Protein AF-A0A7J6CDF4-F1 (afdb_monomer_lite)

Foldseek 3Di:
DDDDDDDDDDDDDDDDDDDDDDDDDDDDDPDDPDDDQFAEAEAEAEQAAQCQACVNDVLQDLPQVVVLQQFFEWEQQEWFFLHFLQRLLLLFQLAHCLQQLAQDDFDALQDPFFGDLPGQTLLNLLVVLFAQFEEFEERRRDFQEVCRDVVVNRHVWYWYFDGLDADQAAQKDARDPPFIFHGIDTRQHRPPDSHRDGRLVVRLVVLLVVLVPDALPPHHYYYHSHYNPPDDPLDADVVLLVVLPQQAAPLLSSNSSSSVSNSVSVVSNCVSCVVRVNQQRYKYKYKYNWQHDVVRNHAHPPAWDGRPFPTCSTIPIGITIGHNQQQDTSYYASANHYSSQNSLQSSVSSVHDPVVRPNRPHHRCRCCRRVVDHYPDQKDWNHWAQPPQFQPQWQCVVLVVLATLRTFTWMDGHQKIKTGRDRPQGARADRSRHNDDDPVVSRVRHDCPSNDGMFMDRCVVCVRSPDTCCVVCVVVSNVVSNVVSVSNVSGDHNPDDDGDPQQRCVNVVRHSHHRDDPPPDPVVVVVVVVVVVVVVVVVVPDDDDDDYDDDDDYDDDDDDDDDDDDDDDDDDDDDDDDDYDDDDDDDDDDDDDDDDDDDDDDDDDYDDDDDDDDDDDDDDDDDDDDDDDDDDDDDDDDDDDDDDDDDDDDDDDPPPPVPPVVVVVVVVVVVVPPPDDPVVVVVVVVPDDPVVVVVVVVVVVVVVVCVVPADDFDDFLDPLLAQWDADPDPQSWIAGCSCVPPDFDQDDDPQCNAPLSVLVVVCVVCVQPFDFWDDDPQWDTDTGTSVSLVVLLCVVLVVCVVVPAAQVGQQEEAEEEDDHSVRVSPVSNSRNRVGDYDYDDPPPDLVVVLVSQVLRLHAEYEHEDVVVLVSVLVSCPPHDGSHQEYEYADDDDVVSQVSQVVVNHHYHYPVVPDDDYGDHYDDDDPLADDLLVPLLVCVVVSDQDCPDPSNVRHLCVVCVVVPVPDAEEEDELFFEDLVVQLVCCRSNSHHYKYFYDDVQLVGGFAMATPSDSGGQFRHAGDSFKIKAFPDPVLLPAHSVQQKHFIKIAGSSGDPADRVDVVVRCVQAPPVGIGRPQWMWGADSSRTIHTDGGNDQWAAARVNDTEDLVVLQVQLCPDLFFPGKDKDDDRNHQAIEIETETDQVRLQVVCVVVVDHDHPVVLLVDPVSQVVSLVVSQVSCVVVPNDPRNHHPGYHYDHDDQDVVVPQADPVRHGPNSVVCVVCVVVRVVSVVPDDD

Radius of gyration: 43.35 Å; chains: 1; bounding box: 128×130×109 Å

Organism: NCBI:txid369639

Secondary structure (DSSP, 8-state):
----------------------------------PPPPEEEEEEESS--TT-STTT-TTS--HHHHHHHHHSEEETTEE--SSHHHHHHHHHHSS-GGGTT--SS---TT-S--S-TTS--HHHHHHHTT-EEEEEE---S--SSGGGSTTTTT-SEEEE--SS---TTT-EEESSTT-EEE--EETTEE-TT-TTS-HHHHHHHHHHHHHHHS-TTTS-EEEEEE--TTSSS----HHHHSTTTT---HHHHHHHHHHHHHHHHHHHHHHHHHHTSGGGGEEEEEEESS---GGGT---TTSS--TT-SSHHHHB--EEEE-TT-SS-SEEE-S-EEGGGHHHHHHHHTT--GGG-TT-S----HHHHHT-PPPS--EEEEEEESSS---TT--TTTTTTT--TTSEEEEEETTEEEEES------B-----SS---TTTTTTB----TT--EEEEETTT-TT--S--TTT-HHHHHHHHHHHHHHHHHPPPP--PPP-GGG-GGGTTTB----S-TT--HHHHHHHHHHHHHHHHHTTS-----------------------------------------------------------------------------------------------------------------S--S-HHHHHHHHHHHHS--PPPHHHHHHHHHHS-HHHHHHHHHHHHHHHHHHHHPPPPPPPSS-TT--EEEPTTSS--EEEGGGTTPPPPS-SBTTB-SHHHHHHHHHHHHTS-EEEEE--TTS--EEEEHHHHHHHHHHHHHHHHHTT--TTS--EEEEE--SSHHHHHHHHHHHHTT-EEEE--TTSHHHHHHHHHHHHT--EEEESSHHHHHHHHHHHTTS-----EEEESS---HHHHHHHHTTT-EEEEGGGT-------------STTSTHHHHHHHHTTT---S-SHHIIIIIHHHHHHTTS---EEEE-SSPPPHHHHHHHHHHH-SEEEEEE--GGGTT-SEEPPTT----SS-BEEPTT-EEEEE-BGGGTB-GGGTEEEEEEESTTS----TT-HHHHHHHB-TTS-EEEEEEEEE-TTS-EEEEEESSS-EE-TTS-EE-HHHHHHHHTTSTTEEEEEEEE-TTSSSEEEEEEE-TTHHHHHHHTTT--S-HHHHHH-HHHHHHHHHHHHHHHHHTT--TTSSEEEEEE-SSPP-TTTTSB-TTS-B-HHHHHHHTHHHHHHHHHH---

Structure (mmCIF, N/CA/C/O backbone):
data_AF-A0A7J6CDF4-F1
#
_entry.id   AF-A0A7J6CDF4-F1
#
loop_
_atom_site.group_PDB
_atom_site.id
_atom_site.type_symbol
_atom_site.label_atom_id
_atom_site.label_alt_id
_atom_site.label_comp_id
_atom_site.label_asym_id
_atom_site.label_entity_id
_atom_site.label_seq_id
_atom_site.pdbx_PDB_ins_code
_atom_site.Cartn_x
_atom_site.Cartn_y
_atom_site.Cartn_z
_atom_site.occupancy
_atom_site.B_iso_or_equiv
_atom_site.auth_seq_id
_atom_site.auth_comp_id
_atom_site.auth_asym_id
_atom_site.auth_atom_id
_atom_site.pdbx_PDB_model_num
ATOM 1 N N . MET A 1 1 ? -33.645 -60.898 35.945 1.00 29.66 1 MET A N 1
ATOM 2 C CA . MET A 1 1 ? -32.529 -60.470 35.065 1.00 29.66 1 MET A CA 1
ATOM 3 C C . MET A 1 1 ? -32.688 -61.176 33.729 1.00 29.66 1 MET A C 1
ATOM 5 O O . MET A 1 1 ? -33.096 -62.323 33.802 1.00 29.66 1 MET A O 1
ATOM 9 N N . THR A 1 2 ? -32.318 -60.535 32.602 1.00 33.56 2 THR A N 1
ATOM 10 C CA . THR A 1 2 ? -31.979 -61.141 31.275 1.00 33.56 2 THR A CA 1
ATOM 11 C C . THR A 1 2 ? -32.997 -62.089 30.598 1.00 33.56 2 THR A C 1
ATOM 13 O O . THR A 1 2 ? -33.730 -62.798 31.262 1.00 33.56 2 THR A O 1
ATOM 16 N N . ALA A 1 3 ? -33.064 -62.238 29.272 1.00 31.38 3 ALA A N 1
ATOM 17 C CA . ALA A 1 3 ? -32.656 -61.415 28.121 1.00 31.38 3 ALA A CA 1
ATOM 18 C C . ALA A 1 3 ? -33.428 -61.938 26.875 1.00 31.38 3 ALA A C 1
ATOM 20 O O . ALA A 1 3 ? -34.063 -62.987 26.950 1.00 31.38 3 ALA A O 1
ATOM 21 N N . ALA A 1 4 ? -33.416 -61.214 25.751 1.00 37.47 4 ALA A N 1
ATOM 22 C CA . ALA A 1 4 ? -34.293 -61.503 24.607 1.00 37.47 4 ALA A CA 1
ATOM 23 C C . ALA A 1 4 ? -33.806 -62.627 23.662 1.00 37.47 4 ALA A C 1
ATOM 25 O O . ALA A 1 4 ? -32.611 -62.765 23.404 1.00 37.47 4 ALA A O 1
ATOM 26 N N . ALA A 1 5 ? -34.773 -63.357 23.094 1.00 35.28 5 ALA A N 1
ATOM 27 C CA . ALA A 1 5 ? -34.688 -64.281 21.953 1.00 35.28 5 ALA A CA 1
ATOM 28 C C . ALA A 1 5 ? -36.121 -64.482 21.376 1.00 35.28 5 ALA A C 1
ATOM 30 O O . ALA A 1 5 ? -37.019 -63.754 21.796 1.00 35.28 5 ALA A O 1
ATOM 31 N N . LEU A 1 6 ? -36.335 -65.506 20.522 1.00 34.50 6 LEU A N 1
ATOM 32 C CA . LEU A 1 6 ? -37.642 -66.082 20.090 1.00 34.50 6 LEU A CA 1
ATOM 33 C C . LEU A 1 6 ? -38.442 -65.319 18.992 1.00 34.50 6 LEU A C 1
ATOM 35 O O . LEU A 1 6 ? -38.460 -64.096 19.000 1.00 34.50 6 LEU A O 1
ATOM 39 N N . THR A 1 7 ? -39.199 -65.945 18.062 1.00 33.38 7 THR A N 1
ATOM 40 C CA . THR A 1 7 ? -39.005 -67.187 17.244 1.00 33.38 7 THR A CA 1
ATOM 41 C C . THR A 1 7 ? -40.098 -67.341 16.156 1.00 33.38 7 THR A C 1
ATOM 43 O O . THR A 1 7 ? -41.254 -67.085 16.449 1.00 33.38 7 THR A O 1
ATOM 46 N N . ALA A 1 8 ? -39.721 -67.922 15.003 1.00 28.11 8 ALA A N 1
ATOM 47 C CA . ALA A 1 8 ? -40.420 -68.965 14.205 1.00 28.11 8 ALA A CA 1
ATOM 48 C C . ALA A 1 8 ? -41.865 -68.818 13.623 1.00 28.11 8 ALA A C 1
ATOM 50 O O . ALA A 1 8 ? -42.708 -68.081 14.112 1.00 28.11 8 ALA A O 1
ATOM 51 N N . LEU A 1 9 ? -42.121 -69.707 12.638 1.00 26.80 9 LEU A N 1
ATOM 52 C CA . LEU A 1 9 ? -43.395 -70.265 12.118 1.00 26.80 9 LEU A CA 1
ATOM 53 C C . LEU A 1 9 ? -44.242 -69.534 11.040 1.00 26.80 9 LEU A C 1
ATOM 55 O O . LEU A 1 9 ? -44.601 -68.370 11.161 1.00 26.80 9 LEU A O 1
ATOM 59 N N . SER A 1 10 ? -44.709 -70.371 10.092 1.00 25.22 10 SER A N 1
ATOM 60 C CA . SER A 1 10 ? -45.982 -70.331 9.330 1.00 25.22 10 SER A CA 1
ATOM 61 C C . SER A 1 10 ? -45.970 -70.043 7.809 1.00 25.22 10 SER A C 1
ATOM 63 O O . SER A 1 10 ? -44.970 -69.643 7.218 1.00 25.22 10 SER A O 1
ATOM 65 N N . LEU A 1 11 ? -47.115 -70.382 7.198 1.00 24.97 11 LEU A N 1
ATOM 66 C CA . LEU A 1 11 ? -47.487 -70.430 5.773 1.00 24.97 11 LEU A CA 1
ATOM 67 C C . LEU A 1 11 ? -47.420 -69.035 5.096 1.00 24.97 11 LEU A C 1
ATOM 69 O O . LEU A 1 11 ? -47.447 -68.022 5.783 1.00 24.97 11 LEU A O 1
ATOM 73 N N . MET A 1 12 ? -47.241 -68.854 3.779 1.00 23.55 12 MET A N 1
ATOM 74 C CA . MET A 1 12 ? -47.905 -69.413 2.577 1.00 23.55 12 MET A CA 1
ATOM 75 C C . MET A 1 12 ? -49.379 -68.992 2.356 1.00 23.55 12 MET A C 1
ATOM 77 O O . MET A 1 12 ? -50.291 -69.513 2.985 1.00 23.55 12 MET A O 1
ATOM 81 N N . SER A 1 13 ? -49.594 -68.174 1.314 1.00 20.88 13 SER A N 1
ATOM 82 C CA . SER A 1 13 ? -50.877 -67.859 0.645 1.00 20.88 13 SER A CA 1
ATOM 83 C C . SER A 1 13 ? -51.941 -67.035 1.403 1.00 20.88 13 SER A C 1
ATOM 85 O O . SER A 1 13 ? -52.119 -67.206 2.598 1.00 20.88 13 SER A O 1
ATOM 87 N N . LEU A 1 14 ? -52.687 -66.219 0.631 1.00 21.89 14 LEU A N 1
ATOM 88 C CA . LEU A 1 14 ? -53.983 -65.570 0.945 1.00 21.89 14 LEU A CA 1
ATOM 89 C C . LEU A 1 14 ? -53.969 -64.608 2.165 1.00 21.89 14 LEU A C 1
ATOM 91 O O . LEU A 1 14 ? -53.673 -64.994 3.283 1.00 21.89 14 LEU A O 1
ATOM 95 N N . LEU A 1 15 ? -54.296 -63.317 2.055 1.00 25.95 15 LEU A N 1
ATOM 96 C CA . LEU A 1 15 ? -55.250 -62.623 1.177 1.00 25.95 15 LEU A CA 1
ATOM 97 C C . LEU A 1 15 ? -54.629 -61.301 0.657 1.00 25.95 15 LEU A C 1
ATOM 99 O O . LEU A 1 15 ? -53.989 -60.578 1.410 1.00 25.95 15 LEU A O 1
ATOM 103 N N . SER A 1 16 ? -54.597 -61.058 -0.659 1.00 22.34 16 SER A N 1
ATOM 104 C CA . SER A 1 16 ? -55.662 -60.421 -1.471 1.00 22.34 16 SER A CA 1
ATOM 105 C C . SER A 1 16 ? -55.761 -58.902 -1.217 1.00 22.34 16 SER A C 1
ATOM 107 O O . SER A 1 16 ? -56.139 -58.488 -0.131 1.00 22.34 16 SER A O 1
ATOM 109 N N . LEU A 1 17 ? -55.313 -58.050 -2.143 1.00 28.30 17 LEU A N 1
ATOM 110 C CA . LEU A 1 17 ? -56.021 -57.572 -3.353 1.00 28.30 17 LEU A CA 1
ATOM 111 C C . LEU A 1 17 ? -56.599 -56.164 -3.129 1.00 28.30 17 LEU A C 1
ATOM 113 O O . LEU A 1 17 ? -57.368 -55.946 -2.202 1.00 28.30 17 LEU A O 1
ATOM 117 N N . GLY A 1 18 ? -56.271 -55.243 -4.038 1.00 23.41 18 GLY A N 1
ATOM 118 C CA . GLY A 1 18 ? -56.817 -53.884 -4.078 1.00 23.41 18 GLY A CA 1
ATOM 119 C C . GLY A 1 18 ? -55.808 -52.789 -3.694 1.00 23.41 18 GLY A C 1
ATOM 120 O O . GLY A 1 18 ? -55.132 -52.902 -2.680 1.00 23.41 18 GLY A O 1
ATOM 121 N N . TYR A 1 19 ? -55.655 -51.711 -4.466 1.00 25.81 19 TYR A N 1
ATOM 122 C CA . TYR A 1 19 ? -56.161 -51.488 -5.828 1.00 25.81 19 TYR A CA 1
ATOM 123 C C . TYR A 1 19 ? -55.203 -50.579 -6.611 1.00 25.81 19 TYR A C 1
ATOM 125 O O . TYR A 1 19 ? -54.577 -49.685 -6.047 1.00 25.81 19 TYR A O 1
ATOM 133 N N . LEU A 1 20 ? -55.114 -50.796 -7.925 1.00 30.08 20 LEU A N 1
ATOM 134 C CA . LEU A 1 20 ? -54.539 -49.823 -8.852 1.00 30.08 20 LEU A CA 1
ATOM 135 C C . LEU A 1 20 ? -55.625 -48.809 -9.215 1.00 30.08 20 LEU A C 1
ATOM 137 O O . LEU A 1 20 ? -56.450 -49.089 -10.084 1.00 30.08 20 LEU A O 1
ATOM 141 N N . SER A 1 21 ? -55.614 -47.637 -8.581 1.00 24.88 21 SER A N 1
ATOM 142 C CA . SER A 1 21 ? -56.291 -46.456 -9.117 1.00 24.88 21 SER A CA 1
ATOM 143 C C . SER A 1 21 ? -55.729 -45.149 -8.546 1.00 24.88 21 SER A C 1
ATOM 145 O O . SER A 1 21 ? -55.441 -45.021 -7.359 1.00 24.88 21 SER A O 1
ATOM 147 N N . GLN A 1 22 ? -55.627 -44.163 -9.433 1.00 27.19 22 GLN A N 1
ATOM 148 C CA . GLN A 1 22 ? -56.174 -42.809 -9.266 1.00 27.19 22 GLN A CA 1
ATOM 149 C C . GLN A 1 22 ? -57.249 -42.667 -8.144 1.00 27.19 22 GLN A C 1
ATOM 151 O O . GLN A 1 22 ? -58.006 -43.602 -7.900 1.00 27.19 22 GLN A O 1
ATOM 156 N N . ASP A 1 23 ? -57.417 -41.541 -7.439 1.00 24.25 23 ASP A N 1
ATOM 157 C CA . ASP A 1 23 ? -57.148 -40.146 -7.822 1.00 24.25 23 ASP A CA 1
ATOM 158 C C . ASP A 1 23 ? -57.072 -39.186 -6.598 1.00 24.25 23 ASP A C 1
ATOM 160 O O . ASP A 1 23 ? -57.685 -39.436 -5.567 1.00 24.25 23 ASP A O 1
ATOM 164 N N . TRP A 1 24 ? -56.430 -38.024 -6.802 1.00 23.59 24 TRP A N 1
ATOM 165 C CA . TRP A 1 24 ? -56.805 -36.683 -6.285 1.00 23.59 24 TRP A CA 1
ATOM 166 C C . TRP A 1 24 ? -56.751 -36.287 -4.784 1.00 23.59 24 TRP A C 1
ATOM 168 O O . TRP A 1 24 ? -56.717 -37.069 -3.843 1.00 23.59 24 TRP A O 1
ATOM 178 N N . THR A 1 25 ? -56.818 -34.955 -4.622 1.00 23.92 25 THR A N 1
ATOM 179 C CA . THR A 1 25 ? -57.133 -34.136 -3.430 1.00 23.92 25 THR A CA 1
ATOM 180 C C . THR A 1 25 ? -56.145 -34.050 -2.256 1.00 23.92 25 THR A C 1
ATOM 182 O O . THR A 1 25 ? -56.094 -34.896 -1.375 1.00 23.92 25 THR A O 1
ATOM 185 N N . SER A 1 26 ? -55.549 -32.852 -2.173 1.00 23.66 26 SER A N 1
ATOM 186 C CA . SER A 1 26 ? -55.275 -32.075 -0.949 1.00 23.66 26 SER A CA 1
ATOM 187 C C . SER A 1 26 ? -54.135 -32.522 -0.012 1.00 23.66 26 SER A C 1
ATOM 189 O O . SER A 1 26 ? -54.213 -33.571 0.621 1.00 23.66 26 SER A O 1
ATOM 191 N N . PRO A 1 27 ? -53.101 -31.677 0.201 1.00 31.91 27 PRO A N 1
ATOM 192 C CA . PRO A 1 27 ? -52.135 -31.902 1.269 1.00 31.91 27 PRO A CA 1
ATOM 193 C C . PRO A 1 27 ? -52.776 -31.599 2.630 1.00 31.91 27 PRO A C 1
ATOM 195 O O . PRO A 1 27 ? -53.184 -30.465 2.889 1.00 31.91 27 PRO A O 1
ATOM 198 N N . ASN A 1 28 ? -52.820 -32.593 3.521 1.00 27.69 28 ASN A N 1
ATOM 199 C CA . ASN A 1 28 ? -53.179 -32.358 4.919 1.00 27.69 28 ASN A CA 1
ATOM 200 C C . ASN A 1 28 ? -52.218 -31.341 5.550 1.00 27.69 28 ASN A C 1
ATOM 202 O O . ASN A 1 28 ? -50.996 -31.437 5.403 1.00 27.69 28 ASN A O 1
ATOM 206 N N . GLN A 1 29 ? -52.781 -30.367 6.265 1.00 31.19 29 GLN A N 1
ATOM 207 C CA . GLN A 1 29 ? -52.013 -29.344 6.963 1.00 31.19 29 GLN A CA 1
ATOM 208 C C . GLN A 1 29 ? -51.238 -29.981 8.121 1.00 31.19 29 GLN A C 1
ATOM 210 O O . GLN A 1 29 ? -51.806 -30.311 9.158 1.00 31.19 29 GLN A O 1
ATOM 215 N N . VAL A 1 30 ? -49.921 -30.119 7.963 1.00 31.53 30 VAL A N 1
ATOM 216 C CA . VAL A 1 30 ? -49.030 -30.295 9.112 1.00 31.53 30 VAL A CA 1
ATOM 217 C C . VAL A 1 30 ? -48.871 -28.925 9.759 1.00 31.53 30 VAL A C 1
ATOM 219 O O . VAL A 1 30 ? -48.158 -28.070 9.228 1.00 31.53 30 VAL A O 1
ATOM 222 N N . GLU A 1 31 ? -49.547 -28.709 10.887 1.00 29.30 31 GLU A N 1
ATOM 223 C CA . GLU A 1 31 ? -49.359 -27.510 11.703 1.00 29.30 31 GLU A CA 1
ATOM 224 C C . GLU A 1 31 ? -47.883 -27.390 12.109 1.00 29.30 31 GLU A C 1
ATOM 226 O O . GLU A 1 31 ? -47.344 -28.194 12.872 1.00 29.30 31 GLU A O 1
ATOM 231 N N . GLN A 1 32 ? -47.199 -26.383 11.564 1.00 28.77 32 GLN A N 1
ATOM 232 C CA . GLN A 1 32 ? -45.842 -26.041 11.982 1.00 28.77 32 GLN A CA 1
ATOM 233 C C . GLN A 1 32 ? -45.914 -25.428 13.390 1.00 28.77 32 GLN A C 1
ATOM 235 O O . GLN A 1 32 ? -46.711 -24.508 13.596 1.00 28.77 32 GLN A O 1
ATOM 240 N N . PRO A 1 33 ? -45.086 -25.867 14.359 1.00 31.33 33 PRO A N 1
ATOM 241 C CA . PRO A 1 33 ? -45.060 -25.251 15.680 1.00 31.33 33 PRO A CA 1
ATOM 242 C C . PRO A 1 33 ? -44.722 -23.761 15.552 1.00 31.33 33 PRO A C 1
ATOM 244 O O . PRO A 1 33 ? -43.774 -23.388 14.857 1.00 31.33 33 PRO A O 1
ATOM 247 N N . ASN A 1 34 ? -45.521 -22.922 16.216 1.00 36.53 34 ASN A N 1
ATOM 248 C CA . ASN A 1 34 ? -45.577 -21.470 16.024 1.00 36.53 34 ASN A CA 1
ATOM 249 C C . ASN A 1 34 ? -44.335 -20.739 16.581 1.00 36.53 34 ASN A C 1
ATOM 251 O O . ASN A 1 34 ? -44.387 -20.044 17.597 1.00 36.53 34 ASN A O 1
ATOM 255 N N . HIS A 1 35 ? -43.186 -20.937 15.935 1.00 54.06 35 HIS A N 1
ATOM 256 C CA . HIS A 1 35 ? -41.936 -20.259 16.255 1.00 54.06 35 HIS A CA 1
ATOM 257 C C . HIS A 1 35 ? -41.929 -18.829 15.680 1.00 54.06 35 HIS A C 1
ATOM 259 O O . HIS A 1 35 ? -42.202 -18.646 14.491 1.00 54.06 35 HIS A O 1
ATOM 265 N N . PRO A 1 36 ? -41.579 -17.803 16.480 1.00 75.25 36 PRO A N 1
ATOM 266 C CA . PRO A 1 36 ? -41.571 -16.419 16.018 1.00 75.25 36 PRO A CA 1
ATOM 267 C C . PRO A 1 36 ? -40.516 -16.199 14.925 1.00 75.25 36 PRO A C 1
ATOM 269 O O . PRO A 1 36 ? -39.361 -16.603 15.075 1.00 75.25 36 PRO A O 1
ATOM 272 N N . ARG A 1 37 ? -40.909 -15.508 13.846 1.00 91.25 37 ARG A N 1
ATOM 273 C CA . ARG A 1 37 ? -40.042 -15.172 12.700 1.00 91.25 37 ARG A CA 1
ATOM 274 C C . ARG A 1 37 ? -38.710 -14.553 13.170 1.00 91.25 37 ARG A C 1
ATOM 276 O O . ARG A 1 37 ? -38.732 -13.648 14.006 1.00 91.25 37 ARG A O 1
ATOM 283 N N . PRO A 1 38 ? -37.552 -15.030 12.680 1.00 96.00 38 PRO A N 1
ATOM 284 C CA . PRO A 1 38 ? -36.253 -14.670 13.236 1.00 96.00 38 PRO A CA 1
ATOM 285 C C . PRO A 1 38 ? -35.807 -13.270 12.820 1.00 96.00 38 PRO A C 1
ATOM 287 O O . PRO A 1 38 ? -36.039 -12.848 11.687 1.00 96.00 38 PRO A O 1
ATOM 290 N N . HIS A 1 39 ? -35.068 -12.580 13.688 1.00 97.88 39 HIS A N 1
ATOM 291 C CA . HIS A 1 39 ? -34.327 -11.385 13.280 1.00 97.88 39 HIS A CA 1
ATOM 292 C C . HIS A 1 39 ? -33.140 -11.800 12.399 1.00 97.88 39 HIS A C 1
ATOM 294 O O . HIS A 1 39 ? -32.459 -12.789 12.678 1.00 97.88 39 HIS A O 1
ATOM 300 N N . ILE A 1 40 ? -32.869 -11.041 11.341 1.00 98.50 40 ILE A N 1
ATOM 301 C CA . ILE A 1 40 ? -31.845 -11.344 10.340 1.00 98.50 40 ILE A CA 1
ATOM 302 C C . ILE A 1 40 ? -30.784 -10.246 10.395 1.00 98.50 40 ILE A C 1
ATOM 304 O O . ILE A 1 40 ? -31.059 -9.081 10.114 1.00 98.50 40 ILE A O 1
ATOM 308 N N . ILE A 1 41 ? -29.556 -10.614 10.750 1.00 98.69 41 ILE A N 1
ATOM 309 C CA . ILE A 1 41 ? -28.422 -9.692 10.853 1.00 98.69 41 ILE A CA 1
ATOM 310 C C . ILE A 1 41 ? -27.388 -10.118 9.813 1.00 98.69 41 ILE A C 1
ATOM 312 O O . ILE A 1 41 ? -26.591 -11.026 10.055 1.00 98.69 41 ILE A O 1
ATOM 316 N N . PHE A 1 42 ? -27.419 -9.489 8.639 1.00 98.81 42 PHE A N 1
ATOM 317 C CA . PHE A 1 42 ? -26.449 -9.746 7.579 1.00 98.81 42 PHE A CA 1
ATOM 318 C C . PHE A 1 42 ? -25.299 -8.747 7.685 1.00 98.81 42 PHE A C 1
ATOM 320 O O . PHE A 1 42 ? -25.496 -7.541 7.526 1.00 98.81 42 PHE A O 1
ATOM 327 N N . ILE A 1 43 ? -24.099 -9.251 7.952 1.00 98.88 43 ILE A N 1
ATOM 328 C CA . ILE A 1 43 ? -22.874 -8.471 8.091 1.00 98.88 43 ILE A CA 1
ATOM 329 C C . ILE A 1 43 ? -22.014 -8.717 6.852 1.00 98.88 43 ILE A C 1
ATOM 331 O O . ILE A 1 43 ? -21.600 -9.847 6.593 1.00 98.88 43 ILE A O 1
ATOM 335 N N . MET A 1 44 ? -21.756 -7.657 6.090 1.00 98.62 44 MET A N 1
ATOM 336 C CA . MET A 1 44 ? -20.914 -7.685 4.898 1.00 98.62 44 MET A CA 1
ATOM 337 C C . MET A 1 44 ? -19.658 -6.842 5.122 1.00 98.62 44 MET A C 1
ATOM 339 O O . MET A 1 44 ? -19.756 -5.705 5.588 1.00 98.62 44 MET A O 1
ATOM 343 N N . THR A 1 45 ? -18.494 -7.394 4.790 1.00 98.12 45 THR A N 1
ATOM 344 C CA . THR A 1 45 ? -17.225 -6.661 4.691 1.00 98.12 45 THR A CA 1
ATOM 345 C C . THR A 1 45 ? -16.823 -6.437 3.239 1.00 98.12 45 THR A C 1
ATOM 347 O O . THR A 1 45 ? -17.311 -7.095 2.325 1.00 98.12 45 THR A O 1
ATOM 350 N N . ASP A 1 46 ? -15.946 -5.464 3.042 1.00 95.81 46 ASP A N 1
ATOM 351 C CA . ASP A 1 46 ? -15.414 -5.025 1.755 1.00 95.81 46 ASP A CA 1
ATOM 352 C C . ASP A 1 46 ? -13.972 -5.524 1.611 1.00 95.81 46 ASP A C 1
ATOM 354 O O . ASP A 1 46 ? -13.193 -5.395 2.554 1.00 95.81 46 ASP A O 1
ATOM 358 N N . ASP A 1 47 ? -13.583 -6.074 0.464 1.00 95.88 47 ASP A N 1
ATOM 359 C CA . ASP A 1 47 ? -12.192 -6.487 0.177 1.00 95.88 47 ASP A CA 1
ATOM 360 C C . ASP A 1 47 ? -11.544 -7.467 1.173 1.00 95.88 47 ASP A C 1
ATOM 362 O O . ASP A 1 47 ? -10.330 -7.670 1.111 1.00 95.88 47 ASP A O 1
ATOM 366 N N . GLN A 1 48 ? -12.312 -8.122 2.053 1.00 97.56 48 GLN A N 1
ATOM 367 C CA . GLN A 1 48 ? -11.752 -9.071 3.012 1.00 97.56 48 GLN A CA 1
ATOM 368 C C . GLN A 1 48 ? -11.414 -10.391 2.309 1.00 97.56 48 GLN A C 1
ATOM 370 O O . GLN A 1 48 ? -12.297 -11.177 1.954 1.00 97.56 48 GLN A O 1
ATOM 375 N N . GLY A 1 49 ? -10.121 -10.617 2.078 1.00 96.75 49 GLY A N 1
ATOM 376 C CA . GLY A 1 49 ? -9.613 -11.771 1.347 1.00 96.75 49 GLY A CA 1
ATOM 377 C C . GLY A 1 49 ? -9.660 -13.077 2.129 1.00 96.75 49 GLY A C 1
ATOM 378 O O . GLY A 1 49 ? -9.728 -13.087 3.354 1.00 96.75 49 GLY A O 1
ATOM 379 N N . PHE A 1 50 ? -9.601 -14.203 1.412 1.00 97.06 50 PHE A N 1
ATOM 380 C CA . PHE A 1 50 ? -9.806 -15.541 1.987 1.00 97.06 50 PHE A CA 1
ATOM 381 C C . PHE A 1 50 ? -8.876 -15.871 3.173 1.00 97.06 50 PHE A C 1
ATOM 383 O O . PHE A 1 50 ? -9.245 -16.639 4.058 1.00 97.06 50 PHE A O 1
ATOM 390 N N . ASN A 1 51 ? -7.696 -15.250 3.224 1.00 96.81 51 ASN A N 1
ATOM 391 C CA . ASN A 1 51 ? -6.648 -15.458 4.224 1.00 96.81 51 ASN A CA 1
ATOM 392 C C . ASN A 1 51 ? -6.604 -14.346 5.298 1.00 96.81 51 ASN A C 1
ATOM 394 O O . ASN A 1 51 ? -5.569 -14.118 5.934 1.00 96.81 51 ASN A O 1
ATOM 398 N N . ASP A 1 52 ? -7.712 -13.614 5.458 1.00 97.12 52 ASP A N 1
ATOM 399 C CA . ASP A 1 52 ? -7.820 -12.401 6.278 1.00 97.12 52 ASP A CA 1
ATOM 400 C C . ASP A 1 52 ? -8.801 -12.571 7.448 1.00 97.12 52 ASP A C 1
ATOM 402 O O . ASP A 1 52 ? -9.512 -11.644 7.838 1.00 97.12 52 ASP A O 1
ATOM 406 N N . ILE A 1 53 ? -8.838 -13.783 8.002 1.00 97.25 53 ILE A N 1
ATOM 407 C CA . ILE A 1 53 ? -9.610 -14.169 9.185 1.00 97.25 53 ILE A CA 1
ATOM 408 C C . ILE A 1 53 ? -8.818 -15.214 9.983 1.00 97.25 53 ILE A C 1
ATOM 410 O O . ILE A 1 53 ? -8.169 -16.082 9.394 1.00 97.25 53 ILE A O 1
ATOM 414 N N . GLY A 1 54 ? -8.849 -15.128 11.311 1.00 96.12 54 GLY A N 1
ATOM 415 C CA . GLY A 1 54 ? -7.971 -15.863 12.229 1.00 96.12 54 GLY A CA 1
ATOM 416 C C . GLY A 1 54 ? -8.039 -17.381 12.096 1.00 96.12 54 GLY A C 1
ATOM 417 O O . GLY A 1 54 ? -7.019 -18.070 12.201 1.00 96.12 54 GLY A O 1
ATOM 418 N N . TYR A 1 55 ? -9.217 -17.917 11.765 1.00 95.44 55 TYR A N 1
ATOM 419 C CA . TYR A 1 55 ? -9.384 -19.348 11.516 1.00 95.44 55 TYR A CA 1
ATOM 420 C C . TYR A 1 55 ? -8.805 -19.868 10.188 1.00 95.44 55 TYR A C 1
ATOM 422 O O . TYR A 1 55 ? -8.744 -21.087 10.020 1.00 95.44 55 TYR A O 1
ATOM 430 N N . HIS A 1 56 ? -8.362 -18.989 9.284 1.00 95.81 56 HIS A N 1
ATOM 431 C CA . HIS A 1 56 ? -7.505 -19.332 8.139 1.00 95.81 56 HIS A CA 1
ATOM 432 C C . HIS A 1 56 ? -6.059 -18.887 8.363 1.00 95.81 56 HIS A C 1
ATOM 434 O O . HIS A 1 56 ? -5.130 -19.633 8.058 1.00 95.81 56 HIS A O 1
ATOM 440 N N . ASN A 1 57 ? -5.865 -17.707 8.954 1.00 92.69 57 ASN A N 1
ATOM 441 C CA . ASN A 1 57 ? -4.560 -17.117 9.187 1.00 92.69 57 ASN A CA 1
ATOM 442 C C . ASN A 1 57 ? -4.440 -16.547 10.602 1.00 92.69 57 ASN A C 1
ATOM 444 O O . ASN A 1 57 ? -4.935 -15.458 10.884 1.00 92.69 57 ASN A O 1
ATOM 448 N N . ARG A 1 58 ? -3.697 -17.247 11.465 1.00 88.62 58 ARG A N 1
ATOM 449 C CA . ARG A 1 58 ? -3.470 -16.851 12.866 1.00 88.62 58 ARG A CA 1
ATOM 450 C C . ARG A 1 58 ? -2.780 -15.493 13.026 1.00 88.62 58 ARG A C 1
ATOM 452 O O . ARG A 1 58 ? -2.899 -14.902 14.093 1.00 88.62 58 ARG A O 1
ATOM 459 N N . ASP A 1 59 ? -2.110 -14.991 11.986 1.00 89.38 59 ASP A N 1
ATOM 460 C CA . ASP A 1 59 ? -1.498 -13.658 11.985 1.00 89.38 59 ASP A CA 1
ATOM 461 C C . ASP A 1 59 ? -2.539 -12.521 11.970 1.00 89.38 59 ASP A C 1
ATOM 463 O O . ASP A 1 59 ? -2.178 -11.361 12.162 1.00 89.38 59 ASP A O 1
ATOM 467 N N . ILE A 1 60 ? -3.820 -12.822 11.716 1.00 92.75 60 ILE A N 1
ATOM 468 C CA . ILE A 1 60 ? -4.935 -11.868 11.711 1.00 92.75 60 ILE A CA 1
ATOM 469 C C . ILE A 1 60 ? -5.858 -12.182 12.893 1.00 92.75 60 ILE A C 1
ATOM 471 O O . ILE A 1 60 ? -6.549 -13.196 12.924 1.00 92.75 60 ILE A O 1
ATOM 475 N N . HIS A 1 61 ? -5.880 -11.303 13.892 1.00 94.31 61 HIS A N 1
ATOM 476 C CA . HIS A 1 61 ? -6.631 -11.497 15.128 1.00 94.31 61 HIS A CA 1
ATOM 477 C C . HIS A 1 61 ? -8.106 -11.092 14.959 1.00 94.31 61 HIS A C 1
ATOM 479 O O . HIS A 1 61 ? -8.467 -9.916 15.096 1.00 94.31 61 HIS A O 1
ATOM 485 N N . THR A 1 62 ? -8.966 -12.086 14.724 1.00 97.94 62 THR A N 1
ATOM 486 C CA . THR A 1 62 ? -10.435 -11.944 14.690 1.00 97.94 62 THR A CA 1
ATOM 487 C C . THR A 1 62 ? -11.132 -12.865 15.704 1.00 97.94 62 THR A C 1
ATOM 489 O O . THR A 1 62 ? -11.929 -13.724 15.317 1.00 97.94 62 THR A O 1
ATOM 492 N N . PRO A 1 63 ? -10.852 -12.729 17.016 1.00 98.00 63 PRO A N 1
ATOM 493 C CA . PRO A 1 63 ? -11.339 -13.665 18.032 1.00 98.00 63 PRO A CA 1
ATOM 494 C C . PRO A 1 63 ? -12.871 -13.720 18.148 1.00 98.00 63 PRO A C 1
ATOM 496 O O . PRO A 1 63 ? -13.413 -14.744 18.570 1.00 98.00 63 PRO A O 1
ATOM 499 N N . THR A 1 64 ? -13.588 -12.656 17.777 1.00 98.50 64 THR A N 1
ATOM 500 C CA . THR A 1 64 ? -15.055 -12.641 17.761 1.00 98.50 64 THR A CA 1
ATOM 501 C C . THR A 1 64 ? -15.594 -13.363 16.529 1.00 98.50 64 THR A C 1
ATOM 503 O O . THR A 1 64 ? -16.464 -14.223 16.674 1.00 98.50 64 THR A O 1
ATOM 506 N N . LEU A 1 65 ? -15.078 -13.065 15.330 1.00 98.56 65 LEU A N 1
ATOM 507 C CA . LEU A 1 65 ? -15.496 -13.745 14.097 1.00 98.56 65 LEU A CA 1
ATOM 508 C C . LEU A 1 65 ? -15.156 -15.239 14.155 1.00 98.56 65 LEU A C 1
ATOM 510 O O . LEU A 1 65 ? -16.011 -16.070 13.856 1.00 98.56 65 LEU A O 1
ATOM 514 N N . ASP A 1 66 ? -13.955 -15.584 14.626 1.00 98.50 66 ASP A N 1
ATOM 515 C CA . ASP A 1 66 ? -13.503 -16.967 14.808 1.00 98.50 66 ASP A CA 1
ATOM 516 C C . ASP A 1 66 ? -14.423 -17.733 15.759 1.00 98.50 66 ASP A C 1
ATOM 518 O O . ASP A 1 66 ? -14.814 -18.865 15.467 1.00 98.50 66 ASP A O 1
ATOM 522 N N . LYS A 1 67 ? -14.824 -17.103 16.872 1.00 98.31 67 LYS A N 1
ATOM 523 C CA . LYS A 1 67 ? -15.761 -17.690 17.834 1.00 98.31 67 LYS A CA 1
ATOM 524 C C . LYS A 1 67 ? -17.154 -17.878 17.241 1.00 98.31 67 LYS A C 1
ATOM 526 O O . LYS A 1 67 ? -17.721 -18.959 17.382 1.00 98.31 67 LYS A O 1
ATOM 531 N N . LEU A 1 68 ? -17.702 -16.871 16.560 1.00 98.56 68 LEU A N 1
ATOM 532 C CA . LEU A 1 68 ? -19.024 -16.970 15.930 1.00 98.56 68 LEU A CA 1
ATOM 533 C C . LEU A 1 68 ? -19.041 -18.065 14.851 1.00 98.56 68 LEU A C 1
ATOM 535 O O . LEU A 1 68 ? -19.970 -18.875 14.822 1.00 98.56 68 LEU A O 1
ATOM 539 N N . ALA A 1 69 ? -17.988 -18.142 14.035 1.00 98.25 69 ALA A N 1
ATOM 540 C CA . ALA A 1 69 ? -17.793 -19.166 13.012 1.00 98.25 69 ALA A CA 1
ATOM 541 C C . ALA A 1 69 ? -17.615 -20.577 13.608 1.00 98.25 69 ALA A C 1
ATOM 543 O O . ALA A 1 69 ? -18.167 -21.541 13.080 1.00 98.25 69 ALA A O 1
ATOM 544 N N . ALA A 1 70 ? -16.881 -20.712 14.719 1.00 97.81 70 ALA A N 1
ATOM 545 C CA . ALA A 1 70 ? -16.675 -21.985 15.417 1.00 97.81 70 ALA A CA 1
ATOM 546 C C . ALA A 1 70 ? -17.909 -22.459 16.210 1.00 97.81 70 ALA A C 1
ATOM 548 O O . ALA A 1 70 ? -18.127 -23.661 16.341 1.00 97.81 70 ALA A O 1
ATOM 549 N N . GLU A 1 71 ? -18.735 -21.543 16.722 1.00 98.00 71 GLU A N 1
ATOM 550 C CA . GLU A 1 71 ? -20.020 -21.855 17.368 1.00 98.00 71 GLU A CA 1
ATOM 551 C C . GLU A 1 71 ? -21.163 -22.076 16.353 1.00 98.00 71 GLU A C 1
ATOM 553 O O . GLU A 1 71 ? -22.197 -22.644 16.709 1.00 98.00 71 GLU A O 1
ATOM 558 N N . GLY A 1 72 ? -20.983 -21.644 15.101 1.00 98.25 72 GLY A N 1
ATOM 559 C CA . GLY A 1 72 ? -21.960 -21.697 14.011 1.00 98.25 72 GLY A CA 1
ATOM 560 C C . GLY A 1 72 ? -21.639 -22.741 12.934 1.00 98.25 72 GLY A C 1
ATOM 561 O O . GLY A 1 72 ? -21.364 -23.905 13.236 1.00 98.25 72 GLY A O 1
ATOM 562 N N . VAL A 1 73 ? -21.728 -22.325 11.669 1.00 98.69 73 VAL A N 1
ATOM 563 C CA . VAL A 1 73 ? -21.432 -23.115 10.466 1.00 98.69 73 VAL A CA 1
ATOM 564 C C . VAL A 1 73 ? -20.526 -22.304 9.543 1.00 98.69 73 VAL A C 1
ATOM 566 O O . VAL A 1 73 ? -20.927 -21.238 9.073 1.00 98.69 73 VAL A O 1
ATOM 569 N N . LYS A 1 74 ? -19.328 -22.818 9.253 1.00 98.56 74 LYS A N 1
ATOM 570 C CA . LYS A 1 74 ? -18.402 -22.227 8.269 1.00 98.56 74 LYS A CA 1
ATOM 571 C C . LYS A 1 74 ? -18.770 -22.645 6.850 1.00 98.56 74 LYS A C 1
ATOM 573 O O . LYS A 1 74 ? -19.157 -23.799 6.651 1.00 98.56 74 LYS A O 1
ATOM 578 N N . LEU A 1 75 ? -18.638 -21.749 5.875 1.00 98.31 75 LEU A N 1
ATOM 579 C CA . LEU A 1 75 ? -18.995 -22.003 4.477 1.00 98.31 75 LEU A CA 1
ATOM 580 C C . LEU A 1 75 ? -17.731 -22.021 3.600 1.00 98.31 75 LEU A C 1
ATOM 582 O O . LEU A 1 75 ? -17.371 -21.028 2.981 1.00 98.31 75 LEU A O 1
ATOM 586 N N . GLU A 1 76 ? -17.058 -23.170 3.528 1.00 96.44 76 GLU A N 1
ATOM 587 C CA . GLU A 1 76 ? -15.745 -23.308 2.860 1.00 96.44 76 GLU A CA 1
ATOM 588 C C . GLU A 1 76 ? -15.837 -23.510 1.336 1.00 96.44 76 GLU A C 1
ATOM 590 O O . GLU A 1 76 ? -14.827 -23.614 0.634 1.00 96.44 76 GLU A O 1
ATOM 595 N N . ASN A 1 77 ? -17.062 -23.594 0.818 1.00 96.94 77 ASN A N 1
ATOM 596 C CA . ASN A 1 77 ? -17.391 -23.748 -0.599 1.00 96.94 77 ASN A CA 1
ATOM 597 C C . ASN A 1 77 ? -18.411 -22.669 -1.029 1.00 96.94 77 ASN A C 1
ATOM 599 O O . ASN A 1 77 ? -19.381 -22.946 -1.737 1.00 96.94 77 ASN A O 1
ATOM 603 N N . TYR A 1 78 ? -18.215 -21.452 -0.507 1.00 98.38 78 TYR A N 1
ATOM 604 C CA . TYR A 1 78 ? -19.063 -20.277 -0.709 1.00 98.38 78 TYR A CA 1
ATOM 605 C C . TYR A 1 78 ? -18.459 -19.296 -1.714 1.00 98.38 78 TYR A C 1
ATOM 607 O O . TYR A 1 78 ? -17.264 -18.993 -1.673 1.00 98.38 78 TYR A O 1
ATOM 615 N N . TYR A 1 79 ? -19.311 -18.777 -2.596 1.00 98.56 79 TYR A N 1
ATOM 616 C CA . TYR A 1 79 ? -18.913 -17.936 -3.714 1.00 98.56 79 TYR A CA 1
ATOM 617 C C . TYR A 1 79 ? -19.627 -16.588 -3.737 1.00 98.56 79 TYR A C 1
ATOM 619 O O . TYR A 1 79 ? -20.828 -16.473 -3.486 1.00 98.56 79 TYR A O 1
ATOM 627 N N . ILE A 1 80 ? -18.851 -15.577 -4.100 1.00 98.25 80 ILE A N 1
ATOM 628 C CA . ILE A 1 80 ? -19.235 -14.182 -4.284 1.00 98.25 80 ILE A CA 1
ATOM 629 C C . ILE A 1 80 ? -18.755 -13.721 -5.678 1.00 98.25 80 ILE A C 1
ATOM 631 O O . ILE A 1 80 ? -18.143 -14.491 -6.423 1.00 98.25 80 ILE A O 1
ATOM 635 N N . GLN A 1 81 ? -19.030 -12.477 -6.063 1.00 98.00 81 GLN A N 1
ATOM 636 C CA . GLN A 1 81 ? -18.542 -11.893 -7.316 1.00 98.00 81 GLN A CA 1
ATOM 637 C C . GLN A 1 81 ? -17.245 -11.103 -7.105 1.00 98.00 81 GLN A C 1
ATOM 639 O O . GLN A 1 81 ? -17.020 -10.566 -6.024 1.00 98.00 81 GLN A O 1
ATOM 644 N N . PRO A 1 82 ? -16.377 -10.969 -8.122 1.00 95.62 82 PRO A N 1
ATOM 645 C CA . PRO A 1 82 ? -15.001 -10.530 -7.900 1.00 95.62 82 PRO A CA 1
ATOM 646 C C . PRO A 1 82 ? -14.828 -9.030 -7.608 1.00 95.62 82 PRO A C 1
ATOM 648 O O . PRO A 1 82 ? -13.691 -8.597 -7.408 1.00 95.62 82 PRO A O 1
ATOM 651 N N . ILE A 1 83 ? -15.901 -8.226 -7.622 1.00 92.25 83 ILE A N 1
ATOM 652 C CA . ILE A 1 83 ? -15.890 -6.784 -7.315 1.00 92.25 83 ILE A CA 1
ATOM 653 C C . ILE A 1 83 ? -17.207 -6.380 -6.610 1.00 92.25 83 ILE A C 1
ATOM 655 O O . ILE A 1 83 ? -18.250 -6.994 -6.827 1.00 92.25 83 ILE A O 1
ATOM 659 N N . CYS A 1 84 ? -17.175 -5.313 -5.810 1.00 93.25 84 CYS A N 1
ATOM 660 C CA . CYS A 1 84 ? -18.238 -4.858 -4.909 1.00 93.25 84 CYS A CA 1
ATOM 661 C C . CYS A 1 84 ? -19.667 -4.762 -5.500 1.00 93.25 84 CYS A C 1
ATOM 663 O O . CYS A 1 84 ? -20.578 -5.423 -5.000 1.00 93.25 84 CYS A O 1
ATOM 665 N N . THR A 1 85 ? -19.909 -3.909 -6.514 1.00 97.00 85 THR A N 1
ATOM 666 C CA . THR A 1 85 ? -21.261 -3.696 -7.091 1.00 97.00 85 THR A CA 1
ATOM 667 C C . THR A 1 85 ? -21.880 -4.994 -7.618 1.00 97.00 85 THR A C 1
ATOM 669 O O . THR A 1 85 ? -23.025 -5.261 -7.249 1.00 97.00 85 THR A O 1
ATOM 672 N N . PRO A 1 86 ? -21.158 -5.830 -8.400 1.00 97.00 86 PRO A N 1
ATOM 673 C CA . PRO A 1 86 ? -21.557 -7.203 -8.692 1.00 97.00 86 PRO A CA 1
ATOM 674 C C . PRO A 1 86 ? -22.146 -7.940 -7.483 1.00 97.00 86 PRO A C 1
ATOM 676 O O . PRO A 1 86 ? -23.353 -8.180 -7.461 1.00 97.00 86 PRO A O 1
ATOM 679 N N . SER A 1 87 ? -21.359 -8.209 -6.438 1.00 97.56 87 SER A N 1
ATOM 680 C CA . SER A 1 87 ? -21.807 -8.982 -5.268 1.00 97.56 87 SER A CA 1
ATOM 681 C C . SER A 1 87 ? -23.016 -8.376 -4.569 1.00 97.56 87 SER A C 1
ATOM 683 O O . SER A 1 87 ? -23.985 -9.074 -4.273 1.00 97.56 87 SER A O 1
ATOM 685 N N . ARG A 1 88 ? -22.995 -7.059 -4.356 1.00 98.19 88 ARG A N 1
ATOM 686 C CA . ARG A 1 88 ? -24.079 -6.332 -3.685 1.00 98.19 88 ARG A CA 1
ATOM 687 C C . ARG A 1 88 ? -25.377 -6.397 -4.497 1.00 98.19 88 ARG A C 1
ATOM 689 O O . ARG A 1 88 ? -26.445 -6.558 -3.915 1.00 98.19 88 ARG A O 1
ATOM 696 N N . SER A 1 89 ? -25.297 -6.355 -5.832 1.00 97.50 89 SER A N 1
ATOM 697 C CA . SER A 1 89 ? -26.473 -6.451 -6.708 1.00 97.50 89 SER A CA 1
ATOM 698 C C . SER A 1 89 ? -27.076 -7.856 -6.689 1.00 97.50 89 SER A C 1
ATOM 700 O O . SER A 1 89 ? -28.296 -8.003 -6.602 1.00 97.50 89 SER A O 1
ATOM 702 N N . GLN A 1 90 ? -26.220 -8.882 -6.687 1.00 98.06 90 GLN A N 1
ATOM 703 C CA . GLN A 1 90 ? -26.630 -10.282 -6.662 1.00 98.06 90 GLN A CA 1
ATOM 704 C C . GLN A 1 90 ? -27.209 -10.686 -5.292 1.00 98.06 90 GLN A C 1
ATOM 706 O O . GLN A 1 90 ? -28.225 -11.376 -5.245 1.00 98.06 90 GLN A O 1
ATOM 711 N N . PHE A 1 91 ? -26.657 -10.167 -4.186 1.00 98.25 91 PHE A N 1
ATOM 712 C CA . PHE A 1 91 ? -27.237 -10.277 -2.838 1.00 98.25 91 PHE A CA 1
ATOM 713 C C . PHE A 1 91 ? -28.638 -9.646 -2.752 1.00 98.25 91 PHE A C 1
ATOM 715 O O . PHE A 1 91 ? -29.586 -10.272 -2.282 1.00 98.25 91 PHE A O 1
ATOM 722 N N . ILE A 1 92 ? -28.784 -8.405 -3.232 1.00 97.25 92 ILE A N 1
ATOM 723 C CA . ILE A 1 92 ? -30.027 -7.629 -3.111 1.00 97.25 92 ILE A CA 1
ATOM 724 C C . ILE A 1 92 ? -31.138 -8.113 -4.063 1.00 97.25 92 ILE A C 1
ATOM 726 O O . ILE A 1 92 ? -32.305 -7.831 -3.795 1.00 97.25 92 ILE A O 1
ATOM 730 N N . THR A 1 93 ? -30.828 -8.860 -5.131 1.00 96.69 93 THR A N 1
ATOM 731 C CA . THR A 1 93 ? -31.830 -9.345 -6.113 1.00 96.69 93 THR A CA 1
ATOM 732 C C . THR A 1 93 ? -31.996 -10.857 -6.215 1.00 96.69 93 THR A C 1
ATOM 734 O O . THR A 1 93 ? -32.979 -11.300 -6.805 1.00 96.69 93 THR A O 1
ATOM 737 N N . GLY A 1 94 ? -31.050 -11.651 -5.705 1.00 96.81 94 GLY A N 1
ATOM 738 C CA . GLY A 1 94 ? -31.035 -13.099 -5.921 1.00 96.81 94 GLY A CA 1
ATOM 739 C C . GLY A 1 94 ? -30.786 -13.513 -7.375 1.00 96.81 94 GLY A C 1
ATOM 740 O O . GLY A 1 94 ? -31.071 -14.655 -7.728 1.00 96.81 94 GLY A O 1
ATOM 741 N N . ARG A 1 95 ? -30.288 -12.603 -8.224 1.00 96.69 95 ARG A N 1
ATOM 742 C CA . ARG A 1 95 ? -30.069 -12.813 -9.665 1.00 96.69 95 ARG A CA 1
ATOM 743 C C . ARG A 1 95 ? -28.621 -12.554 -10.064 1.00 96.69 95 ARG A C 1
ATOM 745 O O . ARG A 1 95 ? -27.952 -11.724 -9.453 1.00 96.69 95 ARG A O 1
ATOM 752 N N . TYR A 1 96 ? -28.143 -13.227 -11.105 1.00 97.94 96 TYR A N 1
ATOM 753 C CA . TYR A 1 96 ? -26.839 -12.967 -11.712 1.00 97.94 96 TYR A CA 1
ATOM 754 C C . TYR A 1 96 ? -26.813 -11.614 -12.432 1.00 97.94 96 TYR A C 1
ATOM 756 O O . TYR A 1 96 ? -27.824 -11.137 -12.946 1.00 97.94 96 TYR A O 1
ATOM 764 N N . GLN A 1 97 ? -25.621 -11.028 -12.576 1.00 96.69 97 GLN A N 1
ATOM 765 C CA . GLN A 1 97 ? -25.422 -9.786 -13.341 1.00 96.69 97 GLN A CA 1
ATOM 766 C C . GLN A 1 97 ? -25.919 -9.870 -14.790 1.00 96.69 97 GLN A C 1
ATOM 768 O O . GLN A 1 97 ? -26.350 -8.862 -15.349 1.00 96.69 97 GLN A O 1
ATOM 773 N N . ILE A 1 98 ? -25.894 -11.067 -15.390 1.00 97.19 98 ILE A N 1
ATOM 774 C CA . ILE A 1 98 ? -26.440 -11.297 -16.731 1.00 97.19 98 ILE A CA 1
ATOM 775 C C . ILE A 1 98 ? -27.948 -11.028 -16.822 1.00 97.19 98 ILE A C 1
ATOM 777 O O . ILE A 1 98 ? -28.435 -10.783 -17.915 1.00 97.19 98 ILE A O 1
ATOM 781 N N . HIS A 1 99 ? -28.673 -11.009 -15.703 1.00 96.62 99 HIS A N 1
ATOM 782 C CA . HIS A 1 99 ? -30.099 -10.681 -15.634 1.00 96.62 99 HIS A CA 1
ATOM 783 C C . HIS A 1 99 ? -30.364 -9.270 -15.067 1.00 96.62 99 HIS A C 1
ATOM 785 O O . HIS A 1 99 ? -31.515 -8.856 -14.980 1.00 96.62 99 HIS A O 1
ATOM 791 N N . THR A 1 100 ? -29.320 -8.507 -14.704 1.00 95.19 100 THR A N 1
ATOM 792 C CA . THR A 1 100 ? -29.437 -7.117 -14.204 1.00 95.19 100 THR A CA 1
ATOM 793 C C . THR A 1 100 ? -28.769 -6.072 -15.106 1.00 95.19 100 THR A C 1
ATOM 795 O O . THR A 1 100 ? -28.924 -4.873 -14.877 1.00 95.19 100 THR A O 1
ATOM 798 N N . GLY A 1 101 ? -28.011 -6.498 -16.122 1.00 95.56 101 GLY A N 1
ATOM 799 C CA . GLY A 1 101 ? -27.236 -5.613 -16.999 1.00 95.56 101 GLY A CA 1
ATOM 800 C C . GLY A 1 101 ? -25.942 -5.084 -16.365 1.00 95.56 101 GLY A C 1
ATOM 801 O O . GLY A 1 101 ? -25.290 -4.217 -16.945 1.00 95.56 101 GLY A O 1
ATOM 802 N N . LEU A 1 102 ? -25.554 -5.579 -15.184 1.00 96.50 102 LEU A N 1
ATOM 803 C CA . LEU A 1 102 ? -24.383 -5.114 -14.427 1.00 96.50 102 LEU A CA 1
ATOM 804 C C . LEU A 1 102 ? -23.151 -6.023 -14.616 1.00 96.50 102 LEU A C 1
ATOM 806 O O . LEU A 1 102 ? -22.354 -6.192 -13.695 1.00 96.50 102 LEU A O 1
ATOM 810 N N . GLN A 1 103 ? -22.995 -6.658 -15.785 1.00 95.75 103 GLN A N 1
ATOM 811 C CA . GLN A 1 103 ? -21.896 -7.605 -16.042 1.00 95.75 103 GLN A CA 1
ATOM 812 C C . GLN A 1 103 ? -20.513 -6.947 -16.002 1.00 95.75 103 GLN A C 1
ATOM 814 O O . GLN A 1 103 ? -19.559 -7.569 -15.543 1.00 95.75 103 GLN A O 1
ATOM 819 N N . HIS A 1 104 ? -20.395 -5.713 -16.491 1.00 95.75 104 HIS A N 1
ATOM 820 C CA . HIS A 1 104 ? -19.110 -5.037 -16.644 1.00 95.75 104 HIS A CA 1
ATOM 821 C C . HIS A 1 104 ? -18.804 -4.111 -15.464 1.00 95.75 104 HIS A C 1
ATOM 823 O O . HIS A 1 104 ? -19.580 -3.202 -15.169 1.00 95.75 104 HIS A O 1
ATOM 829 N N . SER A 1 105 ? -17.615 -4.276 -14.871 1.00 93.00 105 SER A N 1
ATOM 830 C CA . SER A 1 105 ? -17.037 -3.334 -13.900 1.00 93.00 105 SER A CA 1
ATOM 831 C C . SER A 1 105 ? -17.924 -3.110 -12.647 1.00 93.00 105 SER A C 1
ATOM 833 O O . SER A 1 105 ? -18.470 -4.058 -12.080 1.00 93.00 105 SER A O 1
ATOM 835 N N . ILE A 1 106 ? -18.004 -1.868 -12.168 1.00 94.81 106 ILE A N 1
ATOM 836 C CA . ILE A 1 106 ? -18.838 -1.370 -11.064 1.00 94.81 106 ILE A CA 1
ATOM 837 C C . ILE A 1 106 ? -19.609 -0.127 -11.520 1.00 94.81 106 ILE A C 1
ATOM 839 O O . ILE A 1 106 ? -19.270 0.463 -12.544 1.00 94.81 106 ILE A O 1
ATOM 843 N N . ILE A 1 107 ? -20.603 0.311 -10.743 1.00 96.19 107 ILE A N 1
ATOM 844 C CA . ILE A 1 107 ? -21.251 1.611 -10.969 1.00 96.19 107 ILE A CA 1
ATOM 845 C C . ILE A 1 107 ? -20.364 2.705 -10.361 1.00 96.19 107 ILE A C 1
ATOM 847 O O . ILE A 1 107 ? -20.230 2.783 -9.140 1.00 96.19 107 ILE A O 1
ATOM 851 N N . ARG A 1 108 ? -19.767 3.548 -11.208 1.00 94.19 108 ARG A N 1
ATOM 852 C CA . ARG A 1 108 ? -19.004 4.735 -10.782 1.00 94.19 108 ARG A CA 1
ATOM 853 C C . ARG A 1 108 ? -19.916 5.828 -10.234 1.00 94.19 108 ARG A C 1
ATOM 855 O O . ARG A 1 108 ? -21.087 5.906 -10.604 1.00 94.19 108 ARG A O 1
ATOM 862 N N . SER A 1 109 ? -19.354 6.714 -9.414 1.00 94.38 109 SER A N 1
ATOM 863 C CA . SER A 1 109 ? -20.088 7.810 -8.769 1.00 94.38 109 SER A CA 1
ATOM 864 C C . SER A 1 109 ? -20.767 8.747 -9.774 1.00 94.38 109 SER A C 1
ATOM 866 O O . SER A 1 109 ? -21.861 9.229 -9.502 1.00 94.38 109 SER A O 1
ATOM 868 N N . GLN A 1 110 ? -20.163 8.958 -10.948 1.00 94.00 110 GLN A N 1
ATOM 869 C CA . GLN A 1 110 ? -20.710 9.823 -12.004 1.00 94.00 110 GLN A CA 1
ATOM 870 C C . GLN A 1 110 ? -21.587 9.106 -13.050 1.00 94.00 110 GLN A C 1
ATOM 872 O O . GLN A 1 110 ? -22.040 9.741 -14.002 1.00 94.00 110 GLN A O 1
ATOM 877 N N . GLN A 1 111 ? -21.822 7.793 -12.952 1.00 94.19 111 GLN A N 1
ATOM 878 C CA . GLN A 1 111 ? -22.602 7.073 -13.968 1.00 94.19 111 GLN A CA 1
ATOM 879 C C . GLN A 1 111 ? -24.119 7.137 -13.695 1.00 94.19 111 GLN A C 1
ATOM 881 O O . GLN A 1 111 ? -24.549 6.762 -12.603 1.00 94.19 111 GLN A O 1
ATOM 886 N N . PRO A 1 112 ? -24.965 7.474 -14.696 1.00 95.69 112 PRO A N 1
ATOM 887 C CA . PRO A 1 112 ? -26.427 7.390 -14.609 1.00 95.69 112 PRO A CA 1
ATOM 888 C C . PRO A 1 112 ? -26.907 5.928 -14.736 1.00 95.69 112 PRO A C 1
ATOM 890 O O . PRO A 1 112 ? -27.619 5.513 -15.662 1.00 95.69 112 PRO A O 1
ATOM 893 N N . SER A 1 113 ? -26.441 5.096 -13.806 1.00 94.81 113 SER A N 1
ATOM 894 C CA . SER A 1 113 ? -26.759 3.678 -13.689 1.00 94.81 113 SER A CA 1
ATOM 895 C C . SER A 1 113 ? -27.085 3.336 -12.242 1.00 94.81 113 SER A C 1
ATOM 897 O O . SER A 1 113 ? -26.475 3.854 -11.310 1.00 94.81 113 SER A O 1
ATOM 899 N N . CYS A 1 114 ? -28.067 2.466 -12.052 1.00 95.44 114 CYS A N 1
ATOM 900 C CA . CYS A 1 114 ? -28.377 1.850 -10.771 1.00 95.44 114 CYS A CA 1
ATOM 901 C C . CYS A 1 114 ? -29.103 0.526 -11.010 1.00 95.44 114 CYS A C 1
ATOM 903 O O . CYS A 1 114 ? -29.407 0.180 -12.159 1.00 95.44 114 CYS A O 1
ATOM 905 N N . LEU A 1 115 ? -29.356 -0.222 -9.938 1.00 94.56 115 LEU A N 1
ATOM 906 C CA . LEU A 1 115 ? -30.088 -1.485 -9.999 1.00 94.56 115 LEU A CA 1
ATOM 907 C C . LEU A 1 115 ? -31.440 -1.307 -10.742 1.00 94.56 115 LEU A C 1
ATOM 909 O O . LEU A 1 115 ? -32.199 -0.415 -10.357 1.00 94.56 115 LEU A O 1
ATOM 913 N N . PRO A 1 116 ? -31.778 -2.120 -11.765 1.00 93.50 116 PRO A N 1
ATOM 914 C CA . PRO A 1 116 ? -33.022 -1.964 -12.535 1.00 93.50 116 PRO A CA 1
ATOM 915 C C . PRO A 1 116 ? -34.283 -1.921 -11.654 1.00 93.50 116 PRO A C 1
ATOM 917 O O . PRO A 1 116 ? -34.364 -2.642 -10.659 1.00 93.50 116 PRO A O 1
ATOM 920 N N . PHE A 1 117 ? -35.228 -1.025 -11.954 1.00 90.69 117 PHE A N 1
ATOM 921 C CA . PHE A 1 117 ? -36.362 -0.691 -11.070 1.00 90.69 117 PHE A CA 1
ATOM 922 C C . PHE A 1 117 ? -37.461 -1.765 -11.025 1.00 90.69 117 PHE A C 1
ATOM 924 O O . PHE A 1 117 ? -38.163 -1.892 -10.027 1.00 90.69 117 PHE A O 1
ATOM 931 N N . ASP A 1 118 ? -37.557 -2.569 -12.080 1.00 87.44 118 ASP A N 1
ATOM 932 C CA . ASP A 1 118 ? -38.393 -3.764 -12.213 1.00 87.44 118 ASP A CA 1
ATOM 933 C C . ASP A 1 118 ? -38.004 -4.890 -11.232 1.00 87.44 118 ASP A C 1
ATOM 935 O O . ASP A 1 118 ? -38.835 -5.724 -10.864 1.00 87.44 118 ASP A O 1
ATOM 939 N N . LEU A 1 119 ? -36.758 -4.895 -10.745 1.00 89.25 119 LEU A N 1
ATOM 940 C CA . LEU A 1 119 ? -36.251 -5.927 -9.843 1.00 89.25 119 LEU A CA 1
ATOM 941 C C . LEU A 1 119 ? -36.616 -5.645 -8.375 1.00 89.25 119 LEU A C 1
ATOM 943 O O . LEU A 1 119 ? -35.997 -4.810 -7.700 1.00 89.25 119 LEU A O 1
ATOM 947 N N . ARG A 1 120 ? -37.587 -6.422 -7.872 1.00 91.06 120 ARG A N 1
ATOM 948 C CA . ARG A 1 120 ? -37.976 -6.506 -6.451 1.00 91.06 120 ARG A CA 1
ATOM 949 C C . ARG A 1 120 ? -36.800 -6.942 -5.582 1.00 91.06 120 ARG A C 1
ATOM 951 O O . ARG A 1 120 ? -36.259 -8.035 -5.764 1.00 91.06 120 ARG A O 1
ATOM 958 N N . THR A 1 121 ? -36.426 -6.113 -4.617 1.00 95.62 121 THR A N 1
ATOM 959 C CA . THR A 1 121 ? -35.245 -6.331 -3.771 1.00 95.62 121 THR A CA 1
ATOM 960 C C . THR A 1 121 ? -35.535 -7.228 -2.562 1.00 95.62 121 THR A C 1
ATOM 962 O O . THR A 1 121 ? -36.669 -7.317 -2.095 1.00 95.62 121 THR A O 1
ATOM 965 N N . LEU A 1 122 ? -34.496 -7.862 -2.009 1.00 97.00 122 LEU A N 1
ATOM 966 C CA . LEU A 1 122 ? -34.561 -8.627 -0.758 1.00 97.00 122 LEU A CA 1
ATOM 967 C C . LEU A 1 122 ? -35.236 -7.831 0.378 1.00 97.00 122 LEU A C 1
ATOM 969 O O . LEU A 1 122 ? -36.215 -8.323 0.934 1.00 97.00 122 LEU A O 1
ATOM 973 N N . PRO A 1 123 ? -34.798 -6.603 0.725 1.00 97.62 123 PRO A N 1
ATOM 974 C CA . PRO A 1 123 ? -35.473 -5.821 1.755 1.00 97.62 123 PRO A CA 1
ATOM 975 C C . PRO A 1 123 ? -36.936 -5.492 1.410 1.00 97.62 123 PRO A C 1
ATOM 977 O O . PRO A 1 123 ? -37.753 -5.547 2.320 1.00 97.62 123 PRO A O 1
ATOM 980 N N . GLN A 1 124 ? -37.320 -5.266 0.142 1.00 95.62 124 GLN A N 1
ATOM 981 C CA . GLN A 1 124 ? -38.744 -5.144 -0.229 1.00 95.62 124 GLN A CA 1
ATOM 982 C C . GLN A 1 124 ? -39.525 -6.436 0.070 1.00 95.62 124 GLN A C 1
ATOM 984 O O . GLN A 1 124 ? -40.601 -6.371 0.656 1.00 95.62 124 GLN A O 1
ATOM 989 N N . ARG A 1 125 ? -38.972 -7.620 -0.237 1.00 94.62 125 ARG A N 1
ATOM 990 C CA . ARG A 1 125 ? -39.592 -8.911 0.128 1.00 94.62 125 ARG A CA 1
ATOM 991 C C . ARG A 1 125 ? -39.697 -9.121 1.639 1.00 94.62 125 ARG A C 1
ATOM 993 O O . ARG A 1 125 ? -40.655 -9.725 2.109 1.00 94.62 125 ARG A O 1
ATOM 1000 N N . LEU A 1 126 ? -38.734 -8.616 2.408 1.00 95.88 126 LEU A N 1
ATOM 1001 C CA . LEU A 1 126 ? -38.775 -8.676 3.869 1.00 95.88 126 LEU A CA 1
ATOM 1002 C C . LEU A 1 126 ? -39.791 -7.676 4.451 1.00 95.88 126 LEU A C 1
ATOM 1004 O O . LEU A 1 126 ? -40.485 -8.029 5.399 1.00 95.88 126 LEU A O 1
ATOM 1008 N N . GLN A 1 127 ? -39.970 -6.492 3.849 1.00 94.38 127 GLN A N 1
ATOM 1009 C CA . GLN A 1 127 ? -41.089 -5.586 4.163 1.00 94.38 127 GLN A CA 1
ATOM 1010 C C . GLN A 1 127 ? -42.447 -6.235 3.846 1.00 94.38 127 GLN A C 1
ATOM 1012 O O . GLN A 1 127 ? -43.339 -6.204 4.689 1.00 94.38 127 GLN A O 1
ATOM 1017 N N . GLU A 1 128 ? -42.588 -6.884 2.681 1.00 92.62 128 GLU A N 1
ATOM 1018 C CA . GLU A 1 128 ? -43.769 -7.689 2.312 1.00 92.62 128 GLU A CA 1
ATOM 1019 C C . GLU A 1 128 ? -44.032 -8.816 3.341 1.00 92.62 128 GLU A C 1
ATOM 1021 O O . GLU A 1 128 ? -45.182 -9.137 3.630 1.00 92.62 128 GLU A O 1
ATOM 1026 N N . ALA A 1 129 ? -42.978 -9.366 3.959 1.00 92.25 129 ALA A N 1
ATOM 1027 C CA . ALA A 1 129 ? -43.044 -10.336 5.058 1.00 92.25 129 ALA A CA 1
ATOM 1028 C C . ALA A 1 129 ? -43.134 -9.710 6.473 1.00 92.25 129 ALA A C 1
ATOM 1030 O O . ALA A 1 129 ? -43.035 -10.430 7.472 1.00 92.25 129 ALA A O 1
ATOM 1031 N N . GLY A 1 130 ? -43.335 -8.391 6.586 1.00 93.50 130 GLY A N 1
ATOM 1032 C CA . GLY A 1 130 ? -43.582 -7.676 7.844 1.00 93.50 130 GLY A CA 1
ATOM 1033 C C . GLY A 1 130 ? -42.346 -7.270 8.660 1.00 93.50 130 GLY A C 1
ATOM 1034 O O . GLY A 1 130 ? -42.493 -6.944 9.836 1.00 93.50 130 GLY A O 1
ATOM 1035 N N . TYR A 1 131 ? -41.139 -7.283 8.088 1.00 96.81 131 TYR A N 1
ATOM 1036 C CA . TYR A 1 131 ? -39.903 -6.931 8.801 1.00 96.81 131 TYR A CA 1
ATOM 1037 C C . TYR A 1 131 ? -39.656 -5.417 8.878 1.00 96.81 131 TYR A C 1
ATOM 1039 O O . TYR A 1 131 ? -39.802 -4.693 7.891 1.00 96.81 131 TYR A O 1
ATOM 1047 N N . ALA A 1 132 ? -39.129 -4.964 10.018 1.00 97.38 132 ALA A N 1
ATOM 1048 C CA . ALA A 1 132 ? -38.429 -3.687 10.115 1.00 97.38 132 ALA A CA 1
ATOM 1049 C C . ALA A 1 132 ? -37.075 -3.802 9.391 1.00 97.38 132 ALA A C 1
ATOM 1051 O O . ALA A 1 132 ? -36.246 -4.643 9.738 1.00 97.38 132 ALA A O 1
ATOM 1052 N N . THR A 1 133 ? -36.851 -3.000 8.349 1.00 98.44 133 THR A N 1
ATOM 1053 C CA . THR A 1 133 ? -35.686 -3.131 7.451 1.00 98.44 133 THR A CA 1
ATOM 1054 C C . THR A 1 133 ? -34.744 -1.937 7.573 1.00 98.44 133 THR A C 1
ATOM 1056 O O . THR A 1 133 ? -35.119 -0.792 7.322 1.00 98.44 133 THR A O 1
ATOM 1059 N N . HIS A 1 134 ? -33.483 -2.200 7.909 1.00 98.62 134 HIS A N 1
ATOM 1060 C CA . HIS A 1 134 ? -32.480 -1.163 8.132 1.00 98.62 134 HIS A CA 1
ATOM 1061 C C . HIS A 1 134 ? -31.179 -1.490 7.397 1.00 98.62 134 HIS A C 1
ATOM 1063 O O . HIS A 1 134 ? -30.695 -2.622 7.445 1.00 98.62 134 HIS A O 1
ATOM 1069 N N . MET A 1 135 ? -30.579 -0.484 6.766 1.00 98.69 135 MET A N 1
ATOM 1070 C CA . MET A 1 135 ? -29.247 -0.586 6.175 1.00 98.69 135 MET A CA 1
ATOM 1071 C C . MET A 1 135 ? -28.284 0.385 6.849 1.00 98.69 135 MET A C 1
ATOM 1073 O O . MET A 1 135 ? -28.604 1.560 7.040 1.00 98.69 135 MET A O 1
ATOM 1077 N N . VAL A 1 136 ? -27.085 -0.099 7.174 1.00 98.75 136 VAL A N 1
ATOM 1078 C CA . VAL A 1 136 ? -26.005 0.723 7.722 1.00 98.75 136 VAL A CA 1
ATOM 1079 C C . VAL A 1 136 ? -24.706 0.452 6.962 1.00 98.75 136 VAL A C 1
ATOM 1081 O O . VAL A 1 136 ? -24.254 -0.688 6.908 1.00 98.75 136 VAL A O 1
ATOM 1084 N N . GLY A 1 137 ? -24.102 1.500 6.404 1.00 98.12 137 GLY A N 1
ATOM 1085 C CA . GLY A 1 137 ? -22.859 1.470 5.633 1.00 98.12 137 GLY A CA 1
ATOM 1086 C C . GLY A 1 137 ? -23.053 1.475 4.107 1.00 98.12 137 GLY A C 1
ATOM 1087 O O . GLY A 1 137 ? -24.036 2.015 3.611 1.00 98.12 137 GLY A O 1
ATOM 1088 N N . LYS A 1 138 ? -22.087 0.938 3.353 1.00 98.38 138 LYS A N 1
ATOM 1089 C CA . LYS A 1 138 ? -21.903 1.170 1.906 1.00 98.38 138 LYS A CA 1
ATOM 1090 C C . LYS A 1 138 ? -23.000 0.548 1.032 1.00 98.38 138 LYS A C 1
ATOM 1092 O O . LYS A 1 138 ? -23.210 -0.668 1.071 1.00 98.38 138 LYS A O 1
ATOM 1097 N N . TRP A 1 139 ? -23.627 1.358 0.178 1.00 97.94 139 TRP A N 1
ATOM 1098 C CA . TRP A 1 139 ? -24.629 0.945 -0.814 1.00 97.94 139 TRP A CA 1
ATOM 1099 C C . TRP A 1 139 ? -23.997 0.465 -2.125 1.00 97.94 139 TRP A C 1
ATOM 1101 O O . TRP A 1 139 ? -23.981 -0.737 -2.389 1.00 97.94 139 TRP A O 1
ATOM 1111 N N . HIS A 1 140 ? -23.430 1.380 -2.920 1.00 97.44 140 HIS A N 1
ATOM 1112 C CA . HIS A 1 140 ? -22.714 1.089 -4.169 1.00 97.44 140 HIS A CA 1
ATOM 1113 C C . HIS A 1 140 ? -23.533 0.351 -5.260 1.00 97.44 140 HIS A C 1
ATOM 1115 O O . HIS A 1 140 ? -22.964 -0.330 -6.118 1.00 97.44 140 HIS A O 1
ATOM 1121 N N . LEU A 1 141 ? -24.866 0.516 -5.261 1.00 97.56 141 LEU A N 1
ATOM 1122 C CA . LEU A 1 141 ? -25.782 0.037 -6.318 1.00 97.56 141 LEU A CA 1
ATOM 1123 C C . LEU A 1 141 ? -26.363 1.169 -7.188 1.00 97.56 141 LEU A C 1
ATOM 1125 O O . LEU A 1 141 ? -27.378 0.980 -7.861 1.00 97.56 141 LEU A O 1
ATOM 1129 N N . GLY A 1 142 ? -25.686 2.321 -7.199 1.00 96.38 142 GLY A N 1
ATOM 1130 C CA . GLY A 1 142 ? -26.070 3.535 -7.920 1.00 96.38 142 GLY A CA 1
ATOM 1131 C C . GLY A 1 142 ? -27.027 4.435 -7.135 1.00 96.38 142 GLY A C 1
ATOM 1132 O O . GLY A 1 142 ? -27.755 3.975 -6.257 1.00 96.38 142 GLY A O 1
ATOM 1133 N N . PHE A 1 143 ? -26.998 5.735 -7.438 1.00 96.88 143 PHE A N 1
ATOM 1134 C CA . PHE A 1 143 ? -27.744 6.767 -6.701 1.00 96.88 143 PHE A CA 1
ATOM 1135 C C . PHE A 1 143 ? -28.179 7.971 -7.565 1.00 96.88 143 PHE A C 1
ATOM 1137 O O . PHE A 1 143 ? -28.621 8.974 -7.021 1.00 96.88 143 PHE A O 1
ATOM 1144 N N . TYR A 1 144 ? -28.072 7.895 -8.898 1.00 96.06 144 TYR A N 1
ATOM 1145 C CA . TYR A 1 144 ? -28.274 9.049 -9.794 1.00 96.06 144 TYR A CA 1
ATOM 1146 C C . TYR A 1 144 ? -29.697 9.647 -9.777 1.00 96.06 144 TYR A C 1
ATOM 1148 O O . TYR A 1 144 ? -29.850 10.860 -9.925 1.00 96.06 144 TYR A O 1
ATOM 1156 N N . LYS A 1 145 ? -30.716 8.808 -9.538 1.00 95.25 145 LYS A N 1
ATOM 1157 C CA . LYS A 1 145 ? -32.103 9.184 -9.202 1.00 95.25 145 LYS A CA 1
ATOM 1158 C C . LYS A 1 145 ? -32.422 8.812 -7.755 1.00 95.25 145 LYS A C 1
ATOM 1160 O O . LYS A 1 145 ? -31.832 7.878 -7.206 1.00 95.25 145 LYS A O 1
ATOM 1165 N N . ARG A 1 146 ? -33.432 9.461 -7.167 1.00 94.50 146 ARG A N 1
ATOM 1166 C CA . ARG A 1 146 ? -33.924 9.152 -5.810 1.00 94.50 146 ARG A CA 1
ATOM 1167 C C . ARG A 1 146 ? -34.384 7.700 -5.668 1.00 94.50 146 ARG A C 1
ATOM 1169 O O . ARG A 1 146 ? -34.059 7.059 -4.673 1.00 94.50 146 ARG A O 1
ATOM 1176 N N . ASP A 1 147 ? -35.024 7.146 -6.696 1.00 94.75 147 ASP A N 1
ATOM 1177 C CA . ASP A 1 147 ? -35.454 5.739 -6.738 1.00 94.75 147 ASP A CA 1
ATOM 1178 C C . ASP A 1 147 ? -34.306 4.722 -6.672 1.00 94.75 147 ASP A C 1
ATOM 1180 O O . ASP A 1 147 ? -34.530 3.543 -6.404 1.00 94.75 147 ASP A O 1
ATOM 1184 N N . CYS A 1 148 ? -33.060 5.144 -6.894 1.00 96.50 148 CYS A N 1
ATOM 1185 C CA . CYS A 1 148 ? -31.889 4.291 -6.725 1.00 96.50 148 CYS A CA 1
ATOM 1186 C C . CYS A 1 148 ? -31.418 4.192 -5.258 1.00 96.50 148 CYS A C 1
ATOM 1188 O O . CYS A 1 148 ? -30.598 3.328 -4.944 1.00 96.50 148 CYS A O 1
ATOM 1190 N N . LEU A 1 149 ? -31.902 5.061 -4.360 1.00 97.62 149 LEU A N 1
ATOM 1191 C CA . LEU A 1 149 ? -31.460 5.119 -2.963 1.00 97.62 149 LEU A CA 1
ATOM 1192 C C . LEU A 1 149 ? -31.969 3.917 -2.140 1.00 97.62 149 LEU A C 1
ATOM 1194 O O . LEU A 1 149 ? -33.078 3.431 -2.381 1.00 97.62 149 LEU A O 1
ATOM 1198 N N . PRO A 1 150 ? -31.238 3.480 -1.093 1.00 97.94 150 PRO A N 1
ATOM 1199 C CA . PRO A 1 150 ? -31.661 2.390 -0.204 1.00 97.94 150 PRO A CA 1
ATOM 1200 C C . PRO A 1 150 ? -33.075 2.549 0.381 1.00 97.94 150 PRO A C 1
ATOM 1202 O O . PRO A 1 150 ? -33.795 1.560 0.525 1.00 97.94 150 PRO A O 1
ATOM 1205 N N . THR A 1 151 ? -33.487 3.788 0.673 1.00 97.62 151 THR A N 1
ATOM 1206 C CA . THR A 1 151 ? -34.820 4.161 1.182 1.00 97.62 151 THR A CA 1
ATOM 1207 C C . THR A 1 151 ? -35.949 3.818 0.211 1.00 97.62 151 THR A C 1
ATOM 1209 O O . THR A 1 151 ? -36.994 3.325 0.628 1.00 97.62 151 THR A O 1
ATOM 1212 N N . ARG A 1 152 ? -35.731 4.005 -1.097 1.00 96.25 152 ARG A N 1
ATOM 1213 C CA . ARG A 1 152 ? -36.686 3.640 -2.161 1.00 96.25 152 ARG A CA 1
ATOM 1214 C C . ARG A 1 152 ? -36.564 2.177 -2.587 1.00 96.25 152 ARG A C 1
ATOM 1216 O O . ARG A 1 152 ? -37.488 1.616 -3.171 1.00 96.25 152 ARG A O 1
ATOM 1223 N N . ARG A 1 153 ? -35.453 1.520 -2.239 1.00 96.56 153 ARG A N 1
ATOM 1224 C CA . ARG A 1 153 ? -35.166 0.109 -2.550 1.00 96.56 153 ARG A CA 1
ATOM 1225 C C . ARG A 1 153 ? -35.360 -0.853 -1.376 1.00 96.56 153 ARG A C 1
ATOM 1227 O O . ARG A 1 153 ? -34.841 -1.965 -1.423 1.00 96.56 153 ARG A O 1
ATOM 1234 N N . GLY A 1 154 ? -36.178 -0.470 -0.393 1.00 96.06 154 GLY A N 1
ATOM 1235 C CA . GLY A 1 154 ? -36.788 -1.375 0.593 1.00 96.06 154 GLY A CA 1
ATOM 1236 C C . GLY A 1 154 ? -36.306 -1.239 2.038 1.00 96.06 154 GLY A C 1
ATOM 1237 O O . GLY A 1 154 ? -36.756 -1.994 2.899 1.00 96.06 154 GLY A O 1
ATOM 1238 N N . PHE A 1 155 ? -35.385 -0.321 2.336 1.00 98.31 155 PHE A N 1
ATOM 1239 C CA . PHE A 1 155 ? -34.930 -0.079 3.707 1.00 98.31 155 PHE A CA 1
ATOM 1240 C C . PHE A 1 155 ? -35.697 1.087 4.338 1.00 98.31 155 PHE A C 1
ATOM 1242 O O . PHE A 1 155 ? -35.548 2.226 3.907 1.00 98.31 155 PHE A O 1
ATOM 1249 N N . HIS A 1 156 ? -36.460 0.827 5.403 1.00 97.75 156 HIS A N 1
ATOM 1250 C CA . HIS A 1 156 ? -37.153 1.869 6.174 1.00 97.75 156 HIS A CA 1
ATOM 1251 C C . HIS A 1 156 ? -36.190 2.934 6.726 1.00 97.75 156 HIS A C 1
ATOM 1253 O O . HIS A 1 156 ? -36.540 4.110 6.797 1.00 97.75 156 HIS A O 1
ATOM 1259 N N . THR A 1 157 ? -34.966 2.545 7.107 1.00 98.38 157 THR A N 1
ATOM 1260 C CA . THR A 1 157 ? -33.917 3.497 7.509 1.00 98.38 157 THR A CA 1
ATOM 1261 C C . THR A 1 157 ? -32.578 3.172 6.863 1.00 98.38 157 THR A C 1
ATOM 1263 O O . THR A 1 157 ? -32.160 2.011 6.853 1.00 98.38 157 THR A O 1
ATOM 1266 N N . TYR A 1 158 ? -31.856 4.208 6.446 1.00 98.69 158 TYR A N 1
ATOM 1267 C CA . TYR A 1 158 ? -30.505 4.112 5.902 1.00 98.69 158 TYR A CA 1
ATOM 1268 C C . TYR A 1 158 ? -29.539 5.043 6.645 1.00 98.69 158 TYR A C 1
ATOM 1270 O O . TYR A 1 158 ? -29.912 6.162 7.001 1.00 98.69 158 TYR A O 1
ATOM 1278 N N . PHE A 1 159 ? -28.305 4.586 6.861 1.00 98.69 159 PHE A N 1
ATOM 1279 C CA . PHE A 1 159 ? -27.194 5.421 7.318 1.00 98.69 159 PHE A CA 1
ATOM 1280 C C . PHE A 1 159 ? -25.868 4.936 6.715 1.00 98.69 159 PHE A C 1
ATOM 1282 O O . PHE A 1 159 ? -25.401 3.865 7.098 1.00 98.69 159 PHE A O 1
ATOM 1289 N N . GLY A 1 160 ? -25.233 5.678 5.807 1.00 97.88 160 GLY A N 1
ATOM 1290 C CA . GLY A 1 160 ? -24.004 5.205 5.153 1.00 97.88 160 GLY A CA 1
ATOM 1291 C C . GLY A 1 160 ? -23.601 5.954 3.884 1.00 97.88 160 GLY A C 1
ATOM 1292 O O . GLY A 1 160 ? -24.121 7.032 3.602 1.00 97.88 160 GLY A O 1
ATOM 1293 N N . SER A 1 161 ? -22.667 5.364 3.137 1.00 97.88 161 SER A N 1
ATOM 1294 C CA . SER A 1 161 ? -22.086 5.888 1.896 1.00 97.88 161 SER A CA 1
ATOM 1295 C C . SER A 1 161 ? -22.706 5.277 0.631 1.00 97.88 161 SER A C 1
ATOM 1297 O O . SER A 1 161 ? -22.881 4.063 0.515 1.00 97.88 161 SER A O 1
ATOM 1299 N N . LEU A 1 162 ? -23.050 6.121 -0.340 1.00 97.88 162 LEU A N 1
ATOM 1300 C CA . LEU A 1 162 ? -23.671 5.749 -1.610 1.00 97.88 162 LEU A CA 1
ATOM 1301 C C . LEU A 1 162 ? -22.653 5.259 -2.655 1.00 97.88 162 LEU A C 1
ATOM 1303 O O . LEU A 1 162 ? -22.992 4.389 -3.466 1.00 97.88 162 LEU A O 1
ATOM 1307 N N . THR A 1 163 ? -21.422 5.784 -2.631 1.00 96.06 163 THR A N 1
ATOM 1308 C CA . THR A 1 163 ? -20.367 5.512 -3.626 1.00 96.06 163 THR A CA 1
ATOM 1309 C C . THR A 1 163 ? -19.565 4.231 -3.332 1.00 96.06 163 THR A C 1
ATOM 1311 O O . THR A 1 163 ? -19.837 3.475 -2.397 1.00 96.06 163 THR A O 1
ATOM 1314 N N . GLY A 1 164 ? -18.568 3.941 -4.176 1.00 89.38 164 GLY A N 1
ATOM 1315 C CA . GLY A 1 164 ? -17.745 2.734 -4.075 1.00 89.38 164 GLY A CA 1
ATOM 1316 C C . GLY A 1 164 ? -16.601 2.771 -3.062 1.00 89.38 164 GLY A C 1
ATOM 1317 O O . GLY A 1 164 ? -16.129 1.703 -2.670 1.00 89.38 164 GLY A O 1
ATOM 1318 N N . SER A 1 165 ? -16.133 3.949 -2.642 1.00 91.88 165 SER A N 1
ATOM 1319 C CA . SER A 1 165 ? -14.925 4.093 -1.817 1.00 91.88 165 SER A CA 1
ATOM 1320 C C . SER A 1 165 ? -14.915 5.449 -1.117 1.00 91.88 165 SER A C 1
ATOM 1322 O O . SER A 1 165 ? -15.016 6.474 -1.784 1.00 91.88 165 SER A O 1
ATOM 1324 N N . VAL A 1 166 ? -14.755 5.469 0.209 1.00 93.94 166 VAL A N 1
ATOM 1325 C CA . VAL A 1 166 ? -14.869 6.695 1.016 1.00 93.94 166 VAL A CA 1
ATOM 1326 C C . VAL A 1 166 ? -13.803 6.729 2.112 1.00 93.94 166 VAL A C 1
ATOM 1328 O O . VAL A 1 166 ? -13.525 5.712 2.747 1.00 93.94 166 VAL A O 1
ATOM 1331 N N . ASP A 1 167 ? -13.224 7.903 2.357 1.00 96.50 167 ASP A N 1
ATOM 1332 C CA . ASP A 1 167 ? -12.344 8.162 3.500 1.00 96.50 167 ASP A CA 1
ATOM 1333 C C . ASP A 1 167 ? -13.043 7.865 4.844 1.00 96.50 167 ASP A C 1
ATOM 1335 O O . ASP A 1 167 ? -14.197 8.237 5.064 1.00 96.50 167 ASP A O 1
ATOM 1339 N N . TYR A 1 168 ? -12.345 7.189 5.759 1.00 97.31 168 TYR A N 1
ATOM 1340 C CA . TYR A 1 168 ? -12.933 6.624 6.977 1.00 97.31 168 TYR A CA 1
ATOM 1341 C C . TYR A 1 168 ? -13.216 7.641 8.091 1.00 97.31 168 TYR A C 1
ATOM 1343 O O . TYR A 1 168 ? -13.862 7.268 9.071 1.00 97.31 168 TYR A O 1
ATOM 1351 N N . TYR A 1 169 ? -12.727 8.881 7.979 1.00 96.62 169 TYR A N 1
ATOM 1352 C CA . TYR A 1 169 ? -12.846 9.908 9.024 1.00 96.62 169 TYR A CA 1
ATOM 1353 C C . TYR A 1 169 ? -13.478 11.210 8.525 1.00 96.62 169 TYR A C 1
ATOM 1355 O O . TYR A 1 169 ? -14.155 11.900 9.285 1.00 96.62 169 TYR A O 1
ATOM 1363 N N . THR A 1 170 ? -13.235 11.574 7.268 1.00 96.25 170 THR A N 1
ATOM 1364 C CA . THR A 1 170 ? -13.746 12.797 6.628 1.00 96.25 170 THR A CA 1
ATOM 1365 C C . THR A 1 170 ? -14.964 12.539 5.750 1.00 96.25 170 THR A C 1
ATOM 1367 O O . THR A 1 170 ? -15.644 13.491 5.382 1.00 96.25 170 THR A O 1
ATOM 1370 N N . TYR A 1 171 ? -15.250 11.271 5.431 1.00 96.75 171 TYR A N 1
ATOM 1371 C CA . TYR A 1 171 ? -16.341 10.842 4.550 1.00 96.75 171 TYR A CA 1
ATOM 1372 C C . TYR A 1 171 ? -16.264 11.433 3.133 1.00 96.75 171 TYR A C 1
ATOM 1374 O O . TYR A 1 171 ? -17.264 11.533 2.428 1.00 96.75 171 TYR A O 1
ATOM 1382 N N . LYS A 1 172 ? -15.064 11.828 2.690 1.00 95.06 172 LYS A N 1
ATOM 1383 C CA . LYS A 1 172 ? -14.817 12.314 1.331 1.00 95.06 172 LYS A CA 1
ATOM 1384 C C . LYS A 1 172 ? -14.649 11.136 0.366 1.00 95.06 172 LYS A C 1
ATOM 1386 O O . LYS A 1 172 ? -13.884 10.208 0.633 1.00 95.06 172 LYS A O 1
ATOM 1391 N N . SER A 1 173 ? -15.341 11.201 -0.765 1.00 94.62 173 SER A N 1
ATOM 1392 C CA . SER A 1 173 ? -15.263 10.265 -1.891 1.00 94.62 173 SER A CA 1
ATOM 1393 C C . SER A 1 173 ? -14.837 11.020 -3.152 1.00 94.62 173 SER A C 1
ATOM 1395 O O . SER A 1 173 ? -15.278 12.152 -3.370 1.00 94.62 173 SER A O 1
ATOM 1397 N N . CYS A 1 174 ? -13.971 10.419 -3.970 1.00 90.88 174 CYS A N 1
ATOM 1398 C CA . CYS A 1 174 ? -13.405 11.023 -5.179 1.00 90.88 174 CYS A CA 1
ATOM 1399 C C . CYS A 1 174 ? -13.471 10.049 -6.362 1.00 90.88 174 CYS A C 1
ATOM 1401 O O . CYS A 1 174 ? -13.094 8.887 -6.217 1.00 90.88 174 CYS A O 1
ATOM 1403 N N . ASP A 1 175 ? -13.879 10.541 -7.532 1.00 84.44 175 ASP A N 1
ATOM 1404 C CA . ASP A 1 175 ? -14.057 9.761 -8.771 1.00 84.44 175 ASP A CA 1
ATOM 1405 C C . ASP A 1 175 ? -13.143 10.305 -9.889 1.00 84.44 175 ASP A C 1
ATOM 1407 O O . ASP A 1 175 ? -13.563 10.597 -11.005 1.00 84.44 175 ASP A O 1
ATOM 1411 N N . GLY A 1 176 ? -11.866 10.508 -9.542 1.00 73.06 176 GLY A N 1
ATOM 1412 C CA . GLY A 1 176 ? -10.829 11.084 -10.405 1.00 73.06 176 GLY A CA 1
ATOM 1413 C C . GLY A 1 176 ? -10.202 12.375 -9.848 1.00 73.06 176 GLY A C 1
ATOM 1414 O O . GLY A 1 176 ? -10.603 12.855 -8.784 1.00 73.06 176 GLY A O 1
ATOM 1415 N N . PRO A 1 177 ? -9.191 12.945 -10.533 1.00 70.00 177 PRO A N 1
ATOM 1416 C CA . PRO A 1 177 ? -8.560 14.200 -10.125 1.00 70.00 177 PRO A CA 1
ATOM 1417 C C . PRO A 1 177 ? -9.565 15.360 -10.099 1.00 70.00 177 PRO A C 1
ATOM 1419 O O . PRO A 1 177 ? -10.289 15.584 -11.064 1.00 70.00 177 PRO A O 1
ATOM 1422 N N . GLY A 1 178 ? -9.617 16.103 -8.992 1.00 73.69 178 GLY A N 1
ATOM 1423 C CA . GLY A 1 178 ? -10.471 17.289 -8.837 1.00 73.69 178 GLY A CA 1
ATOM 1424 C C . GLY A 1 178 ? -11.974 17.032 -8.635 1.00 73.69 178 GLY A C 1
ATOM 1425 O O . GLY A 1 178 ? -12.677 17.956 -8.229 1.00 73.69 178 GLY A O 1
ATOM 1426 N N . ILE A 1 179 ? -12.473 15.808 -8.851 1.00 88.19 179 ILE A N 1
ATOM 1427 C CA . ILE A 1 179 ? -13.894 15.457 -8.683 1.00 88.19 179 ILE A CA 1
ATOM 1428 C C . ILE A 1 179 ? -14.075 14.694 -7.369 1.00 88.19 179 ILE A C 1
ATOM 1430 O O . ILE A 1 179 ? -13.953 13.470 -7.308 1.00 88.19 179 ILE A O 1
ATOM 1434 N N . CYS A 1 180 ? -14.355 15.440 -6.300 1.00 93.44 180 CYS A N 1
ATOM 1435 C CA . CYS A 1 180 ? -14.568 14.907 -4.959 1.00 93.44 180 CYS A CA 1
ATOM 1436 C C . CYS A 1 180 ? -15.764 15.566 -4.268 1.00 93.44 180 CYS A C 1
ATOM 1438 O O . CYS A 1 180 ? -15.982 16.767 -4.414 1.00 93.44 180 CYS A O 1
ATOM 1440 N N . GLY A 1 181 ? -16.453 14.802 -3.423 1.00 95.31 181 GLY A N 1
ATOM 1441 C CA . GLY A 1 181 ? -17.579 15.256 -2.609 1.00 95.31 181 GLY A CA 1
ATOM 1442 C C . GLY A 1 181 ? -17.687 14.487 -1.296 1.00 95.31 181 GLY A C 1
ATOM 1443 O O . GLY A 1 181 ? -17.020 13.469 -1.102 1.00 95.31 181 GLY A O 1
ATOM 1444 N N . TYR A 1 182 ? -18.519 14.979 -0.387 1.00 97.62 182 TYR A N 1
ATOM 1445 C CA . TYR A 1 182 ? -18.896 14.279 0.840 1.00 97.62 182 TYR A CA 1
ATOM 1446 C C . TYR A 1 182 ? -19.900 13.152 0.532 1.00 97.62 182 TYR A C 1
ATOM 1448 O O . TYR A 1 182 ? -20.826 13.350 -0.253 1.00 97.62 182 TYR A O 1
ATOM 1456 N N . ASP A 1 183 ? -19.708 11.977 1.131 1.00 97.50 183 ASP A N 1
ATOM 1457 C CA . ASP A 1 183 ? -20.526 10.772 0.947 1.00 97.50 183 ASP A CA 1
ATOM 1458 C C . ASP A 1 183 ? -20.772 10.071 2.296 1.00 97.50 183 ASP A C 1
ATOM 1460 O O . ASP A 1 183 ? -20.182 9.040 2.631 1.00 97.50 183 ASP A O 1
ATOM 1464 N N . LEU A 1 184 ? -21.648 10.674 3.098 1.00 98.19 184 LEU A N 1
ATOM 1465 C CA . LEU A 1 184 ? -22.296 10.034 4.238 1.00 98.19 184 LEU A CA 1
ATOM 1466 C C . LEU A 1 184 ? -23.711 10.594 4.366 1.00 98.19 184 LEU A C 1
ATOM 1468 O O . LEU A 1 184 ? -23.910 11.809 4.359 1.00 98.19 184 LEU A O 1
ATOM 1472 N N . HIS A 1 185 ? -24.689 9.704 4.495 1.00 98.25 185 HIS A N 1
ATOM 1473 C CA . HIS A 1 185 ? -26.109 10.031 4.438 1.00 98.25 185 HIS A CA 1
ATOM 1474 C C . HIS A 1 185 ? -26.870 9.441 5.624 1.00 98.25 185 HIS A C 1
ATOM 1476 O O . HIS A 1 185 ? -26.509 8.384 6.140 1.00 98.25 185 HIS A O 1
ATOM 1482 N N . GLU A 1 186 ? -27.949 10.112 6.022 1.00 97.50 186 GLU A N 1
ATOM 1483 C CA . GLU A 1 186 ? -28.937 9.637 6.988 1.00 97.50 186 GLU A CA 1
ATOM 1484 C C . GLU A 1 186 ? -30.333 9.807 6.374 1.00 97.50 186 GLU A C 1
ATOM 1486 O O . GLU A 1 186 ? -30.779 10.917 6.067 1.00 97.50 186 GLU A O 1
ATOM 1491 N N . GLY A 1 187 ? -30.999 8.681 6.103 1.00 97.25 187 GLY A N 1
ATOM 1492 C CA . GLY A 1 187 ? -32.123 8.650 5.168 1.00 97.25 187 GLY A CA 1
ATOM 1493 C C . GLY A 1 187 ? -31.685 9.132 3.780 1.00 97.25 187 GLY A C 1
ATOM 1494 O O . GLY A 1 187 ? -30.731 8.611 3.213 1.00 97.25 187 GLY A O 1
ATOM 1495 N N . GLU A 1 188 ? -32.368 10.144 3.244 1.00 96.50 188 GLU A N 1
ATOM 1496 C CA . GLU A 1 188 ? -32.042 10.765 1.946 1.00 96.50 188 GLU A CA 1
ATOM 1497 C C . GLU A 1 188 ? -31.215 12.057 2.089 1.00 96.50 188 GLU A C 1
ATOM 1499 O O . GLU A 1 188 ? -30.884 12.694 1.092 1.00 96.50 188 GLU A O 1
ATOM 1504 N N . ARG A 1 189 ? -30.879 12.468 3.321 1.00 96.19 189 ARG A N 1
ATOM 1505 C CA . ARG A 1 189 ? -30.142 13.711 3.602 1.00 96.19 189 ARG A CA 1
ATOM 1506 C C . ARG A 1 189 ? -28.658 13.434 3.811 1.00 96.19 189 ARG A C 1
ATOM 1508 O O . ARG A 1 189 ? -28.284 12.385 4.324 1.00 96.19 189 ARG A O 1
ATOM 1515 N N . VAL A 1 190 ? -27.815 14.403 3.465 1.00 97.44 190 VAL A N 1
ATOM 1516 C CA . VAL A 1 190 ? -26.376 14.362 3.766 1.00 97.44 190 VAL A CA 1
ATOM 1517 C C . VAL A 1 190 ? -26.163 14.532 5.277 1.00 97.44 190 VAL A C 1
ATOM 1519 O O . VAL A 1 190 ? -26.677 15.475 5.882 1.00 97.44 190 VAL A O 1
ATOM 1522 N N . ALA A 1 191 ? -25.420 13.612 5.889 1.00 96.50 191 ALA A N 1
ATOM 1523 C CA . ALA A 1 191 ? -25.196 13.519 7.331 1.00 96.50 191 ALA A CA 1
ATOM 1524 C C . ALA A 1 191 ? -23.932 14.284 7.756 1.00 96.50 191 ALA A C 1
ATOM 1526 O O . ALA A 1 191 ? -22.951 13.700 8.216 1.00 96.50 191 ALA A O 1
ATOM 1527 N N . TRP A 1 192 ? -23.956 15.606 7.578 1.00 95.31 192 TRP A N 1
ATOM 1528 C CA . TRP A 1 192 ? -22.853 16.502 7.935 1.00 95.31 192 TRP A CA 1
ATOM 1529 C C . TRP A 1 192 ? -22.429 16.397 9.417 1.00 95.31 192 TRP A C 1
ATOM 1531 O O . TRP A 1 192 ? -23.155 15.898 10.280 1.00 95.31 192 TRP A O 1
ATOM 1541 N N . GLY A 1 193 ? -21.230 16.898 9.730 1.00 91.00 193 GLY A N 1
ATOM 1542 C CA . GLY A 1 193 ? -20.740 17.022 11.111 1.00 91.00 193 GLY A CA 1
ATOM 1543 C C . GLY A 1 193 ? -20.225 15.730 11.763 1.00 91.00 193 GLY A C 1
ATOM 1544 O O . GLY A 1 193 ? -19.784 15.773 12.905 1.00 91.00 193 GLY A O 1
ATOM 1545 N N . GLN A 1 194 ? -20.208 14.588 11.063 1.00 92.88 194 GLN A N 1
ATOM 1546 C CA . GLN A 1 194 ? -19.658 13.327 11.600 1.00 92.88 194 GLN A CA 1
ATOM 1547 C C . GLN A 1 194 ? -18.121 13.211 11.517 1.00 92.88 194 GLN A C 1
ATOM 1549 O O . GLN A 1 194 ? -17.568 12.156 11.828 1.00 92.88 194 GLN A O 1
ATOM 1554 N N . GLY A 1 195 ? -17.429 14.272 11.086 1.00 90.62 195 GLY A N 1
ATOM 1555 C CA . GLY A 1 195 ? -15.987 14.279 10.820 1.00 90.62 195 GLY A CA 1
ATOM 1556 C C . GLY A 1 195 ? -15.114 13.893 12.023 1.00 90.62 195 GLY A C 1
ATOM 1557 O O . GLY A 1 195 ? -15.470 14.124 13.175 1.00 90.62 195 GLY A O 1
ATOM 1558 N N . GLY A 1 196 ? -13.965 13.273 11.751 1.00 91.81 196 GLY A N 1
ATOM 1559 C CA . GLY A 1 196 ? -13.010 12.801 12.764 1.00 91.81 196 GLY A CA 1
ATOM 1560 C C . GLY A 1 196 ? -13.412 11.495 13.465 1.00 91.81 196 GLY A C 1
ATOM 1561 O O . GLY A 1 196 ? -12.606 10.908 14.183 1.00 91.81 196 GLY A O 1
ATOM 1562 N N . ARG A 1 197 ? -14.629 10.992 13.229 1.00 95.62 197 ARG A N 1
ATOM 1563 C CA . ARG A 1 197 ? -15.135 9.723 13.774 1.00 95.62 197 ARG A CA 1
ATOM 1564 C C . ARG A 1 197 ? -14.864 8.596 12.777 1.00 95.62 197 ARG A C 1
ATOM 1566 O O . ARG A 1 197 ? -15.144 8.776 11.598 1.00 95.62 197 ARG A O 1
ATOM 1573 N N . TYR A 1 198 ? -14.371 7.442 13.228 1.00 97.81 198 TYR A N 1
ATOM 1574 C CA . TYR A 1 198 ? -14.065 6.306 12.345 1.00 97.81 198 TYR A CA 1
ATOM 1575 C C . TYR A 1 198 ? -15.345 5.590 11.871 1.00 97.81 198 TYR A C 1
ATOM 1577 O O . TYR A 1 198 ? -16.155 5.152 12.695 1.00 97.81 198 TYR A O 1
ATOM 1585 N N . SER A 1 199 ? -15.529 5.443 10.555 1.00 97.31 199 SER A N 1
ATOM 1586 C CA . SER A 1 199 ? -16.787 4.970 9.948 1.00 97.31 199 SER A CA 1
ATOM 1587 C C . SER A 1 199 ? -17.249 3.597 10.460 1.00 97.31 199 SER A C 1
ATOM 1589 O O . SER A 1 199 ? -18.420 3.428 10.800 1.00 97.31 199 SER A O 1
ATOM 1591 N N . THR A 1 200 ? -16.336 2.637 10.643 1.00 97.88 200 THR A N 1
ATOM 1592 C CA . THR A 1 200 ? -16.627 1.303 11.210 1.00 97.88 200 THR A CA 1
ATOM 1593 C C . THR A 1 200 ? -17.234 1.380 12.618 1.00 97.88 200 THR A C 1
ATOM 1595 O O . THR A 1 200 ? -18.192 0.665 12.926 1.00 97.88 200 THR A O 1
ATOM 1598 N N . HIS A 1 201 ? -16.732 2.282 13.472 1.00 97.88 201 HIS A N 1
ATOM 1599 C CA . HIS A 1 201 ? -17.293 2.518 14.810 1.00 97.88 201 HIS A CA 1
ATOM 1600 C C . HIS A 1 201 ? -18.658 3.199 14.738 1.00 97.88 201 HIS A C 1
ATOM 1602 O O . HIS A 1 201 ? -19.564 2.849 15.496 1.00 97.88 201 HIS A O 1
ATOM 1608 N N . LEU A 1 202 ? -18.816 4.156 13.820 1.00 97.31 202 LEU A N 1
ATOM 1609 C CA . LEU A 1 202 ? -20.059 4.896 13.621 1.00 97.31 202 LEU A CA 1
ATOM 1610 C C . LEU A 1 202 ? -21.196 3.977 13.145 1.00 97.31 202 LEU A C 1
ATOM 1612 O O . LEU A 1 202 ? -22.293 4.012 13.706 1.00 97.31 202 LEU A O 1
ATOM 1616 N N . TYR A 1 203 ? -20.914 3.085 12.191 1.00 98.44 203 TYR A N 1
ATOM 1617 C CA . TYR A 1 203 ? -21.855 2.070 11.711 1.00 98.44 203 TYR A CA 1
ATOM 1618 C C . TYR A 1 203 ? -22.248 1.087 12.828 1.00 98.44 203 TYR A C 1
ATOM 1620 O O . TYR A 1 203 ? -23.439 0.856 13.061 1.00 98.44 203 TYR A O 1
ATOM 1628 N N . ALA A 1 204 ? -21.280 0.594 13.610 1.00 98.06 204 ALA A N 1
ATOM 1629 C CA . ALA A 1 204 ? -21.561 -0.240 14.781 1.00 98.06 204 ALA A CA 1
ATOM 1630 C C . ALA A 1 204 ? -22.419 0.493 15.833 1.00 98.06 204 ALA A C 1
ATOM 1632 O O . ALA A 1 204 ? -23.339 -0.095 16.408 1.00 98.06 204 ALA A O 1
ATOM 1633 N N . GLN A 1 205 ? -22.171 1.788 16.064 1.00 97.94 205 GLN A N 1
ATOM 1634 C CA . GLN A 1 205 ? -22.983 2.608 16.966 1.00 97.94 205 GLN A CA 1
ATOM 1635 C C . GLN A 1 205 ? -24.413 2.799 16.434 1.00 97.94 205 GLN A C 1
ATOM 1637 O O . GLN A 1 205 ? -25.357 2.730 17.223 1.00 97.94 205 GLN A O 1
ATOM 1642 N N . ARG A 1 206 ? -24.608 3.001 15.122 1.00 98.19 206 ARG A N 1
ATOM 1643 C CA . ARG A 1 206 ? -25.950 3.169 14.535 1.00 98.19 206 ARG A CA 1
ATOM 1644 C C . ARG A 1 206 ? -26.779 1.888 14.642 1.00 98.19 206 ARG A C 1
ATOM 1646 O O . ARG A 1 206 ? -27.935 1.974 15.051 1.00 98.19 206 ARG A O 1
ATOM 1653 N N . VAL A 1 207 ? -26.179 0.718 14.404 1.00 98.50 207 VAL A N 1
ATOM 1654 C CA . VAL A 1 207 ? -26.815 -0.591 14.663 1.00 98.50 207 VAL A CA 1
ATOM 1655 C C . VAL A 1 207 ? -27.173 -0.755 16.141 1.00 98.50 207 VAL A C 1
ATOM 1657 O O . VAL A 1 207 ? -28.298 -1.131 16.460 1.00 98.50 207 VAL A O 1
ATOM 1660 N N . ARG A 1 208 ? -26.270 -0.392 17.063 1.00 98.31 208 ARG A N 1
ATOM 1661 C CA . ARG A 1 208 ? -26.558 -0.415 18.509 1.00 98.31 208 ARG A CA 1
ATOM 1662 C C . ARG A 1 208 ? -27.697 0.526 18.918 1.00 98.31 208 ARG A C 1
ATOM 1664 O O . ARG A 1 208 ? -28.416 0.184 19.847 1.00 98.31 208 ARG A O 1
ATOM 1671 N N . LYS A 1 209 ? -27.875 1.671 18.245 1.00 97.69 209 LYS A N 1
ATOM 1672 C CA . LYS A 1 209 ? -29.030 2.566 18.455 1.00 97.69 209 LYS A CA 1
ATOM 1673 C C . LYS A 1 209 ? -30.336 1.943 17.951 1.00 97.69 209 LYS A C 1
ATOM 1675 O O . LYS A 1 209 ? -31.329 2.022 18.659 1.00 97.69 209 LYS A O 1
ATOM 1680 N N . ILE A 1 210 ? -30.330 1.303 16.777 1.00 97.62 210 ILE A N 1
ATOM 1681 C CA . ILE A 1 210 ? -31.515 0.621 16.219 1.00 97.62 210 ILE A CA 1
ATOM 1682 C C . ILE A 1 210 ? -31.981 -0.492 17.172 1.00 97.62 210 ILE A C 1
ATOM 1684 O O . ILE A 1 210 ? -33.123 -0.476 17.617 1.00 97.62 210 ILE A O 1
ATOM 1688 N N . LEU A 1 211 ? -31.070 -1.380 17.587 1.00 97.56 211 LEU A N 1
ATOM 1689 C CA . LEU A 1 211 ? -31.364 -2.476 18.525 1.00 97.56 211 LEU A CA 1
ATOM 1690 C C . LEU A 1 211 ? -31.772 -2.015 19.938 1.00 97.56 211 LEU A C 1
ATOM 1692 O O . LEU A 1 211 ? -32.268 -2.827 20.710 1.00 97.56 211 LEU A O 1
ATOM 1696 N N . ALA A 1 212 ? -31.533 -0.751 20.298 1.00 96.56 212 ALA A N 1
ATOM 1697 C CA . ALA A 1 212 ? -31.927 -0.178 21.585 1.00 96.56 212 ALA A CA 1
ATOM 1698 C C . ALA A 1 212 ? -33.267 0.581 21.537 1.00 96.56 212 ALA A C 1
ATOM 1700 O O . ALA A 1 212 ? -33.809 0.892 22.594 1.00 96.56 212 ALA A O 1
ATOM 1701 N N . ALA A 1 213 ? -33.757 0.920 20.339 1.00 94.50 213 ALA A N 1
ATOM 1702 C CA . ALA A 1 213 ? -34.993 1.676 20.121 1.00 94.50 213 ALA A CA 1
ATOM 1703 C C . ALA A 1 213 ? -36.135 0.812 19.558 1.00 94.50 213 ALA A C 1
ATOM 1705 O O . ALA A 1 213 ? -37.300 1.155 19.728 1.00 94.50 213 ALA A O 1
ATOM 1706 N N . HIS A 1 214 ? -35.803 -0.296 18.891 1.00 93.69 214 HIS A N 1
ATOM 1707 C CA . HIS A 1 214 ? -36.753 -1.316 18.453 1.00 93.69 214 HIS A CA 1
ATOM 1708 C C . HIS A 1 214 ? -37.011 -2.322 19.587 1.00 93.69 214 HIS A C 1
ATOM 1710 O O . HIS A 1 214 ? -36.104 -2.616 20.374 1.00 93.69 214 HIS A O 1
ATOM 1716 N N . ASP A 1 215 ? -38.218 -2.879 19.656 1.00 89.50 215 ASP A N 1
ATOM 1717 C CA . ASP A 1 215 ? -38.572 -3.949 20.595 1.00 89.50 215 ASP A CA 1
ATOM 1718 C C . ASP A 1 215 ? -38.483 -5.326 19.898 1.00 89.50 215 ASP A C 1
ATOM 1720 O O . ASP A 1 215 ? -39.122 -5.530 18.863 1.00 89.50 215 ASP A O 1
ATOM 1724 N N . PRO A 1 216 ? -37.716 -6.295 20.436 1.00 87.00 216 PRO A N 1
ATOM 1725 C CA . PRO A 1 216 ? -37.561 -7.616 19.824 1.00 87.00 216 PRO A CA 1
ATOM 1726 C C . PRO A 1 216 ? -38.851 -8.454 19.794 1.00 87.00 216 PRO A C 1
ATOM 1728 O O . PRO A 1 216 ? -38.888 -9.446 19.068 1.00 87.00 216 PRO A O 1
ATOM 1731 N N . SER A 1 217 ? -39.877 -8.118 20.587 1.00 84.75 217 SER A N 1
ATOM 1732 C CA . SER A 1 217 ? -41.109 -8.913 20.692 1.00 84.75 217 SER A CA 1
ATOM 1733 C C . SER A 1 217 ? -42.217 -8.495 19.716 1.00 84.75 217 SER A C 1
ATOM 1735 O O . SER A 1 217 ? -42.949 -9.362 19.241 1.00 84.75 217 SER A O 1
ATOM 1737 N N . SER A 1 218 ? -42.315 -7.210 19.362 1.00 86.75 218 SER A N 1
ATOM 1738 C CA . SER A 1 218 ? -43.363 -6.675 18.477 1.00 86.75 218 SER A CA 1
ATOM 1739 C C . SER A 1 218 ? -43.175 -6.992 16.993 1.00 86.75 218 SER A C 1
ATOM 1741 O O . SER A 1 218 ? -44.155 -7.302 16.315 1.00 86.75 218 SER A O 1
ATOM 1743 N N . GLN A 1 219 ? -41.951 -6.904 16.459 1.00 91.81 219 GLN A N 1
ATOM 1744 C CA . GLN A 1 219 ? -41.714 -7.037 15.016 1.00 91.81 219 GLN A CA 1
ATOM 1745 C C . GLN A 1 219 ? -40.344 -7.664 14.697 1.00 91.81 219 GLN A C 1
ATOM 1747 O O . GLN A 1 219 ? -39.329 -7.239 15.264 1.00 91.81 219 GLN A O 1
ATOM 1752 N N . PRO A 1 220 ? -40.261 -8.629 13.755 1.00 95.38 220 PRO A N 1
ATOM 1753 C CA . PRO A 1 220 ? -38.981 -9.142 13.279 1.00 95.38 220 PRO A CA 1
ATOM 1754 C C . PRO A 1 220 ? -38.203 -8.052 12.525 1.00 95.38 220 PRO A C 1
ATOM 1756 O O . PRO A 1 220 ? -38.770 -7.126 11.946 1.00 95.38 220 PRO A O 1
ATOM 1759 N N . LEU A 1 221 ? -36.875 -8.151 12.544 1.00 96.12 221 LEU A N 1
ATOM 1760 C CA . LEU A 1 221 ? -35.983 -7.064 12.139 1.00 96.12 221 LEU A CA 1
ATOM 1761 C C . LEU A 1 221 ? -34.872 -7.585 11.225 1.00 96.12 221 LEU A C 1
ATOM 1763 O O . LEU A 1 221 ? -34.267 -8.618 11.503 1.00 96.12 221 LEU A O 1
ATOM 1767 N N . PHE A 1 222 ? -34.615 -6.863 10.135 1.00 98.50 222 PHE A N 1
ATOM 1768 C CA . PHE A 1 222 ? -33.533 -7.098 9.185 1.00 98.50 222 PHE A CA 1
ATOM 1769 C C . PHE A 1 222 ? -32.540 -5.937 9.244 1.00 98.50 222 PHE A C 1
ATOM 1771 O O . PHE A 1 222 ? -32.886 -4.802 8.913 1.00 98.50 222 PHE A O 1
ATOM 1778 N N . ILE A 1 223 ? -31.298 -6.226 9.632 1.00 98.75 223 ILE A N 1
ATOM 1779 C CA . ILE A 1 223 ? -30.178 -5.286 9.531 1.00 98.75 223 ILE A CA 1
ATOM 1780 C C . ILE A 1 223 ? -29.205 -5.797 8.475 1.00 98.75 223 ILE A C 1
ATOM 1782 O O . ILE A 1 223 ? -28.602 -6.859 8.641 1.00 98.75 223 ILE A O 1
ATOM 1786 N N . PHE A 1 224 ? -29.008 -4.997 7.428 1.00 98.75 224 PHE A N 1
ATOM 1787 C CA . PHE A 1 224 ? -27.878 -5.123 6.516 1.00 98.75 224 PHE A CA 1
ATOM 1788 C C . PHE A 1 224 ? -26.762 -4.173 6.973 1.00 98.75 224 PHE A C 1
ATOM 1790 O O . PHE A 1 224 ? -26.804 -2.966 6.723 1.00 98.75 224 PHE A O 1
ATOM 1797 N N . LEU A 1 225 ? -25.783 -4.721 7.694 1.00 98.75 225 LEU A N 1
ATOM 1798 C CA . LEU A 1 225 ? -24.589 -4.016 8.155 1.00 98.75 225 LEU A CA 1
ATOM 1799 C C . LEU A 1 225 ? -23.476 -4.205 7.120 1.00 98.75 225 LEU A C 1
ATOM 1801 O O . LEU A 1 225 ? -22.747 -5.194 7.131 1.00 98.75 225 LEU A O 1
ATOM 1805 N N . SER A 1 226 ? -23.391 -3.250 6.205 1.00 98.06 226 SER A N 1
ATOM 1806 C CA . SER A 1 226 ? -22.527 -3.243 5.031 1.00 98.06 226 SER A CA 1
ATOM 1807 C C . SER A 1 226 ? -21.294 -2.378 5.293 1.00 98.06 226 SER A C 1
ATOM 1809 O O . SER A 1 226 ? -21.261 -1.194 4.956 1.00 98.06 226 SER A O 1
ATOM 1811 N N . PHE A 1 227 ? -20.272 -2.920 5.951 1.00 98.12 227 PHE A N 1
ATOM 1812 C CA . PHE A 1 227 ? -19.057 -2.152 6.206 1.00 98.12 227 PHE A CA 1
ATOM 1813 C C . PHE A 1 227 ? -18.370 -1.751 4.890 1.00 98.12 227 PHE A C 1
ATOM 1815 O O . PHE A 1 227 ? -18.311 -2.529 3.943 1.00 98.12 227 PHE A O 1
ATOM 1822 N N . GLN A 1 228 ? -17.796 -0.542 4.860 1.00 94.56 228 GLN A N 1
ATOM 1823 C CA . GLN A 1 228 ? -16.754 -0.196 3.880 1.00 94.56 228 GLN A CA 1
ATOM 1824 C C . GLN A 1 228 ? -15.393 -0.796 4.273 1.00 94.56 228 GLN A C 1
ATOM 1826 O O . GLN A 1 228 ? -14.491 -0.884 3.449 1.00 94.56 228 GLN A O 1
ATOM 1831 N N . ALA A 1 229 ? -15.242 -1.192 5.543 1.00 96.38 229 ALA A N 1
ATOM 1832 C CA . ALA A 1 229 ? -14.083 -1.930 6.015 1.00 96.38 229 ALA A CA 1
ATOM 1833 C C . ALA A 1 229 ? -14.065 -3.320 5.359 1.00 96.38 229 ALA A C 1
ATOM 1835 O O . ALA A 1 229 ? -15.070 -4.028 5.402 1.00 96.38 229 ALA A O 1
ATOM 1836 N N . VAL A 1 230 ? -12.970 -3.745 4.736 1.00 96.19 230 VAL A N 1
ATOM 1837 C CA . VAL A 1 230 ? -11.579 -3.254 4.816 1.00 96.19 230 VAL A CA 1
ATOM 1838 C C . VAL A 1 230 ? -11.034 -2.696 3.485 1.00 96.19 230 VAL A C 1
ATOM 1840 O O . VAL A 1 230 ? -9.835 -2.771 3.217 1.00 96.19 230 VAL A O 1
ATOM 1843 N N . HIS A 1 231 ? -11.900 -2.079 2.671 1.00 96.19 231 HIS A N 1
ATOM 1844 C CA . HIS A 1 231 ? -11.534 -1.392 1.423 1.00 96.19 231 HIS A CA 1
ATOM 1845 C C . HIS A 1 231 ? -10.540 -0.241 1.653 1.00 96.19 231 HIS A C 1
ATOM 1847 O O . HIS A 1 231 ? -10.472 0.347 2.735 1.00 96.19 231 HIS A O 1
ATOM 1853 N N . THR A 1 232 ? -9.808 0.156 0.611 1.00 91.81 232 THR A N 1
ATOM 1854 C CA . THR A 1 232 ? -9.001 1.386 0.627 1.00 91.81 232 THR A CA 1
ATOM 1855 C C . THR A 1 232 ? -9.863 2.650 0.816 1.00 91.81 232 THR A C 1
ATOM 1857 O O . THR A 1 232 ? -11.037 2.641 0.443 1.00 91.81 232 THR A O 1
ATOM 1860 N N . PRO A 1 233 ? -9.312 3.758 1.359 1.00 94.75 233 PRO A N 1
ATOM 1861 C CA . PRO A 1 233 ? -7.925 3.961 1.803 1.00 94.75 233 PRO A CA 1
ATOM 1862 C C . PRO A 1 233 ? -7.574 3.199 3.091 1.00 94.75 233 PRO A C 1
ATOM 1864 O O . PRO A 1 233 ? -8.419 2.977 3.949 1.00 94.75 233 PRO A O 1
ATOM 1867 N N . LEU A 1 234 ? -6.303 2.810 3.250 1.00 94.06 234 LEU A N 1
ATOM 1868 C CA . LEU A 1 234 ? -5.851 2.030 4.411 1.00 94.06 234 LEU A CA 1
ATOM 1869 C C . LEU A 1 234 ? -5.711 2.909 5.662 1.00 94.06 234 LEU A C 1
ATOM 1871 O O . LEU A 1 234 ? -4.634 3.436 5.972 1.00 94.06 234 LEU A O 1
ATOM 1875 N N . GLN A 1 235 ? -6.831 3.064 6.361 1.00 93.69 235 GLN A N 1
ATOM 1876 C CA . GLN A 1 235 ? -7.014 3.908 7.533 1.00 93.69 235 GLN A CA 1
ATOM 1877 C C . GLN A 1 235 ? -7.574 3.079 8.692 1.00 93.69 235 GLN A C 1
ATOM 1879 O O . GLN A 1 235 ? -8.630 2.460 8.579 1.00 93.69 235 GLN A O 1
ATOM 1884 N N . SER A 1 236 ? -6.868 3.092 9.820 1.00 89.19 236 SER A N 1
ATOM 1885 C CA . SER A 1 236 ? -7.256 2.431 11.067 1.00 89.19 236 SER A CA 1
ATOM 1886 C C . SER A 1 236 ? -6.834 3.309 12.243 1.00 89.19 236 SER A C 1
ATOM 1888 O O . SER A 1 236 ? -5.728 3.863 12.193 1.00 89.19 236 SER A O 1
ATOM 1890 N N . PRO A 1 237 ? -7.629 3.370 13.325 1.00 92.62 237 PRO A N 1
ATOM 1891 C CA . PRO A 1 237 ? -7.165 3.866 14.614 1.00 92.62 237 PRO A CA 1
ATOM 1892 C C . PRO A 1 237 ? -5.895 3.122 15.068 1.00 92.62 237 PRO A C 1
ATOM 1894 O O . PRO A 1 237 ? -5.709 1.939 14.748 1.00 92.62 237 PRO A O 1
ATOM 1897 N N . LYS A 1 238 ? -4.985 3.829 15.753 1.00 88.88 238 LYS A N 1
ATOM 1898 C CA . LYS A 1 238 ? -3.615 3.361 16.060 1.00 88.88 238 LYS A CA 1
ATOM 1899 C C . LYS A 1 238 ? -3.619 2.120 16.960 1.00 88.88 238 LYS A C 1
ATOM 1901 O O . LYS A 1 238 ? -2.777 1.237 16.802 1.00 88.88 238 LYS A O 1
ATOM 1906 N N . GLU A 1 239 ? -4.589 2.046 17.860 1.00 90.94 239 GLU A N 1
ATOM 1907 C CA . GLU A 1 239 ? -4.815 0.984 18.832 1.00 90.94 239 GLU A CA 1
ATOM 1908 C C . GLU A 1 239 ? -5.014 -0.396 18.185 1.00 90.94 239 GLU A C 1
ATOM 1910 O O . GLU A 1 239 ? -4.456 -1.371 18.682 1.00 90.94 239 GLU A O 1
ATOM 1915 N N . TYR A 1 240 ? -5.686 -0.494 17.029 1.00 93.31 240 TYR A N 1
ATOM 1916 C CA . TYR A 1 240 ? -5.816 -1.768 16.301 1.00 93.31 240 TYR A CA 1
ATOM 1917 C C . TYR A 1 240 ? -4.580 -2.105 15.454 1.00 93.31 240 TYR A C 1
ATOM 1919 O O . TYR A 1 240 ? -4.371 -3.264 15.110 1.00 93.31 240 TYR A O 1
ATOM 1927 N N . VAL A 1 241 ? -3.731 -1.123 15.129 1.00 91.19 241 VAL A N 1
ATOM 1928 C CA . VAL A 1 241 ? -2.486 -1.328 14.359 1.00 91.19 241 VAL A CA 1
ATOM 1929 C C . VAL A 1 241 ? -1.334 -1.796 15.265 1.00 91.19 241 VAL A C 1
ATOM 1931 O O . VAL A 1 241 ? -0.458 -2.540 14.822 1.00 91.19 241 VAL A O 1
ATOM 1934 N N . TYR A 1 242 ? -1.334 -1.398 16.542 1.00 88.94 242 TYR A N 1
ATOM 1935 C CA . TYR A 1 242 ? -0.275 -1.707 17.512 1.00 88.94 242 TYR A CA 1
ATOM 1936 C C . TYR A 1 242 ? -0.054 -3.212 17.818 1.00 88.94 242 TYR A C 1
ATOM 1938 O O . TYR A 1 242 ? 1.112 -3.617 17.936 1.00 88.94 242 TYR A O 1
ATOM 1946 N N . PRO A 1 243 ? -1.087 -4.081 17.902 1.00 91.19 243 PRO A N 1
ATOM 1947 C CA . PRO A 1 243 ? -0.908 -5.534 17.976 1.00 91.19 243 PRO A CA 1
ATOM 1948 C C . PRO A 1 243 ? -0.071 -6.086 16.818 1.00 91.19 243 PRO A C 1
ATOM 1950 O O . PRO A 1 243 ? 0.809 -6.915 17.030 1.00 91.19 243 PRO A O 1
ATOM 1953 N N . TYR A 1 244 ? -0.270 -5.552 15.612 1.00 89.75 244 TYR A N 1
ATOM 1954 C CA . TYR A 1 244 ? 0.382 -5.999 14.381 1.00 89.75 244 TYR A CA 1
ATOM 1955 C C . TYR A 1 244 ? 1.747 -5.352 14.118 1.00 89.75 244 TYR A C 1
ATOM 1957 O O . TYR A 1 244 ? 2.279 -5.471 13.016 1.00 89.75 244 TYR A O 1
ATOM 1965 N N . ARG A 1 245 ? 2.359 -4.676 15.103 1.00 85.94 245 ARG A N 1
ATOM 1966 C CA . ARG A 1 245 ? 3.651 -3.975 14.939 1.00 85.94 245 ARG A CA 1
ATOM 1967 C C . ARG A 1 245 ? 4.797 -4.838 14.384 1.00 85.94 245 ARG A C 1
ATOM 1969 O O . ARG A 1 245 ? 5.698 -4.282 13.767 1.00 85.94 245 ARG A O 1
ATOM 1976 N N . GLN A 1 246 ? 4.727 -6.163 14.546 1.00 81.75 246 GLN A N 1
ATOM 1977 C CA . GLN A 1 246 ? 5.698 -7.120 13.994 1.00 81.75 246 GLN A CA 1
ATOM 1978 C C . GLN A 1 246 ? 5.515 -7.411 12.489 1.00 81.75 246 GLN A C 1
ATOM 1980 O O . GLN A 1 246 ? 6.445 -7.894 11.847 1.00 81.75 246 GLN A O 1
ATOM 1985 N N . MET A 1 247 ? 4.357 -7.099 11.889 1.00 82.69 247 MET A N 1
ATOM 1986 C CA . MET A 1 247 ? 4.183 -7.163 10.433 1.00 82.69 247 MET A CA 1
ATOM 1987 C C . MET A 1 247 ? 5.040 -6.081 9.775 1.00 82.69 247 MET A C 1
ATOM 1989 O O . MET A 1 247 ? 4.804 -4.886 9.971 1.00 82.69 247 MET A O 1
ATOM 1993 N N . GLY A 1 248 ? 6.027 -6.486 8.977 1.00 75.75 248 GLY A N 1
ATOM 1994 C CA . GLY A 1 248 ? 6.958 -5.564 8.329 1.00 75.75 248 GLY A CA 1
ATOM 1995 C C . GLY A 1 248 ? 6.314 -4.760 7.197 1.00 75.75 248 GLY A C 1
ATOM 1996 O O . GLY A 1 248 ? 6.613 -3.578 7.039 1.00 75.75 248 GLY A O 1
ATOM 1997 N N . ASN A 1 249 ? 5.405 -5.371 6.431 1.00 83.50 249 ASN A N 1
ATOM 1998 C CA . ASN A 1 249 ? 4.677 -4.696 5.356 1.00 83.50 249 ASN A CA 1
ATOM 1999 C C . ASN A 1 249 ? 3.649 -3.712 5.943 1.00 83.50 249 ASN A C 1
ATOM 2001 O O . ASN A 1 249 ? 2.719 -4.100 6.654 1.00 83.50 249 ASN A O 1
ATOM 2005 N N . VAL A 1 250 ? 3.808 -2.426 5.624 1.00 85.94 250 VAL A N 1
ATOM 2006 C CA . VAL A 1 250 ? 2.995 -1.339 6.194 1.00 85.94 250 VAL A CA 1
ATOM 2007 C C . VAL A 1 250 ? 1.528 -1.414 5.756 1.00 85.94 250 VAL A C 1
ATOM 2009 O O . VAL A 1 250 ? 0.646 -1.091 6.553 1.00 85.94 250 VAL A O 1
ATOM 2012 N N . PHE A 1 251 ? 1.244 -1.859 4.528 1.00 89.12 251 PHE A N 1
ATOM 2013 C CA . PHE A 1 251 ? -0.126 -2.008 4.033 1.00 89.12 251 PHE A CA 1
ATOM 2014 C C . PHE A 1 251 ? -0.826 -3.194 4.700 1.00 89.12 251 PHE A C 1
ATOM 2016 O O . PHE A 1 251 ? -1.897 -2.998 5.272 1.00 89.12 251 PHE A O 1
ATOM 2023 N N . ARG A 1 252 ? -0.189 -4.376 4.747 1.00 92.62 252 ARG A N 1
ATOM 2024 C CA . ARG A 1 252 ? -0.698 -5.555 5.478 1.00 92.62 252 ARG A CA 1
ATOM 2025 C C . ARG A 1 252 ? -0.966 -5.228 6.947 1.00 92.62 252 ARG A C 1
ATOM 2027 O O . ARG A 1 252 ? -2.031 -5.563 7.454 1.00 92.62 252 ARG A O 1
ATOM 2034 N N . ARG A 1 253 ? -0.045 -4.511 7.602 1.00 93.19 253 ARG A N 1
ATOM 2035 C CA . ARG A 1 253 ? -0.168 -4.094 9.007 1.00 93.19 253 ARG A CA 1
ATOM 2036 C C . ARG A 1 253 ? -1.346 -3.148 9.260 1.00 93.19 253 ARG A C 1
ATOM 2038 O O . ARG A 1 253 ? -2.075 -3.330 10.231 1.00 93.19 253 ARG A O 1
ATOM 2045 N N . LYS A 1 254 ? -1.539 -2.134 8.406 1.00 94.19 254 LYS A N 1
ATOM 2046 C CA . LYS A 1 254 ? -2.690 -1.217 8.508 1.00 94.19 254 LYS A CA 1
ATOM 2047 C C . LYS A 1 254 ? -4.006 -1.959 8.272 1.00 94.19 254 LYS A C 1
ATOM 2049 O O . LYS A 1 254 ? -4.922 -1.830 9.075 1.00 94.19 254 LYS A O 1
ATOM 2054 N N . TYR A 1 255 ? -4.055 -2.763 7.213 1.00 96.81 255 TYR A N 1
ATOM 2055 C CA . TYR A 1 255 ? -5.200 -3.583 6.828 1.00 96.81 255 TYR A CA 1
ATOM 2056 C C . TYR A 1 255 ? -5.616 -4.565 7.940 1.00 96.81 255 TYR A C 1
ATOM 2058 O O . TYR A 1 255 ? -6.789 -4.630 8.293 1.00 96.81 255 TYR A O 1
ATOM 2066 N N . ALA A 1 256 ? -4.661 -5.249 8.581 1.00 96.56 256 ALA A N 1
ATOM 2067 C CA . ALA A 1 256 ? -4.927 -6.120 9.729 1.00 96.56 256 ALA A CA 1
ATOM 2068 C C . ALA A 1 256 ? -5.589 -5.368 10.905 1.00 96.56 256 ALA A C 1
ATOM 2070 O O . ALA A 1 256 ? -6.528 -5.877 11.518 1.00 96.56 256 ALA A O 1
ATOM 2071 N N . GLY A 1 257 ? -5.174 -4.121 11.168 1.00 97.12 257 GLY A N 1
ATOM 2072 C CA . GLY A 1 257 ? -5.843 -3.247 12.139 1.00 97.12 257 GLY A CA 1
ATOM 2073 C C . GLY A 1 257 ? -7.298 -2.936 11.769 1.00 97.12 257 GLY A C 1
ATOM 2074 O O . GLY A 1 257 ? -8.180 -3.005 12.623 1.00 97.12 257 GLY A O 1
ATOM 2075 N N . MET A 1 258 ? -7.576 -2.695 10.484 1.00 98.19 258 MET A N 1
ATOM 2076 C CA . MET A 1 258 ? -8.941 -2.488 9.977 1.00 98.19 258 MET A CA 1
ATOM 2077 C C . MET A 1 258 ? -9.805 -3.746 10.164 1.00 98.19 258 MET A C 1
ATOM 2079 O O . MET A 1 258 ? -10.961 -3.637 10.572 1.00 98.19 258 MET A O 1
ATOM 2083 N N . VAL A 1 259 ? -9.238 -4.942 9.951 1.00 98.19 259 VAL A N 1
ATOM 2084 C CA . VAL A 1 259 ? -9.919 -6.226 10.202 1.00 98.19 259 VAL A CA 1
ATOM 2085 C C . VAL A 1 259 ? -10.244 -6.406 11.694 1.00 98.19 259 VAL A C 1
ATOM 2087 O O . VAL A 1 259 ? -11.370 -6.772 12.032 1.00 98.19 259 VAL A O 1
ATOM 2090 N N . SER A 1 260 ? -9.328 -6.086 12.616 1.00 98.06 260 SER A N 1
ATOM 2091 C CA . SER A 1 260 ? -9.633 -6.142 14.059 1.00 98.06 260 SER A CA 1
ATOM 2092 C C . SER A 1 260 ? -10.637 -5.077 14.515 1.00 98.06 260 SER A C 1
ATOM 2094 O O . SER A 1 260 ? -11.414 -5.335 15.436 1.00 98.06 260 SER A O 1
ATOM 2096 N N . ALA A 1 261 ? -10.692 -3.914 13.859 1.00 98.12 261 ALA A N 1
ATOM 2097 C CA . ALA A 1 261 ? -11.750 -2.934 14.103 1.00 98.12 261 ALA A CA 1
ATOM 2098 C C . ALA A 1 261 ? -13.135 -3.456 13.662 1.00 98.12 261 ALA A C 1
ATOM 2100 O O . ALA A 1 261 ? -14.137 -3.146 14.310 1.00 98.12 261 ALA A O 1
ATOM 2101 N N . VAL A 1 262 ? -13.204 -4.295 12.616 1.00 98.50 262 VAL A N 1
ATOM 2102 C CA . VAL A 1 262 ? -14.428 -5.035 12.254 1.00 98.50 262 VAL A CA 1
ATOM 2103 C C . VAL A 1 262 ? -14.756 -6.114 13.286 1.00 98.50 262 VAL A C 1
ATOM 2105 O O . VAL A 1 262 ? -15.911 -6.201 13.700 1.00 98.50 262 VAL A O 1
ATOM 2108 N N . ASP A 1 263 ? -13.781 -6.904 13.746 1.00 98.62 263 ASP A N 1
ATOM 2109 C CA . ASP A 1 263 ? -14.012 -7.920 14.787 1.00 98.62 263 ASP A CA 1
ATOM 2110 C C . ASP A 1 263 ? -14.649 -7.302 16.041 1.00 98.62 263 ASP A C 1
ATOM 2112 O O . ASP A 1 263 ? -15.676 -7.775 16.532 1.00 98.62 263 ASP A O 1
ATOM 2116 N N . GLU A 1 264 ? -14.108 -6.171 16.498 1.00 98.31 264 GLU A N 1
ATOM 2117 C CA . GLU A 1 264 ? -14.663 -5.413 17.614 1.00 98.31 264 GLU A CA 1
ATOM 2118 C C . GLU A 1 264 ? -16.030 -4.783 17.302 1.00 98.31 264 GLU A C 1
ATOM 2120 O O . GLU A 1 264 ? -16.913 -4.764 18.164 1.00 98.31 264 GLU A O 1
ATOM 2125 N N . ALA A 1 265 ? -16.258 -4.297 16.081 1.00 98.44 265 ALA A N 1
ATOM 2126 C CA . ALA A 1 265 ? -17.574 -3.818 15.665 1.00 98.44 265 ALA A CA 1
ATOM 2127 C C . ALA A 1 265 ? -18.630 -4.939 15.734 1.00 98.44 265 ALA A C 1
ATOM 2129 O O . ALA A 1 265 ? -19.712 -4.733 16.292 1.00 98.44 265 ALA A O 1
ATOM 2130 N N . VAL A 1 266 ? -18.297 -6.150 15.277 1.00 98.62 266 VAL A N 1
ATOM 2131 C CA . VAL A 1 266 ? -19.164 -7.335 15.383 1.00 98.62 266 VAL A CA 1
ATOM 2132 C C . VAL A 1 266 ? -19.314 -7.794 16.839 1.00 98.62 266 VAL A C 1
ATOM 2134 O O . VAL A 1 266 ? -20.419 -8.158 17.249 1.00 98.62 266 VAL A O 1
ATOM 2137 N N . ARG A 1 267 ? -18.272 -7.683 17.675 1.00 98.44 267 ARG A N 1
ATOM 2138 C CA . ARG A 1 267 ? -18.345 -7.910 19.136 1.00 98.44 267 ARG A CA 1
ATOM 2139 C C . ARG A 1 267 ? -19.346 -6.967 19.799 1.00 98.44 267 ARG A C 1
ATOM 2141 O O . ARG A 1 267 ? -20.176 -7.390 20.600 1.00 98.44 267 ARG A O 1
ATOM 2148 N N . ASN A 1 268 ? -19.313 -5.695 19.414 1.00 98.31 268 ASN A N 1
ATOM 2149 C CA . ASN A 1 268 ? -20.200 -4.649 19.916 1.00 98.31 268 ASN A CA 1
ATOM 2150 C C . ASN A 1 268 ? -21.660 -4.829 19.458 1.00 98.31 268 ASN A C 1
ATOM 2152 O O . ASN A 1 268 ? -22.577 -4.570 20.241 1.00 98.31 268 ASN A O 1
ATOM 2156 N N . VAL A 1 269 ? -21.890 -5.301 18.227 1.00 98.44 269 VAL A N 1
ATOM 2157 C CA . VAL A 1 269 ? -23.233 -5.631 17.713 1.00 98.44 269 VAL A CA 1
ATOM 2158 C C . VAL A 1 269 ? -23.783 -6.901 18.368 1.00 98.44 269 VAL A C 1
ATOM 2160 O O . VAL A 1 269 ? -24.905 -6.891 18.868 1.00 98.44 269 VAL A O 1
ATOM 2163 N N . THR A 1 270 ? -22.998 -7.977 18.453 1.00 98.12 270 THR A N 1
ATOM 2164 C CA . THR A 1 270 ? -23.433 -9.240 19.085 1.00 98.12 270 THR A CA 1
ATOM 2165 C C . THR A 1 270 ? -23.652 -9.114 20.591 1.00 98.12 270 THR A C 1
ATOM 2167 O O . THR A 1 270 ? -24.593 -9.707 21.120 1.00 98.12 270 THR A O 1
ATOM 2170 N N . TYR A 1 271 ? -22.872 -8.276 21.280 1.00 98.19 271 TYR A N 1
ATOM 2171 C CA . TYR A 1 271 ? -23.160 -7.873 22.658 1.00 98.19 271 TYR A CA 1
ATOM 2172 C C . TYR A 1 271 ? -24.509 -7.145 22.772 1.00 98.19 271 TYR A C 1
ATOM 2174 O O . TYR A 1 271 ? -25.294 -7.465 23.662 1.00 98.19 271 TYR A O 1
ATOM 2182 N N . ALA A 1 272 ? -24.824 -6.212 21.866 1.00 98.12 272 ALA A N 1
ATOM 2183 C CA . ALA A 1 272 ? -26.103 -5.500 21.888 1.00 98.12 272 ALA A CA 1
ATOM 2184 C C . ALA A 1 272 ? -27.299 -6.416 21.582 1.00 98.12 272 ALA A C 1
ATOM 2186 O O . ALA A 1 272 ? -28.294 -6.354 22.299 1.00 98.12 272 ALA A O 1
ATOM 2187 N N . LEU A 1 273 ? -27.180 -7.333 20.612 1.00 98.00 273 LEU A N 1
ATOM 2188 C CA . LEU A 1 273 ? -28.196 -8.366 20.356 1.00 98.00 273 LEU A CA 1
ATOM 2189 C C . LEU A 1 273 ? -28.478 -9.211 21.611 1.00 98.00 273 LEU A C 1
ATOM 2191 O O . LEU A 1 273 ? -29.618 -9.602 21.846 1.00 98.00 273 LEU A O 1
ATOM 2195 N N . ARG A 1 274 ? -27.454 -9.500 22.427 1.00 97.56 274 ARG A N 1
ATOM 2196 C CA . ARG A 1 274 ? -27.616 -10.212 23.707 1.00 97.56 274 ARG A CA 1
ATOM 2197 C C . ARG A 1 274 ? -28.245 -9.323 24.782 1.00 97.56 274 ARG A C 1
ATOM 2199 O O . ARG A 1 274 ? -29.174 -9.768 25.447 1.00 97.56 274 ARG A O 1
ATOM 2206 N N . LYS A 1 275 ? -27.771 -8.080 24.933 1.00 97.31 275 LYS A N 1
ATOM 2207 C CA . LYS A 1 275 ? -28.270 -7.115 25.930 1.00 97.31 275 LYS A CA 1
ATOM 2208 C C . LYS A 1 275 ? -29.754 -6.787 25.735 1.00 97.31 275 LYS A C 1
ATOM 2210 O O . LYS A 1 275 ? -30.475 -6.686 26.719 1.00 97.31 275 LYS A O 1
ATOM 2215 N N . TYR A 1 276 ? -30.192 -6.631 24.488 1.00 96.56 276 TYR A N 1
ATOM 2216 C CA . TYR A 1 276 ? -31.563 -6.257 24.131 1.00 96.56 276 TYR A CA 1
ATOM 2217 C C . TYR A 1 276 ? -32.417 -7.465 23.682 1.00 96.56 276 TYR A C 1
ATOM 2219 O O . TYR A 1 276 ? -33.368 -7.310 22.930 1.00 96.56 276 TYR A O 1
ATOM 2227 N N . GLY A 1 277 ? -32.079 -8.692 24.102 1.00 95.12 277 GLY A N 1
ATOM 2228 C CA . GLY A 1 277 ? -32.921 -9.891 23.931 1.00 95.12 277 GLY A CA 1
ATOM 2229 C C . GLY A 1 277 ? -32.859 -10.607 22.569 1.00 95.12 277 GLY A C 1
ATOM 2230 O O . GLY A 1 277 ? -32.878 -11.841 22.546 1.00 95.12 277 GLY A O 1
ATOM 2231 N N . TYR A 1 278 ? -32.711 -9.872 21.459 1.00 96.25 278 TYR A N 1
ATOM 2232 C CA . TYR A 1 278 ? -32.702 -10.370 20.066 1.00 96.25 278 TYR A CA 1
ATOM 2233 C C . TYR A 1 278 ? -31.933 -11.676 19.821 1.00 96.25 278 TYR A C 1
ATOM 2235 O O . TYR A 1 278 ? -32.353 -12.513 19.019 1.00 96.25 278 TYR A O 1
ATOM 2243 N N . TYR A 1 279 ? -30.770 -11.845 20.459 1.00 96.31 279 TYR A N 1
ATOM 2244 C CA . TYR A 1 279 ? -29.783 -12.872 20.111 1.00 96.31 279 TYR A CA 1
ATOM 2245 C C . TYR A 1 279 ? -30.339 -14.303 20.128 1.00 96.31 279 TYR A C 1
ATOM 2247 O O . TYR A 1 279 ? -29.917 -15.114 19.306 1.00 96.31 279 TYR A O 1
ATOM 2255 N N . LYS A 1 280 ? -31.304 -14.615 21.010 1.00 95.38 280 LYS A N 1
ATOM 2256 C CA . LYS A 1 280 ? -31.931 -15.950 21.070 1.00 95.38 280 LYS A CA 1
ATOM 2257 C C . LYS A 1 280 ? -32.682 -16.317 19.782 1.00 95.38 280 LYS A C 1
ATOM 2259 O O . LYS A 1 280 ? -32.674 -17.488 19.421 1.00 95.38 280 LYS A O 1
ATOM 2264 N N . ASN A 1 281 ? -33.271 -15.336 19.094 1.00 96.12 281 ASN A N 1
ATOM 2265 C CA . ASN A 1 281 ? -34.038 -15.517 17.856 1.00 96.12 281 ASN A CA 1
ATOM 2266 C C . ASN A 1 281 ? -33.381 -14.815 16.647 1.00 96.12 281 ASN A C 1
ATOM 2268 O O . ASN A 1 281 ? -34.065 -14.339 15.746 1.00 96.12 281 ASN A O 1
ATOM 2272 N N . SER A 1 282 ? -32.049 -14.687 16.646 1.00 97.44 282 SER A N 1
ATOM 2273 C CA . SER A 1 282 ? -31.295 -14.031 15.566 1.00 97.44 282 SER A CA 1
ATOM 2274 C C . SER A 1 282 ? -30.580 -15.039 14.670 1.00 97.44 282 SER A C 1
ATOM 2276 O O . SER A 1 282 ? -29.863 -15.913 15.168 1.00 97.44 282 SER A O 1
ATOM 2278 N N . VAL A 1 283 ? -30.679 -14.871 13.351 1.00 98.56 283 VAL A N 1
ATOM 2279 C CA . VAL A 1 283 ? -29.750 -15.459 12.377 1.00 98.56 283 VAL A CA 1
ATOM 2280 C C . VAL A 1 283 ? -28.718 -14.403 11.998 1.00 98.56 283 VAL A C 1
ATOM 2282 O O . VAL A 1 283 ? -29.064 -13.360 11.446 1.00 98.56 283 VAL A O 1
ATOM 2285 N N . ILE A 1 284 ? -27.450 -14.662 12.317 1.00 98.75 284 ILE A N 1
ATOM 2286 C CA . ILE A 1 284 ? -26.328 -13.767 12.026 1.00 98.75 284 ILE A CA 1
ATOM 2287 C C . ILE A 1 284 ? -25.517 -14.385 10.890 1.00 98.75 284 ILE A C 1
ATOM 2289 O O . ILE A 1 284 ? -24.991 -15.490 11.031 1.00 98.75 284 ILE A O 1
ATOM 2293 N N . ILE A 1 285 ? -25.419 -13.681 9.767 1.00 98.88 285 ILE A N 1
ATOM 2294 C CA . ILE A 1 285 ? -24.645 -14.091 8.595 1.00 98.88 285 ILE A CA 1
ATOM 2295 C C . ILE A 1 285 ? -23.451 -13.151 8.474 1.00 98.88 285 ILE A C 1
ATOM 2297 O O . ILE A 1 285 ? -23.607 -11.939 8.616 1.00 98.88 285 ILE A O 1
ATOM 2301 N N . PHE A 1 286 ? -22.271 -13.700 8.205 1.00 98.81 286 PHE A N 1
ATOM 2302 C CA . PHE A 1 286 ? -21.077 -12.936 7.863 1.00 98.81 286 PHE A CA 1
ATOM 2303 C C . PHE A 1 286 ? -20.612 -13.312 6.454 1.00 98.81 286 PHE A C 1
ATOM 2305 O O . PHE A 1 286 ? -20.574 -14.498 6.123 1.00 98.81 286 PHE A O 1
ATOM 2312 N N . SER A 1 287 ? -20.247 -12.316 5.646 1.00 98.62 287 SER A N 1
ATOM 2313 C CA . SER A 1 287 ? -19.747 -12.476 4.276 1.00 98.62 287 SER A CA 1
ATOM 2314 C C . SER A 1 287 ? -18.739 -11.375 3.943 1.00 98.62 287 SER A C 1
ATOM 2316 O O . SER A 1 287 ? -18.975 -10.219 4.278 1.00 98.62 287 SER A O 1
ATOM 2318 N N . THR A 1 288 ? -17.682 -11.686 3.194 1.00 98.44 288 THR A N 1
ATOM 2319 C CA . THR A 1 288 ? -17.013 -10.657 2.368 1.00 98.44 288 THR A CA 1
ATOM 2320 C C . THR A 1 288 ? -17.862 -10.350 1.125 1.00 98.44 288 THR A C 1
ATOM 2322 O O . THR A 1 288 ? -18.705 -11.174 0.754 1.00 98.44 288 THR A O 1
ATOM 2325 N N . ASP A 1 289 ? -17.675 -9.203 0.471 1.00 97.00 289 ASP A N 1
ATOM 2326 C CA . ASP A 1 289 ? -18.275 -8.922 -0.838 1.00 97.00 289 ASP A CA 1
ATOM 2327 C C . ASP A 1 289 ? -17.399 -9.398 -2.005 1.00 97.00 289 ASP A C 1
ATOM 2329 O O . ASP A 1 289 ? -17.939 -9.907 -2.981 1.00 97.00 289 ASP A O 1
ATOM 2333 N N . ASN A 1 290 ? -16.071 -9.324 -1.907 1.00 97.44 290 ASN A N 1
ATOM 2334 C CA . ASN A 1 290 ? -15.154 -9.895 -2.892 1.00 97.44 290 ASN A CA 1
ATOM 2335 C C . ASN A 1 290 ? -13.842 -10.397 -2.273 1.00 97.44 290 ASN A C 1
ATOM 2337 O O . ASN A 1 290 ? -13.442 -9.957 -1.195 1.00 97.44 290 ASN A O 1
ATOM 2341 N N . GLY A 1 291 ? -13.123 -11.270 -2.990 1.00 96.31 291 GLY A N 1
ATOM 2342 C CA . GLY A 1 291 ? -11.749 -11.637 -2.628 1.00 96.31 291 GLY A CA 1
ATOM 2343 C C . GLY A 1 291 ? -10.847 -10.403 -2.484 1.00 96.31 291 GLY A C 1
ATOM 2344 O O . GLY A 1 291 ? -11.086 -9.368 -3.104 1.00 96.31 291 GLY A O 1
ATOM 2345 N N . GLY A 1 292 ? -9.815 -10.486 -1.649 1.00 95.00 292 GLY A N 1
ATOM 2346 C CA . GLY A 1 292 ? -9.037 -9.325 -1.220 1.00 95.00 292 GLY A CA 1
ATOM 2347 C C . GLY A 1 292 ? -8.050 -8.812 -2.264 1.00 95.00 292 GLY A C 1
ATOM 2348 O O . GLY A 1 292 ? -7.780 -9.470 -3.276 1.00 95.00 292 GLY A O 1
ATOM 2349 N N . GLN A 1 293 ? -7.481 -7.629 -2.007 1.00 93.50 293 GLN A N 1
ATOM 2350 C CA . GLN A 1 293 ? -6.513 -6.961 -2.885 1.00 93.50 293 GLN A CA 1
ATOM 2351 C C . GLN A 1 293 ? -5.101 -6.914 -2.264 1.00 93.50 293 GLN A C 1
ATOM 2353 O O . GLN A 1 293 ? -4.818 -6.031 -1.450 1.00 93.50 293 GLN A O 1
ATOM 2358 N N . PRO A 1 294 ? -4.163 -7.787 -2.686 1.00 89.19 294 PRO A N 1
ATOM 2359 C CA . PRO A 1 294 ? -2.817 -7.825 -2.112 1.00 89.19 294 PRO A CA 1
ATOM 2360 C C . PRO A 1 294 ? -1.934 -6.604 -2.374 1.00 89.19 294 PRO A C 1
ATOM 2362 O O . PRO A 1 294 ? -0.968 -6.407 -1.647 1.00 89.19 294 PRO A O 1
ATOM 2365 N N . LEU A 1 295 ? -2.249 -5.741 -3.347 1.00 84.06 295 LEU A N 1
ATOM 2366 C CA . LEU A 1 295 ? -1.551 -4.448 -3.468 1.00 84.06 295 LEU A CA 1
ATOM 2367 C C . LEU A 1 295 ? -1.871 -3.485 -2.311 1.00 84.06 295 LEU A C 1
ATOM 2369 O O . LEU A 1 295 ? -1.102 -2.565 -2.052 1.00 84.06 295 LEU A O 1
ATOM 2373 N N . PHE A 1 296 ? -2.975 -3.720 -1.597 1.00 88.81 296 PHE A N 1
ATOM 2374 C CA . PHE A 1 296 ? -3.426 -2.921 -0.458 1.00 88.81 296 PHE A CA 1
ATOM 2375 C C . PHE A 1 296 ? -3.571 -3.771 0.813 1.00 88.81 296 PHE A C 1
ATOM 2377 O O . PHE A 1 296 ? -4.409 -3.505 1.666 1.00 88.81 296 PHE A O 1
ATOM 2384 N N . GLY A 1 297 ? -2.724 -4.792 0.962 1.00 89.75 297 GLY A N 1
ATOM 2385 C CA . GLY A 1 297 ? -2.589 -5.541 2.210 1.00 89.75 297 GLY A CA 1
ATOM 2386 C C . GLY A 1 297 ? -3.576 -6.690 2.426 1.00 89.75 297 GLY A C 1
ATOM 2387 O O . GLY A 1 297 ? -3.389 -7.411 3.402 1.00 89.75 297 GLY A O 1
ATOM 2388 N N . GLY A 1 298 ? -4.553 -6.929 1.544 1.00 94.12 298 GLY A N 1
ATOM 2389 C CA . GLY A 1 298 ? -5.390 -8.139 1.590 1.00 94.12 298 GLY A CA 1
ATOM 2390 C C . GLY A 1 298 ? -4.634 -9.416 1.199 1.00 94.12 298 GLY A C 1
ATOM 2391 O O . GLY A 1 298 ? -3.544 -9.357 0.628 1.00 94.12 298 GLY A O 1
ATOM 2392 N N . SER A 1 299 ? -5.180 -10.594 1.494 1.00 94.88 299 SER A N 1
ATOM 2393 C CA . SER A 1 299 ? -4.574 -11.874 1.105 1.00 94.88 299 SER A CA 1
ATOM 2394 C C . SER A 1 299 ? -5.629 -12.949 0.855 1.00 94.88 299 SER A C 1
ATOM 2396 O O . SER A 1 299 ? -6.575 -13.109 1.617 1.00 94.88 299 SER A O 1
ATOM 2398 N N . ASN A 1 300 ? -5.439 -13.725 -0.212 1.00 95.81 300 ASN A N 1
ATOM 2399 C CA . ASN A 1 300 ? -6.307 -14.854 -0.570 1.00 95.81 300 ASN A CA 1
ATOM 2400 C C . ASN A 1 300 ? -5.574 -16.199 -0.506 1.00 95.81 300 ASN A C 1
ATOM 2402 O O . ASN A 1 300 ? -6.145 -17.224 -0.856 1.00 95.81 300 ASN A O 1
ATOM 2406 N N . TRP A 1 301 ? -4.307 -16.199 -0.085 1.00 92.94 301 TRP A N 1
ATOM 2407 C CA . TRP A 1 301 ? -3.455 -17.385 -0.051 1.00 92.94 301 TRP A CA 1
ATOM 2408 C C . TRP A 1 301 ? -4.091 -18.530 0.763 1.00 92.94 301 TRP A C 1
ATOM 2410 O O . TRP A 1 301 ? -4.591 -18.267 1.851 1.00 92.94 301 TRP A O 1
ATOM 2420 N N . PRO A 1 302 ? -4.050 -19.796 0.312 1.00 93.62 302 PRO A N 1
ATOM 2421 C CA . PRO A 1 302 ? -3.367 -20.321 -0.876 1.00 93.62 302 PRO A CA 1
ATOM 2422 C C . PRO A 1 302 ? -4.194 -20.297 -2.178 1.00 93.62 302 PRO A C 1
ATOM 2424 O O . PRO A 1 302 ? -3.791 -20.931 -3.153 1.00 93.62 302 PRO A O 1
ATOM 2427 N N . LEU A 1 303 ? -5.328 -19.587 -2.235 1.00 95.56 303 LEU A N 1
ATOM 2428 C CA . LEU A 1 303 ? -6.111 -19.448 -3.469 1.00 95.56 303 LEU A CA 1
ATOM 2429 C C . LEU A 1 303 ? -5.374 -18.599 -4.521 1.00 95.56 303 LEU A C 1
ATOM 2431 O O . LEU A 1 303 ? -4.560 -17.727 -4.203 1.00 95.56 303 LEU A O 1
ATOM 2435 N N . ARG A 1 304 ? -5.701 -18.836 -5.794 1.00 93.81 304 ARG A N 1
ATOM 2436 C CA . ARG A 1 304 ? -5.137 -18.130 -6.952 1.00 93.81 304 ARG A CA 1
ATOM 2437 C C . ARG A 1 304 ? -5.803 -16.770 -7.169 1.00 93.81 304 ARG A C 1
ATOM 2439 O O . ARG A 1 304 ? -7.023 -16.675 -7.124 1.00 93.81 304 ARG A O 1
ATOM 2446 N N . GLY A 1 305 ? -5.041 -15.727 -7.489 1.00 92.62 305 GLY A N 1
ATOM 2447 C CA . GLY A 1 305 ? -5.601 -14.429 -7.878 1.00 92.62 305 GLY A CA 1
ATOM 2448 C C . GLY A 1 305 ? -6.155 -13.574 -6.725 1.00 92.62 305 GLY A C 1
ATOM 2449 O O . GLY A 1 305 ? -5.704 -13.646 -5.578 1.00 92.62 305 GLY A O 1
ATOM 2450 N N . ARG A 1 306 ? -7.058 -12.646 -7.071 1.00 93.69 306 ARG A N 1
ATOM 2451 C CA . ARG A 1 306 ? -7.446 -11.495 -6.225 1.00 93.69 306 ARG A CA 1
ATOM 2452 C C . ARG A 1 306 ? -8.740 -10.800 -6.671 1.00 93.69 306 ARG A C 1
ATOM 2454 O O . ARG A 1 306 ? -9.299 -11.159 -7.709 1.00 93.69 306 ARG A O 1
ATOM 2461 N N . LYS A 1 307 ? -9.153 -9.744 -5.950 1.00 95.12 307 LYS A N 1
ATOM 2462 C CA . LYS A 1 307 ? -10.171 -8.767 -6.392 1.00 95.12 307 LYS A CA 1
ATOM 2463 C C . LYS A 1 307 ? -10.034 -8.428 -7.881 1.00 95.12 307 LYS A C 1
ATOM 2465 O O . LYS A 1 307 ? -8.936 -8.115 -8.351 1.00 95.12 307 LYS A O 1
ATOM 2470 N N . GLY A 1 308 ? -11.153 -8.449 -8.602 1.00 93.50 308 GLY A N 1
ATOM 2471 C CA . GLY A 1 308 ? -11.225 -8.176 -10.039 1.00 93.50 308 GLY A CA 1
ATOM 2472 C C . GLY A 1 308 ? -10.744 -9.320 -10.936 1.00 93.50 308 GLY A C 1
ATOM 2473 O O . GLY A 1 308 ? -10.406 -9.071 -12.091 1.00 93.50 308 GLY A O 1
ATOM 2474 N N . THR A 1 309 ? -10.675 -10.554 -10.426 1.00 94.44 309 THR A N 1
ATOM 2475 C CA . THR A 1 309 ? -10.265 -11.743 -11.195 1.00 94.44 309 THR A CA 1
ATOM 2476 C C . THR A 1 309 ? -11.212 -12.917 -10.940 1.00 94.44 309 THR A C 1
ATOM 2478 O O . THR A 1 309 ? -11.799 -13.003 -9.867 1.00 94.44 309 THR A O 1
ATOM 2481 N N . TYR A 1 310 ? -11.397 -13.804 -11.921 1.00 96.12 310 TYR A N 1
ATOM 2482 C CA . TYR A 1 310 ? -12.384 -14.899 -11.848 1.00 96.12 310 TYR A CA 1
ATOM 2483 C C . TYR A 1 310 ? -11.787 -16.191 -11.237 1.00 96.12 310 TYR A C 1
ATOM 2485 O O . TYR A 1 310 ? -12.483 -17.195 -11.068 1.00 96.12 310 TYR A O 1
ATOM 2493 N N . TRP A 1 311 ? -10.498 -16.159 -10.886 1.00 96.81 311 TRP A N 1
ATOM 2494 C CA . TRP A 1 311 ? -9.787 -17.170 -10.094 1.00 96.81 311 TRP A CA 1
ATOM 2495 C C . TRP A 1 311 ? -10.378 -17.294 -8.677 1.00 96.81 311 TRP A C 1
ATOM 2497 O O . TRP A 1 311 ? -11.033 -16.367 -8.195 1.00 96.81 311 TRP A O 1
ATOM 2507 N N . GLU A 1 312 ? -10.152 -18.414 -7.986 1.00 97.81 312 GLU A N 1
ATOM 2508 C CA . GLU A 1 312 ? -10.740 -18.703 -6.663 1.00 97.81 312 GLU A CA 1
ATOM 2509 C C . GLU A 1 312 ? -10.487 -17.585 -5.639 1.00 97.81 312 GLU A C 1
ATOM 2511 O O . GLU A 1 312 ? -11.399 -17.197 -4.922 1.00 97.81 312 GLU A O 1
ATOM 2516 N N . GLY A 1 313 ? -9.298 -16.981 -5.616 1.00 96.75 313 GLY A N 1
ATOM 2517 C CA . GLY A 1 313 ? -8.958 -15.856 -4.737 1.00 96.75 313 GLY A CA 1
ATOM 2518 C C . GLY A 1 313 ? -9.625 -14.522 -5.096 1.00 96.75 313 GLY A C 1
ATOM 2519 O O . GLY A 1 313 ? -9.406 -13.528 -4.408 1.00 96.75 313 GLY A O 1
ATOM 2520 N N . GLY A 1 314 ? -10.421 -14.470 -6.165 1.00 96.44 314 GLY A N 1
ATOM 2521 C CA . GLY A 1 314 ? -11.353 -13.379 -6.449 1.00 96.44 314 GLY A CA 1
ATOM 2522 C C . GLY A 1 314 ? -12.814 -13.730 -6.152 1.00 96.44 314 GLY A C 1
ATOM 2523 O O . GLY A 1 314 ? -13.538 -12.859 -5.669 1.00 96.44 314 GLY A O 1
ATOM 2524 N N . VAL A 1 315 ? -13.238 -14.979 -6.409 1.00 97.88 315 VAL A N 1
ATOM 2525 C CA . VAL A 1 315 ? -14.659 -15.400 -6.366 1.00 97.88 315 VAL A CA 1
ATOM 2526 C C . VAL A 1 315 ? -15.065 -16.304 -5.190 1.00 97.88 315 VAL A C 1
ATOM 2528 O O . VAL A 1 315 ? -16.257 -16.472 -4.946 1.00 97.88 315 VAL A O 1
ATOM 2531 N N . ARG A 1 316 ? -14.129 -16.887 -4.436 1.00 98.25 316 ARG A N 1
ATOM 2532 C CA . ARG A 1 316 ? -14.411 -17.724 -3.256 1.00 98.25 316 ARG A CA 1
ATOM 2533 C C . ARG A 1 316 ? -14.313 -16.865 -1.994 1.00 98.25 316 ARG A C 1
ATOM 2535 O O . ARG A 1 316 ? -13.250 -16.332 -1.676 1.00 98.25 316 ARG A O 1
ATOM 2542 N N . GLY A 1 317 ? -15.433 -16.686 -1.300 1.00 96.75 317 GLY A N 1
ATOM 2543 C CA . GLY A 1 317 ? -15.551 -15.730 -0.197 1.00 96.75 317 GLY A CA 1
ATOM 2544 C C . GLY A 1 317 ? -15.341 -16.352 1.181 1.00 96.75 317 GLY A C 1
ATOM 2545 O O . GLY A 1 317 ? -15.648 -17.522 1.397 1.00 96.75 317 GLY A O 1
ATOM 2546 N N . ILE A 1 318 ? -14.915 -15.539 2.152 1.00 97.12 318 ILE A N 1
ATOM 2547 C CA . ILE A 1 318 ? -15.165 -15.850 3.567 1.00 97.12 318 ILE A CA 1
ATOM 2548 C C . ILE A 1 318 ? -16.673 -15.766 3.805 1.00 97.12 318 ILE A C 1
ATOM 2550 O O . ILE A 1 318 ? -17.291 -14.745 3.488 1.00 97.12 318 ILE A O 1
ATOM 2554 N N . GLY A 1 319 ? -17.245 -16.804 4.417 1.00 97.94 319 GLY A N 1
ATOM 2555 C CA . GLY A 1 319 ? -18.629 -16.794 4.876 1.00 97.94 319 GLY A CA 1
ATOM 2556 C C . GLY A 1 319 ? -18.879 -17.738 6.052 1.00 97.94 319 GLY A C 1
ATOM 2557 O O . GLY A 1 319 ? -18.332 -18.841 6.114 1.00 97.94 319 GLY A O 1
ATOM 2558 N N . PHE A 1 320 ? -19.727 -17.322 6.992 1.00 98.75 320 PHE A N 1
ATOM 2559 C CA . PHE A 1 320 ? -20.250 -18.199 8.044 1.00 98.75 320 PHE A CA 1
ATOM 2560 C C . PHE A 1 320 ? -21.647 -17.768 8.500 1.00 98.75 320 PHE A C 1
ATOM 2562 O O . PHE A 1 320 ? -22.023 -16.600 8.393 1.00 98.75 320 PHE A O 1
ATOM 2569 N N . VAL A 1 321 ? -22.408 -18.715 9.052 1.00 98.81 321 VAL A N 1
ATOM 2570 C CA . VAL A 1 321 ? -23.707 -18.457 9.691 1.00 98.81 321 VAL A CA 1
ATOM 2571 C C . VAL A 1 321 ? -23.638 -18.847 11.158 1.00 98.81 321 VAL A C 1
ATOM 2573 O O . VAL A 1 321 ? -23.225 -19.952 11.503 1.00 98.81 321 VAL A O 1
ATOM 2576 N N . HIS A 1 322 ? -24.076 -17.947 12.028 1.00 98.62 322 HIS A N 1
ATOM 2577 C CA . HIS A 1 322 ? -24.154 -18.140 13.466 1.00 98.62 322 HIS A CA 1
ATOM 2578 C C . HIS A 1 322 ? -25.578 -17.847 13.952 1.00 98.62 322 HIS A C 1
ATOM 2580 O O . HIS A 1 322 ? -26.093 -16.743 13.793 1.00 98.62 322 HIS A O 1
ATOM 2586 N N . SER A 1 323 ? -26.228 -18.832 14.569 1.00 98.06 323 SER A N 1
ATOM 2587 C CA . SER A 1 323 ? -27.563 -18.668 15.147 1.00 98.06 323 SER A CA 1
ATOM 2588 C C . SER A 1 323 ? -27.864 -19.751 16.185 1.00 98.06 323 SER A C 1
ATOM 2590 O O . SER A 1 323 ? -27.501 -20.912 15.966 1.00 98.06 323 SER A O 1
ATOM 2592 N N . PRO A 1 324 ? -28.609 -19.439 17.260 1.00 96.06 324 PRO A N 1
ATOM 2593 C CA . PRO A 1 324 ? -29.259 -20.450 18.092 1.00 96.06 324 PRO A CA 1
ATOM 2594 C C . PRO A 1 324 ? -30.285 -21.319 17.337 1.00 96.06 324 PRO A C 1
ATOM 2596 O O . PRO A 1 324 ? -30.607 -22.408 17.803 1.00 96.06 324 PRO A O 1
ATOM 2599 N N . LEU A 1 325 ? -30.757 -20.889 16.163 1.00 96.44 325 LEU A N 1
ATOM 2600 C CA . LEU A 1 325 ? -31.762 -21.594 15.354 1.00 96.44 325 LEU A CA 1
ATOM 2601 C C . LEU A 1 325 ? -31.160 -22.649 14.402 1.00 96.44 325 LEU A C 1
ATOM 2603 O O . LEU A 1 325 ? -31.886 -23.391 13.741 1.00 96.44 325 LEU A O 1
ATOM 2607 N N . LEU A 1 326 ? -29.827 -22.741 14.329 1.00 97.31 326 LEU A N 1
ATOM 2608 C CA . LEU A 1 326 ? -29.130 -23.800 13.596 1.00 97.31 326 LEU A CA 1
ATOM 2609 C C . LEU A 1 326 ? -29.322 -25.152 14.303 1.00 97.31 326 LEU A C 1
ATOM 2611 O O . LEU A 1 326 ? -28.915 -25.293 15.464 1.00 97.31 326 LEU A O 1
ATOM 2615 N N . ARG A 1 327 ? -29.868 -26.149 13.589 1.00 96.31 327 ARG A N 1
ATOM 2616 C CA . ARG A 1 327 ? -30.074 -27.520 14.101 1.00 96.31 327 ARG A CA 1
ATOM 2617 C C . ARG A 1 327 ? -28.750 -28.263 14.322 1.00 96.31 327 ARG A C 1
ATOM 2619 O O . ARG A 1 327 ? -28.583 -28.924 15.342 1.00 96.31 327 ARG A O 1
ATOM 2626 N N . ARG A 1 328 ? -27.789 -28.135 13.398 1.00 95.75 328 ARG A N 1
ATOM 2627 C CA . ARG A 1 328 ? -26.430 -28.700 13.497 1.00 95.75 328 ARG A CA 1
ATOM 2628 C C . ARG A 1 328 ? -25.372 -27.595 13.452 1.00 95.75 328 ARG A C 1
ATOM 2630 O O . ARG A 1 328 ? -25.023 -27.085 12.388 1.00 95.75 328 ARG A O 1
ATOM 2637 N N . ARG A 1 329 ? -24.862 -27.249 14.636 1.00 95.06 329 ARG A N 1
ATOM 2638 C CA . ARG A 1 329 ? -23.829 -26.226 14.888 1.00 95.06 329 ARG A CA 1
ATOM 2639 C C . ARG A 1 329 ? -22.425 -26.830 15.003 1.00 95.06 329 ARG A C 1
ATOM 2641 O O . ARG A 1 329 ? -22.276 -28.048 15.003 1.00 95.06 329 ARG A O 1
ATOM 2648 N N . LYS A 1 330 ? -21.414 -25.966 15.150 1.00 96.56 330 LYS A N 1
ATOM 2649 C CA . LYS A 1 330 ? -19.990 -26.302 15.325 1.00 96.56 330 LYS A CA 1
ATOM 2650 C C . LYS A 1 330 ? -19.421 -27.164 14.192 1.00 96.56 330 LYS A C 1
ATOM 2652 O O . LYS A 1 330 ? -18.688 -28.119 14.439 1.00 96.56 330 LYS A O 1
ATOM 2657 N N . ARG A 1 331 ? -19.773 -26.843 12.941 1.00 96.44 331 ARG A N 1
ATOM 2658 C CA . ARG A 1 331 ? -19.378 -27.635 11.763 1.00 96.44 331 ARG A CA 1
ATOM 2659 C C . ARG A 1 331 ? -18.830 -26.794 10.614 1.00 96.44 331 ARG A C 1
ATOM 2661 O O . ARG A 1 331 ? -19.124 -25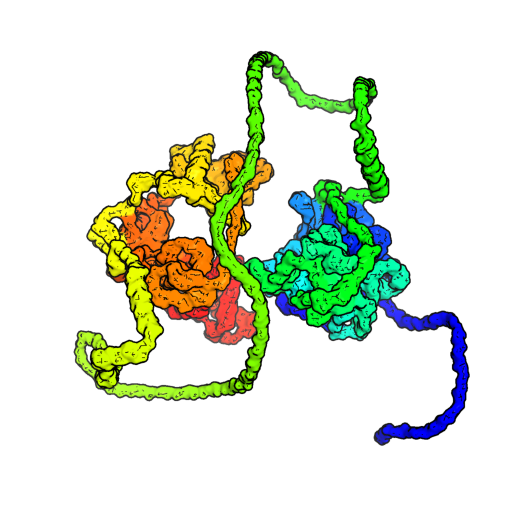.609 10.475 1.00 96.44 331 ARG A O 1
ATOM 2668 N N . VAL A 1 332 ? -18.089 -27.467 9.745 1.00 97.81 332 VAL A N 1
ATOM 2669 C CA . VAL A 1 332 ? -17.694 -26.973 8.425 1.00 97.81 332 VAL A CA 1
ATOM 2670 C C . VAL A 1 332 ? -18.718 -27.452 7.393 1.00 97.81 332 VAL A C 1
ATOM 2672 O O . VAL A 1 332 ? -19.160 -28.601 7.443 1.00 97.81 332 VAL A O 1
ATOM 2675 N N . SER A 1 333 ? -19.106 -26.585 6.460 1.00 97.31 333 SER A N 1
ATOM 2676 C CA . SER A 1 333 ? -19.939 -26.931 5.310 1.00 97.31 333 SER A CA 1
ATOM 2677 C C . SER A 1 333 ? -19.131 -26.815 4.019 1.00 97.31 333 SER A C 1
ATOM 2679 O O . SER A 1 333 ? -18.598 -25.750 3.709 1.00 97.31 333 SER A O 1
ATOM 2681 N N . LYS A 1 334 ? -19.067 -27.916 3.261 1.00 95.50 334 LYS A N 1
ATOM 2682 C CA . LYS A 1 334 ? -18.533 -27.963 1.888 1.00 95.50 334 LYS A CA 1
ATOM 2683 C C . LYS A 1 334 ? -19.636 -27.963 0.817 1.00 95.50 334 LYS A C 1
ATOM 2685 O O . LYS A 1 334 ? -19.331 -28.064 -0.366 1.00 95.50 334 LYS A O 1
ATOM 2690 N N . ALA A 1 335 ? -20.906 -27.847 1.209 1.00 96.06 335 ALA A N 1
ATOM 2691 C CA . ALA A 1 335 ? -22.009 -27.674 0.266 1.00 96.06 335 ALA A CA 1
ATOM 2692 C C . ALA A 1 335 ? -21.794 -26.408 -0.581 1.00 96.06 335 ALA A C 1
ATOM 2694 O O . ALA A 1 335 ? -21.321 -25.403 -0.053 1.00 96.06 335 ALA A O 1
ATOM 2695 N N . LEU A 1 336 ? -22.112 -26.463 -1.875 1.00 97.44 336 LEU A N 1
ATOM 2696 C CA . LEU A 1 336 ? -21.914 -25.345 -2.798 1.00 97.44 336 LEU A CA 1
ATOM 2697 C C . LEU A 1 336 ? -22.927 -24.228 -2.502 1.00 97.44 336 LEU A C 1
ATOM 2699 O O . LEU A 1 336 ? -24.126 -24.459 -2.643 1.00 97.44 336 LEU A O 1
ATOM 2703 N N . VAL A 1 337 ? -22.447 -23.047 -2.096 1.00 98.12 337 VAL A N 1
ATOM 2704 C CA . VAL A 1 337 ? -23.266 -21.863 -1.760 1.00 98.12 337 VAL A CA 1
ATOM 2705 C C . VAL A 1 337 ? -22.806 -20.661 -2.589 1.00 98.12 337 VAL A C 1
ATOM 2707 O O . VAL A 1 337 ? -21.615 -20.510 -2.858 1.00 98.12 337 VAL A O 1
ATOM 2710 N N . HIS A 1 338 ? -23.720 -19.771 -2.958 1.00 98.56 338 HIS A N 1
ATOM 2711 C CA . HIS A 1 338 ? -23.437 -18.549 -3.706 1.00 98.56 338 HIS A CA 1
ATOM 2712 C C . HIS A 1 338 ? -24.199 -17.339 -3.143 1.00 98.56 338 HIS A C 1
ATOM 2714 O O . HIS A 1 338 ? -25.252 -17.486 -2.531 1.00 98.56 338 HIS A O 1
ATOM 2720 N N . ILE A 1 339 ? -23.706 -16.120 -3.371 1.00 98.44 339 ILE A N 1
ATOM 2721 C CA . ILE A 1 339 ? -24.298 -14.896 -2.810 1.00 98.44 339 ILE A CA 1
ATOM 2722 C C . ILE A 1 339 ? -25.751 -14.623 -3.251 1.00 98.44 339 ILE A C 1
ATOM 2724 O O . ILE A 1 339 ? -26.498 -13.996 -2.500 1.00 98.44 339 ILE A O 1
ATOM 2728 N N . THR A 1 340 ? -26.186 -15.131 -4.414 1.00 98.12 340 THR A N 1
ATOM 2729 C CA . THR A 1 340 ? -27.603 -15.059 -4.834 1.00 98.12 340 THR A CA 1
ATOM 2730 C C . THR A 1 340 ? -28.533 -15.890 -3.950 1.00 98.12 340 THR A C 1
ATOM 2732 O O . THR A 1 340 ? -29.710 -15.554 -3.844 1.00 98.12 340 THR A O 1
ATOM 2735 N N . ASP A 1 341 ? -28.033 -16.937 -3.285 1.00 98.38 341 ASP A N 1
ATOM 2736 C CA . ASP A 1 341 ? -28.838 -17.841 -2.451 1.00 98.38 341 ASP A CA 1
ATOM 2737 C C . ASP A 1 341 ? -29.409 -17.145 -1.212 1.00 98.38 341 ASP A C 1
ATOM 2739 O O . ASP A 1 341 ? -30.464 -17.529 -0.704 1.00 98.38 341 ASP A O 1
ATOM 2743 N N . TRP A 1 342 ? -28.760 -16.080 -0.733 1.00 98.38 342 TRP A N 1
ATOM 2744 C CA . TRP A 1 342 ? -29.243 -15.340 0.430 1.00 98.38 342 TRP A CA 1
ATOM 2745 C C . TRP A 1 342 ? -30.611 -14.697 0.206 1.00 98.38 342 TRP A C 1
ATOM 2747 O O . TRP A 1 342 ? -31.368 -14.592 1.163 1.00 98.38 342 TRP A O 1
ATOM 2757 N N . TYR A 1 343 ? -30.973 -14.316 -1.023 1.00 97.56 343 TYR A N 1
ATOM 2758 C CA . TYR A 1 343 ? -32.292 -13.741 -1.294 1.00 97.56 343 TYR A CA 1
ATOM 2759 C C . TYR A 1 343 ? -33.425 -14.737 -0.963 1.00 97.56 343 TYR A C 1
ATOM 2761 O O . TYR A 1 343 ? -34.188 -14.466 -0.034 1.00 97.56 343 TYR A O 1
ATOM 2769 N N . PRO A 1 344 ? -33.539 -15.910 -1.623 1.00 97.06 344 PRO A N 1
ATOM 2770 C CA . PRO A 1 344 ? -34.570 -16.891 -1.287 1.00 97.06 344 PRO A CA 1
ATOM 2771 C C . PRO A 1 344 ? -34.386 -17.493 0.110 1.00 97.06 344 PRO A C 1
ATOM 2773 O O . PRO A 1 344 ? -35.382 -17.678 0.799 1.00 97.06 344 PRO A O 1
ATOM 2776 N N . THR A 1 345 ? -33.151 -17.720 0.580 1.00 97.44 345 THR A N 1
ATOM 2777 C CA . THR A 1 345 ? -32.901 -18.258 1.936 1.00 97.44 345 THR A CA 1
ATOM 2778 C C . THR A 1 345 ? -33.461 -17.345 3.032 1.00 97.44 345 THR A C 1
ATOM 2780 O O . THR A 1 345 ? -34.111 -17.805 3.970 1.00 97.44 345 THR A O 1
ATOM 2783 N N . LEU A 1 346 ? -33.223 -16.033 2.933 1.00 97.81 346 LEU A N 1
ATOM 2784 C CA . LEU A 1 346 ? -33.670 -15.072 3.945 1.00 97.81 346 LEU A CA 1
ATOM 2785 C C . LEU A 1 346 ? -35.168 -14.761 3.828 1.00 97.81 346 LEU A C 1
ATOM 2787 O O . LEU A 1 346 ? -35.816 -14.534 4.847 1.00 97.81 346 LEU A O 1
ATOM 2791 N N . VAL A 1 347 ? -35.739 -14.816 2.620 1.00 95.69 347 VAL A N 1
ATOM 2792 C CA . VAL A 1 347 ? -37.193 -14.698 2.419 1.00 95.69 347 VAL A CA 1
ATOM 2793 C C . VAL A 1 347 ? -37.935 -15.947 2.911 1.00 95.69 347 VAL A C 1
ATOM 2795 O O . VAL A 1 347 ? -38.968 -15.806 3.561 1.00 95.69 347 VAL A O 1
ATOM 2798 N N . GLY A 1 348 ? -37.396 -17.151 2.693 1.00 94.50 348 GLY A N 1
ATOM 2799 C CA . GLY A 1 348 ? -37.936 -18.399 3.245 1.00 94.50 348 GLY A CA 1
ATOM 2800 C C . GLY A 1 348 ? -37.925 -18.402 4.777 1.00 94.50 348 GLY A C 1
ATOM 2801 O O . GLY A 1 348 ? -38.947 -18.679 5.403 1.00 94.50 348 GLY A O 1
ATOM 2802 N N . LEU A 1 349 ? -36.817 -17.966 5.391 1.00 94.88 349 LEU A N 1
ATOM 2803 C CA . LEU A 1 349 ? -36.724 -17.729 6.841 1.00 94.88 349 LEU A CA 1
ATOM 2804 C C . LEU A 1 349 ? -37.747 -16.708 7.366 1.00 94.88 349 LEU A C 1
ATOM 2806 O O . LEU A 1 349 ? -38.217 -16.838 8.495 1.00 94.88 349 LEU A O 1
ATOM 2810 N N . ALA A 1 350 ? -38.108 -15.713 6.555 1.00 94.38 350 ALA A N 1
ATOM 2811 C CA . ALA A 1 350 ? -39.139 -14.726 6.868 1.00 94.38 350 ALA A CA 1
ATOM 2812 C C . ALA A 1 350 ? -40.582 -15.234 6.657 1.00 94.38 350 ALA A C 1
ATOM 2814 O O . ALA A 1 350 ? -41.528 -14.477 6.879 1.00 94.38 350 ALA A O 1
ATOM 2815 N N . GLY A 1 351 ? -40.773 -16.491 6.235 1.00 90.06 351 GLY A N 1
ATOM 2816 C CA . GLY A 1 351 ? -42.082 -17.069 5.904 1.00 90.06 351 GLY A CA 1
ATOM 2817 C C . GLY A 1 351 ? -42.633 -16.645 4.535 1.00 90.06 351 GLY A C 1
ATOM 2818 O O . GLY A 1 351 ? -43.807 -16.871 4.248 1.00 90.06 351 GLY A O 1
ATOM 2819 N N . GLY A 1 352 ? -41.814 -16.015 3.688 1.00 86.06 352 GLY A N 1
ATOM 2820 C CA . GLY A 1 352 ? -42.191 -15.604 2.338 1.00 86.06 352 GLY A CA 1
ATOM 2821 C C . GLY A 1 352 ? -42.155 -16.765 1.341 1.00 86.06 352 GLY A C 1
ATOM 2822 O O . GLY A 1 352 ? -41.250 -17.598 1.354 1.00 86.06 352 GLY A O 1
ATOM 2823 N N . ASN A 1 353 ? -43.134 -16.815 0.434 1.00 79.44 353 ASN A N 1
ATOM 2824 C CA . ASN A 1 353 ? -43.246 -17.895 -0.548 1.00 79.44 353 ASN A CA 1
ATOM 2825 C C . ASN A 1 353 ? -42.249 -17.716 -1.712 1.00 79.44 353 ASN A C 1
ATOM 2827 O O . ASN A 1 353 ? -42.534 -17.021 -2.691 1.00 79.44 353 ASN A O 1
ATOM 2831 N N . VAL A 1 354 ? -41.094 -18.378 -1.601 1.00 75.31 354 VAL A N 1
ATOM 2832 C CA . VAL A 1 354 ? -40.023 -18.408 -2.615 1.00 75.31 354 VAL A CA 1
ATOM 2833 C C . VAL A 1 354 ? -40.507 -18.958 -3.966 1.00 75.31 354 VAL A C 1
ATOM 2835 O O . VAL A 1 354 ? -40.055 -18.494 -5.008 1.00 75.31 354 VAL A O 1
ATOM 2838 N N . SER A 1 355 ? -41.487 -19.867 -3.985 1.00 69.31 355 SER A N 1
ATOM 2839 C CA . SER A 1 355 ? -42.038 -20.457 -5.217 1.00 69.31 355 SER A CA 1
ATOM 2840 C C . SER A 1 355 ? -42.871 -19.483 -6.066 1.00 69.31 355 SER A C 1
ATOM 2842 O O . SER A 1 355 ? -43.344 -19.863 -7.131 1.00 69.31 355 SER A O 1
ATOM 2844 N N . ARG A 1 356 ? -43.069 -18.233 -5.617 1.00 65.81 356 ARG A N 1
ATOM 2845 C CA . ARG A 1 356 ? -43.722 -17.140 -6.370 1.00 65.81 356 ARG A CA 1
ATOM 2846 C C . ARG A 1 356 ? -42.710 -16.093 -6.872 1.00 65.81 356 ARG A C 1
ATOM 2848 O O . ARG A 1 356 ? -42.995 -14.891 -6.855 1.00 65.81 356 ARG A O 1
ATOM 2855 N N . MET A 1 357 ? -41.487 -16.514 -7.205 1.00 75.88 357 MET A N 1
ATOM 2856 C CA . MET A 1 357 ? -40.359 -15.616 -7.502 1.00 75.88 357 MET A CA 1
ATOM 2857 C C . MET A 1 357 ? -39.626 -16.014 -8.790 1.00 75.88 357 MET A C 1
ATOM 2859 O O . MET A 1 357 ? -38.504 -16.517 -8.767 1.00 75.88 357 MET A O 1
ATOM 2863 N N . ASP A 1 358 ? -40.275 -15.767 -9.927 1.00 73.31 358 ASP A N 1
ATOM 2864 C CA . ASP A 1 358 ? -39.811 -16.212 -11.245 1.00 73.31 358 ASP A CA 1
ATOM 2865 C C . ASP A 1 358 ? -38.437 -15.646 -11.642 1.00 73.31 358 ASP A C 1
ATOM 2867 O O . ASP A 1 358 ? -38.180 -14.435 -11.587 1.00 73.31 358 ASP A O 1
ATOM 2871 N N . GLY A 1 359 ? -37.549 -16.534 -12.097 1.00 84.06 359 GLY A N 1
ATOM 2872 C CA . GLY A 1 359 ? -36.230 -16.185 -12.631 1.00 84.06 359 GLY A CA 1
ATOM 2873 C C . GLY A 1 359 ? -35.193 -15.734 -11.595 1.00 84.06 359 GLY A C 1
ATOM 2874 O O . GLY A 1 359 ? -34.282 -14.988 -11.953 1.00 84.06 359 GLY A O 1
ATOM 2875 N N . LEU A 1 360 ? -35.327 -16.128 -10.323 1.00 93.25 360 LEU A N 1
ATOM 2876 C CA . LEU A 1 360 ? -34.197 -16.079 -9.389 1.00 93.25 360 LEU A CA 1
ATOM 2877 C C . LEU A 1 360 ? -33.090 -17.050 -9.832 1.00 93.25 360 LEU A C 1
ATOM 2879 O O . LEU A 1 360 ? -33.367 -18.151 -10.300 1.00 93.25 360 LEU A O 1
ATOM 2883 N N . ASP A 1 361 ? -31.837 -16.653 -9.614 1.00 96.06 361 ASP A N 1
ATOM 2884 C CA . ASP A 1 361 ? -30.643 -17.485 -9.815 1.00 96.06 361 ASP A CA 1
ATOM 2885 C C . ASP A 1 361 ? -30.100 -18.052 -8.487 1.00 96.06 361 ASP A C 1
ATOM 2887 O O . ASP A 1 361 ? -29.011 -18.631 -8.444 1.00 96.06 361 ASP A O 1
ATOM 2891 N N . GLY A 1 362 ? -30.802 -17.810 -7.377 1.00 95.31 362 GLY A N 1
ATOM 2892 C CA . GLY A 1 362 ? -30.513 -18.311 -6.033 1.00 95.31 362 GLY A CA 1
ATOM 2893 C C . GLY A 1 362 ? -31.444 -19.450 -5.614 1.00 95.31 362 GLY A C 1
ATOM 2894 O O . GLY A 1 362 ? -32.576 -19.533 -6.085 1.00 95.31 362 GLY A O 1
ATOM 2895 N N . TYR A 1 363 ? -30.992 -20.271 -4.667 1.00 95.44 363 TYR A N 1
ATOM 2896 C CA . TYR A 1 363 ? -31.756 -21.357 -4.042 1.00 95.44 363 TYR A CA 1
ATOM 2897 C C . TYR A 1 363 ? -31.910 -21.112 -2.532 1.00 95.44 363 TYR A C 1
ATOM 2899 O O . TYR A 1 363 ? -31.064 -20.453 -1.929 1.00 95.44 363 TYR A O 1
ATOM 2907 N N . ASP A 1 364 ? -32.961 -21.645 -1.898 1.00 95.94 364 ASP A N 1
ATOM 2908 C CA . ASP A 1 364 ? -33.028 -21.671 -0.429 1.00 95.94 364 ASP A CA 1
ATOM 2909 C C . ASP A 1 364 ? -32.020 -22.691 0.120 1.00 95.94 364 ASP A C 1
ATOM 2911 O O . ASP A 1 364 ? -32.090 -23.890 -0.156 1.00 95.94 364 ASP A O 1
ATOM 2915 N N . MET A 1 365 ? -31.074 -22.187 0.905 1.00 96.88 365 MET A N 1
ATOM 2916 C CA . MET A 1 365 ? -29.964 -22.929 1.488 1.00 96.88 365 MET A CA 1
ATOM 2917 C C . MET A 1 365 ? -30.137 -23.163 2.992 1.00 96.88 365 MET A C 1
ATOM 2919 O O . MET A 1 365 ? -29.229 -23.707 3.628 1.00 96.88 365 MET A O 1
ATOM 2923 N N . TRP A 1 366 ? -31.267 -22.778 3.603 1.00 97.25 366 TRP A N 1
ATOM 2924 C CA . TRP A 1 366 ? -31.426 -22.870 5.057 1.00 97.25 366 TRP A CA 1
ATOM 2925 C C . TRP A 1 366 ? -31.337 -24.309 5.568 1.00 97.25 366 TRP A C 1
ATOM 2927 O O . TRP A 1 366 ? -30.677 -24.558 6.571 1.00 97.25 366 TRP A O 1
ATOM 2937 N N . GLU A 1 367 ? -31.907 -25.290 4.869 1.00 96.94 367 GLU A N 1
ATOM 2938 C CA . GLU A 1 367 ? -31.780 -26.703 5.251 1.00 96.94 367 GLU A CA 1
ATOM 2939 C C . GLU A 1 367 ? -30.350 -27.246 5.045 1.00 96.94 367 GLU A C 1
ATOM 2941 O O . GLU A 1 367 ? -29.825 -27.981 5.890 1.00 96.94 367 GLU A O 1
ATOM 2946 N N . THR A 1 368 ? -29.672 -26.833 3.974 1.00 97.31 368 THR A N 1
ATOM 2947 C CA . THR A 1 368 ? -28.262 -27.154 3.694 1.00 97.31 368 THR A CA 1
ATOM 2948 C C . THR A 1 368 ? -27.318 -26.562 4.753 1.00 97.31 368 THR A C 1
ATOM 2950 O O . THR A 1 368 ? -26.328 -27.191 5.139 1.00 97.31 368 THR A O 1
ATOM 2953 N N . ILE A 1 369 ? -27.633 -25.379 5.292 1.00 97.69 369 ILE A N 1
ATOM 2954 C CA . ILE A 1 369 ? -26.843 -24.676 6.318 1.00 97.69 369 ILE A CA 1
ATOM 2955 C C . ILE A 1 369 ? -27.225 -25.124 7.742 1.00 97.69 369 ILE A C 1
ATOM 2957 O O . ILE A 1 369 ? -26.340 -25.410 8.548 1.00 97.69 369 ILE A O 1
ATOM 2961 N N . SER A 1 370 ? -28.510 -25.263 8.062 1.00 97.50 370 SER A N 1
ATOM 2962 C CA . SER A 1 370 ? -29.008 -25.588 9.407 1.00 97.50 370 SER A CA 1
ATOM 2963 C C . SER A 1 370 ? -29.010 -27.088 9.704 1.00 97.50 370 SER A C 1
ATOM 2965 O O . SER A 1 370 ? -28.485 -27.504 10.738 1.00 97.50 370 SER A O 1
ATOM 2967 N N . SER A 1 371 ? -29.538 -27.919 8.800 1.00 96.25 371 SER A N 1
ATOM 2968 C CA . SER A 1 371 ? -29.612 -29.382 8.972 1.00 96.25 371 SER A CA 1
ATOM 2969 C C . SER A 1 371 ? -28.367 -30.109 8.452 1.00 96.25 371 SER A C 1
ATOM 2971 O O . SER A 1 371 ? -28.070 -31.223 8.891 1.00 96.25 371 SER A O 1
ATOM 2973 N N . GLY A 1 372 ? -27.638 -29.497 7.514 1.00 93.75 372 GLY A N 1
ATOM 2974 C CA . GLY A 1 372 ? -26.545 -30.160 6.800 1.00 93.75 372 GLY A CA 1
ATOM 2975 C C . GLY A 1 372 ? -27.036 -31.180 5.773 1.00 93.75 372 GLY A C 1
ATOM 2976 O O . GLY A 1 372 ? -26.404 -32.220 5.622 1.00 93.75 372 GLY A O 1
ATOM 2977 N N . LYS A 1 373 ? -28.172 -30.903 5.114 1.00 95.94 373 LYS A N 1
ATOM 2978 C CA . LYS A 1 373 ? -28.572 -31.608 3.884 1.00 95.94 373 LYS A CA 1
ATOM 2979 C C . LYS A 1 373 ? -27.627 -31.240 2.730 1.00 95.94 373 LYS A C 1
ATOM 2981 O O . LYS A 1 373 ? -26.809 -30.329 2.861 1.00 95.94 373 LYS A O 1
ATOM 2986 N N . GLU A 1 374 ? -27.752 -31.940 1.608 1.00 94.00 374 GLU A N 1
ATOM 2987 C CA . GLU A 1 374 ? -27.039 -31.619 0.368 1.00 94.00 374 GLU A CA 1
ATOM 2988 C C . GLU A 1 374 ? -27.430 -30.234 -0.182 1.00 94.00 374 GLU A C 1
ATOM 2990 O O . GLU A 1 374 ? -28.360 -29.588 0.314 1.00 94.00 374 GLU A O 1
ATOM 2995 N N . SER A 1 375 ? -26.683 -29.742 -1.174 1.00 96.25 375 SER A N 1
ATOM 2996 C CA . SER A 1 375 ? -26.996 -28.464 -1.815 1.00 96.25 375 SER A CA 1
ATOM 2997 C C . SER A 1 375 ? -28.015 -28.652 -2.943 1.00 96.25 375 SER A C 1
ATOM 2999 O O . SER A 1 375 ? -27.752 -29.466 -3.827 1.00 96.25 375 SER A O 1
ATOM 3001 N N . PRO A 1 376 ? -29.114 -27.874 -3.000 1.00 95.69 376 PRO A N 1
ATOM 3002 C CA . PRO A 1 376 ? -29.921 -27.760 -4.217 1.00 95.69 376 PRO A CA 1
ATOM 3003 C C . PRO A 1 376 ? -29.150 -27.079 -5.364 1.00 95.69 376 PRO A C 1
ATOM 3005 O O . PRO A 1 376 ? -29.499 -27.243 -6.532 1.00 95.69 376 PRO A O 1
ATOM 3008 N N . ARG A 1 377 ? -28.083 -26.328 -5.055 1.00 96.44 377 ARG A N 1
ATOM 3009 C CA . ARG A 1 377 ? -27.218 -25.680 -6.042 1.00 96.44 377 ARG A CA 1
ATOM 3010 C C . ARG A 1 377 ? -26.160 -26.654 -6.567 1.00 96.44 377 ARG A C 1
ATOM 3012 O O . ARG A 1 377 ? -25.199 -26.977 -5.870 1.00 96.44 377 ARG A O 1
ATOM 3019 N N . LEU A 1 378 ? -26.292 -27.020 -7.843 1.00 95.81 378 LEU A N 1
ATOM 3020 C CA . LEU A 1 378 ? -25.323 -27.850 -8.574 1.00 95.81 378 LEU A CA 1
ATOM 3021 C C . LEU A 1 378 ? -24.377 -27.047 -9.487 1.00 95.81 378 LEU A C 1
ATOM 3023 O O . LEU A 1 378 ? -23.308 -27.537 -9.840 1.00 95.81 378 LEU A O 1
ATOM 3027 N N . GLU A 1 379 ? -24.727 -25.816 -9.863 1.00 97.12 379 GLU A N 1
ATOM 3028 C CA . GLU A 1 379 ? -23.905 -24.955 -10.727 1.00 97.12 379 GLU A CA 1
ATOM 3029 C C . GLU A 1 379 ? -23.885 -23.491 -10.258 1.00 97.12 379 GLU A C 1
ATOM 3031 O O . GLU A 1 379 ? -24.751 -23.040 -9.502 1.00 97.12 379 GLU A O 1
ATOM 3036 N N . ILE A 1 380 ? -22.861 -22.753 -10.687 1.00 98.06 380 ILE A N 1
ATOM 3037 C CA . ILE A 1 380 ? -22.688 -21.311 -10.494 1.00 98.06 380 ILE A CA 1
ATOM 3038 C C . ILE A 1 380 ? -22.176 -20.716 -11.802 1.00 98.06 380 ILE A C 1
ATOM 3040 O O . ILE A 1 380 ? -21.053 -21.010 -12.214 1.00 98.06 380 ILE A O 1
ATOM 3044 N N . LEU A 1 381 ? -22.930 -19.805 -12.415 1.00 98.25 381 LEU A N 1
ATOM 3045 C CA . LEU A 1 381 ? -22.305 -18.812 -13.282 1.00 98.25 381 LEU A CA 1
ATOM 3046 C C . LEU A 1 381 ? -21.581 -17.796 -12.393 1.00 98.25 381 LEU A C 1
ATOM 3048 O O . LEU A 1 381 ? -22.198 -17.225 -11.498 1.00 98.25 381 LEU A O 1
ATOM 3052 N N . HIS A 1 382 ? -20.292 -17.547 -12.632 1.00 97.69 382 HIS A N 1
ATOM 3053 C CA . HIS A 1 382 ? -19.646 -16.394 -12.010 1.00 97.69 382 HIS A CA 1
ATOM 3054 C C . HIS A 1 382 ? -20.117 -15.142 -12.756 1.00 97.69 382 HIS A C 1
ATOM 3056 O O . HIS A 1 382 ? -21.011 -14.446 -12.286 1.00 97.69 382 HIS A O 1
ATOM 3062 N N . ASN A 1 383 ? -19.613 -14.909 -13.969 1.00 98.06 383 ASN A N 1
ATOM 3063 C CA . ASN A 1 383 ? -20.057 -13.802 -14.813 1.00 98.06 383 ASN A CA 1
ATOM 3064 C C . ASN A 1 383 ? -19.727 -14.058 -16.296 1.00 98.06 383 ASN A C 1
ATOM 3066 O O . ASN A 1 383 ? -18.951 -14.964 -16.618 1.00 98.06 383 ASN A O 1
ATOM 3070 N N . ILE A 1 384 ? -20.296 -13.234 -17.182 1.00 97.69 384 ILE A N 1
ATOM 3071 C CA . ILE A 1 384 ? -19.970 -13.145 -18.612 1.00 97.69 384 ILE A CA 1
ATOM 3072 C C . ILE A 1 384 ? -19.810 -11.659 -18.955 1.00 97.69 384 ILE A C 1
ATOM 3074 O O . ILE A 1 384 ? -20.805 -10.946 -19.059 1.00 97.69 384 ILE A O 1
ATOM 3078 N N . ASP A 1 385 ? -18.575 -11.190 -19.141 1.00 96.12 385 ASP A N 1
ATOM 3079 C CA . ASP A 1 385 ? -18.270 -9.803 -19.509 1.00 96.12 385 ASP A CA 1
ATOM 3080 C C . ASP A 1 385 ? -17.766 -9.715 -20.969 1.00 96.12 385 ASP A C 1
ATOM 3082 O O . ASP A 1 385 ? -16.602 -10.027 -21.253 1.00 96.12 385 ASP A O 1
ATOM 3086 N N . PRO A 1 386 ? -18.624 -9.289 -21.919 1.00 91.31 386 PRO A N 1
ATOM 3087 C CA . PRO A 1 386 ? -18.250 -9.079 -23.317 1.00 91.31 386 PRO A CA 1
ATOM 3088 C C . PRO A 1 386 ? -17.595 -7.713 -23.590 1.00 91.31 386 PRO A C 1
ATOM 3090 O O . PRO A 1 386 ? -17.177 -7.477 -24.722 1.00 91.31 386 PRO A O 1
ATOM 3093 N N . LEU A 1 387 ? -17.526 -6.810 -22.601 1.00 88.62 387 LEU A N 1
ATOM 3094 C CA . LEU A 1 387 ? -16.876 -5.497 -22.720 1.00 88.62 387 LEU A CA 1
ATOM 3095 C C . LEU A 1 387 ? -15.447 -5.490 -22.151 1.00 88.62 387 LEU A C 1
ATOM 3097 O O . LEU A 1 387 ? -14.685 -4.559 -22.416 1.00 88.62 387 LEU A O 1
ATOM 3101 N N . TYR A 1 388 ? -15.054 -6.522 -21.397 1.00 83.62 388 TYR A N 1
ATOM 3102 C CA . TYR A 1 388 ? -13.669 -6.698 -20.964 1.00 83.62 388 TYR A CA 1
ATOM 3103 C C . TYR A 1 388 ? -12.713 -6.905 -22.152 1.00 83.62 388 TYR A C 1
ATOM 3105 O O . TYR A 1 388 ? -13.094 -7.404 -23.211 1.00 83.62 388 TYR A O 1
ATOM 3113 N N . ASN A 1 389 ? -11.432 -6.573 -21.959 1.00 77.38 389 ASN A N 1
ATOM 3114 C CA . ASN A 1 389 ? -10.386 -6.737 -22.973 1.00 77.38 389 ASN A CA 1
ATOM 3115 C C . ASN A 1 389 ? -10.305 -8.186 -23.490 1.00 77.38 389 ASN A C 1
ATOM 3117 O O . ASN A 1 389 ? -9.793 -9.073 -22.799 1.00 77.38 389 ASN A O 1
ATOM 3121 N N . ALA A 1 390 ? -10.771 -8.394 -24.724 1.00 77.31 390 ALA A N 1
ATOM 3122 C CA . ALA A 1 390 ? -10.839 -9.696 -25.375 1.00 77.31 390 ALA A CA 1
ATOM 3123 C C . ALA A 1 390 ? -9.459 -10.373 -25.473 1.00 77.31 390 ALA A C 1
ATOM 3125 O O . ALA A 1 390 ? -8.458 -9.755 -25.853 1.00 77.31 390 ALA A O 1
ATOM 3126 N N . ALA A 1 391 ? -9.396 -11.668 -25.158 1.00 76.62 391 ALA A N 1
ATOM 3127 C CA . ALA A 1 391 ? -8.139 -12.408 -25.217 1.00 76.62 391 ALA A CA 1
ATOM 3128 C C . ALA A 1 391 ? -7.679 -12.608 -26.670 1.00 76.62 391 ALA A C 1
ATOM 3130 O O . ALA A 1 391 ? -8.366 -13.250 -27.462 1.00 76.62 391 ALA A O 1
ATOM 3131 N N . ARG A 1 392 ? -6.469 -12.129 -27.001 1.00 78.62 392 ARG A N 1
ATOM 3132 C CA . ARG A 1 392 ? -5.875 -12.160 -28.360 1.00 78.62 392 ARG A CA 1
ATOM 3133 C C . ARG A 1 392 ? -5.771 -13.554 -29.000 1.00 78.62 392 ARG A C 1
ATOM 3135 O O . ARG A 1 392 ? -5.595 -13.654 -30.207 1.00 78.62 392 ARG A O 1
ATOM 3142 N N . HIS A 1 393 ? -5.851 -14.611 -28.194 1.00 79.94 393 HIS A N 1
ATOM 3143 C CA . HIS A 1 393 ? -5.785 -16.015 -28.617 1.00 79.94 393 HIS A CA 1
ATOM 3144 C C . HIS A 1 393 ? -7.091 -16.782 -28.331 1.00 79.94 393 HIS A C 1
ATOM 3146 O O . HIS A 1 393 ? -7.123 -18.015 -28.337 1.00 79.94 393 HIS A O 1
ATOM 3152 N N . GLY A 1 394 ? -8.177 -16.069 -28.034 1.00 84.81 394 GLY A N 1
ATOM 3153 C CA . GLY A 1 394 ? -9.517 -16.633 -27.956 1.00 84.81 394 GLY A CA 1
ATOM 3154 C C . GLY A 1 394 ? -10.212 -16.625 -29.313 1.00 84.81 394 GLY A C 1
ATOM 3155 O O . GLY A 1 394 ? -9.971 -15.741 -30.133 1.00 84.81 394 GLY A O 1
ATOM 3156 N N . SER A 1 395 ? -11.057 -17.621 -29.574 1.00 90.38 395 SER A N 1
ATOM 3157 C CA . SER A 1 395 ? -11.895 -17.646 -30.777 1.00 90.38 395 SER A CA 1
ATOM 3158 C C . SER A 1 395 ? -13.064 -18.620 -30.635 1.00 90.38 395 SER A C 1
ATOM 3160 O O . SER A 1 395 ? -13.049 -19.513 -29.787 1.00 90.38 395 SER A O 1
ATOM 3162 N N . LEU A 1 396 ? -14.051 -18.499 -31.527 1.00 92.31 396 LEU A N 1
ATOM 3163 C CA . LEU A 1 396 ? -15.136 -19.475 -31.659 1.00 92.31 396 LEU A CA 1
ATOM 3164 C C . LEU A 1 396 ? -14.623 -20.867 -32.086 1.00 92.31 396 LEU A C 1
ATOM 3166 O O . LEU A 1 396 ? -15.155 -21.879 -31.640 1.00 92.31 396 LEU A O 1
ATOM 3170 N N . LYS A 1 397 ? -13.546 -20.933 -32.886 1.00 89.31 397 LYS A N 1
ATOM 3171 C CA . LYS A 1 397 ? -12.894 -22.200 -33.271 1.00 89.31 397 LYS A CA 1
ATOM 3172 C C . LYS A 1 397 ? -12.269 -22.901 -32.059 1.00 89.31 397 LYS A C 1
ATOM 3174 O O . LYS A 1 397 ? -12.417 -24.110 -31.914 1.00 89.31 397 LYS A O 1
ATOM 3179 N N . ASN A 1 398 ? -11.623 -22.140 -31.174 1.00 86.56 398 ASN A N 1
ATOM 3180 C CA . ASN A 1 398 ? -10.986 -22.668 -29.962 1.00 86.56 398 ASN A CA 1
ATOM 3181 C C . ASN A 1 398 ? -12.021 -23.133 -28.921 1.00 86.56 398 ASN A C 1
ATOM 3183 O O . ASN A 1 398 ? -11.739 -24.038 -28.143 1.00 86.56 398 ASN A O 1
ATOM 3187 N N . GLY A 1 399 ? -13.235 -22.571 -28.943 1.00 90.50 399 GLY A N 1
ATOM 3188 C CA . GLY A 1 399 ? -14.391 -23.061 -28.185 1.00 90.50 399 GLY A CA 1
ATOM 3189 C C . GLY A 1 399 ? -15.260 -24.072 -28.941 1.00 90.50 399 GLY A C 1
ATOM 3190 O O . GLY A 1 399 ? -16.464 -24.129 -28.699 1.00 90.50 399 GLY A O 1
ATOM 3191 N N . TYR A 1 400 ? -14.679 -24.843 -29.870 1.00 93.69 400 TYR A N 1
ATOM 3192 C CA . TYR A 1 400 ? -15.332 -25.928 -30.624 1.00 93.69 400 TYR A CA 1
ATOM 3193 C C . TYR A 1 400 ? -16.602 -25.529 -31.406 1.00 93.69 400 TYR A C 1
ATOM 3195 O O . TYR A 1 400 ? -17.459 -26.371 -31.657 1.00 93.69 400 TYR A O 1
ATOM 3203 N N . GLY A 1 401 ? -16.755 -24.253 -31.776 1.00 92.69 401 GLY A N 1
ATOM 3204 C CA . GLY A 1 401 ? -17.973 -23.726 -32.405 1.00 92.69 401 GLY A CA 1
ATOM 3205 C C . GLY A 1 401 ? -19.120 -23.418 -31.431 1.00 92.69 401 GLY A C 1
ATOM 3206 O O . GLY A 1 401 ? -20.135 -22.874 -31.851 1.00 92.69 401 GLY A O 1
ATOM 3207 N N . ILE A 1 402 ? -18.961 -23.730 -30.140 1.00 96.00 402 ILE A N 1
ATOM 3208 C CA . ILE A 1 402 ? -19.990 -23.581 -29.097 1.00 96.00 402 ILE A CA 1
ATOM 3209 C C . ILE A 1 402 ? -19.936 -22.184 -28.463 1.00 96.00 402 ILE A C 1
ATOM 3211 O O . ILE A 1 402 ? -20.968 -21.577 -28.183 1.00 96.00 402 ILE A O 1
ATOM 3215 N N . TRP A 1 403 ? -18.725 -21.677 -28.218 1.00 96.62 403 TRP A N 1
ATOM 3216 C CA . TRP A 1 403 ? -18.482 -20.458 -27.444 1.00 96.62 403 TRP A CA 1
ATOM 3217 C C . TRP A 1 403 ? -17.265 -19.695 -27.973 1.00 96.62 403 TRP A C 1
ATOM 3219 O O . TRP A 1 403 ? -16.291 -20.301 -28.416 1.00 96.62 403 TRP A O 1
ATOM 3229 N N . ASN A 1 404 ? -17.278 -18.362 -27.899 1.00 95.31 404 ASN A N 1
ATOM 3230 C CA . ASN A 1 404 ? -16.107 -17.563 -28.248 1.00 95.31 404 ASN A CA 1
ATOM 3231 C C . ASN A 1 404 ? -15.176 -17.417 -27.036 1.00 95.31 404 ASN A C 1
ATOM 3233 O O . ASN A 1 404 ? -15.410 -16.573 -26.172 1.00 95.31 404 ASN A O 1
ATOM 3237 N N . THR A 1 405 ? -14.075 -18.175 -27.001 1.00 94.62 405 THR A N 1
ATOM 3238 C CA . THR A 1 405 ? -13.135 -18.144 -25.863 1.00 94.62 405 THR A CA 1
ATOM 3239 C C . THR A 1 405 ? -12.368 -16.824 -25.712 1.00 94.62 405 THR A C 1
ATOM 3241 O O . THR A 1 405 ? -11.552 -16.702 -24.808 1.00 94.62 405 THR A O 1
ATOM 3244 N N . ALA A 1 406 ? -12.605 -15.814 -26.559 1.00 93.62 406 ALA A N 1
ATOM 3245 C CA . ALA A 1 406 ? -12.080 -14.463 -26.350 1.00 93.62 406 ALA A CA 1
ATOM 3246 C C . ALA A 1 406 ? -12.810 -13.686 -25.235 1.00 93.62 406 ALA A C 1
ATOM 3248 O O . ALA A 1 406 ? -12.208 -12.787 -24.647 1.00 93.62 406 ALA A O 1
ATOM 3249 N N . VAL A 1 407 ? -14.073 -14.032 -24.947 1.00 94.94 407 VAL A N 1
ATOM 3250 C CA . VAL A 1 407 ? -14.935 -13.371 -23.948 1.00 94.94 407 VAL A CA 1
ATOM 3251 C C . VAL A 1 407 ? -14.510 -13.760 -22.531 1.00 94.94 407 VAL A C 1
ATOM 3253 O O . VAL A 1 407 ? -14.297 -14.945 -22.259 1.00 94.94 407 VAL A O 1
ATOM 3256 N N . GLN A 1 408 ? -14.409 -12.781 -21.622 1.00 95.31 408 GLN A N 1
ATOM 3257 C CA . GLN A 1 408 ? -14.161 -13.045 -20.203 1.00 95.31 408 GLN A CA 1
ATOM 3258 C C . GLN A 1 408 ? -15.409 -13.693 -19.591 1.00 95.31 408 GLN A C 1
ATOM 3260 O O . GLN A 1 408 ? -16.451 -13.054 -19.466 1.00 95.31 408 GLN A O 1
ATOM 3265 N N . ALA A 1 409 ? -15.310 -14.963 -19.208 1.00 97.25 409 ALA A N 1
ATOM 3266 C CA . ALA A 1 409 ? -16.395 -15.673 -18.541 1.00 97.25 409 ALA A CA 1
ATOM 3267 C C . ALA A 1 409 ? -15.853 -16.756 -17.604 1.00 97.25 409 ALA A C 1
ATOM 3269 O O . ALA A 1 409 ? -14.744 -17.255 -17.804 1.00 97.25 409 ALA A O 1
ATOM 3270 N N . ALA A 1 410 ? -16.639 -17.144 -16.599 1.00 98.06 410 ALA A N 1
ATOM 3271 C CA . ALA A 1 410 ? -16.384 -18.366 -15.839 1.00 98.06 410 ALA A CA 1
ATOM 3272 C C . ALA A 1 410 ? -17.679 -19.001 -15.324 1.00 98.06 410 ALA A C 1
ATOM 3274 O O . ALA A 1 410 ? -18.622 -18.305 -14.940 1.00 98.06 410 ALA A O 1
ATOM 3275 N N . VAL A 1 411 ? -17.694 -20.333 -15.285 1.00 98.38 411 VAL A N 1
ATOM 3276 C CA . VAL A 1 411 ? -18.798 -21.153 -14.770 1.00 98.38 411 VAL A CA 1
ATOM 3277 C C . VAL A 1 411 ? -18.235 -22.322 -13.968 1.00 98.38 411 VAL A C 1
ATOM 3279 O O . VAL A 1 411 ? -17.210 -22.899 -14.338 1.00 98.38 411 VAL A O 1
ATOM 3282 N N . ARG A 1 412 ? -18.919 -22.691 -12.888 1.00 97.88 412 ARG A N 1
ATOM 3283 C CA . ARG A 1 412 ? -18.690 -23.913 -12.122 1.00 97.88 412 ARG A CA 1
ATOM 3284 C C . ARG A 1 412 ? -19.908 -24.829 -12.238 1.00 97.88 412 ARG A C 1
ATOM 3286 O O . ARG A 1 412 ? -21.033 -24.364 -12.095 1.00 97.88 412 ARG A O 1
ATOM 3293 N N . VAL A 1 413 ? -19.686 -26.121 -12.458 1.00 97.75 413 VAL A N 1
ATOM 3294 C CA . VAL A 1 413 ? -20.714 -27.170 -12.526 1.00 97.75 413 VAL A CA 1
ATOM 3295 C C . VAL A 1 413 ? -20.206 -28.374 -11.733 1.00 97.75 413 VAL A C 1
ATOM 3297 O O . VAL A 1 413 ? -19.201 -28.984 -12.100 1.00 97.75 413 VAL A O 1
ATOM 3300 N N . GLY A 1 414 ? -20.862 -28.682 -10.613 1.00 94.50 414 GLY A N 1
ATOM 3301 C CA . GLY A 1 414 ? -20.387 -29.654 -9.630 1.00 94.50 414 GLY A CA 1
ATOM 3302 C C . GLY A 1 414 ? -18.985 -29.299 -9.131 1.00 94.50 414 GLY A C 1
ATOM 3303 O O . GLY A 1 414 ? -18.756 -28.222 -8.572 1.00 94.50 414 GLY A O 1
ATOM 3304 N N . ASP A 1 415 ? -18.034 -30.191 -9.376 1.00 96.06 415 ASP A N 1
ATOM 3305 C CA . ASP A 1 415 ? -16.627 -30.029 -8.997 1.00 96.06 415 ASP A CA 1
ATOM 3306 C C . ASP A 1 415 ? -15.789 -29.302 -10.057 1.00 96.06 415 ASP A C 1
ATOM 3308 O O . ASP A 1 415 ? -14.673 -28.871 -9.776 1.00 96.06 415 ASP A O 1
ATOM 3312 N N . TRP A 1 416 ? -16.314 -29.113 -11.270 1.00 98.00 416 TRP A N 1
ATOM 3313 C CA . TRP A 1 416 ? -15.567 -28.566 -12.403 1.00 98.00 416 TRP A CA 1
ATOM 3314 C C . TRP A 1 416 ? -15.786 -27.065 -12.563 1.00 98.00 416 TRP A C 1
ATOM 3316 O O . TRP A 1 416 ? -16.922 -26.596 -12.565 1.00 98.00 416 TRP A O 1
ATOM 3326 N N . LYS A 1 417 ? -14.707 -26.306 -12.761 1.00 98.44 417 LYS A N 1
ATOM 3327 C CA . LYS A 1 417 ? -14.723 -24.863 -13.030 1.00 98.44 417 LYS A CA 1
ATOM 3328 C C . LYS A 1 417 ? -14.012 -24.563 -14.346 1.00 98.44 417 LYS A C 1
ATOM 3330 O O . LYS A 1 417 ? -12.846 -24.913 -14.516 1.00 98.44 417 LYS A O 1
ATOM 3335 N N . LEU A 1 418 ? -14.709 -23.896 -15.260 1.00 98.44 418 LEU A N 1
ATOM 3336 C CA . LEU A 1 418 ? -14.193 -23.451 -16.552 1.00 98.44 418 LEU A CA 1
ATOM 3337 C C . LEU A 1 418 ? -14.043 -21.926 -16.556 1.00 98.44 418 LEU A C 1
ATOM 3339 O O . LEU A 1 418 ? -14.946 -21.218 -16.108 1.00 98.44 418 LEU A O 1
ATOM 3343 N N . LEU A 1 419 ? -12.941 -21.424 -17.116 1.00 97.12 419 LEU A N 1
ATOM 3344 C CA . LEU A 1 419 ? -12.703 -19.997 -17.338 1.00 97.12 419 LEU A CA 1
ATOM 3345 C C . LEU A 1 419 ? -12.340 -19.740 -18.809 1.00 97.12 419 LEU A C 1
ATOM 3347 O O . LEU A 1 419 ? -11.592 -20.516 -19.408 1.00 97.12 419 LEU A O 1
ATOM 3351 N N . THR A 1 420 ? -12.835 -18.642 -19.388 1.00 96.12 420 THR A N 1
ATOM 3352 C CA . THR A 1 420 ? -12.517 -18.205 -20.761 1.00 96.12 420 THR A CA 1
ATOM 3353 C C . THR A 1 420 ? -12.083 -16.742 -20.826 1.00 96.12 420 THR A C 1
ATOM 3355 O O . THR A 1 420 ? -12.314 -15.960 -19.902 1.00 96.12 420 THR A O 1
ATOM 3358 N N . GLY A 1 421 ? -11.462 -16.359 -21.942 1.00 93.25 421 GLY A N 1
ATOM 3359 C CA . GLY A 1 421 ? -11.038 -14.988 -22.207 1.00 93.25 421 GLY A CA 1
ATOM 3360 C C . GLY A 1 421 ? -9.798 -14.621 -21.408 1.00 93.25 421 GLY A C 1
ATOM 3361 O O . GLY A 1 421 ? -8.781 -15.311 -21.468 1.00 93.25 421 GLY A O 1
ATOM 3362 N N . ASN A 1 422 ? -9.871 -13.509 -20.683 1.00 91.38 422 ASN A N 1
ATOM 3363 C CA . ASN A 1 422 ? -8.833 -13.058 -19.764 1.00 91.38 422 ASN A CA 1
ATOM 3364 C C . ASN A 1 422 ? -9.402 -13.047 -18.334 1.00 91.38 422 ASN A C 1
ATOM 3366 O O . ASN A 1 422 ? -10.025 -12.054 -17.962 1.00 91.38 422 ASN A O 1
ATOM 3370 N N . PRO A 1 423 ? -9.197 -14.098 -17.517 1.00 90.25 423 PRO A N 1
ATOM 3371 C CA . PRO A 1 423 ? -9.737 -14.174 -16.154 1.00 90.25 423 PRO A CA 1
ATOM 3372 C C . PRO A 1 423 ? -9.144 -13.156 -15.162 1.00 90.25 423 PRO A C 1
ATOM 3374 O O . PRO A 1 423 ? -9.532 -13.146 -13.995 1.00 90.25 423 PRO A O 1
ATOM 3377 N N . GLY A 1 424 ? -8.197 -12.314 -15.593 1.00 87.56 424 GLY A N 1
ATOM 3378 C CA . GLY A 1 424 ? -7.446 -11.392 -14.745 1.00 87.56 424 GLY A CA 1
ATOM 3379 C C . GLY A 1 424 ? -6.150 -12.004 -14.200 1.00 87.56 424 GLY A C 1
ATOM 3380 O O . GLY A 1 424 ? -5.748 -13.106 -14.574 1.00 87.56 424 GLY A O 1
ATOM 3381 N N . TYR A 1 425 ? -5.467 -11.273 -13.315 1.00 84.25 425 TYR A N 1
ATOM 3382 C CA . TYR A 1 425 ? -4.168 -11.662 -12.745 1.00 84.25 425 TYR A CA 1
ATOM 3383 C C . TYR A 1 425 ? -4.238 -12.989 -11.968 1.00 84.25 425 TYR A C 1
ATOM 3385 O O . TYR A 1 425 ? -4.720 -13.021 -10.838 1.00 84.25 425 TYR A O 1
ATOM 3393 N N . GLY A 1 426 ? -3.730 -14.063 -12.577 1.00 81.50 426 GLY A N 1
ATOM 3394 C CA . GLY A 1 426 ? -3.738 -15.433 -12.047 1.00 81.50 426 GLY A CA 1
ATOM 3395 C C . GLY A 1 426 ? -2.455 -15.848 -11.337 1.00 81.50 426 GLY A C 1
ATOM 3396 O O . GLY A 1 426 ? -2.012 -16.982 -11.521 1.00 81.50 426 GLY A O 1
ATOM 3397 N N . ASP A 1 427 ? -1.856 -14.934 -10.578 1.00 83.75 427 ASP A N 1
ATOM 3398 C CA . ASP A 1 427 ? -0.699 -15.194 -9.718 1.00 83.75 427 ASP A CA 1
ATOM 3399 C C . ASP A 1 427 ? -1.175 -15.666 -8.329 1.00 83.75 427 ASP A C 1
ATOM 3401 O O . ASP A 1 427 ? -2.184 -15.173 -7.816 1.00 83.75 427 ASP A O 1
ATOM 3405 N N . TRP A 1 428 ? -0.451 -16.589 -7.689 1.00 89.31 428 TRP A N 1
ATOM 3406 C CA . TRP A 1 428 ? -0.630 -16.877 -6.260 1.00 89.31 428 TRP A CA 1
ATOM 3407 C C . TRP A 1 428 ? 0.268 -15.939 -5.455 1.00 89.31 428 TRP A C 1
ATOM 3409 O O . TRP A 1 428 ? 1.486 -15.925 -5.639 1.00 89.31 428 TRP A O 1
ATOM 3419 N N . ILE A 1 429 ? -0.340 -15.133 -4.583 1.00 85.69 429 ILE A N 1
ATOM 3420 C CA . ILE A 1 429 ? 0.354 -14.076 -3.839 1.00 85.69 429 ILE A CA 1
ATOM 3421 C C . ILE A 1 429 ? 0.412 -14.480 -2.357 1.00 85.69 429 ILE A C 1
ATOM 3423 O O . ILE A 1 429 ? -0.635 -14.476 -1.699 1.00 85.69 429 ILE A O 1
ATOM 3427 N N . PRO A 1 430 ? 1.593 -14.848 -1.820 1.00 84.19 430 PRO A N 1
ATOM 3428 C CA . PRO A 1 430 ? 1.727 -15.318 -0.442 1.00 84.19 430 PRO A CA 1
ATOM 3429 C C . PRO A 1 430 ? 1.466 -14.209 0.595 1.00 84.19 430 PRO A C 1
ATOM 3431 O O . PRO A 1 430 ? 1.445 -13.021 0.249 1.00 84.19 430 PRO A O 1
ATOM 3434 N N . PRO A 1 431 ? 1.265 -14.562 1.881 1.00 79.69 431 PRO A N 1
ATOM 3435 C CA . PRO A 1 431 ? 0.967 -13.595 2.934 1.00 79.69 431 PRO A CA 1
ATOM 3436 C C . PRO A 1 431 ? 2.107 -12.581 3.084 1.00 79.69 431 PRO A C 1
ATOM 3438 O O . PRO A 1 431 ? 3.256 -12.940 3.343 1.00 79.69 431 PRO A O 1
ATOM 3441 N N . GLN A 1 432 ? 1.799 -11.295 2.908 1.00 72.50 432 GLN A N 1
ATOM 3442 C CA . GLN A 1 432 ? 2.809 -10.238 2.820 1.00 72.50 432 GLN A CA 1
ATOM 3443 C C . GLN A 1 432 ? 3.311 -9.797 4.204 1.00 72.50 432 GLN A C 1
ATOM 3445 O O . GLN A 1 432 ? 3.042 -8.686 4.649 1.00 72.50 432 GLN A O 1
ATOM 3450 N N . MET A 1 433 ? 4.013 -10.681 4.912 1.00 60.88 433 MET A N 1
ATOM 3451 C CA . MET A 1 433 ? 4.374 -10.468 6.321 1.00 60.88 433 MET A CA 1
ATOM 3452 C C . MET A 1 433 ? 5.663 -9.657 6.526 1.00 60.88 433 MET A C 1
ATOM 3454 O O . MET A 1 433 ? 5.778 -8.927 7.511 1.00 60.88 433 MET A O 1
ATOM 3458 N N . LEU A 1 434 ? 6.622 -9.728 5.595 1.00 53.72 434 LEU A N 1
ATOM 3459 C CA . LEU A 1 434 ? 7.900 -9.004 5.673 1.00 53.72 434 LEU A CA 1
ATOM 3460 C C . LEU A 1 434 ? 7.849 -7.676 4.901 1.00 53.72 434 LEU A C 1
ATOM 3462 O O . LEU A 1 434 ? 7.150 -7.562 3.897 1.00 53.72 434 LEU A O 1
ATOM 3466 N N . GLY A 1 435 ? 8.603 -6.672 5.362 1.00 46.12 435 GLY A N 1
ATOM 3467 C CA . GLY A 1 435 ? 8.560 -5.314 4.797 1.00 46.12 435 GLY A CA 1
ATOM 3468 C C . GLY A 1 435 ? 9.247 -5.155 3.440 1.00 46.12 435 GLY A C 1
ATOM 3469 O O . GLY A 1 435 ? 8.734 -4.441 2.585 1.00 46.12 435 GLY A O 1
ATOM 3470 N N . ASN A 1 436 ? 10.367 -5.854 3.225 1.00 45.16 436 ASN A N 1
ATOM 3471 C CA . ASN A 1 436 ? 11.266 -5.628 2.088 1.00 45.16 436 ASN A CA 1
ATOM 3472 C C . ASN A 1 436 ? 11.338 -6.840 1.138 1.00 45.16 436 ASN A C 1
ATOM 3474 O O . ASN A 1 436 ? 12.428 -7.315 0.819 1.00 45.16 436 ASN A O 1
ATOM 3478 N N . PHE A 1 437 ? 10.198 -7.352 0.666 1.00 40.72 437 PHE A N 1
ATOM 3479 C CA . PHE A 1 437 ? 10.216 -8.221 -0.517 1.00 40.72 437 PHE A CA 1
ATOM 3480 C C . PHE A 1 437 ? 10.319 -7.364 -1.794 1.00 40.72 437 PHE A C 1
ATOM 3482 O O . PHE A 1 437 ? 9.534 -6.427 -1.958 1.00 40.72 437 PHE A O 1
ATOM 3489 N N . PRO A 1 438 ? 11.238 -7.674 -2.729 1.00 44.69 438 PRO A N 1
ATOM 3490 C CA . PRO A 1 438 ? 11.240 -7.060 -4.056 1.00 44.69 438 PRO A CA 1
ATOM 3491 C C . PRO A 1 438 ? 9.922 -7.337 -4.795 1.00 44.69 438 PRO A C 1
ATOM 3493 O O . PRO A 1 438 ? 9.336 -8.402 -4.612 1.00 44.69 438 PRO A O 1
ATOM 3496 N N . GLU A 1 439 ? 9.494 -6.459 -5.713 1.00 43.31 439 GLU A N 1
ATOM 3497 C CA . GLU A 1 439 ? 8.236 -6.653 -6.468 1.00 43.31 439 GLU A CA 1
ATOM 3498 C C . GLU A 1 439 ? 8.140 -8.011 -7.189 1.00 43.31 439 GLU A C 1
ATOM 3500 O O . GLU A 1 439 ? 7.055 -8.561 -7.386 1.00 43.31 439 GLU A O 1
ATOM 3505 N N . SER A 1 440 ? 9.281 -8.582 -7.576 1.00 41.03 440 SER A N 1
ATOM 3506 C CA . SER A 1 440 ? 9.368 -9.905 -8.197 1.00 41.03 440 SER A CA 1
ATOM 3507 C C . SER A 1 440 ? 9.051 -11.068 -7.248 1.00 41.03 440 SER A C 1
ATOM 3509 O O . SER A 1 440 ? 8.679 -12.131 -7.735 1.00 41.03 440 SER A O 1
ATOM 3511 N N . TRP A 1 441 ? 9.154 -10.886 -5.927 1.00 38.75 441 TRP A N 1
ATOM 3512 C CA . TRP A 1 441 ? 8.907 -11.923 -4.915 1.00 38.75 441 TRP A CA 1
ATOM 3513 C C . TRP A 1 441 ? 7.454 -11.960 -4.421 1.00 38.75 441 TRP A C 1
ATOM 3515 O O . TRP A 1 441 ? 6.973 -13.029 -4.060 1.00 38.75 441 TRP A O 1
ATOM 3525 N N . TRP A 1 442 ? 6.696 -10.858 -4.510 1.00 46.97 442 TRP A N 1
ATOM 3526 C CA . TRP A 1 442 ? 5.229 -10.912 -4.338 1.00 46.97 442 TRP A CA 1
ATOM 3527 C C . TRP A 1 442 ? 4.550 -11.845 -5.359 1.00 46.97 442 TRP A C 1
ATOM 3529 O O . TRP A 1 442 ? 3.413 -12.257 -5.165 1.00 46.97 442 TRP A O 1
ATOM 3539 N N . ASN A 1 443 ? 5.263 -12.170 -6.441 1.00 51.66 443 ASN A N 1
ATOM 3540 C CA . ASN A 1 443 ? 4.828 -12.986 -7.567 1.00 51.66 443 ASN A CA 1
ATOM 3541 C C . ASN A 1 443 ? 5.688 -14.267 -7.692 1.00 51.66 443 ASN A C 1
ATOM 3543 O O . ASN A 1 443 ? 6.037 -14.674 -8.801 1.00 51.66 443 ASN A O 1
ATOM 3547 N N . LEU A 1 444 ? 6.077 -14.871 -6.558 1.00 46.59 444 LEU A N 1
ATOM 3548 C CA . LEU A 1 444 ? 6.934 -16.070 -6.486 1.00 46.59 444 LEU A CA 1
ATOM 3549 C C . LEU A 1 444 ? 6.434 -17.242 -7.354 1.00 46.59 444 LEU A C 1
ATOM 3551 O O . LEU A 1 444 ? 7.245 -17.967 -7.923 1.00 46.59 444 LEU A O 1
ATOM 3555 N N . GLU A 1 445 ? 5.116 -17.391 -7.506 1.00 56.56 445 GLU A N 1
ATOM 3556 C CA . GLU A 1 445 ? 4.465 -18.489 -8.238 1.00 56.56 445 GLU A CA 1
ATOM 3557 C C . GLU A 1 445 ? 3.772 -18.002 -9.531 1.00 56.56 445 GLU A C 1
ATOM 3559 O O . GLU A 1 445 ? 2.648 -18.381 -9.860 1.00 56.56 445 GLU A O 1
ATOM 3564 N N . ARG A 1 446 ? 4.433 -17.110 -10.277 1.00 55.28 446 ARG A N 1
ATOM 3565 C CA . ARG A 1 446 ? 3.877 -16.449 -11.471 1.00 55.28 446 ARG A CA 1
ATOM 3566 C C . ARG A 1 446 ? 3.810 -17.335 -12.721 1.00 55.28 446 ARG A C 1
ATOM 3568 O O . ARG A 1 446 ? 4.737 -17.355 -13.534 1.00 55.28 446 ARG A O 1
ATOM 3575 N N . HIS A 1 447 ? 2.660 -17.969 -12.949 1.00 54.69 447 HIS A N 1
ATOM 3576 C CA . HIS A 1 447 ? 2.323 -18.621 -14.223 1.00 54.69 447 HIS A CA 1
ATOM 3577 C C . HIS A 1 447 ? 1.610 -17.668 -15.200 1.00 54.69 447 HIS A C 1
ATOM 3579 O O . HIS A 1 447 ? 0.383 -17.640 -15.295 1.00 54.69 447 HIS A O 1
ATOM 3585 N N . MET A 1 448 ? 2.388 -16.922 -15.994 1.00 49.19 448 MET A N 1
ATOM 3586 C CA . MET A 1 448 ? 1.870 -16.174 -17.150 1.00 49.19 448 MET A CA 1
ATOM 3587 C C . MET A 1 448 ? 1.913 -17.001 -18.444 1.00 49.19 448 MET A C 1
ATOM 3589 O O . MET A 1 448 ? 2.825 -16.866 -19.262 1.00 49.19 448 MET A O 1
ATOM 3593 N N . GLU A 1 449 ? 0.874 -17.800 -18.682 1.00 58.09 449 GLU A N 1
ATOM 3594 C CA . GLU A 1 449 ? 0.627 -18.444 -19.982 1.00 58.09 449 GLU A CA 1
ATOM 3595 C C . GLU A 1 449 ? 0.040 -17.434 -20.987 1.00 58.09 449 GLU A C 1
ATOM 3597 O O . GLU A 1 449 ? -1.135 -17.479 -21.344 1.00 58.09 449 GLU A O 1
ATOM 3602 N N . ALA A 1 450 ? 0.870 -16.496 -21.457 1.00 54.00 450 ALA A N 1
ATOM 3603 C CA . ALA A 1 450 ? 0.469 -15.327 -22.259 1.00 54.00 450 ALA A CA 1
ATOM 3604 C C . ALA A 1 450 ? -0.172 -15.623 -23.642 1.00 54.00 450 ALA A C 1
ATOM 3606 O O . ALA A 1 450 ? -0.431 -14.695 -24.405 1.00 54.00 450 ALA A O 1
ATOM 3607 N N . LYS A 1 451 ? -0.418 -16.897 -23.976 1.00 64.38 451 LYS A N 1
ATOM 3608 C CA . LYS A 1 451 ? -1.049 -17.363 -25.223 1.00 64.38 451 LYS A CA 1
ATOM 3609 C C . LYS A 1 451 ? -2.412 -18.045 -25.024 1.00 64.38 451 LYS A C 1
ATOM 3611 O O . LYS A 1 451 ? -2.976 -18.546 -25.992 1.00 64.38 451 LYS A O 1
ATOM 3616 N N . LYS A 1 452 ? -2.931 -18.102 -23.795 1.00 84.62 452 LYS A N 1
ATOM 3617 C CA . LYS A 1 452 ? -4.089 -18.931 -23.429 1.00 84.62 452 LYS A CA 1
ATOM 3618 C C . LYS A 1 452 ? -5.374 -18.115 -23.255 1.00 84.62 452 LYS A C 1
ATOM 3620 O O . LYS A 1 452 ? -5.326 -16.911 -23.019 1.00 84.62 452 LYS A O 1
ATOM 3625 N N . SER A 1 453 ? -6.514 -18.776 -23.441 1.00 91.31 453 SER A N 1
ATOM 3626 C CA . SER A 1 453 ? -7.859 -18.173 -23.437 1.00 91.31 453 SER A CA 1
ATOM 3627 C C . SER A 1 453 ? -8.943 -19.105 -22.872 1.00 91.31 453 SER A C 1
ATOM 3629 O O . SER A 1 453 ? -10.135 -18.823 -22.987 1.00 91.31 453 SER A O 1
ATOM 3631 N N . LEU A 1 454 ? -8.529 -20.238 -22.300 1.00 94.44 454 LEU A N 1
ATOM 3632 C CA . LEU A 1 454 ? -9.370 -21.340 -21.848 1.00 94.44 454 LEU A CA 1
ATOM 3633 C C . LEU A 1 454 ? -8.623 -22.116 -20.754 1.00 94.44 454 LEU A C 1
ATOM 3635 O O . LEU A 1 454 ? -7.456 -22.457 -20.949 1.00 94.44 454 LEU A O 1
ATOM 3639 N N . TRP A 1 455 ? -9.298 -22.397 -19.640 1.00 95.75 455 TRP A N 1
ATOM 3640 C CA . TRP A 1 455 ? -8.794 -23.216 -18.531 1.00 95.75 455 TRP A CA 1
ATOM 3641 C C . TRP A 1 455 ? -9.937 -24.038 -17.927 1.00 95.75 455 TRP A C 1
ATOM 3643 O O . TRP A 1 455 ? -11.072 -23.558 -17.877 1.00 95.75 455 TRP A O 1
ATOM 3653 N N . LEU A 1 456 ? -9.631 -25.238 -17.436 1.00 97.75 456 LEU A N 1
ATOM 3654 C CA . LEU A 1 456 ? -10.549 -26.130 -16.729 1.00 97.75 456 LEU A CA 1
ATOM 3655 C C . LEU A 1 456 ? -9.859 -26.701 -15.486 1.00 97.75 456 LEU A C 1
ATOM 3657 O O . LEU A 1 456 ? -8.824 -27.351 -15.603 1.00 97.75 456 LEU A O 1
ATOM 3661 N N . PHE A 1 457 ? -10.478 -26.550 -14.320 1.00 97.88 457 PHE A N 1
ATOM 3662 C CA . PHE A 1 457 ? -10.010 -27.131 -13.059 1.00 97.88 457 PHE A CA 1
ATOM 3663 C C . PHE A 1 457 ? -11.094 -28.014 -12.444 1.00 97.88 457 PHE A C 1
ATOM 3665 O O . PHE A 1 457 ? -12.285 -27.745 -12.604 1.00 97.88 457 PHE A O 1
ATOM 3672 N N . ASN A 1 458 ? -10.684 -29.038 -11.703 1.00 97.31 458 ASN A N 1
ATOM 3673 C CA . ASN A 1 458 ? -11.535 -29.683 -10.707 1.00 97.31 458 ASN A CA 1
ATOM 3674 C C . ASN A 1 458 ? -11.252 -28.978 -9.372 1.00 97.31 458 ASN A C 1
ATOM 3676 O O . ASN A 1 458 ? -10.207 -29.204 -8.776 1.00 97.31 458 ASN A O 1
ATOM 3680 N N . VAL A 1 459 ? -12.151 -28.100 -8.927 1.00 95.38 459 VAL A N 1
ATOM 3681 C CA . VAL A 1 459 ? -11.970 -27.259 -7.728 1.00 95.38 459 VAL A CA 1
ATOM 3682 C C . VAL A 1 459 ? -12.389 -27.939 -6.419 1.00 95.38 459 VAL A C 1
ATOM 3684 O O . VAL A 1 459 ? -12.308 -27.317 -5.355 1.00 95.38 459 VAL A O 1
ATOM 3687 N N . ALA A 1 460 ? -12.828 -29.201 -6.472 1.00 91.94 460 ALA A N 1
ATOM 3688 C CA . ALA A 1 460 ? -12.972 -30.040 -5.283 1.00 91.94 460 ALA A CA 1
ATOM 3689 C C . ALA A 1 460 ? -11.626 -30.661 -4.878 1.00 91.94 460 ALA A C 1
ATOM 3691 O O . ALA A 1 460 ? -11.256 -30.583 -3.705 1.00 91.94 460 ALA A O 1
ATOM 3692 N N . ASP A 1 461 ? -10.883 -31.197 -5.854 1.00 93.38 461 ASP A N 1
ATOM 3693 C CA . ASP A 1 461 ? -9.564 -31.816 -5.648 1.00 93.38 461 ASP A CA 1
ATOM 3694 C C . ASP A 1 461 ? -8.402 -30.806 -5.742 1.00 93.38 461 ASP A C 1
ATOM 3696 O O . ASP A 1 461 ? -7.430 -30.897 -4.992 1.00 93.38 461 ASP A O 1
ATOM 3700 N N . ASP A 1 462 ? -8.515 -29.804 -6.620 1.00 95.31 462 ASP A N 1
ATOM 3701 C CA . ASP A 1 462 ? -7.584 -28.678 -6.780 1.00 95.31 462 ASP A CA 1
ATOM 3702 C C . ASP A 1 462 ? -8.297 -27.331 -6.517 1.00 95.31 462 ASP A C 1
ATOM 3704 O O . ASP A 1 462 ? -8.518 -26.529 -7.432 1.00 95.31 462 ASP A O 1
ATOM 3708 N N . PRO A 1 463 ? -8.648 -27.029 -5.249 1.00 93.81 463 PRO A N 1
ATOM 3709 C CA . PRO A 1 463 ? -9.258 -25.754 -4.854 1.00 93.81 463 PRO A CA 1
ATOM 3710 C C . PRO A 1 463 ? -8.321 -24.543 -5.025 1.00 93.81 463 PRO A C 1
ATOM 3712 O O . PRO A 1 463 ? -8.686 -23.429 -4.651 1.00 93.81 463 PRO A O 1
ATOM 3715 N N . TYR A 1 464 ? -7.107 -24.747 -5.545 1.00 94.38 464 TYR A N 1
ATOM 3716 C CA . TYR A 1 464 ? -6.084 -23.723 -5.729 1.00 94.38 464 TYR A CA 1
ATOM 3717 C C . TYR A 1 464 ? -5.803 -23.425 -7.210 1.00 94.38 464 TYR A C 1
ATOM 3719 O O . TYR A 1 464 ? -4.960 -22.573 -7.479 1.00 94.38 464 TYR A O 1
ATOM 3727 N N . GLU A 1 465 ? -6.498 -24.073 -8.156 1.00 94.81 465 GLU A N 1
ATOM 3728 C CA . GLU A 1 465 ? -6.380 -23.873 -9.614 1.00 94.81 465 GLU A CA 1
ATOM 3729 C C . GLU A 1 465 ? -4.939 -24.044 -10.150 1.00 94.81 465 GLU A C 1
ATOM 3731 O O . GLU A 1 465 ? -4.472 -23.285 -11.013 1.00 94.81 465 GLU A O 1
ATOM 3736 N N . ARG A 1 466 ? -4.205 -25.017 -9.595 1.00 90.62 466 ARG A N 1
ATOM 3737 C CA . ARG A 1 466 ? -2.806 -25.360 -9.910 1.00 90.62 466 ARG A CA 1
ATOM 3738 C C . ARG A 1 466 ? -2.661 -26.130 -11.221 1.00 90.62 466 ARG A C 1
ATOM 3740 O O . ARG A 1 466 ? -1.715 -25.874 -11.967 1.00 90.62 466 ARG A O 1
ATOM 3747 N N . TYR A 1 467 ? -3.571 -27.059 -11.499 1.00 92.44 467 TYR A N 1
ATOM 3748 C CA . TYR A 1 467 ? -3.461 -28.046 -12.570 1.00 92.44 467 TYR A CA 1
ATOM 3749 C C . TYR A 1 467 ? -4.601 -27.885 -13.575 1.00 92.44 467 TYR A C 1
ATOM 3751 O O . TYR A 1 467 ? -5.705 -28.383 -13.374 1.00 92.44 467 TYR A O 1
ATOM 3759 N N . ASP A 1 468 ? -4.324 -27.200 -14.684 1.00 93.94 468 ASP A N 1
ATOM 3760 C CA . ASP A 1 468 ? -5.282 -27.101 -15.786 1.00 93.94 468 ASP A CA 1
ATOM 3761 C C . ASP A 1 468 ? -5.450 -28.455 -16.496 1.00 93.94 468 ASP A C 1
ATOM 3763 O O . ASP A 1 468 ? -4.483 -29.144 -16.835 1.00 93.94 468 ASP A O 1
ATOM 3767 N N . LEU A 1 469 ? -6.708 -28.821 -16.728 1.00 96.19 469 LEU A N 1
ATOM 3768 C CA . LEU A 1 469 ? -7.145 -30.079 -17.320 1.00 96.19 469 LEU A CA 1
ATOM 3769 C C . LEU A 1 469 ? -7.838 -29.880 -18.677 1.00 96.19 469 LEU A C 1
ATOM 3771 O O . LEU A 1 469 ? -8.302 -30.864 -19.251 1.00 96.19 469 LEU A O 1
ATOM 3775 N N . ALA A 1 470 ? -7.896 -28.657 -19.224 1.00 94.06 470 ALA A N 1
ATOM 3776 C CA . ALA A 1 470 ? -8.652 -28.351 -20.445 1.00 94.06 470 ALA A CA 1
ATOM 3777 C C . ALA A 1 470 ? -8.237 -29.199 -21.664 1.00 94.06 470 ALA A C 1
ATOM 3779 O O . ALA A 1 470 ? -9.092 -29.652 -22.424 1.00 94.06 470 ALA A O 1
ATOM 3780 N N . GLU A 1 471 ? -6.938 -29.469 -21.822 1.00 92.94 471 GLU A N 1
ATOM 3781 C CA . GLU A 1 471 ? -6.407 -30.340 -22.885 1.00 92.94 471 GLU A CA 1
ATOM 3782 C C . GLU A 1 471 ? -6.666 -31.834 -22.618 1.00 92.94 471 GLU A C 1
ATOM 3784 O O . GLU A 1 471 ? -6.787 -32.622 -23.553 1.00 92.94 471 GLU A O 1
ATOM 3789 N N . ARG A 1 472 ? -6.780 -32.233 -21.342 1.00 95.31 472 ARG A N 1
ATOM 3790 C CA . ARG A 1 472 ? -6.977 -33.630 -20.913 1.00 95.31 472 ARG A CA 1
ATOM 3791 C C . ARG A 1 472 ? -8.447 -34.047 -20.857 1.00 95.31 472 ARG A C 1
ATOM 3793 O O . ARG A 1 472 ? -8.735 -35.235 -20.947 1.00 95.31 472 ARG A O 1
ATOM 3800 N N . ARG A 1 473 ? -9.364 -33.090 -20.677 1.00 96.62 473 ARG A N 1
ATOM 3801 C CA . ARG A 1 473 ? -10.818 -33.299 -20.564 1.00 96.62 473 ARG A CA 1
ATOM 3802 C C . ARG A 1 473 ? -11.610 -32.415 -21.545 1.00 96.62 473 ARG A C 1
ATOM 3804 O O . ARG A 1 473 ? -12.435 -31.599 -21.123 1.00 96.62 473 ARG A O 1
ATOM 3811 N N . PRO A 1 474 ? -11.390 -32.561 -22.870 1.00 95.75 474 PRO A N 1
ATOM 3812 C CA . PRO A 1 474 ? -12.122 -31.803 -23.888 1.00 95.75 474 PRO A CA 1
ATOM 3813 C C . PRO A 1 474 ? -13.628 -32.129 -23.914 1.00 95.75 474 PRO A C 1
ATOM 3815 O O . PRO A 1 474 ? -14.416 -31.357 -24.458 1.00 95.75 474 PRO A O 1
ATOM 3818 N N . ASP A 1 475 ? -14.033 -33.254 -23.322 1.00 96.75 475 ASP A N 1
ATOM 3819 C CA . ASP A 1 475 ? -15.418 -33.634 -23.043 1.00 96.75 475 ASP A CA 1
ATOM 3820 C C . ASP A 1 475 ? -16.076 -32.675 -22.034 1.00 96.75 475 ASP A C 1
ATOM 3822 O O . ASP A 1 475 ? -17.087 -32.044 -22.352 1.00 96.75 475 ASP A O 1
ATOM 3826 N N . VAL A 1 476 ? -15.451 -32.479 -20.868 1.00 97.62 476 VAL A N 1
ATOM 3827 C CA . VAL A 1 476 ? -15.927 -31.560 -19.819 1.00 97.62 476 VAL A CA 1
ATOM 3828 C C . VAL A 1 476 ? -15.868 -30.112 -20.305 1.00 97.62 476 VAL A C 1
ATOM 3830 O O . VAL A 1 476 ? -16.809 -29.347 -20.094 1.00 97.62 476 VAL A O 1
ATOM 3833 N N . VAL A 1 477 ? -14.808 -29.736 -21.032 1.00 97.88 477 VAL A N 1
ATOM 3834 C CA . VAL A 1 477 ? -14.706 -28.411 -21.667 1.00 97.88 477 VAL A CA 1
ATOM 3835 C C . VAL A 1 477 ? -15.926 -28.127 -22.547 1.00 97.88 477 VAL A C 1
ATOM 3837 O O . VAL A 1 477 ? -16.554 -27.084 -22.387 1.00 97.88 477 VAL A O 1
ATOM 3840 N N . LYS A 1 478 ? -16.309 -29.044 -23.447 1.00 97.50 478 LYS A N 1
ATOM 3841 C CA . LYS A 1 478 ? -17.475 -28.849 -24.328 1.00 97.50 478 LYS A CA 1
ATOM 3842 C C . LYS A 1 478 ? -18.781 -28.714 -23.541 1.00 97.50 478 LYS A C 1
ATOM 3844 O O . LYS A 1 478 ? -19.596 -27.861 -23.886 1.00 97.50 478 LYS A O 1
ATOM 3849 N N . GLN A 1 479 ? -18.960 -29.493 -22.472 1.00 97.81 479 GLN A N 1
ATOM 3850 C CA . GLN A 1 479 ? -20.131 -29.397 -21.592 1.00 97.81 479 GLN A CA 1
ATOM 3851 C C . GLN A 1 479 ? -20.221 -28.024 -20.903 1.00 97.81 479 GLN A C 1
ATOM 3853 O O . GLN A 1 479 ? -21.265 -27.373 -20.965 1.00 97.81 479 GLN A O 1
ATOM 3858 N N . LEU A 1 480 ? -19.132 -27.532 -20.302 1.00 98.19 480 LEU A N 1
ATOM 3859 C CA . LEU A 1 480 ? -19.147 -26.249 -19.587 1.00 98.19 480 LEU A CA 1
ATOM 3860 C C . LEU A 1 480 ? -19.176 -25.040 -20.545 1.00 98.19 480 LEU A C 1
ATOM 3862 O O . LEU A 1 480 ? -19.835 -24.045 -20.240 1.00 98.19 480 LEU A O 1
ATOM 3866 N N . LEU A 1 481 ? -18.582 -25.136 -21.744 1.00 98.25 481 LEU A N 1
ATOM 3867 C CA . LEU A 1 481 ? -18.782 -24.142 -22.813 1.00 98.25 481 LEU A CA 1
ATOM 3868 C C . LEU A 1 481 ? -20.252 -24.098 -23.270 1.00 98.25 481 LEU A C 1
ATOM 3870 O O . LEU A 1 481 ? -20.769 -23.017 -23.548 1.00 98.25 481 LEU A O 1
ATOM 3874 N N . ALA A 1 482 ? -20.951 -25.239 -23.302 1.00 97.88 482 ALA A N 1
ATOM 3875 C CA . ALA A 1 482 ? -22.383 -25.280 -23.600 1.00 97.88 482 ALA A CA 1
ATOM 3876 C C . ALA A 1 482 ? -23.241 -24.673 -22.471 1.00 97.88 482 ALA A C 1
ATOM 3878 O O . ALA A 1 482 ? -24.245 -24.025 -22.767 1.00 97.88 482 ALA A O 1
ATOM 3879 N N . ARG A 1 483 ? -22.834 -24.790 -21.194 1.00 98.06 483 ARG A N 1
ATOM 3880 C CA . ARG A 1 483 ? -23.469 -24.047 -20.083 1.00 98.06 483 ARG A CA 1
ATOM 3881 C C . ARG A 1 483 ? -23.244 -22.534 -20.198 1.00 98.06 483 ARG A C 1
ATOM 3883 O O . ARG A 1 483 ? -24.207 -21.784 -20.062 1.00 98.06 483 ARG A O 1
ATOM 3890 N N . LEU A 1 484 ? -22.038 -22.069 -20.549 1.00 97.88 484 LEU A N 1
ATOM 3891 C CA . LEU A 1 484 ? -21.800 -20.644 -20.855 1.00 97.88 484 LEU A CA 1
ATOM 3892 C C . LEU A 1 484 ? -22.675 -20.154 -22.021 1.00 97.88 484 LEU A C 1
ATOM 3894 O O . LEU A 1 484 ? -23.328 -19.117 -21.913 1.00 97.88 484 LEU A O 1
ATOM 3898 N N . ALA A 1 485 ? -22.755 -20.929 -23.105 1.00 97.31 485 ALA A N 1
ATOM 3899 C CA . ALA A 1 485 ? -23.603 -20.614 -24.252 1.00 97.31 485 ALA A CA 1
ATOM 3900 C C . ALA A 1 485 ? -25.110 -20.644 -23.925 1.00 97.31 485 ALA A C 1
ATOM 3902 O O . ALA A 1 485 ? -25.877 -19.940 -24.579 1.00 97.31 485 ALA A O 1
ATOM 3903 N N . PHE A 1 486 ? -25.543 -21.423 -22.927 1.00 97.62 486 PHE A N 1
ATOM 3904 C CA . PHE A 1 486 ? -26.907 -21.401 -22.390 1.00 97.62 486 PHE A CA 1
ATOM 3905 C C . PHE A 1 486 ? -27.178 -20.107 -21.611 1.00 97.62 486 PHE A C 1
ATOM 3907 O O . PHE A 1 486 ? -28.091 -19.370 -21.976 1.00 97.62 486 PHE A O 1
ATOM 3914 N N . TYR A 1 487 ? -26.350 -19.774 -20.614 1.00 97.56 487 TYR A N 1
ATOM 3915 C CA . TYR A 1 487 ? -26.500 -18.544 -19.823 1.00 97.56 487 TYR A CA 1
ATOM 3916 C C . TYR A 1 487 ? -26.422 -17.270 -20.682 1.00 97.56 487 TYR A C 1
ATOM 3918 O O . TYR A 1 487 ? -27.147 -16.306 -20.460 1.00 97.56 487 TYR A O 1
ATOM 3926 N N . ASN A 1 488 ? -25.599 -17.262 -21.733 1.00 97.00 488 ASN A N 1
ATOM 3927 C CA . ASN A 1 488 ? -25.523 -16.125 -22.652 1.00 97.00 488 ASN A CA 1
ATOM 3928 C C . ASN A 1 488 ? -26.782 -15.946 -23.530 1.00 97.00 488 ASN A C 1
ATOM 3930 O O . ASN A 1 488 ? -26.920 -14.910 -24.174 1.00 97.00 488 ASN A O 1
ATOM 3934 N N . ARG A 1 489 ? -27.701 -16.924 -23.586 1.00 96.06 489 ARG A N 1
ATOM 3935 C CA . ARG A 1 489 ? -29.010 -16.768 -24.257 1.00 96.06 489 ARG A CA 1
ATOM 3936 C C . ARG A 1 489 ? -30.052 -16.095 -23.364 1.00 96.06 489 ARG A C 1
ATOM 3938 O O . ARG A 1 489 ? -30.990 -15.517 -23.899 1.00 96.06 489 ARG A O 1
ATOM 3945 N N . THR A 1 490 ? -29.895 -16.162 -22.040 1.00 95.19 490 THR A N 1
ATOM 3946 C CA . THR A 1 490 ? -30.766 -15.466 -21.074 1.00 95.19 490 THR A CA 1
ATOM 3947 C C . THR A 1 490 ? -30.223 -14.087 -20.682 1.00 95.19 490 THR A C 1
ATOM 3949 O O . THR A 1 490 ? -30.937 -13.290 -20.079 1.00 95.19 490 THR A O 1
ATOM 3952 N N . ALA A 1 491 ? -28.975 -13.780 -21.048 1.00 95.75 491 ALA A N 1
ATOM 3953 C CA . ALA A 1 491 ? -28.303 -12.535 -20.703 1.00 95.75 491 ALA A CA 1
ATOM 3954 C C . ALA A 1 491 ? -28.929 -11.286 -21.359 1.00 95.75 491 ALA A C 1
ATOM 3956 O O . ALA A 1 491 ? -29.031 -11.188 -22.584 1.00 95.75 491 ALA A O 1
ATOM 3957 N N . VAL A 1 492 ? -29.260 -10.280 -20.544 1.00 95.81 492 VAL A N 1
ATOM 3958 C CA . VAL A 1 492 ? -29.662 -8.942 -21.001 1.00 95.81 492 VAL A CA 1
ATOM 3959 C C . VAL A 1 492 ? -28.434 -8.112 -21.421 1.00 95.81 492 VAL A C 1
ATOM 3961 O O . VAL A 1 492 ? -27.327 -8.359 -20.929 1.00 95.81 492 VAL A O 1
ATOM 3964 N N . PRO A 1 493 ? -28.578 -7.105 -22.306 1.00 95.69 493 PRO A N 1
ATOM 3965 C CA . PRO A 1 493 ? -27.461 -6.254 -22.716 1.00 95.69 493 PRO A CA 1
ATOM 3966 C C . PRO A 1 493 ? -26.788 -5.522 -21.545 1.00 95.69 493 PRO A C 1
ATOM 3968 O O . PRO A 1 493 ? -27.454 -5.056 -20.622 1.00 95.69 493 PRO A O 1
ATOM 3971 N N . VAL A 1 494 ? -25.463 -5.365 -21.617 1.00 95.50 494 VAL A N 1
ATOM 3972 C CA . VAL A 1 494 ? -24.668 -4.694 -20.575 1.00 95.50 494 VAL A CA 1
ATOM 3973 C C . VAL A 1 494 ? -25.014 -3.200 -20.487 1.00 95.50 494 VAL A C 1
ATOM 3975 O O . VAL A 1 494 ? -24.871 -2.460 -21.464 1.00 95.50 494 VAL A O 1
ATOM 3978 N N . ARG A 1 495 ? -25.417 -2.731 -19.300 1.00 93.94 495 ARG A N 1
ATOM 3979 C CA . ARG A 1 495 ? -25.759 -1.332 -18.995 1.00 93.94 495 ARG A CA 1
ATOM 3980 C C . ARG A 1 495 ? -24.574 -0.606 -18.345 1.00 93.94 495 ARG A C 1
ATOM 3982 O O . ARG A 1 495 ? -24.560 -0.354 -17.141 1.00 93.94 495 ARG A O 1
ATOM 3989 N N . TYR A 1 496 ? -23.607 -0.204 -19.168 1.00 94.69 496 TYR A N 1
ATOM 3990 C CA . TYR A 1 496 ? -22.470 0.624 -18.745 1.00 94.69 496 TYR A CA 1
ATOM 3991 C C . TYR A 1 496 ? -22.486 1.988 -19.470 1.00 94.69 496 TYR A C 1
ATOM 3993 O O . TYR A 1 496 ? -21.883 2.125 -20.536 1.00 94.69 496 TYR A O 1
ATOM 4001 N N . PRO A 1 497 ? -23.247 2.985 -18.971 1.00 95.25 497 PRO A N 1
ATOM 4002 C CA . PRO A 1 497 ? -23.327 4.307 -19.591 1.00 95.25 497 PRO A CA 1
ATOM 4003 C C . PRO A 1 497 ? -22.034 5.113 -19.393 1.00 95.25 497 PRO A C 1
ATOM 4005 O O . PRO A 1 497 ? -21.234 4.825 -18.504 1.00 95.25 497 PRO A O 1
ATOM 4008 N N . ALA A 1 498 ? -21.855 6.156 -20.204 1.00 92.38 498 ALA A N 1
ATOM 4009 C CA . ALA A 1 498 ? -20.840 7.178 -19.952 1.00 92.38 498 ALA A CA 1
ATOM 4010 C C . ALA A 1 498 ? -21.178 7.997 -18.691 1.00 92.38 498 ALA A C 1
ATOM 4012 O O . ALA A 1 498 ? -22.329 8.033 -18.258 1.00 92.38 498 ALA A O 1
ATOM 4013 N N . GLU A 1 499 ? -20.168 8.650 -18.125 1.00 92.38 499 GLU A N 1
ATOM 4014 C CA . GLU A 1 499 ? -20.287 9.535 -16.961 1.00 92.38 499 GLU A CA 1
ATOM 4015 C C . GLU A 1 499 ? -21.091 10.807 -17.314 1.00 92.38 499 GLU A C 1
ATOM 4017 O O . GLU A 1 499 ? -20.990 11.326 -18.429 1.00 92.38 499 GLU A O 1
ATOM 4022 N N . ASP A 1 500 ? -21.918 11.290 -16.382 1.00 93.06 500 ASP A N 1
ATOM 4023 C CA . ASP A 1 500 ? -22.778 12.472 -16.533 1.00 93.06 500 ASP A CA 1
ATOM 4024 C C . ASP A 1 500 ? -22.189 13.662 -15.745 1.00 93.06 500 ASP A C 1
ATOM 4026 O O . ASP A 1 500 ? -22.187 13.629 -14.514 1.00 93.06 500 ASP A O 1
ATOM 4030 N N . PRO A 1 501 ? -21.739 14.753 -16.401 1.00 91.19 501 PRO A N 1
ATOM 4031 C CA . PRO A 1 501 ? -21.205 15.941 -15.724 1.00 91.19 501 PRO A CA 1
ATOM 4032 C C . PRO A 1 501 ? -22.191 16.688 -14.806 1.00 91.19 501 PRO A C 1
ATOM 4034 O O . PRO A 1 501 ? -21.807 17.670 -14.164 1.00 91.19 501 PRO A O 1
ATOM 4037 N N . ARG A 1 502 ? -23.470 16.291 -14.745 1.00 93.44 502 ARG A N 1
ATOM 4038 C CA . ARG A 1 502 ? -24.413 16.754 -13.710 1.00 93.44 502 ARG A CA 1
ATOM 4039 C C . ARG A 1 502 ? -24.125 16.141 -12.332 1.00 93.44 502 ARG A C 1
ATOM 4041 O O . ARG A 1 502 ? -24.481 16.757 -11.335 1.00 93.44 502 ARG A O 1
ATOM 4048 N N . ALA A 1 503 ? -23.426 15.005 -12.269 1.00 93.38 503 ALA A N 1
ATOM 4049 C CA . ALA A 1 503 ? -23.062 14.308 -11.033 1.00 93.38 503 ALA A CA 1
ATOM 4050 C C . ALA A 1 503 ? -21.965 14.997 -10.198 1.00 93.38 503 ALA A C 1
ATOM 4052 O O . ALA A 1 503 ? -21.736 14.607 -9.057 1.00 93.38 503 ALA A O 1
ATOM 4053 N N . ASP A 1 504 ? -21.261 15.988 -10.758 1.00 93.38 504 ASP A N 1
ATOM 4054 C CA . ASP A 1 504 ? -20.157 16.694 -10.096 1.00 93.38 504 ASP A CA 1
ATOM 4055 C C . ASP A 1 504 ? -20.603 17.263 -8.730 1.00 93.38 504 ASP A C 1
ATOM 4057 O O . ASP A 1 504 ? -21.484 18.131 -8.696 1.00 93.38 504 ASP A O 1
ATOM 4061 N N . PRO A 1 505 ? -20.003 16.847 -7.596 1.00 94.44 505 PRO A N 1
ATOM 4062 C CA . PRO A 1 505 ? -20.390 17.333 -6.272 1.00 94.44 505 PRO A CA 1
ATOM 4063 C C . PRO A 1 505 ? -20.337 18.856 -6.123 1.00 94.44 505 PRO A C 1
ATOM 4065 O O . PRO A 1 505 ? -21.108 19.420 -5.348 1.00 94.44 505 PRO A O 1
ATOM 4068 N N . ARG A 1 506 ? -19.498 19.556 -6.900 1.00 91.88 506 ARG A N 1
ATOM 4069 C CA . ARG A 1 506 ? -19.420 21.030 -6.904 1.00 91.88 506 ARG A CA 1
ATOM 4070 C C . ARG A 1 506 ? -20.718 21.691 -7.383 1.00 91.88 506 ARG A C 1
ATOM 4072 O O . ARG A 1 506 ? -20.994 22.824 -7.007 1.00 91.88 506 ARG A O 1
ATOM 4079 N N . ARG A 1 507 ? -21.526 20.977 -8.174 1.00 91.38 507 ARG A N 1
ATOM 4080 C CA . ARG A 1 507 ? -22.871 21.389 -8.622 1.00 91.38 507 ARG A CA 1
ATOM 4081 C C . ARG A 1 507 ? -23.975 20.965 -7.649 1.00 91.38 507 ARG A C 1
ATOM 4083 O O . ARG A 1 507 ? -25.085 21.475 -7.731 1.00 91.38 507 ARG A O 1
ATOM 4090 N N . ASN A 1 508 ? -23.658 20.064 -6.720 1.00 91.25 508 ASN A N 1
ATOM 4091 C CA . ASN A 1 508 ? -24.596 19.371 -5.841 1.00 91.25 508 ASN A CA 1
ATOM 4092 C C . ASN A 1 508 ? -24.275 19.621 -4.349 1.00 91.25 508 ASN A C 1
ATOM 4094 O O . ASN A 1 508 ? -24.253 18.708 -3.524 1.00 91.25 508 ASN A O 1
ATOM 4098 N N . GLY A 1 509 ? -23.967 20.875 -3.993 1.00 90.06 509 GLY A N 1
ATOM 4099 C CA . GLY A 1 509 ? -23.743 21.292 -2.599 1.00 90.06 509 GLY A CA 1
ATOM 4100 C C . GLY A 1 509 ? -22.499 20.697 -1.921 1.00 90.06 509 GLY A C 1
ATOM 4101 O O . GLY A 1 509 ? -22.443 20.635 -0.696 1.00 90.06 509 GLY A O 1
ATOM 4102 N N . GLY A 1 510 ? -21.516 20.228 -2.695 1.00 94.25 510 GLY A N 1
ATOM 4103 C CA . GLY A 1 510 ? -20.295 19.590 -2.194 1.00 94.25 510 GLY A CA 1
ATOM 4104 C C . GLY A 1 510 ? -20.449 18.110 -1.820 1.00 94.25 510 GLY A C 1
ATOM 4105 O O . GLY A 1 510 ? -19.514 17.535 -1.259 1.00 94.25 510 GLY A O 1
ATOM 4106 N N . ALA A 1 511 ? -21.590 17.481 -2.119 1.00 96.06 511 ALA A N 1
ATOM 4107 C CA . ALA A 1 511 ? -21.897 16.097 -1.758 1.00 96.06 511 ALA A CA 1
ATOM 4108 C C . ALA A 1 511 ? -22.237 15.221 -2.976 1.00 96.06 511 ALA A C 1
ATOM 4110 O O . ALA A 1 511 ? -22.636 15.717 -4.029 1.00 96.06 511 ALA A O 1
ATOM 4111 N N . TRP A 1 512 ? -22.100 13.904 -2.818 1.00 96.88 512 TRP A N 1
ATOM 4112 C CA . TRP A 1 512 ? -22.589 12.918 -3.783 1.00 96.88 512 TRP A CA 1
ATOM 4113 C C . TRP A 1 512 ? -24.068 12.617 -3.503 1.00 96.88 512 TRP A C 1
ATOM 4115 O O . TRP A 1 512 ? -24.405 11.906 -2.564 1.00 96.88 512 TRP A O 1
ATOM 4125 N N . VAL A 1 513 ? -24.969 13.185 -4.302 1.00 96.00 513 VAL A N 1
ATOM 4126 C CA . VAL A 1 513 ? -26.433 13.046 -4.168 1.00 96.00 513 VAL A CA 1
ATOM 4127 C C . VAL A 1 513 ? -27.069 12.753 -5.536 1.00 96.00 513 VAL A C 1
ATOM 4129 O O . VAL A 1 513 ? -26.395 12.928 -6.553 1.00 96.00 513 VAL A O 1
ATOM 4132 N N . PRO A 1 514 ? -28.339 12.298 -5.602 1.00 96.50 514 PRO A N 1
ATOM 4133 C CA . PRO A 1 514 ? -29.066 12.211 -6.867 1.00 96.50 514 PRO A CA 1
ATOM 4134 C C . PRO A 1 514 ? -29.084 13.553 -7.609 1.00 96.50 514 PRO A C 1
ATOM 4136 O O . PRO A 1 514 ? -29.334 14.590 -6.996 1.00 96.50 514 PRO A O 1
ATOM 4139 N N . TRP A 1 515 ? -28.848 13.515 -8.921 1.00 94.12 515 TRP A N 1
ATOM 4140 C CA . TRP A 1 515 ? -28.725 14.699 -9.784 1.00 94.12 515 TRP A CA 1
ATOM 4141 C C . TRP A 1 515 ? -29.708 14.704 -10.965 1.00 94.12 515 TRP A C 1
ATOM 4143 O O . TRP A 1 515 ? -29.831 15.710 -11.663 1.00 94.12 515 TRP A O 1
ATOM 4153 N N . GLU A 1 516 ? -30.392 13.586 -11.223 1.00 89.00 516 GLU A N 1
ATOM 4154 C CA . GLU A 1 516 ? -31.458 13.504 -12.219 1.00 89.00 516 GLU A CA 1
ATOM 4155 C C . GLU A 1 516 ? -32.817 13.582 -11.516 1.00 89.00 516 GLU A C 1
ATOM 4157 O O . GLU A 1 516 ? -33.098 12.800 -10.604 1.00 89.00 516 GLU A O 1
ATOM 4162 N N . GLY A 1 517 ? -33.649 14.533 -11.946 1.00 73.06 517 GLY A N 1
ATOM 4163 C CA . GLY A 1 517 ? -34.966 14.778 -11.364 1.00 73.06 517 GLY A CA 1
ATOM 4164 C C . GLY A 1 517 ? -35.951 13.628 -11.577 1.00 73.06 517 GLY A C 1
ATOM 4165 O O . GLY A 1 517 ? -35.768 12.762 -12.445 1.00 73.06 517 GLY A O 1
ATOM 4166 N N . ASP A 1 518 ? -37.018 13.651 -10.783 1.00 59.06 518 ASP A N 1
ATOM 4167 C CA . ASP A 1 518 ? -38.031 12.596 -10.760 1.00 59.06 518 ASP A CA 1
ATOM 4168 C C . ASP A 1 518 ? -38.896 12.603 -12.055 1.00 59.06 518 ASP A C 1
ATOM 4170 O O . ASP A 1 518 ? -39.332 11.543 -12.500 1.00 59.06 518 ASP A O 1
ATOM 4174 N N . ASP A 1 519 ? -39.026 13.750 -12.747 1.00 48.78 519 ASP A N 1
ATOM 4175 C CA . ASP A 1 519 ? -39.872 13.933 -13.950 1.00 48.78 519 ASP A CA 1
ATOM 4176 C C . ASP A 1 519 ? -39.189 13.705 -15.327 1.00 48.78 519 ASP A C 1
ATOM 4178 O O . ASP A 1 519 ? -39.871 13.662 -16.357 1.00 48.78 519 ASP A O 1
ATOM 4182 N N . GLU A 1 520 ? -37.855 13.565 -15.418 1.00 45.28 520 GLU A N 1
ATOM 4183 C CA . GLU A 1 520 ? -37.179 13.408 -16.726 1.00 45.28 520 GLU A CA 1
ATOM 4184 C C . GLU A 1 520 ? -37.395 11.999 -17.328 1.00 45.28 520 GLU A C 1
ATOM 4186 O O . GLU A 1 520 ? -36.665 11.046 -17.042 1.00 45.28 520 GLU A O 1
ATOM 4191 N N . ASN A 1 521 ? -38.407 11.860 -18.196 1.00 40.88 521 ASN A N 1
ATOM 4192 C CA . ASN A 1 521 ? -38.780 10.585 -18.816 1.00 40.88 521 ASN A CA 1
ATOM 4193 C C . ASN A 1 521 ? -37.835 10.167 -19.971 1.00 40.88 521 ASN A C 1
ATOM 4195 O O . ASN A 1 521 ? -37.887 10.681 -21.095 1.00 40.88 521 ASN A O 1
ATOM 4199 N N . TRP A 1 522 ? -36.995 9.169 -19.687 1.00 43.50 522 TRP A N 1
ATOM 4200 C CA . TRP A 1 522 ? -35.913 8.650 -20.536 1.00 43.50 522 TRP A CA 1
ATOM 4201 C C . TRP A 1 522 ? -36.338 8.154 -21.935 1.00 43.50 522 TRP A C 1
ATOM 4203 O O . TRP A 1 522 ? -35.577 8.318 -22.898 1.00 43.50 522 TRP A O 1
ATOM 4213 N N . GLU A 1 523 ? -37.552 7.604 -22.080 1.00 42.75 523 GLU A N 1
ATOM 4214 C CA . GLU A 1 523 ? -38.098 7.115 -23.364 1.00 42.75 523 GLU A CA 1
ATOM 4215 C C . GLU A 1 523 ? -38.062 8.205 -24.449 1.00 42.75 523 GLU A C 1
ATOM 4217 O O . GLU A 1 523 ? -37.557 7.999 -25.561 1.00 42.75 523 GLU A O 1
ATOM 4222 N N . ALA A 1 524 ? -38.517 9.413 -24.099 1.00 39.28 524 ALA A N 1
ATOM 4223 C CA . ALA A 1 524 ? -38.596 10.539 -25.023 1.00 39.28 524 ALA A CA 1
ATOM 4224 C C . ALA A 1 524 ? -37.215 10.920 -25.586 1.00 39.28 524 ALA A C 1
ATOM 4226 O O . ALA A 1 524 ? -37.082 11.215 -26.779 1.00 39.28 524 ALA A O 1
ATOM 4227 N N . PHE A 1 525 ? -36.167 10.866 -24.757 1.00 40.53 525 PHE A N 1
ATOM 4228 C CA . PHE A 1 525 ? -34.803 11.219 -25.155 1.00 40.53 525 PHE A CA 1
ATOM 4229 C C . PHE A 1 525 ? -34.167 10.152 -26.061 1.00 40.53 525 PHE A C 1
ATOM 4231 O O . PHE A 1 525 ? -33.525 10.480 -27.071 1.00 40.53 525 PHE A O 1
ATOM 4238 N N . TYR A 1 526 ? -34.397 8.868 -25.761 1.00 46.03 526 TYR A N 1
ATOM 4239 C CA . TYR A 1 526 ? -33.902 7.757 -26.579 1.00 46.03 526 TYR A CA 1
ATOM 4240 C C . TYR A 1 526 ? -34.570 7.719 -27.962 1.00 46.03 526 TYR A C 1
ATOM 4242 O O . TYR A 1 526 ? -33.882 7.585 -28.984 1.00 46.03 526 TYR A O 1
ATOM 4250 N N . LEU A 1 527 ? -35.888 7.943 -28.025 1.00 44.06 527 LEU A N 1
ATOM 4251 C CA . LEU A 1 527 ? -36.631 8.088 -29.282 1.00 44.06 527 LEU A CA 1
ATOM 4252 C C . LEU A 1 527 ? -36.136 9.290 -30.110 1.00 44.06 527 LEU A C 1
ATOM 4254 O O . LEU A 1 527 ? -35.968 9.163 -31.331 1.00 44.06 527 LEU A O 1
ATOM 4258 N N . ARG A 1 528 ? -35.801 10.422 -29.466 1.00 40.78 528 ARG A N 1
ATOM 4259 C CA . ARG A 1 528 ? -35.200 11.602 -30.125 1.00 40.78 528 ARG A CA 1
ATOM 4260 C C . ARG A 1 528 ? -33.868 11.252 -30.800 1.00 40.78 528 ARG A C 1
ATOM 4262 O O . ARG A 1 528 ? -33.719 11.476 -32.004 1.00 40.78 528 ARG A O 1
ATOM 4269 N N . LYS A 1 529 ? -32.930 10.604 -30.088 1.00 39.22 529 LYS A N 1
ATOM 4270 C CA . LYS A 1 529 ? -31.655 10.140 -30.683 1.00 39.22 529 LYS A CA 1
ATOM 4271 C C . LYS A 1 529 ? -31.863 9.110 -31.804 1.00 39.22 529 LYS A C 1
ATOM 4273 O O . LYS A 1 529 ? -31.127 9.137 -32.795 1.00 39.22 529 LYS A O 1
ATOM 4278 N N . ARG A 1 530 ? -32.880 8.241 -31.714 1.00 40.41 530 ARG A N 1
ATOM 4279 C CA . ARG A 1 530 ? -33.199 7.251 -32.765 1.00 40.41 530 ARG A CA 1
ATOM 4280 C C . ARG A 1 530 ? -33.746 7.910 -34.045 1.00 40.41 530 ARG A C 1
ATOM 4282 O O . ARG A 1 530 ? -33.373 7.474 -35.137 1.00 40.41 530 ARG A O 1
ATOM 4289 N N . LYS A 1 531 ? -34.528 8.999 -33.940 1.00 38.47 531 LYS A N 1
ATOM 4290 C CA . LYS A 1 531 ? -34.923 9.846 -35.091 1.00 38.47 531 LYS A CA 1
ATOM 4291 C C . LYS A 1 531 ? -33.711 10.531 -35.742 1.00 38.47 531 LYS A C 1
ATOM 4293 O O . LYS A 1 531 ? -33.528 10.386 -36.951 1.00 38.47 531 LYS A O 1
ATOM 4298 N N . VAL A 1 532 ? -32.823 11.154 -34.959 1.00 45.97 532 VAL A N 1
ATOM 4299 C CA . VAL A 1 532 ? -31.594 11.802 -35.478 1.00 45.97 532 VAL A CA 1
ATOM 4300 C C . VAL A 1 532 ? -30.689 10.806 -36.224 1.00 45.97 532 VAL A C 1
ATOM 4302 O O . VAL A 1 532 ? -30.178 11.113 -37.304 1.00 45.97 532 VAL A O 1
ATOM 4305 N N . LYS A 1 533 ? -30.543 9.568 -35.721 1.00 39.75 533 LYS A N 1
ATOM 4306 C CA . LYS A 1 533 ? -29.769 8.513 -36.409 1.00 39.75 533 LYS A CA 1
ATOM 4307 C C . LYS A 1 533 ? -30.435 8.006 -37.703 1.00 39.75 533 LYS A C 1
ATOM 4309 O O . LYS A 1 533 ? -29.722 7.537 -38.589 1.00 39.75 533 LYS A O 1
ATOM 4314 N N . LYS A 1 534 ? -31.764 8.134 -37.857 1.00 40.00 534 LYS A N 1
ATOM 4315 C CA . LYS A 1 534 ? -32.463 7.924 -39.144 1.00 40.00 534 LYS A CA 1
ATOM 4316 C C . LYS A 1 534 ? -32.261 9.103 -40.109 1.00 40.00 534 LYS A C 1
ATOM 4318 O O . LYS A 1 534 ? -31.988 8.854 -41.279 1.00 40.00 534 LYS A O 1
ATOM 4323 N N . GLN A 1 535 ? -32.306 10.356 -39.644 1.00 36.88 535 GLN A N 1
ATOM 4324 C CA . GLN A 1 535 ? -32.029 11.532 -40.491 1.00 36.88 535 GLN A CA 1
ATOM 4325 C C . GLN A 1 535 ? -30.603 11.515 -41.062 1.00 36.88 535 GLN A C 1
ATOM 4327 O O . GLN A 1 535 ? -30.444 11.632 -42.278 1.00 36.88 535 GLN A O 1
ATOM 4332 N N . LYS A 1 536 ? -29.575 11.231 -40.243 1.00 38.19 536 LYS A N 1
ATOM 4333 C CA . LYS A 1 536 ? -28.193 11.069 -40.744 1.00 38.19 536 LYS A CA 1
ATOM 4334 C C . LYS A 1 536 ? -28.007 9.901 -41.731 1.00 38.19 536 LYS A C 1
ATOM 4336 O O . LYS A 1 536 ? -27.010 9.882 -42.437 1.00 38.19 536 LYS A O 1
ATOM 4341 N N . ARG A 1 537 ? -28.957 8.959 -41.838 1.00 37.69 537 ARG A N 1
ATOM 4342 C CA . ARG A 1 537 ? -28.969 7.918 -42.889 1.00 37.69 537 ARG A CA 1
ATOM 4343 C C . ARG A 1 537 ? -29.721 8.308 -44.169 1.00 37.69 537 ARG A C 1
ATOM 4345 O O . ARG A 1 537 ? -29.508 7.646 -45.178 1.00 37.69 537 ARG A O 1
ATOM 4352 N N . LYS A 1 538 ? -30.546 9.366 -44.169 1.00 32.25 538 LYS A N 1
ATOM 4353 C CA . LYS A 1 538 ? -31.060 9.982 -45.411 1.00 32.25 538 LYS A CA 1
ATOM 4354 C C . LYS A 1 538 ? -30.056 10.975 -46.014 1.00 32.25 538 LYS A C 1
ATOM 4356 O O . LYS A 1 538 ? -29.879 10.980 -47.225 1.00 32.25 538 LYS A O 1
ATOM 4361 N N . PHE A 1 539 ? -29.343 11.735 -45.179 1.00 31.00 539 PHE A N 1
ATOM 4362 C CA . PHE A 1 539 ? -28.373 12.750 -45.627 1.00 31.00 539 PHE A CA 1
ATOM 4363 C C . PHE A 1 539 ? -27.144 12.209 -46.386 1.00 31.00 539 PHE A C 1
ATOM 4365 O O . PHE A 1 539 ? -26.456 12.977 -47.040 1.00 31.00 539 PHE A O 1
ATOM 4372 N N . CYS A 1 540 ? -26.880 10.898 -46.360 1.00 33.31 540 CYS A N 1
ATOM 4373 C CA . CYS A 1 540 ? -25.845 10.260 -47.190 1.00 33.31 540 CYS A CA 1
ATOM 4374 C C . CYS A 1 540 ? -26.380 9.710 -48.531 1.00 33.31 540 CYS A C 1
ATOM 4376 O O . CYS A 1 540 ? -25.728 8.858 -49.132 1.00 33.31 540 CYS A O 1
ATOM 4378 N N . LYS A 1 541 ? -27.581 10.114 -48.978 1.00 34.09 541 LYS A N 1
ATOM 4379 C CA . LYS A 1 541 ? -28.168 9.658 -50.255 1.00 34.09 541 LYS A CA 1
ATOM 4380 C C . LYS A 1 541 ? -28.833 10.743 -51.114 1.00 34.09 541 LYS A C 1
ATOM 4382 O O . LYS A 1 541 ? -29.408 10.409 -52.143 1.00 34.09 541 LYS A O 1
ATOM 4387 N N . MET A 1 542 ? -28.735 12.010 -50.716 1.00 29.69 542 MET A N 1
ATOM 4388 C CA . MET A 1 542 ? -29.133 13.179 -51.506 1.00 29.69 542 MET A CA 1
ATOM 4389 C C . MET A 1 542 ? -28.106 14.288 -51.263 1.00 29.69 542 MET A C 1
ATOM 4391 O O . MET A 1 542 ? -28.063 14.832 -50.165 1.00 29.69 542 MET A O 1
ATOM 4395 N N . ASN A 1 543 ? -27.239 14.505 -52.256 1.00 27.91 543 ASN A N 1
ATOM 4396 C CA . ASN A 1 543 ? -26.548 15.758 -52.601 1.00 27.91 543 ASN A CA 1
ATOM 4397 C C . ASN A 1 543 ? -25.692 15.507 -53.858 1.00 27.91 543 ASN A C 1
ATOM 4399 O O . ASN A 1 543 ? -24.464 15.534 -53.851 1.00 27.91 543 ASN A O 1
ATOM 4403 N N . SER A 1 544 ? -26.397 15.201 -54.942 1.00 30.50 544 SER A N 1
ATOM 4404 C CA . SER A 1 544 ? -25.964 15.415 -56.322 1.00 30.50 544 SER A CA 1
ATOM 4405 C C . SER A 1 544 ? -26.923 16.457 -56.888 1.00 30.50 544 SER A C 1
ATOM 4407 O O . SER A 1 544 ? -28.120 16.302 -56.652 1.00 30.50 544 SER A O 1
ATOM 4409 N N . GLN A 1 545 ? -26.415 17.447 -57.629 1.00 29.55 545 GLN A N 1
ATOM 4410 C CA . GLN A 1 545 ? -27.075 18.737 -57.922 1.00 29.55 545 GLN A CA 1
ATOM 4411 C C . GLN A 1 545 ? -27.096 19.655 -56.669 1.00 29.55 545 GLN A C 1
ATOM 4413 O O . GLN A 1 545 ? -27.387 19.159 -55.584 1.00 29.55 545 GLN A O 1
ATOM 4418 N N . ILE A 1 546 ? -26.679 20.933 -56.637 1.00 30.25 546 ILE A N 1
ATOM 4419 C CA . ILE A 1 546 ? -26.428 22.047 -57.593 1.00 30.25 546 ILE A CA 1
ATOM 4420 C C . ILE A 1 546 ? -27.442 23.202 -57.391 1.00 30.25 546 ILE A C 1
ATOM 4422 O O . ILE A 1 546 ? -28.645 22.976 -57.379 1.00 30.25 546 ILE A O 1
ATOM 4426 N N . ASP A 1 547 ? -26.871 24.407 -57.251 1.00 28.83 547 ASP A N 1
ATOM 4427 C CA . ASP A 1 547 ? -27.386 25.779 -57.443 1.00 28.83 547 ASP A CA 1
ATOM 4428 C C . ASP A 1 547 ? -28.274 26.575 -56.439 1.00 28.83 547 ASP A C 1
ATOM 4430 O O . ASP A 1 547 ? -29.409 26.249 -56.106 1.00 28.83 547 ASP A O 1
ATOM 4434 N N . THR A 1 548 ? -27.710 27.755 -56.111 1.00 28.23 548 THR A N 1
ATOM 4435 C CA . THR A 1 548 ? -28.280 29.128 -56.025 1.00 28.23 548 THR A CA 1
ATOM 4436 C C . THR A 1 548 ? -29.191 29.631 -54.879 1.00 28.23 548 THR A C 1
ATOM 4438 O O . THR A 1 548 ? -30.365 29.302 -54.788 1.00 28.23 548 THR A O 1
ATOM 4441 N N . ASN A 1 549 ? -28.632 30.638 -54.181 1.00 27.95 549 ASN A N 1
ATOM 4442 C CA . ASN A 1 549 ? -29.147 32.007 -53.935 1.00 27.95 549 ASN A CA 1
ATOM 4443 C C . ASN A 1 549 ? -30.128 32.394 -52.789 1.00 27.95 549 ASN A C 1
ATOM 4445 O O . ASN A 1 549 ? -31.195 31.828 -52.594 1.00 27.95 549 ASN A O 1
ATOM 4449 N N . SER A 1 550 ? -29.728 33.514 -52.153 1.00 26.83 550 SER A N 1
ATOM 4450 C CA . SER A 1 550 ? -30.493 34.689 -51.658 1.00 26.83 550 SER A CA 1
ATOM 4451 C C . SER A 1 550 ? -31.498 34.625 -50.480 1.00 26.83 550 SER A C 1
ATOM 4453 O O . SER A 1 550 ? -32.606 34.125 -50.608 1.00 26.83 550 SER A O 1
ATOM 4455 N N . GLU A 1 551 ? -31.116 35.352 -49.412 1.00 27.33 551 GLU A N 1
ATOM 4456 C CA . GLU A 1 551 ? -31.871 36.447 -48.738 1.00 27.33 551 GLU A CA 1
ATOM 4457 C C . GLU A 1 551 ? -33.012 36.190 -47.703 1.00 27.33 551 GLU A C 1
ATOM 4459 O O . GLU A 1 551 ? -34.116 35.792 -48.042 1.00 27.33 551 GLU A O 1
ATOM 4464 N N . THR A 1 552 ? -32.699 36.496 -46.419 1.00 24.20 552 THR A N 1
ATOM 4465 C CA . THR A 1 552 ? -33.273 37.531 -45.481 1.00 24.20 552 THR A CA 1
ATOM 4466 C C . THR A 1 552 ? -34.787 37.895 -45.418 1.00 24.20 552 THR A C 1
ATOM 4468 O O . THR A 1 552 ? -35.500 37.621 -46.373 1.00 24.20 552 THR A O 1
ATOM 4471 N N . PRO A 1 553 ? -35.307 38.638 -44.382 1.00 45.88 553 PRO A N 1
ATOM 4472 C CA . PRO A 1 553 ? -34.760 39.061 -43.056 1.00 45.88 553 PRO A CA 1
ATOM 4473 C C . PRO A 1 553 ? -35.751 39.041 -41.826 1.00 45.88 553 PRO A C 1
ATOM 4475 O O . PRO A 1 553 ? -36.951 38.865 -41.983 1.00 45.88 553 PRO A O 1
ATOM 4478 N N . THR A 1 554 ? -35.256 39.412 -40.617 1.00 28.67 554 THR A N 1
ATOM 4479 C CA . THR A 1 554 ? -35.969 40.087 -39.463 1.00 28.67 554 THR A CA 1
ATOM 4480 C C . THR A 1 554 ? -37.168 39.413 -38.730 1.00 28.67 554 THR A C 1
ATOM 4482 O O . THR A 1 554 ? -37.815 38.528 -39.264 1.00 28.67 554 THR A O 1
ATOM 4485 N N . GLY A 1 555 ? -37.540 39.774 -37.480 1.00 29.00 555 GLY A N 1
ATOM 4486 C CA . GLY A 1 555 ? -36.917 40.704 -36.511 1.00 29.00 555 GLY A CA 1
ATOM 4487 C C . GLY A 1 555 ? -37.626 40.852 -35.128 1.00 29.00 555 GLY A C 1
ATOM 4488 O O . GLY A 1 555 ? -38.843 40.902 -35.034 1.00 29.00 555 GLY A O 1
ATOM 4489 N N . SER A 1 556 ? -36.795 40.939 -34.081 1.00 31.17 556 SER A N 1
ATOM 4490 C CA . SER A 1 556 ? -36.923 41.364 -32.654 1.00 31.17 556 SER A CA 1
ATOM 4491 C C . SER A 1 556 ? -37.949 42.420 -32.160 1.00 31.17 556 SER A C 1
ATOM 4493 O O . SER A 1 556 ? -38.234 43.360 -32.898 1.00 31.17 556 SER A O 1
ATOM 4495 N N . GLN A 1 557 ? -38.252 42.426 -30.835 1.00 28.67 557 GLN A N 1
ATOM 4496 C CA . GLN A 1 557 ? -38.375 43.657 -29.993 1.00 28.67 557 GLN A CA 1
ATOM 4497 C C . GLN A 1 557 ? -38.225 43.438 -28.448 1.00 28.67 557 GLN A C 1
ATOM 4499 O O . GLN A 1 557 ? -37.980 42.314 -28.014 1.00 28.67 557 GLN A O 1
ATOM 4504 N N . THR A 1 558 ? -38.243 44.531 -27.654 1.00 34.09 558 THR A N 1
ATOM 4505 C CA . THR A 1 558 ? -37.679 44.739 -26.272 1.00 34.09 558 THR A CA 1
ATOM 4506 C C . THR A 1 558 ? -38.719 45.451 -25.329 1.00 34.09 558 THR A C 1
ATOM 4508 O O . THR A 1 558 ? -39.892 45.248 -25.646 1.00 34.09 558 THR A O 1
ATOM 4511 N N . PRO A 1 559 ? -38.477 46.263 -24.236 1.00 55.28 559 PRO A N 1
ATOM 4512 C CA . PRO A 1 559 ? -37.269 46.682 -23.452 1.00 55.28 559 PRO A CA 1
ATOM 4513 C C . PRO A 1 559 ? -37.385 46.879 -21.882 1.00 55.28 559 PRO A C 1
ATOM 4515 O O . PRO A 1 559 ? -38.479 47.030 -21.360 1.00 55.28 559 PRO A O 1
ATOM 4518 N N . SER A 1 560 ? -36.230 47.031 -21.182 1.00 30.53 560 SER A N 1
ATOM 4519 C CA . SER A 1 560 ? -35.879 47.982 -20.056 1.00 30.53 560 SER A CA 1
ATOM 4520 C C . SER A 1 560 ? -36.740 48.130 -18.752 1.00 30.53 560 SER A C 1
ATOM 4522 O O . SER A 1 560 ? -37.811 47.536 -18.688 1.00 30.53 560 SER A O 1
ATOM 4524 N N . PRO A 1 561 ? -36.351 48.915 -17.689 1.00 59.62 561 PRO A N 1
ATOM 4525 C CA . PRO A 1 561 ? -35.134 49.738 -17.428 1.00 59.62 561 PRO A CA 1
ATOM 4526 C C . PRO A 1 561 ? -34.424 49.557 -16.038 1.00 59.62 561 PRO A C 1
ATOM 4528 O O . PRO A 1 561 ? -34.937 48.895 -15.142 1.00 59.62 561 PRO A O 1
ATOM 4531 N N . GLY A 1 562 ? -33.269 50.223 -15.822 1.00 30.09 562 GLY A N 1
ATOM 4532 C CA . GLY A 1 562 ? -32.554 50.355 -14.524 1.00 30.09 562 GLY A CA 1
ATOM 4533 C C . GLY A 1 562 ? -31.180 51.062 -14.652 1.00 30.09 562 GLY A C 1
ATOM 4534 O O . GLY A 1 562 ? -30.601 51.033 -15.732 1.00 30.09 562 GLY A O 1
ATOM 4535 N N . ILE A 1 563 ? -30.674 51.742 -13.609 1.00 32.53 563 ILE A N 1
ATOM 4536 C CA . ILE A 1 563 ? -29.580 52.763 -13.666 1.00 32.53 563 ILE A CA 1
ATOM 4537 C C . ILE A 1 563 ? -28.847 52.825 -12.288 1.00 32.53 563 ILE A C 1
ATOM 4539 O O . ILE A 1 563 ? -29.507 52.423 -11.324 1.00 32.53 563 ILE A O 1
ATOM 4543 N N . PRO A 1 564 ? -27.553 53.246 -12.115 1.00 52.78 564 PRO A N 1
ATOM 4544 C CA . PRO A 1 564 ? -26.946 54.484 -12.651 1.00 52.78 564 PRO A CA 1
ATOM 4545 C C . PRO A 1 564 ? -25.427 54.415 -13.066 1.00 52.78 564 PRO A C 1
ATOM 4547 O O . PRO A 1 564 ? -24.968 53.437 -13.643 1.00 52.78 564 PRO A O 1
ATOM 4550 N N . THR A 1 565 ? -24.699 55.520 -12.824 1.00 32.91 565 THR A N 1
ATOM 4551 C CA . THR A 1 565 ? -23.326 56.007 -13.156 1.00 32.91 565 THR A CA 1
ATOM 4552 C C . THR A 1 565 ? -22.155 55.457 -12.306 1.00 32.91 565 THR A C 1
ATOM 4554 O O . THR A 1 565 ? -22.413 54.921 -11.234 1.00 32.91 565 THR A O 1
ATOM 4557 N N . GLY A 1 566 ? -20.854 55.642 -12.620 1.00 27.48 566 GLY A N 1
ATOM 4558 C CA . GLY A 1 566 ? -20.113 56.399 -13.672 1.00 27.48 566 GLY A CA 1
ATOM 4559 C C . GLY A 1 566 ? -18.596 56.029 -13.648 1.00 27.48 566 GLY A C 1
ATOM 4560 O O . GLY A 1 566 ? -18.249 55.100 -12.928 1.00 27.48 566 GLY A O 1
ATOM 4561 N N . SER A 1 567 ? -17.635 56.647 -14.362 1.00 26.53 567 SER A N 1
ATOM 4562 C CA . SER A 1 567 ? -17.617 57.892 -15.166 1.00 26.53 567 SER A CA 1
ATOM 4563 C C . SER A 1 567 ? -16.470 57.957 -16.220 1.00 26.53 567 SER A C 1
ATOM 4565 O O . SER A 1 567 ? -15.326 57.665 -15.892 1.00 26.53 567 SER A O 1
ATOM 4567 N N . GLU A 1 568 ? -16.785 58.493 -17.410 1.00 27.95 568 GLU A N 1
ATOM 4568 C CA . GLU A 1 568 ? -15.926 59.290 -18.333 1.00 27.95 568 GLU A CA 1
ATOM 4569 C C . GLU A 1 568 ? -14.738 58.670 -19.135 1.00 27.95 568 GLU A C 1
ATOM 4571 O O . GLU A 1 568 ? -14.441 57.481 -19.077 1.00 27.95 568 GLU A O 1
ATOM 4576 N N . THR A 1 569 ? -14.208 59.486 -20.064 1.00 24.66 569 THR A N 1
ATOM 4577 C CA . THR A 1 569 ? -13.575 59.167 -21.384 1.00 24.66 569 THR A CA 1
ATOM 4578 C C . THR A 1 569 ? -12.333 60.098 -21.620 1.00 24.66 569 THR A C 1
ATOM 4580 O O . THR A 1 569 ? -11.886 60.626 -20.604 1.00 24.66 569 THR A O 1
ATOM 4583 N N . PRO A 1 570 ? -11.749 60.423 -22.823 1.00 41.47 570 PRO A N 1
ATOM 4584 C CA . PRO A 1 570 ? -11.996 60.004 -24.228 1.00 41.47 570 PRO A CA 1
ATOM 4585 C C . PRO A 1 570 ? -10.781 59.852 -25.211 1.00 41.47 570 PRO A C 1
ATOM 4587 O O . PRO A 1 570 ? -9.705 60.403 -25.008 1.00 41.47 570 PRO A O 1
ATOM 4590 N N . THR A 1 571 ? -11.052 59.307 -26.418 1.00 26.88 571 THR A N 1
ATOM 4591 C CA . THR A 1 571 ? -10.315 59.515 -27.713 1.00 26.88 571 THR A CA 1
ATOM 4592 C C . THR A 1 571 ? -8.843 59.022 -27.824 1.00 26.88 571 THR A C 1
ATOM 4594 O O . THR A 1 571 ? -8.256 58.625 -26.830 1.00 26.88 571 THR A O 1
ATOM 4597 N N . ARG A 1 572 ? -8.184 58.932 -29.003 1.00 25.00 572 ARG A N 1
ATOM 4598 C CA . ARG A 1 572 ? -8.503 59.360 -30.397 1.00 25.00 572 ARG A CA 1
ATOM 4599 C C . ARG A 1 572 ? -8.035 58.325 -31.461 1.00 25.00 572 ARG A C 1
ATOM 4601 O O . ARG A 1 572 ? -7.584 57.241 -31.122 1.00 25.00 572 ARG A O 1
ATOM 4608 N N . SER A 1 573 ? -8.214 58.657 -32.741 1.00 23.86 573 SER A N 1
ATOM 4609 C CA . SER A 1 573 ? -8.124 57.828 -33.960 1.00 23.86 573 SER A CA 1
ATOM 4610 C C . SER A 1 573 ? -6.857 58.042 -34.820 1.00 23.86 573 SER A C 1
ATOM 4612 O O . SER A 1 573 ? -6.131 58.998 -34.568 1.00 23.86 573 SER A O 1
ATOM 4614 N N . GLN A 1 574 ? -6.752 57.288 -35.938 1.00 25.41 574 GLN A N 1
ATOM 4615 C CA . GLN A 1 574 ? -5.916 57.550 -37.145 1.00 25.41 574 GLN A CA 1
ATOM 4616 C C . GLN A 1 574 ? -4.385 57.283 -36.977 1.00 25.41 574 GLN A C 1
ATOM 4618 O O . GLN A 1 574 ? -3.918 57.226 -35.847 1.00 25.41 574 GLN A O 1
ATOM 4623 N N . ILE A 1 575 ? -3.548 57.045 -38.012 1.00 26.56 575 ILE A N 1
ATOM 4624 C CA . ILE A 1 575 ? -3.715 57.020 -39.492 1.00 26.56 575 ILE A CA 1
ATOM 4625 C C . ILE A 1 575 ? -2.637 56.122 -40.178 1.00 26.56 575 ILE A C 1
ATOM 4627 O O . ILE A 1 575 ? -1.558 55.993 -39.613 1.00 26.56 575 ILE A O 1
ATOM 4631 N N . ASP A 1 576 ? -2.924 55.586 -41.381 1.00 23.75 576 ASP A N 1
ATOM 4632 C CA . ASP A 1 576 ? -2.013 55.116 -42.472 1.00 23.75 576 ASP A CA 1
ATOM 4633 C C . ASP A 1 576 ? -0.835 54.124 -42.176 1.00 23.75 576 ASP A C 1
ATOM 4635 O O . ASP A 1 576 ? -0.562 53.781 -41.035 1.00 23.75 576 ASP A O 1
ATOM 4639 N N . THR A 1 577 ? -0.107 53.516 -43.142 1.00 27.95 577 THR A N 1
ATOM 4640 C CA . THR A 1 577 ? -0.125 53.564 -44.633 1.00 27.95 577 THR A CA 1
ATOM 4641 C C . THR A 1 577 ? 0.318 52.223 -45.265 1.00 27.95 577 THR A C 1
ATOM 4643 O O . THR A 1 577 ? 1.080 51.490 -44.648 1.00 27.95 577 THR A O 1
ATOM 4646 N N . GLY A 1 578 ? -0.030 52.004 -46.546 1.00 24.31 578 GLY A N 1
ATOM 4647 C CA . GLY A 1 578 ? 0.837 51.399 -47.591 1.00 24.31 578 GLY A CA 1
ATOM 4648 C C . GLY A 1 578 ? 1.093 49.876 -47.553 1.00 24.31 578 GLY A C 1
ATOM 4649 O O . GLY A 1 578 ? 1.724 49.367 -46.641 1.00 24.31 578 GLY A O 1
ATOM 4650 N N . CYS A 1 579 ? 0.571 49.050 -48.467 1.00 22.25 579 CYS A N 1
ATOM 4651 C CA . CYS A 1 579 ? 0.805 48.940 -49.926 1.00 22.25 579 CYS A CA 1
ATOM 4652 C C . CYS A 1 579 ? 2.018 48.085 -50.363 1.00 22.25 579 CYS A C 1
ATOM 4654 O O . CYS A 1 579 ? 3.140 48.568 -50.339 1.00 22.25 579 CYS A O 1
ATOM 4656 N N . GLN A 1 580 ? 1.693 46.931 -50.983 1.00 25.80 580 GLN A N 1
ATOM 4657 C CA . GLN A 1 580 ? 2.229 46.457 -52.285 1.00 25.80 580 GLN A CA 1
ATOM 4658 C C . GLN A 1 580 ? 3.704 45.951 -52.342 1.00 25.80 580 GLN A C 1
ATOM 4660 O O . GLN A 1 580 ? 4.543 46.384 -51.570 1.00 25.80 580 GLN A O 1
ATOM 4665 N N . THR A 1 581 ? 4.132 45.008 -53.208 1.00 25.38 581 THR A N 1
ATOM 4666 C CA . THR A 1 581 ? 3.471 44.137 -54.223 1.00 25.38 581 THR A CA 1
ATOM 4667 C C . THR A 1 581 ? 4.433 43.033 -54.728 1.00 25.38 581 THR A C 1
ATOM 4669 O O . THR A 1 581 ? 5.637 43.197 -54.586 1.00 25.38 581 THR A O 1
ATOM 4672 N N . HIS A 1 582 ? 3.901 42.045 -55.481 1.00 26.84 582 HIS A N 1
ATOM 4673 C CA . HIS A 1 582 ? 4.578 41.309 -56.584 1.00 26.84 582 HIS A CA 1
ATOM 4674 C C . HIS A 1 582 ? 5.757 40.350 -56.249 1.00 26.84 582 HIS A C 1
ATOM 4676 O O . HIS A 1 582 ? 6.456 40.526 -55.264 1.00 26.84 582 HIS A O 1
ATOM 4682 N N . THR A 1 583 ? 6.097 39.333 -57.063 1.00 25.05 583 THR A N 1
ATOM 4683 C CA . THR A 1 583 ? 5.288 38.225 -57.652 1.00 25.05 583 THR A CA 1
ATOM 4684 C C . THR A 1 583 ? 6.217 37.074 -58.090 1.00 25.05 583 THR A C 1
ATOM 4686 O O . THR A 1 583 ? 7.371 37.316 -58.408 1.00 25.05 583 THR A O 1
ATOM 4689 N N . SER A 1 584 ? 5.662 35.857 -58.198 1.00 25.72 584 SER A N 1
ATOM 4690 C CA . SER A 1 584 ? 6.007 34.781 -59.160 1.00 25.72 584 SER A CA 1
ATOM 4691 C C . SER A 1 584 ? 7.470 34.393 -59.464 1.00 25.72 584 SER A C 1
ATOM 4693 O O . SER A 1 584 ? 8.203 35.145 -60.097 1.00 25.72 584 SER A O 1
ATOM 4695 N N . SER A 1 585 ? 7.744 33.088 -59.359 1.00 25.92 585 SER A N 1
ATOM 4696 C CA . SER A 1 585 ? 8.205 32.310 -60.528 1.00 25.92 585 SER A CA 1
ATOM 4697 C C . SER A 1 585 ? 7.960 30.807 -60.335 1.00 25.92 585 SER A C 1
ATOM 4699 O O . SER A 1 585 ? 8.288 30.260 -59.285 1.00 25.92 585 SER A O 1
ATOM 4701 N N . GLN A 1 586 ? 7.417 30.140 -61.357 1.00 26.59 586 GLN A N 1
ATOM 4702 C CA . GLN A 1 586 ? 7.497 28.684 -61.534 1.00 26.59 586 GLN A CA 1
ATOM 4703 C C . GLN A 1 586 ? 8.580 28.387 -62.576 1.00 26.59 586 GLN A C 1
ATOM 4705 O O . GLN A 1 586 ? 8.673 29.124 -63.555 1.00 26.59 586 GLN A O 1
ATOM 4710 N N . ILE A 1 587 ? 9.298 27.271 -62.438 1.00 26.67 587 ILE A N 1
ATOM 4711 C CA . ILE A 1 587 ? 9.824 26.514 -63.584 1.00 26.67 587 ILE A CA 1
ATOM 4712 C C . ILE A 1 587 ? 9.506 25.036 -63.338 1.00 26.67 587 ILE A C 1
ATOM 4714 O O . ILE A 1 587 ? 9.592 24.553 -62.210 1.00 26.67 587 ILE A O 1
ATOM 4718 N N . ASP A 1 588 ? 9.089 24.360 -64.402 1.00 26.61 588 ASP A N 1
ATOM 4719 C CA . ASP A 1 588 ? 8.650 22.965 -64.435 1.00 26.61 588 ASP A CA 1
ATOM 4720 C C . ASP A 1 588 ? 9.720 22.088 -65.113 1.00 26.61 588 ASP A C 1
ATOM 4722 O O . ASP A 1 588 ? 10.508 22.593 -65.915 1.00 26.61 588 ASP A O 1
ATOM 4726 N N . THR A 1 589 ? 9.766 20.790 -64.803 1.00 26.14 589 THR A N 1
ATOM 4727 C CA . THR A 1 589 ? 10.340 19.701 -65.633 1.00 26.14 589 THR A CA 1
ATOM 4728 C C . THR A 1 589 ? 10.234 18.361 -64.897 1.00 26.14 589 THR A C 1
ATOM 4730 O O . THR A 1 589 ? 10.356 18.293 -63.676 1.00 26.14 589 THR A O 1
ATOM 4733 N N . GLY A 1 590 ? 10.041 17.258 -65.632 1.00 24.83 590 GLY A N 1
ATOM 4734 C CA . GLY A 1 590 ? 9.878 15.936 -65.021 1.00 24.83 590 GLY A CA 1
ATOM 4735 C C . GLY A 1 590 ? 10.081 14.752 -65.969 1.00 24.83 590 GLY A C 1
ATOM 4736 O O . GLY A 1 590 ? 10.569 14.902 -67.089 1.00 24.83 590 GLY A O 1
ATOM 4737 N N . SER A 1 591 ? 9.651 13.568 -65.511 1.00 25.25 591 SER A N 1
ATOM 4738 C CA . SER A 1 591 ? 9.962 12.236 -66.074 1.00 25.25 591 SER A CA 1
ATOM 4739 C C . SER A 1 591 ? 11.442 11.816 -65.868 1.00 25.25 591 SER A C 1
ATOM 4741 O O . SER A 1 591 ? 12.271 12.641 -65.508 1.00 25.25 591 SER A O 1
ATOM 4743 N N . GLN A 1 592 ? 11.840 10.540 -65.968 1.00 25.83 592 GLN A N 1
ATOM 4744 C CA . GLN A 1 592 ? 11.175 9.398 -66.607 1.00 25.83 592 GLN A CA 1
ATOM 4745 C C . GLN A 1 592 ? 11.493 8.052 -65.912 1.00 25.83 592 GLN A C 1
ATOM 4747 O O . GLN A 1 592 ? 12.389 7.957 -65.077 1.00 25.83 592 GLN A O 1
ATOM 4752 N N . THR A 1 593 ? 10.739 7.001 -66.245 1.00 27.61 593 THR A N 1
ATOM 4753 C CA . THR A 1 593 ? 10.840 5.643 -65.673 1.00 27.61 593 THR A CA 1
ATOM 4754 C C . THR A 1 593 ? 11.784 4.721 -66.450 1.00 27.61 593 THR A C 1
ATOM 4756 O O . THR A 1 593 ? 11.614 4.598 -67.661 1.00 27.61 593 THR A O 1
ATOM 4759 N N . VAL A 1 594 ? 12.638 3.945 -65.766 1.00 25.81 594 VAL A N 1
ATOM 4760 C CA . VAL A 1 594 ? 13.248 2.714 -66.319 1.00 25.81 594 VAL A CA 1
ATOM 4761 C C . VAL A 1 594 ? 13.394 1.631 -65.238 1.00 25.81 594 VAL A C 1
ATOM 4763 O O . VAL A 1 594 ? 13.904 1.890 -64.151 1.00 25.81 594 VAL A O 1
ATOM 4766 N N . THR A 1 595 ? 13.018 0.396 -65.576 1.00 29.75 595 THR A N 1
ATOM 4767 C CA . THR A 1 595 ? 13.594 -0.845 -65.024 1.00 29.75 595 THR A CA 1
ATOM 4768 C C . THR A 1 595 ? 14.126 -1.681 -66.192 1.00 29.75 595 THR A C 1
ATOM 4770 O O . THR A 1 595 ? 13.630 -1.544 -67.313 1.00 29.75 595 THR A O 1
ATOM 4773 N N . PRO A 1 596 ? 15.150 -2.523 -65.972 1.00 34.16 596 PRO A N 1
ATOM 4774 C CA . PRO A 1 596 ? 14.957 -3.929 -66.343 1.00 34.16 596 PRO A CA 1
ATOM 4775 C C . PRO A 1 596 ? 15.647 -4.944 -65.406 1.00 34.16 596 PRO A C 1
ATOM 4777 O O . PRO A 1 596 ? 16.372 -4.605 -64.473 1.00 34.16 596 PRO A O 1
ATOM 4780 N N . SER A 1 597 ? 15.376 -6.221 -65.673 1.00 25.47 597 SER A N 1
ATOM 4781 C CA . SER A 1 597 ? 15.897 -7.420 -65.007 1.00 25.47 597 SER A CA 1
ATOM 4782 C C . SER A 1 597 ? 17.253 -7.898 -65.562 1.00 25.47 597 SER A C 1
ATOM 4784 O O . SER A 1 597 ? 17.600 -7.597 -66.701 1.00 25.47 597 SER A O 1
ATOM 4786 N N . GLY A 1 598 ? 17.990 -8.721 -64.796 1.00 24.39 598 GLY A N 1
ATOM 4787 C CA . GLY A 1 598 ? 19.183 -9.418 -65.304 1.00 24.39 598 GLY A CA 1
ATOM 4788 C C . GLY A 1 598 ? 19.921 -10.319 -64.298 1.00 24.39 598 GLY A C 1
ATOM 4789 O O . GLY A 1 598 ? 20.683 -9.843 -63.465 1.00 24.39 598 GLY A O 1
ATOM 4790 N N . THR A 1 599 ? 19.736 -11.633 -64.423 1.00 27.44 599 THR A N 1
ATOM 4791 C CA . THR A 1 599 ? 20.598 -12.737 -63.924 1.00 27.44 599 THR A CA 1
ATOM 4792 C C . THR A 1 599 ? 20.821 -13.703 -65.122 1.00 27.44 599 THR A C 1
ATOM 4794 O O . THR A 1 599 ? 20.192 -13.440 -66.154 1.00 27.44 599 THR A O 1
ATOM 4797 N N . PRO A 1 600 ? 21.638 -14.795 -65.100 1.00 43.88 600 PRO A N 1
ATOM 4798 C CA . PRO A 1 600 ? 22.223 -15.537 -63.968 1.00 43.88 600 PRO A CA 1
ATOM 4799 C C . PRO A 1 600 ? 23.677 -16.053 -64.229 1.00 43.88 600 PRO A C 1
ATOM 4801 O O . PRO A 1 600 ? 24.463 -15.366 -64.865 1.00 43.88 600 PRO A O 1
ATOM 4804 N N . ILE A 1 601 ? 23.980 -17.293 -63.788 1.00 25.89 601 ILE A N 1
ATOM 4805 C CA . ILE A 1 601 ? 25.223 -18.097 -63.935 1.00 25.89 601 ILE A CA 1
ATOM 4806 C C . ILE A 1 601 ? 26.318 -17.771 -62.886 1.00 25.89 601 ILE A C 1
ATOM 4808 O O . ILE A 1 601 ? 26.697 -16.622 -62.718 1.00 25.89 601 ILE A O 1
ATOM 4812 N N . GLY A 1 602 ? 26.882 -18.745 -62.152 1.00 24.20 602 GLY A N 1
ATOM 4813 C CA . GLY A 1 602 ? 26.500 -20.163 -62.036 1.00 24.20 602 GLY A CA 1
ATOM 4814 C C . GLY A 1 602 ? 27.560 -21.062 -61.368 1.00 24.20 602 GLY A C 1
ATOM 4815 O O . GLY A 1 602 ? 28.710 -20.665 -61.224 1.00 24.20 602 GLY A O 1
ATOM 4816 N N . SER A 1 603 ? 27.164 -22.308 -61.062 1.00 25.73 603 SER A N 1
ATOM 4817 C CA . SER A 1 603 ? 27.981 -23.435 -60.542 1.00 25.73 603 SER A CA 1
ATOM 4818 C C . SER A 1 603 ? 28.455 -23.354 -59.065 1.00 25.73 603 SER A C 1
ATOM 4820 O O . SER A 1 603 ? 28.780 -22.280 -58.580 1.00 25.73 603 SER A O 1
ATOM 4822 N N . GLN A 1 604 ? 28.491 -24.448 -58.280 1.00 26.28 604 GLN A N 1
ATOM 4823 C CA . GLN A 1 604 ? 27.906 -25.792 -58.481 1.00 26.28 604 GLN A CA 1
ATOM 4824 C C . GLN A 1 604 ? 27.728 -26.570 -57.150 1.00 26.28 604 GLN A C 1
ATOM 4826 O O . GLN A 1 604 ? 28.463 -26.328 -56.204 1.00 26.28 604 GLN A O 1
ATOM 4831 N N . ILE A 1 605 ? 26.825 -27.570 -57.171 1.00 25.91 605 ILE A N 1
ATOM 4832 C CA . ILE A 1 605 ? 26.797 -28.818 -56.357 1.00 25.91 605 ILE A CA 1
ATOM 4833 C C . ILE A 1 605 ? 26.587 -28.647 -54.824 1.00 25.91 605 ILE A C 1
ATOM 4835 O O . ILE A 1 605 ? 27.402 -28.056 -54.133 1.00 25.91 605 ILE A O 1
ATOM 4839 N N . SER A 1 606 ? 25.427 -29.012 -54.244 1.00 24.25 606 SER A N 1
ATOM 4840 C CA . SER A 1 606 ? 24.872 -30.370 -53.946 1.00 24.25 606 SER A CA 1
ATOM 4841 C C . SER A 1 606 ? 25.363 -30.961 -52.599 1.00 24.25 606 SER A C 1
ATOM 4843 O O . SER A 1 606 ? 26.511 -30.753 -52.241 1.00 24.25 606 SER A O 1
ATOM 4845 N N . GLN A 1 607 ? 24.587 -31.723 -51.803 1.00 26.69 607 GLN A N 1
ATOM 4846 C CA . GLN A 1 607 ? 23.174 -32.155 -51.901 1.00 26.69 607 GLN A CA 1
ATOM 4847 C C . GLN A 1 607 ? 22.685 -32.773 -50.562 1.00 26.69 607 GLN A C 1
ATOM 4849 O O . GLN A 1 607 ? 23.464 -33.491 -49.947 1.00 26.69 607 GLN A O 1
ATOM 4854 N N . THR A 1 608 ? 21.382 -32.658 -50.217 1.00 25.80 608 THR A N 1
ATOM 4855 C CA . THR A 1 608 ? 20.589 -33.610 -49.358 1.00 25.80 608 THR A CA 1
ATOM 4856 C C . THR A 1 608 ? 21.061 -33.900 -47.900 1.00 25.80 608 THR A C 1
ATOM 4858 O O . THR A 1 608 ? 22.184 -33.598 -47.536 1.00 25.80 608 THR A O 1
ATOM 4861 N N . ALA A 1 609 ? 20.288 -34.479 -46.960 1.00 24.20 609 ALA A N 1
ATOM 4862 C CA . ALA A 1 609 ? 18.832 -34.622 -46.742 1.00 24.20 609 ALA A CA 1
ATOM 4863 C C . ALA A 1 609 ? 18.534 -35.057 -45.271 1.00 24.20 609 ALA A C 1
ATOM 4865 O O . ALA A 1 609 ? 19.450 -35.278 -44.489 1.00 24.20 609 ALA A O 1
ATOM 4866 N N . PHE A 1 610 ? 17.236 -35.148 -44.933 1.00 22.58 610 PHE A N 1
ATOM 4867 C CA . PHE A 1 610 ? 16.545 -35.995 -43.927 1.00 22.58 610 PHE A CA 1
ATOM 4868 C C . PHE A 1 610 ? 17.363 -37.087 -43.180 1.00 22.58 610 PHE A C 1
ATOM 4870 O O . PHE A 1 610 ? 18.205 -37.741 -43.778 1.00 22.58 610 PHE A O 1
ATOM 4877 N N . GLY A 1 611 ? 17.068 -37.459 -41.922 1.00 22.78 611 GLY A N 1
ATOM 4878 C CA . GLY A 1 611 ? 16.005 -37.021 -40.995 1.00 22.78 611 GLY A CA 1
ATOM 4879 C C . GLY A 1 611 ? 15.403 -38.182 -40.164 1.00 22.78 611 GLY A C 1
ATOM 4880 O O . GLY A 1 611 ? 15.250 -39.277 -40.690 1.00 22.78 611 GLY A O 1
ATOM 4881 N N . LEU A 1 612 ? 14.983 -37.912 -38.910 1.00 23.77 612 LEU A N 1
ATOM 4882 C CA . LEU A 1 612 ? 14.400 -38.870 -37.924 1.00 23.77 612 LEU A CA 1
ATOM 4883 C C . LEU A 1 612 ? 15.378 -40.003 -37.464 1.00 23.77 612 LEU A C 1
ATOM 4885 O O . LEU A 1 612 ? 16.467 -40.107 -38.011 1.00 23.77 612 LEU A O 1
ATOM 4889 N N . THR A 1 613 ? 15.161 -40.828 -36.417 1.00 24.23 613 THR A N 1
ATOM 4890 C CA . THR A 1 613 ? 14.009 -41.099 -35.508 1.00 24.23 613 THR A CA 1
ATOM 4891 C C . THR A 1 613 ? 14.488 -41.674 -34.144 1.00 24.23 613 THR A C 1
ATOM 4893 O O . THR A 1 613 ? 15.534 -42.300 -34.155 1.00 24.23 613 THR A O 1
ATOM 4896 N N . LEU A 1 614 ? 13.685 -41.566 -33.054 1.00 23.98 614 LEU A N 1
ATOM 4897 C CA . LEU A 1 614 ? 13.587 -42.432 -31.823 1.00 23.98 614 LEU A CA 1
ATOM 4898 C C . LEU A 1 614 ? 14.878 -42.861 -31.036 1.00 23.98 614 LEU A C 1
ATOM 4900 O O . LEU A 1 614 ? 15.973 -42.876 -31.565 1.00 23.98 614 LEU A O 1
ATOM 4904 N N . GLY A 1 615 ? 14.862 -43.262 -29.751 1.00 24.31 615 GLY A N 1
ATOM 4905 C CA . GLY A 1 615 ? 13.837 -43.277 -28.686 1.00 24.31 615 GLY A CA 1
ATOM 4906 C C . GLY A 1 615 ? 14.117 -44.347 -27.592 1.00 24.31 615 GLY A C 1
ATOM 4907 O O . GLY A 1 615 ? 14.708 -45.367 -27.916 1.00 24.31 615 GLY A O 1
ATOM 4908 N N . LEU A 1 616 ? 13.611 -44.152 -26.350 1.00 25.31 616 LEU A N 1
ATOM 4909 C CA . LEU A 1 616 ? 13.543 -45.134 -25.217 1.00 25.31 616 LEU A CA 1
ATOM 4910 C C . LEU A 1 616 ? 14.897 -45.559 -24.557 1.00 25.31 616 LEU A C 1
ATOM 4912 O O . LEU A 1 616 ? 15.942 -45.382 -25.167 1.00 25.31 616 LEU A O 1
ATOM 4916 N N . ALA A 1 617 ? 14.994 -46.135 -23.336 1.00 25.22 617 ALA A N 1
ATOM 4917 C CA . ALA A 1 617 ? 14.198 -46.067 -22.080 1.00 25.22 617 ALA A CA 1
ATOM 4918 C C . ALA A 1 617 ? 14.932 -46.779 -20.889 1.00 25.22 617 ALA A C 1
ATOM 4920 O O . ALA A 1 617 ? 15.936 -47.444 -21.113 1.00 25.22 617 ALA A O 1
ATOM 4921 N N . LEU A 1 618 ? 14.355 -46.715 -19.665 1.00 25.81 618 LEU A N 1
ATOM 4922 C CA . LEU A 1 618 ? 14.704 -47.452 -18.411 1.00 25.81 618 LEU A CA 1
ATOM 4923 C C . LEU A 1 618 ? 16.047 -47.084 -17.714 1.00 25.81 618 LEU A C 1
ATOM 4925 O O . LEU A 1 618 ? 16.943 -46.542 -18.343 1.00 25.81 618 LEU A O 1
ATOM 4929 N N . GLY A 1 619 ? 16.251 -47.324 -16.404 1.00 23.34 619 GLY A N 1
ATOM 4930 C CA . GLY A 1 619 ? 15.332 -47.764 -15.330 1.00 23.34 619 GLY A CA 1
ATOM 4931 C C . GLY A 1 619 ? 16.055 -48.185 -14.021 1.00 23.34 619 GLY A C 1
ATOM 4932 O O . GLY A 1 619 ? 17.270 -48.336 -14.028 1.00 23.34 619 GLY A O 1
ATOM 4933 N N . LEU A 1 620 ? 15.287 -48.443 -12.942 1.00 24.98 620 LEU A N 1
ATOM 4934 C CA . LEU A 1 620 ? 15.697 -49.004 -11.620 1.00 24.98 620 LEU A CA 1
ATOM 4935 C C . LEU A 1 620 ? 16.487 -48.082 -10.639 1.00 24.98 620 LEU A C 1
ATOM 4937 O O . LEU A 1 620 ? 17.068 -47.081 -11.037 1.00 24.98 620 LEU A O 1
ATOM 4941 N N . THR A 1 621 ? 16.610 -48.442 -9.345 1.00 26.34 621 THR A N 1
ATOM 4942 C CA . THR A 1 621 ? 15.680 -48.154 -8.205 1.00 26.34 621 THR A CA 1
ATOM 4943 C C . THR A 1 621 ? 16.268 -48.637 -6.849 1.00 26.34 621 THR A C 1
ATOM 4945 O O . THR A 1 621 ? 17.086 -49.549 -6.868 1.00 26.34 621 THR A O 1
ATOM 4948 N N . LEU A 1 622 ? 15.744 -48.154 -5.694 1.00 25.61 622 LEU A N 1
ATOM 4949 C CA . LEU A 1 622 ? 15.995 -48.617 -4.288 1.00 25.61 622 LEU A CA 1
ATOM 4950 C C . LEU A 1 622 ? 17.356 -48.167 -3.664 1.00 25.61 622 LEU A C 1
ATOM 4952 O O . LEU A 1 622 ? 18.292 -47.910 -4.406 1.00 25.61 622 LEU A O 1
ATOM 4956 N N . LYS A 1 623 ? 17.561 -48.010 -2.332 1.00 24.53 623 LYS A N 1
ATOM 4957 C CA . LYS A 1 623 ? 16.740 -48.270 -1.109 1.00 24.53 623 LYS A CA 1
ATOM 4958 C C . LYS A 1 623 ? 17.187 -47.392 0.109 1.00 24.53 623 LYS A C 1
ATOM 4960 O O . LYS A 1 623 ? 18.332 -46.963 0.157 1.00 24.53 623 LYS A O 1
ATOM 4965 N N . HIS A 1 624 ? 16.307 -47.179 1.103 1.00 26.58 624 HIS A N 1
ATOM 4966 C CA . HIS A 1 624 ? 16.598 -46.735 2.507 1.00 26.58 624 HIS A CA 1
ATOM 4967 C C . HIS A 1 624 ? 16.841 -47.981 3.423 1.00 26.58 624 HIS A C 1
ATOM 4969 O O . HIS A 1 624 ? 16.756 -49.072 2.845 1.00 26.58 624 HIS A O 1
ATOM 4975 N N . PRO A 1 625 ? 17.064 -47.944 4.778 1.00 46.16 625 PRO A N 1
ATOM 4976 C CA . PRO A 1 625 ? 17.018 -46.886 5.840 1.00 46.16 625 PRO A CA 1
ATOM 4977 C C . PRO A 1 625 ? 18.421 -46.590 6.471 1.00 46.16 625 PRO A C 1
ATOM 4979 O O . PRO A 1 625 ? 19.394 -47.160 6.002 1.00 46.16 625 PRO A O 1
ATOM 4982 N N . ALA A 1 626 ? 18.727 -45.669 7.411 1.00 27.16 626 ALA A N 1
ATOM 4983 C CA . ALA A 1 626 ? 18.097 -44.975 8.565 1.00 27.16 626 ALA A CA 1
ATOM 4984 C C . ALA A 1 626 ? 18.354 -45.608 9.966 1.00 27.16 626 ALA A C 1
ATOM 4986 O O . ALA A 1 626 ? 17.828 -46.678 10.250 1.00 27.16 626 ALA A O 1
ATOM 4987 N N . LEU A 1 627 ? 19.110 -44.916 10.849 1.00 24.84 627 LEU A N 1
ATOM 4988 C CA . LEU A 1 627 ? 19.120 -45.110 12.321 1.00 24.84 627 LEU A CA 1
ATOM 4989 C C . LEU A 1 627 ? 19.708 -43.891 13.097 1.00 24.84 627 LEU A C 1
ATOM 4991 O O . LEU A 1 627 ? 19.881 -42.830 12.500 1.00 24.84 627 LEU A O 1
ATOM 4995 N N . ILE A 1 628 ? 19.871 -43.976 14.433 1.00 25.30 628 ILE A N 1
ATOM 4996 C CA . ILE A 1 628 ? 19.415 -42.922 15.379 1.00 25.30 628 ILE A CA 1
ATOM 4997 C C . ILE A 1 628 ? 20.199 -42.834 16.736 1.00 25.30 628 ILE A C 1
ATOM 4999 O O . ILE A 1 628 ? 20.416 -43.853 17.378 1.00 25.30 628 ILE A O 1
ATOM 5003 N N . LEU A 1 629 ? 20.469 -41.589 17.197 1.00 27.61 629 LEU A N 1
ATOM 5004 C CA . LEU A 1 629 ? 20.680 -41.064 18.590 1.00 27.61 629 LEU A CA 1
ATOM 5005 C C . LEU A 1 629 ? 21.858 -41.473 19.545 1.00 27.61 629 LEU A C 1
ATOM 5007 O O . LEU A 1 629 ? 22.345 -42.592 19.550 1.00 27.61 629 LEU A O 1
ATOM 5011 N N . ALA A 1 630 ? 22.164 -40.516 20.461 1.00 28.22 630 ALA A N 1
ATOM 5012 C CA . ALA A 1 630 ? 22.593 -40.644 21.890 1.00 28.22 630 ALA A CA 1
ATOM 5013 C C . ALA A 1 630 ? 24.085 -40.546 22.385 1.00 28.22 630 ALA A C 1
ATOM 5015 O O . ALA A 1 630 ? 24.689 -41.519 22.808 1.00 28.22 630 ALA A O 1
ATOM 5016 N N . THR A 1 631 ? 24.610 -39.309 22.492 1.00 33.31 631 THR A N 1
ATOM 5017 C CA . THR A 1 631 ? 25.255 -38.628 23.675 1.00 33.31 631 THR A CA 1
ATOM 5018 C C . THR A 1 631 ? 26.109 -39.325 24.793 1.00 33.31 631 THR A C 1
ATOM 5020 O O . THR A 1 631 ? 25.584 -40.188 25.487 1.00 33.31 631 THR A O 1
ATOM 5023 N N . LYS A 1 632 ? 27.249 -38.671 25.187 1.00 33.75 632 LYS A N 1
ATOM 5024 C CA . LYS A 1 632 ? 27.602 -38.019 26.521 1.00 33.75 632 LYS A CA 1
ATOM 5025 C C . LYS A 1 632 ? 28.884 -38.428 27.357 1.00 33.75 632 LYS A C 1
ATOM 5027 O O . LYS A 1 632 ? 29.169 -39.599 27.525 1.00 33.75 632 LYS A O 1
ATOM 5032 N N . HIS A 1 633 ? 29.512 -37.410 28.013 1.00 34.22 633 HIS A N 1
ATOM 5033 C CA . HIS A 1 633 ? 30.270 -37.355 29.325 1.00 34.22 633 HIS A CA 1
ATOM 5034 C C . HIS A 1 633 ? 31.831 -37.510 29.556 1.00 34.22 633 HIS A C 1
ATOM 5036 O O . HIS A 1 633 ? 32.313 -38.558 29.952 1.00 34.22 633 HIS A O 1
ATOM 5042 N N . SER A 1 634 ? 32.575 -36.374 29.511 1.00 34.31 634 SER A N 1
ATOM 5043 C CA . SER A 1 634 ? 33.408 -35.658 30.558 1.00 34.31 634 SER A CA 1
ATOM 5044 C C . SER A 1 634 ? 34.498 -36.244 31.537 1.00 34.31 634 SER A C 1
ATOM 5046 O O . SER A 1 634 ? 34.141 -36.970 32.457 1.00 34.31 634 SER A O 1
ATOM 5048 N N . GLY A 1 635 ? 35.708 -35.608 31.571 1.00 28.52 635 GLY A N 1
ATOM 5049 C CA . GLY A 1 635 ? 36.540 -35.233 32.781 1.00 28.52 635 GLY A CA 1
ATOM 5050 C C . GLY A 1 635 ? 37.966 -35.858 32.969 1.00 28.52 635 GLY A C 1
ATOM 5051 O O . GLY A 1 635 ? 38.185 -36.925 32.421 1.00 28.52 635 GLY A O 1
ATOM 5052 N N . LYS A 1 636 ? 38.976 -35.338 33.736 1.00 33.97 636 LYS A N 1
ATOM 5053 C CA . LYS A 1 636 ? 39.370 -33.973 34.253 1.00 33.97 636 LYS A CA 1
ATOM 5054 C C . LYS A 1 636 ? 40.780 -33.957 34.980 1.00 33.97 636 LYS A C 1
ATOM 5056 O O . LYS A 1 636 ? 41.052 -34.897 35.716 1.00 33.97 636 LYS A O 1
ATOM 5061 N N . SER A 1 637 ? 41.557 -32.837 34.958 1.00 30.86 637 SER A N 1
ATOM 5062 C CA . SER A 1 637 ? 42.717 -32.455 35.873 1.00 30.86 637 SER A CA 1
ATOM 5063 C C . SER A 1 637 ? 44.109 -33.153 35.642 1.00 30.86 637 SER A C 1
ATOM 5065 O O . SER A 1 637 ? 44.114 -34.066 34.830 1.00 30.86 637 SER A O 1
ATOM 5067 N N . SER A 1 638 ? 45.314 -32.872 36.231 1.00 29.64 638 SER A N 1
ATOM 5068 C CA . SER A 1 638 ? 46.042 -31.781 36.998 1.00 29.64 638 SER A CA 1
ATOM 5069 C C . SER A 1 638 ? 47.466 -32.303 37.451 1.00 29.64 638 SER A C 1
ATOM 5071 O O . SER A 1 638 ? 47.583 -33.519 37.511 1.00 29.64 638 SER A O 1
ATOM 5073 N N . LYS A 1 639 ? 48.554 -31.609 37.909 1.00 29.84 639 LYS A N 1
ATOM 5074 C CA . LYS A 1 639 ? 49.263 -30.282 37.744 1.00 29.84 639 LYS A CA 1
ATOM 5075 C C . LYS A 1 639 ? 50.556 -30.249 38.668 1.00 29.84 639 LYS A C 1
ATOM 5077 O O . LYS A 1 639 ? 50.576 -31.041 39.599 1.00 29.84 639 LYS A O 1
ATOM 5082 N N . ARG A 1 640 ? 51.516 -29.283 38.512 1.00 28.80 640 ARG A N 1
ATOM 5083 C CA . ARG A 1 640 ? 52.725 -28.907 39.369 1.00 28.80 640 ARG A CA 1
ATOM 5084 C C . ARG A 1 640 ? 54.000 -29.798 39.244 1.00 28.80 640 ARG A C 1
ATOM 5086 O O . ARG A 1 640 ? 53.833 -30.952 38.889 1.00 28.80 640 ARG A O 1
ATOM 5093 N N . SER A 1 641 ? 55.265 -29.414 39.550 1.00 27.05 641 SER A N 1
ATOM 5094 C CA . SER A 1 641 ? 56.106 -28.168 39.746 1.00 27.05 641 SER A CA 1
ATOM 5095 C C . SER A 1 641 ? 57.549 -28.631 40.159 1.00 27.05 641 SER A C 1
ATOM 5097 O O . SER A 1 641 ? 57.635 -29.797 40.524 1.00 27.05 641 SER A O 1
ATOM 5099 N N . GLN A 1 642 ? 58.711 -27.939 40.251 1.00 31.81 642 GLN A N 1
ATOM 5100 C CA . GLN A 1 642 ? 59.371 -26.602 40.034 1.00 31.81 642 GLN A CA 1
ATOM 5101 C C . GLN A 1 642 ? 60.912 -26.826 40.325 1.00 31.81 642 GLN A C 1
ATOM 5103 O O . GLN A 1 642 ? 61.218 -27.931 40.766 1.00 31.81 642 GLN A O 1
ATOM 5108 N N . SER A 1 643 ? 61.943 -25.952 40.262 1.00 31.53 643 SER A N 1
ATOM 5109 C CA . SER A 1 643 ? 62.418 -24.702 39.574 1.00 31.53 643 SER A CA 1
ATOM 5110 C C . SER A 1 643 ? 63.949 -24.538 39.938 1.00 31.53 643 SER A C 1
ATOM 5112 O O . SER A 1 643 ? 64.456 -25.436 40.608 1.00 31.53 643 SER A O 1
ATOM 5114 N N . ASP A 1 644 ? 64.827 -23.578 39.564 1.00 33.38 644 ASP A N 1
ATOM 5115 C CA . ASP A 1 644 ? 64.798 -22.256 38.880 1.00 33.38 644 ASP A CA 1
ATOM 5116 C C . ASP A 1 644 ? 65.811 -22.199 37.673 1.00 33.38 644 ASP A C 1
ATOM 5118 O O . ASP A 1 644 ? 65.566 -22.971 36.750 1.00 33.38 644 ASP A O 1
ATOM 5122 N N . THR A 1 645 ? 66.904 -21.412 37.468 1.00 31.27 645 THR A N 1
ATOM 5123 C CA . THR A 1 645 ? 67.647 -20.325 38.184 1.00 31.27 645 THR A CA 1
ATOM 5124 C C . THR A 1 645 ? 68.585 -19.513 37.216 1.00 31.27 645 THR A C 1
ATOM 5126 O O . THR A 1 645 ? 68.945 -20.007 36.157 1.00 31.27 645 THR A O 1
ATOM 5129 N N . HIS A 1 646 ? 69.030 -18.296 37.601 1.00 27.27 646 HIS A N 1
ATOM 5130 C CA . HIS A 1 646 ? 70.136 -17.429 37.071 1.00 27.27 646 HIS A CA 1
ATOM 5131 C C . HIS A 1 646 ? 70.265 -16.993 35.565 1.00 27.27 646 HIS A C 1
ATOM 5133 O O . HIS A 1 646 ? 71.026 -17.559 34.792 1.00 27.27 646 HIS A O 1
ATOM 5139 N N . VAL A 1 647 ? 69.758 -15.771 35.288 1.00 25.89 647 VAL A N 1
ATOM 5140 C CA . VAL A 1 647 ? 70.429 -14.615 34.602 1.00 25.89 647 VAL A CA 1
ATOM 5141 C C . VAL A 1 647 ? 70.549 -14.496 33.050 1.00 25.89 647 VAL A C 1
ATOM 5143 O O . VAL A 1 647 ? 71.218 -15.263 32.375 1.00 25.89 647 VAL A O 1
ATOM 5146 N N . ARG A 1 648 ? 70.058 -13.329 32.567 1.00 25.50 648 ARG A N 1
ATOM 5147 C CA . ARG A 1 648 ? 70.282 -12.578 31.292 1.00 25.50 648 ARG A CA 1
ATOM 5148 C C . ARG A 1 648 ? 69.670 -13.062 29.956 1.00 25.50 648 ARG A C 1
ATOM 5150 O O . ARG A 1 648 ? 70.304 -13.720 29.148 1.00 25.50 648 ARG A O 1
ATOM 5157 N N . LEU A 1 649 ? 68.520 -12.447 29.646 1.00 27.17 649 LEU A N 1
ATOM 5158 C CA . LEU A 1 649 ? 68.268 -11.647 28.427 1.00 27.17 649 LEU A CA 1
ATOM 5159 C C . LEU A 1 649 ? 68.764 -12.192 27.069 1.00 27.17 649 LEU A C 1
ATOM 5161 O O . LEU A 1 649 ? 69.679 -11.646 26.456 1.00 27.17 649 LEU A O 1
ATOM 5165 N N . SER A 1 650 ? 68.032 -13.143 26.501 1.00 26.53 650 SER A N 1
ATOM 5166 C CA . SER A 1 650 ? 67.204 -12.892 25.302 1.00 26.53 650 SER A CA 1
ATOM 5167 C C . SER A 1 650 ? 66.378 -14.142 24.990 1.00 26.53 650 SER A C 1
ATOM 5169 O O . SER A 1 650 ? 66.856 -15.262 25.148 1.00 26.53 650 SER A O 1
ATOM 5171 N N . GLU A 1 651 ? 65.108 -13.972 24.623 1.00 28.41 651 GLU A N 1
ATOM 5172 C CA . GLU A 1 651 ? 64.196 -15.110 24.470 1.00 28.41 651 GLU A CA 1
ATOM 5173 C C . GLU A 1 651 ? 64.461 -15.859 23.159 1.00 28.41 651 GLU A C 1
ATOM 5175 O O . GLU A 1 651 ? 64.073 -15.421 22.075 1.00 28.41 651 GLU A O 1
ATOM 5180 N N . GLY A 1 652 ? 65.100 -17.029 23.269 1.00 26.23 652 GLY A N 1
ATOM 5181 C CA . GLY A 1 652 ? 65.067 -18.032 22.209 1.00 26.23 652 GLY A CA 1
ATOM 5182 C C . GLY A 1 652 ? 63.616 -18.444 21.924 1.00 26.23 652 GLY A C 1
ATOM 5183 O O . GLY A 1 652 ? 62.804 -18.588 22.832 1.00 26.23 652 GLY A O 1
ATOM 5184 N N . PHE A 1 653 ? 63.209 -18.607 20.667 1.00 27.42 653 PHE A N 1
ATOM 5185 C CA . PHE A 1 653 ? 63.574 -19.783 19.869 1.00 27.42 653 PHE A CA 1
ATOM 5186 C C . PHE A 1 653 ? 63.334 -21.109 20.614 1.00 27.42 653 PHE A C 1
ATOM 5188 O O . PHE A 1 653 ? 64.266 -21.848 20.912 1.00 27.42 653 PHE A O 1
ATOM 5195 N N . CYS A 1 654 ? 62.065 -21.440 20.876 1.00 24.58 654 CYS A N 1
ATOM 5196 C CA . CYS A 1 654 ? 61.680 -22.807 21.235 1.00 24.58 654 CYS A CA 1
ATOM 5197 C C . CYS A 1 654 ? 60.273 -23.187 20.733 1.00 24.58 654 CYS A C 1
ATOM 5199 O O . CYS A 1 654 ? 59.338 -23.376 21.505 1.00 24.58 654 CYS A O 1
ATOM 5201 N N . LEU A 1 655 ? 60.132 -23.288 19.407 1.00 28.09 655 LEU A N 1
ATOM 5202 C CA . LEU A 1 655 ? 59.147 -24.172 18.754 1.00 28.09 655 LEU A CA 1
ATOM 5203 C C . LEU A 1 655 ? 59.662 -24.758 17.415 1.00 28.09 655 LEU A C 1
ATOM 5205 O O . LEU A 1 655 ? 58.893 -25.333 16.650 1.00 28.09 655 LEU A O 1
ATOM 5209 N N . LEU A 1 656 ? 60.970 -24.638 17.154 1.00 31.00 656 LEU A N 1
ATOM 5210 C CA . LEU A 1 656 ? 61.684 -25.434 16.149 1.00 31.00 656 LEU A CA 1
ATOM 5211 C C . LEU A 1 656 ? 61.995 -26.828 16.722 1.00 31.00 656 LEU A C 1
ATOM 5213 O O . LEU A 1 656 ? 62.045 -27.015 17.936 1.00 31.00 656 LEU A O 1
ATOM 5217 N N . GLN A 1 657 ? 62.304 -27.778 15.838 1.00 29.50 657 GLN A N 1
ATOM 5218 C CA . GLN A 1 657 ? 62.859 -29.099 16.182 1.00 29.50 657 GLN A CA 1
ATOM 5219 C C . GLN A 1 657 ? 61.942 -30.105 16.918 1.00 29.50 657 GLN A C 1
ATOM 5221 O O . GLN A 1 657 ? 62.426 -31.027 17.568 1.00 29.50 657 GLN A O 1
ATOM 5226 N N . ILE A 1 658 ? 60.646 -30.113 16.584 1.00 32.00 658 ILE A N 1
ATOM 5227 C CA . ILE A 1 658 ? 60.014 -31.394 16.177 1.00 32.00 658 ILE A CA 1
ATOM 5228 C C . ILE A 1 658 ? 60.054 -31.478 14.638 1.00 32.00 658 ILE A C 1
ATOM 5230 O O . ILE A 1 658 ? 59.045 -31.644 13.963 1.00 32.00 658 ILE A O 1
ATOM 5234 N N . GLU A 1 659 ? 61.249 -31.285 14.069 1.00 36.91 659 GLU A N 1
ATOM 5235 C CA . GLU A 1 659 ? 61.452 -31.109 12.618 1.00 36.91 659 GLU A CA 1
ATOM 5236 C C . GLU A 1 659 ? 62.604 -31.952 12.054 1.00 36.91 659 GLU A C 1
ATOM 5238 O O . GLU A 1 659 ? 62.498 -32.455 10.936 1.00 36.91 659 GLU A O 1
ATOM 5243 N N . PHE A 1 660 ? 63.669 -32.220 12.823 1.00 29.03 660 PHE A N 1
ATOM 5244 C CA . PHE A 1 660 ? 64.770 -33.067 12.337 1.00 29.03 660 PHE A CA 1
ATOM 5245 C C . PHE A 1 660 ? 64.389 -34.550 12.174 1.00 29.03 660 PHE A C 1
ATOM 5247 O O . PHE A 1 660 ? 64.972 -35.245 11.344 1.00 29.03 660 PHE A O 1
ATOM 5254 N N . ALA A 1 661 ? 63.362 -35.022 12.889 1.00 30.38 661 ALA A N 1
ATOM 5255 C CA . ALA A 1 661 ? 62.861 -36.394 12.770 1.00 30.38 661 ALA A CA 1
ATOM 5256 C C . ALA A 1 661 ? 62.134 -36.677 11.437 1.00 30.38 661 ALA A C 1
ATOM 5258 O O . ALA A 1 661 ? 62.100 -37.822 10.997 1.00 30.38 661 ALA A O 1
ATOM 5259 N N . VAL A 1 662 ? 61.573 -35.653 10.777 1.00 33.66 662 VAL A N 1
ATOM 5260 C CA . VAL A 1 662 ? 60.803 -35.823 9.526 1.00 33.66 662 VAL A CA 1
ATOM 5261 C C . VAL A 1 662 ? 61.693 -35.654 8.289 1.00 33.66 662 VAL A C 1
ATOM 5263 O O . VAL A 1 662 ? 61.536 -36.386 7.311 1.00 33.66 662 VAL A O 1
ATOM 5266 N N . VAL A 1 663 ? 62.689 -34.761 8.342 1.00 35.69 663 VAL A N 1
ATOM 5267 C CA . VAL A 1 663 ? 63.653 -34.550 7.240 1.00 35.69 663 VAL A CA 1
ATOM 5268 C C . VAL A 1 663 ? 64.443 -35.828 6.918 1.00 35.69 663 VAL A C 1
ATOM 5270 O O . VAL A 1 663 ? 64.671 -36.136 5.748 1.00 35.69 663 VAL A O 1
ATOM 5273 N N . MET A 1 664 ? 64.789 -36.626 7.934 1.00 33.34 664 MET A N 1
ATOM 5274 C CA . MET A 1 664 ? 65.495 -37.904 7.762 1.00 33.34 664 MET A CA 1
ATOM 5275 C C . MET A 1 664 ? 64.676 -38.997 7.052 1.00 33.34 664 MET A C 1
ATOM 5277 O O . MET A 1 664 ? 65.272 -39.913 6.491 1.00 33.34 664 MET A O 1
ATOM 5281 N N . GLN A 1 665 ? 63.341 -38.909 7.011 1.00 37.78 665 GLN A N 1
ATOM 5282 C CA . GLN A 1 665 ? 62.505 -39.954 6.400 1.00 37.78 665 GLN A CA 1
ATOM 5283 C C . GLN A 1 665 ? 62.235 -39.725 4.900 1.00 37.78 665 GLN A C 1
ATOM 5285 O O . GLN A 1 665 ? 61.971 -40.675 4.164 1.00 37.78 665 GLN A O 1
ATOM 5290 N N . ALA A 1 666 ? 62.380 -38.488 4.411 1.00 36.06 666 ALA A N 1
ATOM 5291 C CA . ALA A 1 666 ? 62.264 -38.175 2.984 1.00 36.06 666 ALA A CA 1
ATOM 5292 C C . ALA A 1 666 ? 63.457 -38.693 2.153 1.00 36.06 666 ALA A C 1
ATOM 5294 O O . ALA A 1 666 ? 63.302 -39.002 0.971 1.00 36.06 666 ALA A O 1
ATOM 5295 N N . HIS A 1 667 ? 64.647 -38.802 2.756 1.00 39.41 667 HIS A N 1
ATOM 5296 C CA . HIS A 1 667 ? 65.876 -39.120 2.023 1.00 39.41 667 HIS A CA 1
ATOM 5297 C C . HIS A 1 667 ? 65.997 -40.607 1.634 1.00 39.41 667 HIS A C 1
ATOM 5299 O O . HIS A 1 667 ? 66.566 -40.911 0.591 1.00 39.41 667 HIS A O 1
ATOM 5305 N N . GLU A 1 668 ? 65.403 -41.531 2.398 1.00 40.38 668 GLU A N 1
ATOM 5306 C CA . GLU A 1 668 ? 65.264 -42.939 1.979 1.00 40.38 668 GLU A CA 1
ATOM 5307 C C . GLU A 1 668 ? 64.150 -43.127 0.940 1.00 40.38 668 GLU A C 1
ATOM 5309 O O . GLU A 1 668 ? 64.309 -43.883 -0.019 1.00 40.38 668 GLU A O 1
ATOM 5314 N N . LEU A 1 669 ? 63.046 -42.383 1.059 1.00 35.81 669 LEU A N 1
ATOM 5315 C CA . LEU A 1 669 ? 61.937 -42.458 0.102 1.00 35.81 669 LEU A CA 1
ATOM 5316 C C . LEU A 1 669 ? 62.353 -41.936 -1.292 1.00 35.81 669 LEU A C 1
ATOM 5318 O O . LEU A 1 669 ? 61.902 -42.452 -2.313 1.00 35.81 669 LEU A O 1
ATOM 5322 N N . LEU A 1 670 ? 63.300 -40.990 -1.346 1.00 38.03 670 LEU A N 1
ATOM 5323 C CA . LEU A 1 670 ? 63.950 -40.549 -2.585 1.00 38.03 670 LEU A CA 1
ATOM 5324 C C . LEU A 1 670 ? 64.933 -41.574 -3.184 1.00 38.03 670 LEU A C 1
ATOM 5326 O O . LEU A 1 670 ? 65.097 -41.580 -4.402 1.00 38.03 670 LEU A O 1
ATOM 5330 N N . LYS A 1 671 ? 65.544 -42.470 -2.393 1.00 38.47 671 LYS A N 1
ATOM 5331 C CA . LYS A 1 671 ? 66.434 -43.528 -2.922 1.00 38.47 671 LYS A CA 1
ATOM 5332 C C . LYS A 1 671 ? 65.684 -44.643 -3.652 1.00 38.47 671 LYS A C 1
ATOM 5334 O O . LYS A 1 671 ? 66.267 -45.293 -4.515 1.00 38.47 671 LYS A O 1
ATOM 5339 N N . GLN A 1 672 ? 64.410 -44.876 -3.327 1.00 41.91 672 GLN A N 1
ATOM 5340 C CA . GLN A 1 672 ? 63.608 -45.917 -3.984 1.00 41.91 672 GLN A CA 1
ATOM 5341 C C . GLN A 1 672 ? 63.058 -45.494 -5.357 1.00 41.91 672 GLN A C 1
ATOM 5343 O O . GLN A 1 672 ? 62.721 -46.357 -6.167 1.00 41.91 672 GLN A O 1
ATOM 5348 N N . MET A 1 673 ? 63.028 -44.194 -5.677 1.00 35.69 673 MET A N 1
ATOM 5349 C CA . MET A 1 673 ? 62.722 -43.723 -7.033 1.00 35.69 673 MET A CA 1
ATOM 5350 C C . MET A 1 673 ? 63.964 -43.776 -7.929 1.00 35.69 673 MET A C 1
ATOM 5352 O O . MET A 1 673 ? 64.570 -42.756 -8.258 1.00 35.69 673 MET A O 1
ATOM 5356 N N . ARG A 1 674 ? 64.320 -44.991 -8.362 1.00 40.12 674 ARG A N 1
ATOM 5357 C CA . ARG A 1 674 ? 65.290 -45.210 -9.442 1.00 40.12 674 ARG A CA 1
ATOM 5358 C C . ARG A 1 674 ? 64.747 -44.564 -10.723 1.00 40.12 674 ARG A C 1
ATOM 5360 O O . ARG A 1 674 ? 63.805 -45.076 -11.323 1.00 40.12 674 ARG A O 1
ATOM 5367 N N . ILE A 1 675 ? 65.311 -43.421 -11.113 1.00 40.97 675 ILE A N 1
ATOM 5368 C CA . ILE A 1 675 ? 64.983 -42.764 -12.386 1.00 40.97 675 ILE A CA 1
ATOM 5369 C C . ILE A 1 675 ? 65.412 -43.713 -13.522 1.00 40.97 675 ILE A C 1
ATOM 5371 O O . ILE A 1 675 ? 66.548 -44.192 -13.467 1.00 40.97 675 ILE A O 1
ATOM 5375 N N . PRO A 1 676 ? 64.548 -44.001 -14.517 1.00 44.19 676 PRO A N 1
ATOM 5376 C CA . PRO A 1 676 ? 64.899 -44.908 -15.605 1.00 44.19 676 PRO A CA 1
ATOM 5377 C C . PRO A 1 676 ? 66.074 -44.388 -16.435 1.00 44.19 676 PRO A C 1
ATOM 5379 O O . PRO A 1 676 ? 66.219 -43.176 -16.630 1.00 44.19 676 PRO A O 1
ATOM 5382 N N . GLU A 1 677 ? 66.887 -45.294 -16.971 1.00 49.78 677 GLU A N 1
ATOM 5383 C CA . GLU A 1 677 ? 67.946 -44.909 -17.901 1.00 49.78 677 GLU A CA 1
ATOM 5384 C C . GLU A 1 677 ? 67.377 -44.360 -19.220 1.00 49.78 677 GLU A C 1
ATOM 5386 O O . GLU A 1 677 ? 66.243 -44.623 -19.624 1.00 49.78 677 GLU A O 1
ATOM 5391 N N . LEU A 1 678 ? 68.197 -43.595 -19.944 1.00 50.19 678 LEU A N 1
ATOM 5392 C CA . LEU A 1 678 ? 67.814 -42.969 -21.217 1.00 50.19 678 LEU A CA 1
ATOM 5393 C C . LEU A 1 678 ? 67.466 -44.012 -22.308 1.00 50.19 678 LEU A C 1
ATOM 5395 O O . LEU A 1 678 ? 66.725 -43.717 -23.246 1.00 50.19 678 LEU A O 1
ATOM 5399 N N . SER A 1 679 ? 67.953 -45.244 -22.144 1.00 52.75 679 SER A N 1
ATOM 5400 C CA . SER A 1 679 ? 67.548 -46.466 -22.850 1.00 52.75 679 SER A CA 1
ATOM 5401 C C . SER A 1 679 ? 66.092 -46.854 -22.544 1.00 52.75 679 SER A C 1
ATOM 5403 O O . SER A 1 679 ? 65.265 -46.895 -23.456 1.00 52.75 679 SER A O 1
ATOM 5405 N N . GLU A 1 680 ? 65.759 -47.050 -21.267 1.00 53.41 680 GLU A N 1
ATOM 5406 C CA . GLU A 1 680 ? 64.419 -47.401 -20.775 1.00 53.41 680 GLU A CA 1
ATOM 5407 C C . GLU A 1 680 ? 63.379 -46.330 -21.141 1.00 53.41 680 GLU A C 1
ATOM 5409 O O . GLU A 1 680 ? 62.278 -46.657 -21.584 1.00 53.41 680 GLU A O 1
ATOM 5414 N N . VAL A 1 681 ? 63.742 -45.043 -21.060 1.00 52.62 681 VAL A N 1
ATOM 5415 C CA . VAL A 1 681 ? 62.894 -43.931 -21.529 1.00 52.62 681 VAL A CA 1
ATOM 5416 C C . VAL A 1 681 ? 62.649 -44.015 -23.041 1.00 52.62 681 VAL A C 1
ATOM 5418 O O . VAL A 1 681 ? 61.522 -43.800 -23.495 1.00 52.62 681 VAL A O 1
ATOM 5421 N N . ARG A 1 682 ? 63.667 -44.351 -23.847 1.00 56.72 682 ARG A N 1
ATOM 5422 C CA . ARG A 1 682 ? 63.512 -44.470 -25.307 1.00 56.72 682 ARG A CA 1
ATOM 5423 C C . ARG A 1 682 ? 62.599 -45.632 -25.692 1.00 56.72 682 ARG A C 1
ATOM 5425 O O . ARG A 1 682 ? 61.790 -45.482 -26.608 1.00 56.72 682 ARG A O 1
ATOM 5432 N N . ASP A 1 683 ? 62.710 -46.766 -25.009 1.00 57.03 683 ASP A N 1
ATOM 5433 C CA . ASP A 1 683 ? 61.876 -47.929 -25.304 1.00 57.03 683 ASP A CA 1
ATOM 5434 C C . ASP A 1 683 ? 60.459 -47.795 -24.698 1.00 57.03 683 ASP A C 1
ATOM 5436 O O . ASP A 1 683 ? 59.495 -48.224 -25.333 1.00 57.03 683 ASP A O 1
ATOM 5440 N N . TYR A 1 684 ? 60.278 -47.038 -23.603 1.00 57.31 684 TYR A N 1
ATOM 5441 C CA . TYR A 1 684 ? 58.959 -46.548 -23.164 1.00 57.31 684 TYR A CA 1
ATOM 5442 C C . TYR A 1 684 ? 58.279 -45.715 -24.263 1.00 57.31 684 TYR A C 1
ATOM 5444 O O . TYR A 1 684 ? 57.149 -46.013 -24.651 1.00 57.31 684 TYR A O 1
ATOM 5452 N N . PHE A 1 685 ? 58.979 -44.736 -24.852 1.00 55.50 685 PHE A N 1
ATOM 5453 C CA . PHE A 1 685 ? 58.444 -43.942 -25.970 1.00 55.50 685 PHE A CA 1
ATOM 5454 C C . PHE A 1 685 ? 58.186 -44.750 -27.254 1.00 55.50 685 PHE A C 1
ATOM 5456 O O . PHE A 1 685 ? 57.352 -44.335 -28.057 1.00 55.50 685 PHE A O 1
ATOM 5463 N N . ARG A 1 686 ? 58.839 -45.905 -27.445 1.00 58.44 686 ARG A N 1
ATOM 5464 C CA . ARG A 1 686 ? 58.546 -46.846 -28.547 1.00 58.44 686 ARG A CA 1
ATOM 5465 C C . ARG A 1 686 ? 57.337 -47.742 -28.277 1.00 58.44 686 ARG A C 1
ATOM 5467 O O . ARG A 1 686 ? 56.684 -48.155 -29.230 1.00 58.44 686 ARG A O 1
ATOM 5474 N N . GLY A 1 687 ? 57.025 -48.023 -27.012 1.00 57.28 687 GLY A N 1
ATOM 5475 C CA . GLY A 1 687 ? 55.809 -48.737 -26.608 1.00 57.28 687 GLY A CA 1
ATOM 5476 C C . GLY A 1 687 ? 54.535 -47.880 -26.648 1.00 57.28 687 GLY A C 1
ATOM 5477 O O . GLY A 1 687 ? 53.429 -48.415 -26.580 1.00 57.28 687 GLY A O 1
ATOM 5478 N N . LEU A 1 688 ? 54.660 -46.553 -26.763 1.00 60.72 688 LEU A N 1
ATOM 5479 C CA . LEU A 1 688 ? 53.517 -45.644 -26.842 1.00 60.72 688 LEU A CA 1
ATOM 5480 C C . LEU A 1 688 ? 52.898 -45.611 -28.245 1.00 60.72 688 LEU A C 1
ATOM 5482 O O . LEU A 1 688 ? 53.573 -45.385 -29.246 1.00 60.72 688 LEU A O 1
ATOM 5486 N N . SER A 1 689 ? 51.569 -45.743 -28.303 1.00 67.75 689 SER A N 1
ATOM 5487 C CA . SER A 1 689 ? 50.815 -45.578 -29.550 1.00 67.75 689 SER A CA 1
ATOM 5488 C C . SER A 1 689 ? 51.011 -44.181 -30.158 1.00 67.75 689 SER A C 1
ATOM 5490 O O . SER A 1 689 ? 51.179 -43.191 -29.437 1.00 67.75 689 SER A O 1
ATOM 5492 N N . THR A 1 690 ? 50.887 -44.072 -31.483 1.00 66.12 690 THR A N 1
ATOM 5493 C CA . THR A 1 690 ? 50.983 -42.799 -32.223 1.00 66.12 690 THR A CA 1
ATOM 5494 C C . THR A 1 690 ? 50.035 -41.726 -31.672 1.00 66.12 690 THR A C 1
ATOM 5496 O O . THR A 1 690 ? 50.390 -40.550 -31.609 1.00 66.12 690 THR A O 1
ATOM 5499 N N . ASN A 1 691 ? 48.856 -42.137 -31.189 1.00 57.81 691 ASN A N 1
ATOM 5500 C CA . ASN A 1 691 ? 47.869 -41.257 -30.559 1.00 57.81 691 ASN A CA 1
ATOM 5501 C C . ASN A 1 691 ? 48.370 -40.662 -29.232 1.00 57.81 691 ASN A C 1
ATOM 5503 O O . ASN A 1 691 ? 48.082 -39.505 -28.929 1.00 57.81 691 ASN A O 1
ATOM 5507 N N . THR A 1 692 ? 49.146 -41.419 -28.451 1.00 61.88 692 THR A N 1
ATOM 5508 C CA . THR A 1 692 ? 49.716 -40.943 -27.181 1.00 61.88 692 THR A CA 1
ATOM 5509 C C . THR A 1 692 ? 50.833 -39.929 -27.426 1.00 61.88 692 THR A C 1
ATOM 5511 O O . THR A 1 692 ? 50.865 -38.885 -26.776 1.00 61.88 692 THR A O 1
ATOM 5514 N N . LEU A 1 693 ? 51.698 -40.183 -28.416 1.00 61.19 693 LEU A N 1
ATOM 5515 C CA . LEU A 1 693 ? 52.737 -39.242 -28.854 1.00 61.19 693 LEU A CA 1
ATOM 5516 C C . LEU A 1 693 ? 52.139 -37.930 -29.390 1.00 61.19 693 LEU A C 1
ATOM 5518 O O . LEU A 1 693 ? 52.580 -36.850 -28.992 1.00 61.19 693 LEU A O 1
ATOM 5522 N N . LEU A 1 694 ? 51.081 -38.004 -30.208 1.00 62.91 694 LEU A N 1
ATOM 5523 C CA . LEU A 1 694 ? 50.311 -36.830 -30.643 1.00 62.91 694 LEU A CA 1
ATOM 5524 C C . LEU A 1 694 ? 49.693 -36.072 -29.457 1.00 62.91 694 LEU A C 1
ATOM 5526 O O . LEU A 1 694 ? 49.773 -34.845 -29.407 1.00 62.91 694 LEU A O 1
ATOM 5530 N N . GLY A 1 695 ? 49.134 -36.787 -28.474 1.00 67.31 695 GLY A N 1
ATOM 5531 C CA . GLY A 1 695 ? 48.597 -36.198 -27.245 1.00 67.31 695 GLY A CA 1
ATOM 5532 C C . GLY A 1 695 ? 49.651 -35.446 -26.424 1.00 67.31 695 GLY A C 1
ATOM 5533 O O . GLY A 1 695 ? 49.395 -34.330 -25.973 1.00 67.31 695 GLY A O 1
ATOM 5534 N N . MET A 1 696 ? 50.856 -36.007 -26.279 1.00 71.81 696 MET A N 1
ATOM 5535 C CA . MET A 1 696 ? 51.972 -35.357 -25.577 1.00 71.81 696 MET A CA 1
ATOM 5536 C C . MET A 1 696 ? 52.523 -34.149 -26.347 1.00 71.81 696 MET A C 1
ATOM 5538 O O . MET A 1 696 ? 52.794 -33.113 -25.738 1.00 71.81 696 MET A O 1
ATOM 5542 N N . GLY A 1 697 ? 52.634 -34.236 -27.677 1.00 69.31 697 GLY A N 1
ATOM 5543 C CA . GLY A 1 697 ? 53.014 -33.100 -28.524 1.00 69.31 697 GLY A CA 1
ATOM 5544 C C . GLY A 1 697 ? 52.015 -31.943 -28.422 1.00 69.31 697 GLY A C 1
ATOM 5545 O O . GLY A 1 697 ? 52.409 -30.798 -28.192 1.00 69.31 697 GLY A O 1
ATOM 5546 N N . ALA A 1 698 ? 50.715 -32.249 -28.492 1.00 69.19 698 ALA A N 1
ATOM 5547 C CA . ALA A 1 698 ? 49.645 -31.273 -28.303 1.00 69.19 698 ALA A CA 1
ATOM 5548 C C . ALA A 1 698 ? 49.662 -30.657 -26.893 1.00 69.19 698 ALA A C 1
ATOM 5550 O O . ALA A 1 698 ? 49.521 -29.442 -26.761 1.00 69.19 698 ALA A O 1
ATOM 5551 N N . PHE A 1 699 ? 49.885 -31.459 -25.846 1.00 69.06 699 PHE A N 1
ATOM 5552 C CA . PHE A 1 699 ? 49.990 -30.964 -24.471 1.00 69.06 699 PHE A CA 1
ATOM 5553 C C . PHE A 1 699 ? 51.164 -29.988 -24.308 1.00 69.06 699 PHE A C 1
ATOM 5555 O O . PHE A 1 699 ? 50.961 -28.872 -23.837 1.00 69.06 699 PHE A O 1
ATOM 5562 N N . THR A 1 700 ? 52.360 -30.347 -24.785 1.00 78.06 700 THR A N 1
ATOM 5563 C CA . THR A 1 700 ? 53.543 -29.470 -24.734 1.00 78.06 700 THR A CA 1
ATOM 5564 C C . THR A 1 700 ? 53.332 -28.177 -25.527 1.00 78.06 700 THR A C 1
ATOM 5566 O O . THR A 1 700 ? 53.658 -27.099 -25.028 1.00 78.06 700 THR A O 1
ATOM 5569 N N . ALA A 1 701 ? 52.725 -28.246 -26.717 1.00 70.25 701 ALA A N 1
ATOM 5570 C CA . ALA A 1 701 ? 52.398 -27.062 -27.516 1.00 70.25 701 ALA A CA 1
ATOM 5571 C C . ALA A 1 701 ? 51.382 -26.140 -26.813 1.00 70.25 701 ALA A C 1
ATOM 5573 O O . ALA A 1 701 ? 51.580 -24.925 -26.765 1.00 70.25 701 ALA A O 1
ATOM 5574 N N . VAL A 1 702 ? 50.331 -26.704 -26.204 1.00 69.69 702 VAL A N 1
ATOM 5575 C CA . VAL A 1 702 ? 49.344 -25.954 -25.406 1.00 69.69 702 VAL A CA 1
ATOM 5576 C C . VAL A 1 702 ? 49.986 -25.332 -24.163 1.00 69.69 702 VAL A C 1
ATOM 5578 O O . VAL A 1 702 ? 49.693 -24.179 -23.843 1.00 69.69 702 VAL A O 1
ATOM 5581 N N . THR A 1 703 ? 50.892 -26.039 -23.482 1.00 64.69 703 THR A N 1
ATOM 5582 C CA . THR A 1 703 ? 51.635 -25.511 -22.329 1.00 64.69 703 THR A CA 1
ATOM 5583 C C . THR A 1 703 ? 52.574 -24.373 -22.733 1.00 64.69 703 THR A C 1
ATOM 5585 O O . THR A 1 703 ? 52.569 -23.330 -22.080 1.00 64.69 703 THR A O 1
ATOM 5588 N N . ALA A 1 704 ? 53.328 -24.517 -23.828 1.00 73.44 704 ALA A N 1
ATOM 5589 C CA . ALA A 1 704 ? 54.205 -23.466 -24.347 1.00 73.44 704 ALA A CA 1
ATOM 5590 C C . ALA A 1 704 ? 53.411 -22.220 -24.780 1.00 73.44 704 ALA A C 1
ATOM 5592 O O . ALA A 1 704 ? 53.751 -21.103 -24.384 1.00 73.44 704 ALA A O 1
ATOM 5593 N N . TYR A 1 705 ? 52.303 -22.411 -25.506 1.00 69.75 705 TYR A N 1
ATOM 5594 C CA . TYR A 1 705 ? 51.375 -21.337 -25.867 1.00 69.75 705 TYR A CA 1
ATOM 5595 C C . TYR A 1 705 ? 50.830 -20.630 -24.618 1.00 69.75 705 TYR A C 1
ATOM 5597 O O . TYR A 1 705 ? 50.902 -19.408 -24.524 1.00 69.75 705 TYR A O 1
ATOM 5605 N N . TRP A 1 706 ? 50.386 -21.381 -23.605 1.00 65.25 706 TRP A N 1
ATOM 5606 C CA . TRP A 1 706 ? 49.901 -20.823 -22.339 1.00 65.25 706 TRP A CA 1
ATOM 5607 C C . TRP A 1 706 ? 50.970 -20.011 -21.589 1.00 65.25 706 TRP A C 1
ATOM 5609 O O . TRP A 1 706 ? 50.667 -18.934 -21.074 1.00 65.25 706 TRP A O 1
ATOM 5619 N N . PHE A 1 707 ? 52.227 -20.470 -21.558 1.00 67.81 707 PHE A N 1
ATOM 5620 C CA . PHE A 1 707 ? 53.335 -19.706 -20.969 1.00 67.81 707 PHE A CA 1
ATOM 5621 C C . PHE A 1 707 ? 53.679 -18.434 -21.758 1.00 67.81 707 PHE A C 1
ATOM 5623 O O . PHE A 1 707 ? 54.072 -17.441 -21.139 1.00 67.81 707 PHE A O 1
ATOM 5630 N N . ALA A 1 708 ? 53.502 -18.437 -23.083 1.00 64.38 708 ALA A N 1
ATOM 5631 C CA . ALA A 1 708 ? 53.712 -17.272 -23.942 1.00 64.38 708 ALA A CA 1
ATOM 5632 C C . ALA A 1 708 ? 52.565 -16.244 -23.854 1.00 64.38 708 ALA A C 1
ATOM 5634 O O . ALA A 1 708 ? 52.822 -15.041 -23.860 1.00 64.38 708 ALA A O 1
ATOM 5635 N N . THR A 1 709 ? 51.308 -16.692 -23.726 1.00 60.66 709 THR A N 1
ATOM 5636 C CA . THR A 1 709 ? 50.121 -15.814 -23.688 1.00 60.66 709 THR A CA 1
ATOM 5637 C C . THR A 1 709 ? 49.635 -15.456 -22.279 1.00 60.66 709 THR A C 1
ATOM 5639 O O . THR A 1 709 ? 48.599 -14.802 -22.145 1.00 60.66 709 THR A O 1
ATOM 5642 N N . ARG A 1 710 ? 50.312 -15.890 -21.204 1.00 51.97 710 ARG A N 1
ATOM 5643 C CA . ARG A 1 710 ? 49.872 -15.589 -19.828 1.00 51.97 710 ARG A CA 1
ATOM 5644 C C . ARG A 1 710 ? 49.933 -14.080 -19.516 1.00 51.97 710 ARG A C 1
ATOM 5646 O O . ARG A 1 710 ? 50.917 -13.429 -19.875 1.00 51.97 710 ARG A O 1
ATOM 5653 N N . PRO A 1 711 ? 48.937 -13.513 -18.803 1.00 52.44 711 PRO A N 1
ATOM 5654 C CA . PRO A 1 711 ? 48.974 -12.116 -18.374 1.00 52.44 711 PRO A CA 1
ATOM 5655 C C . PRO A 1 711 ? 50.210 -11.786 -17.526 1.00 52.44 711 PRO A C 1
ATOM 5657 O O . PRO A 1 711 ? 50.640 -12.587 -16.695 1.00 52.44 711 PRO A O 1
ATOM 5660 N N . LYS A 1 712 ? 50.754 -10.578 -17.708 1.00 54.16 712 LYS A N 1
ATOM 5661 C CA . LYS A 1 712 ? 51.829 -10.016 -16.876 1.00 54.16 712 LYS A CA 1
ATOM 5662 C C . LYS A 1 712 ? 51.227 -9.212 -15.717 1.00 54.16 712 LYS A C 1
ATOM 5664 O O . LYS A 1 712 ? 50.175 -8.598 -15.878 1.00 54.16 712 LYS A O 1
ATOM 5669 N N . ALA A 1 713 ? 51.892 -9.218 -14.561 1.00 61.72 713 ALA A N 1
ATOM 5670 C CA . ALA A 1 713 ? 51.474 -8.435 -13.398 1.00 61.72 713 ALA A CA 1
ATOM 5671 C C . ALA A 1 713 ? 51.586 -6.920 -13.658 1.00 61.72 713 ALA A C 1
ATOM 5673 O O . ALA A 1 713 ? 52.415 -6.474 -14.455 1.00 61.72 713 ALA A O 1
ATOM 5674 N N . LEU A 1 714 ? 50.752 -6.129 -12.979 1.00 63.47 714 LEU A N 1
ATOM 5675 C CA . LEU A 1 714 ? 50.737 -4.672 -13.112 1.00 63.47 714 LEU A CA 1
ATOM 5676 C C . LEU A 1 714 ? 51.889 -4.055 -12.302 1.00 63.47 714 LEU A C 1
ATOM 5678 O O . LEU A 1 714 ? 52.049 -4.366 -11.124 1.00 63.47 714 LEU A O 1
ATOM 5682 N N . LYS A 1 715 ? 52.696 -3.190 -12.926 1.00 67.38 715 LYS A N 1
ATOM 5683 C CA . LYS A 1 715 ? 53.826 -2.523 -12.261 1.00 67.38 715 LYS A CA 1
ATOM 5684 C C . LYS A 1 715 ? 53.311 -1.382 -11.375 1.00 67.38 715 LYS A C 1
ATOM 5686 O O . LYS A 1 715 ? 52.621 -0.495 -11.872 1.00 67.38 715 LYS A O 1
ATOM 5691 N N . ALA A 1 716 ? 53.661 -1.406 -10.091 1.00 74.06 716 ALA A N 1
ATOM 5692 C CA . ALA A 1 716 ? 53.358 -0.327 -9.152 1.00 74.06 716 ALA A CA 1
ATOM 5693 C C . ALA A 1 716 ? 54.163 0.955 -9.475 1.00 74.06 716 ALA A C 1
ATOM 5695 O O . ALA A 1 716 ? 55.264 0.850 -10.028 1.00 74.06 716 ALA A O 1
ATOM 5696 N N . PRO A 1 717 ? 53.645 2.158 -9.148 1.00 74.62 717 PRO A N 1
ATOM 5697 C CA . PRO A 1 717 ? 54.321 3.427 -9.449 1.00 74.62 717 PRO A CA 1
ATOM 5698 C C . PRO A 1 717 ? 55.547 3.697 -8.558 1.00 74.62 717 PRO A C 1
ATOM 5700 O O . PRO A 1 717 ? 56.454 4.410 -8.972 1.00 74.62 717 PRO A O 1
ATOM 5703 N N . CYS A 1 718 ? 55.593 3.109 -7.362 1.00 81.06 718 CYS A N 1
ATOM 5704 C CA . CYS A 1 718 ? 56.729 3.113 -6.440 1.00 81.06 718 CYS A CA 1
ATOM 5705 C C . CYS A 1 718 ? 56.817 1.750 -5.721 1.00 81.06 718 CYS A C 1
ATOM 5707 O O . CYS A 1 718 ? 56.026 0.844 -6.002 1.00 81.06 718 CYS A O 1
ATOM 5709 N N . ASP A 1 719 ? 57.776 1.578 -4.806 1.00 81.94 719 ASP A N 1
ATOM 5710 C CA . ASP A 1 719 ? 57.833 0.379 -3.964 1.00 81.94 719 ASP A CA 1
ATOM 5711 C C . ASP A 1 719 ? 56.640 0.357 -2.994 1.00 81.94 719 ASP A C 1
ATOM 5713 O O . ASP A 1 719 ? 56.468 1.258 -2.172 1.00 81.94 719 ASP A O 1
ATOM 5717 N N . LEU A 1 720 ? 55.826 -0.700 -3.054 1.00 82.19 720 LEU A N 1
ATOM 5718 C CA . LEU A 1 720 ? 54.653 -0.873 -2.190 1.00 82.19 720 LEU A CA 1
ATOM 5719 C C . LEU A 1 720 ? 55.009 -1.023 -0.699 1.00 82.19 720 LEU A C 1
ATOM 5721 O O . LEU A 1 720 ? 54.115 -0.945 0.145 1.00 82.19 720 LEU A O 1
ATOM 5725 N N . ARG A 1 721 ? 56.296 -1.212 -0.374 1.00 80.69 721 ARG A N 1
ATOM 5726 C CA . ARG A 1 721 ? 56.864 -1.217 0.984 1.00 80.69 721 ARG A CA 1
ATOM 5727 C C . ARG A 1 721 ? 57.273 0.180 1.477 1.00 80.69 721 ARG A C 1
ATOM 5729 O O . ARG A 1 721 ? 57.626 0.310 2.642 1.00 80.69 721 ARG A O 1
ATOM 5736 N N . MET A 1 722 ? 57.253 1.204 0.619 1.00 84.50 722 MET A N 1
ATOM 5737 C CA . MET A 1 722 ? 57.643 2.583 0.944 1.00 84.50 722 MET A CA 1
ATOM 5738 C C . MET A 1 722 ? 56.798 3.582 0.131 1.00 84.50 722 MET A C 1
ATOM 5740 O O . MET A 1 722 ? 57.287 4.297 -0.741 1.00 84.50 722 MET A O 1
ATOM 5744 N N . GLN A 1 723 ? 55.492 3.615 0.401 1.00 88.81 723 GLN A N 1
ATOM 5745 C CA . GLN A 1 723 ? 54.525 4.397 -0.378 1.00 88.81 723 GLN A CA 1
ATOM 5746 C C . GLN A 1 723 ? 54.506 5.898 -0.021 1.00 88.81 723 GLN A C 1
ATOM 5748 O O . GLN A 1 723 ? 54.006 6.709 -0.803 1.00 88.81 723 GLN A O 1
ATOM 5753 N N . SER A 1 724 ? 55.087 6.295 1.118 1.00 88.88 724 SER A N 1
ATOM 5754 C CA . SER A 1 724 ? 55.322 7.698 1.486 1.00 88.88 724 SER A CA 1
ATOM 5755 C C . SER A 1 724 ? 56.674 7.900 2.167 1.00 88.88 724 SER A C 1
ATOM 5757 O O . SER A 1 724 ? 57.149 7.037 2.914 1.00 88.88 724 SER A O 1
ATOM 5759 N N . VAL A 1 725 ? 57.262 9.071 1.937 1.00 88.19 725 VAL A N 1
ATOM 5760 C CA . VAL A 1 725 ? 58.517 9.532 2.545 1.00 88.19 725 VAL A CA 1
ATOM 5761 C C . VAL A 1 725 ? 58.243 10.683 3.507 1.00 88.19 725 VAL A C 1
ATOM 5763 O O . VAL A 1 725 ? 57.245 11.389 3.365 1.00 88.19 725 VAL A O 1
ATOM 5766 N N . GLU A 1 726 ? 59.112 10.855 4.496 1.00 85.44 726 GLU A N 1
ATOM 5767 C CA . GLU A 1 726 ? 59.037 11.950 5.466 1.00 85.44 726 GLU A CA 1
ATOM 5768 C C . GLU A 1 726 ? 59.767 13.192 4.940 1.00 85.44 726 GLU A C 1
ATOM 5770 O O . GLU A 1 726 ? 60.751 13.074 4.207 1.00 85.44 726 GLU A O 1
ATOM 5775 N N . LEU A 1 727 ? 59.269 14.378 5.283 1.00 84.62 727 LEU A N 1
ATOM 5776 C CA . LEU A 1 727 ? 59.823 15.654 4.842 1.00 84.62 727 LEU A CA 1
ATOM 5777 C C . LEU A 1 727 ? 60.858 16.179 5.853 1.00 84.62 727 LEU A C 1
ATOM 5779 O O . LEU A 1 727 ? 60.597 16.153 7.059 1.00 84.62 727 LEU A O 1
ATOM 5783 N N . PRO A 1 728 ? 62.009 16.711 5.399 1.00 71.69 728 PRO A N 1
ATOM 5784 C CA . PRO A 1 728 ? 62.955 17.376 6.288 1.00 71.69 728 PRO A CA 1
ATOM 5785 C C . PRO A 1 728 ? 62.309 18.639 6.881 1.00 71.69 728 PRO A C 1
ATOM 5787 O O . PRO A 1 728 ? 61.790 19.475 6.144 1.00 71.69 728 PRO A O 1
ATOM 5790 N N . GLY A 1 729 ? 62.335 18.771 8.211 1.00 65.44 729 GLY A N 1
ATOM 5791 C CA . GLY A 1 729 ? 61.728 19.909 8.920 1.00 65.44 729 GLY A CA 1
ATOM 5792 C C . GLY A 1 729 ? 61.211 19.618 10.335 1.00 65.44 729 GLY A C 1
ATOM 5793 O O . GLY A 1 729 ? 60.895 20.555 11.055 1.00 65.44 729 GLY A O 1
ATOM 5794 N N . GLY A 1 730 ? 61.139 18.351 10.760 1.00 60.34 730 GLY A N 1
ATOM 5795 C CA . GLY A 1 730 ? 60.836 17.977 12.153 1.00 60.34 730 GLY A CA 1
ATOM 5796 C C . GLY A 1 730 ? 59.350 17.851 12.522 1.00 60.34 730 GLY A C 1
ATOM 5797 O O . GLY A 1 730 ? 59.049 17.384 13.613 1.00 60.34 730 GLY A O 1
ATOM 5798 N N . GLU A 1 731 ? 58.414 18.181 11.625 1.00 71.31 731 GLU A N 1
ATOM 5799 C CA . GLU A 1 731 ? 56.962 18.049 11.874 1.00 71.31 731 GLU A CA 1
ATOM 5800 C C . GLU A 1 731 ? 56.389 16.624 11.665 1.00 71.31 731 GLU A C 1
ATOM 5802 O O . GLU A 1 731 ? 55.171 16.457 11.619 1.00 71.31 731 GLU A O 1
ATOM 5807 N N . PHE A 1 732 ? 57.228 15.602 11.438 1.00 81.81 732 PHE A N 1
ATOM 5808 C CA . PHE A 1 732 ? 56.820 14.238 11.028 1.00 81.81 732 PHE A CA 1
ATOM 5809 C C . PHE A 1 732 ? 55.884 14.183 9.793 1.00 81.81 732 PHE A C 1
ATOM 5811 O O . PHE A 1 732 ? 55.170 13.201 9.560 1.00 81.81 732 PHE A O 1
ATOM 5818 N N . ALA A 1 733 ? 55.872 15.248 8.984 1.00 87.94 733 ALA A N 1
ATOM 5819 C CA . ALA A 1 733 ? 55.037 15.379 7.796 1.00 87.94 733 ALA A CA 1
ATOM 5820 C C . ALA A 1 733 ? 55.500 14.430 6.682 1.00 87.94 733 ALA A C 1
ATOM 5822 O O . ALA A 1 733 ? 56.695 14.312 6.412 1.00 87.94 733 ALA A O 1
ATOM 5823 N N . ARG A 1 734 ? 54.557 13.780 5.994 1.00 89.94 734 ARG A N 1
ATOM 5824 C CA . ARG A 1 734 ? 54.825 12.812 4.922 1.00 89.94 734 ARG A CA 1
ATOM 5825 C C . ARG A 1 734 ? 54.205 13.223 3.591 1.00 89.94 734 ARG A C 1
ATOM 5827 O O . ARG A 1 734 ? 53.123 13.809 3.543 1.00 89.94 734 ARG A O 1
ATOM 5834 N N . ARG A 1 735 ? 54.878 12.834 2.506 1.00 89.56 735 ARG A N 1
ATOM 5835 C CA . ARG A 1 735 ? 54.486 13.053 1.104 1.00 89.56 735 ARG A CA 1
ATOM 5836 C C . ARG A 1 735 ? 54.495 11.725 0.341 1.00 89.56 735 ARG A C 1
ATOM 5838 O O . ARG A 1 735 ? 55.301 10.838 0.632 1.00 89.56 735 ARG A O 1
ATOM 5845 N N . GLY A 1 736 ? 53.597 11.565 -0.632 1.00 87.06 736 GLY A N 1
ATOM 5846 C CA . GLY A 1 736 ? 53.521 10.356 -1.461 1.00 87.06 736 GLY A CA 1
ATOM 5847 C C . GLY A 1 736 ? 54.822 10.110 -2.236 1.00 87.06 736 GLY A C 1
ATOM 5848 O O . GLY A 1 736 ? 55.310 10.998 -2.935 1.00 87.06 736 GLY A O 1
ATOM 5849 N N . ALA A 1 737 ? 55.383 8.900 -2.138 1.00 85.44 737 ALA A N 1
ATOM 5850 C CA . ALA A 1 737 ? 56.708 8.583 -2.685 1.00 85.44 737 ALA A CA 1
ATOM 5851 C C . ALA A 1 737 ? 56.784 8.716 -4.219 1.00 85.44 737 ALA A C 1
ATOM 5853 O O . ALA A 1 737 ? 57.850 8.984 -4.764 1.00 85.44 737 ALA A O 1
ATOM 5854 N N . ALA A 1 738 ? 55.646 8.612 -4.914 1.00 79.31 738 ALA A N 1
ATOM 5855 C CA . ALA A 1 738 ? 55.540 8.783 -6.364 1.00 79.31 738 ALA A CA 1
ATOM 5856 C C . ALA A 1 738 ? 55.936 10.187 -6.883 1.00 79.31 738 ALA A C 1
ATOM 5858 O O . ALA A 1 738 ? 56.110 10.345 -8.089 1.00 79.31 738 ALA A O 1
ATOM 5859 N N . LEU A 1 739 ? 56.091 11.193 -6.010 1.00 76.62 739 LEU A N 1
ATOM 5860 C CA . LEU A 1 739 ? 56.577 12.530 -6.385 1.00 76.62 739 LEU A CA 1
ATOM 5861 C C . LEU A 1 739 ? 58.109 12.648 -6.474 1.00 76.62 739 LEU A C 1
ATOM 5863 O O . LEU A 1 739 ? 58.590 13.665 -6.967 1.00 76.62 739 LEU A O 1
ATOM 5867 N N . ASN A 1 740 ? 58.886 11.671 -5.984 1.00 69.62 740 ASN A N 1
ATOM 5868 C CA . ASN A 1 740 ? 60.363 11.694 -5.990 1.00 69.62 740 ASN A CA 1
ATOM 5869 C C . ASN A 1 740 ? 60.998 13.005 -5.453 1.00 69.62 740 ASN A C 1
ATOM 5871 O O . ASN A 1 740 ? 62.057 13.421 -5.914 1.00 69.62 740 ASN A O 1
ATOM 5875 N N . GLY A 1 741 ? 60.349 13.673 -4.490 1.00 66.88 741 GLY A N 1
ATOM 5876 C CA . GLY A 1 741 ? 60.808 14.948 -3.914 1.00 66.88 741 GLY A CA 1
ATOM 5877 C C . GLY A 1 741 ? 60.348 16.218 -4.647 1.00 66.88 741 GLY A C 1
ATOM 5878 O O . GLY A 1 741 ? 60.649 17.316 -4.186 1.00 66.88 741 GLY A O 1
ATOM 5879 N N . GLY A 1 742 ? 59.592 16.097 -5.743 1.00 74.44 742 GLY A N 1
ATOM 5880 C CA . GLY A 1 742 ? 59.031 17.237 -6.474 1.00 74.44 742 GLY A CA 1
ATOM 5881 C C . GLY A 1 742 ? 57.999 18.068 -5.682 1.00 74.44 742 GLY A C 1
ATOM 5882 O O . GLY A 1 742 ? 57.546 17.657 -4.602 1.00 74.44 742 GLY A O 1
ATOM 5883 N N . PRO A 1 743 ? 57.613 19.247 -6.212 1.00 82.25 743 PRO A N 1
ATOM 5884 C CA . PRO A 1 743 ? 56.560 20.085 -5.640 1.00 82.25 743 PRO A CA 1
ATOM 5885 C C . PRO A 1 743 ? 55.188 19.393 -5.694 1.00 82.25 743 PRO A C 1
ATOM 5887 O O . PRO A 1 743 ? 54.972 18.466 -6.475 1.00 82.25 743 PRO A O 1
ATOM 5890 N N . LEU A 1 744 ? 54.249 19.861 -4.867 1.00 87.12 744 LEU A N 1
ATOM 5891 C CA . LEU A 1 744 ? 52.866 19.377 -4.889 1.00 87.12 744 LEU A CA 1
ATOM 5892 C C . LEU A 1 744 ? 52.174 19.788 -6.196 1.00 87.12 744 LEU A C 1
ATOM 5894 O O . LEU A 1 744 ? 52.279 20.939 -6.625 1.00 87.12 744 LEU A O 1
ATOM 5898 N N . LEU A 1 745 ? 51.433 18.863 -6.807 1.00 86.69 745 LEU A N 1
ATOM 5899 C CA . LEU A 1 745 ? 50.673 19.139 -8.024 1.00 86.69 745 LEU A CA 1
ATOM 5900 C C . LEU A 1 745 ? 49.442 19.995 -7.707 1.00 86.69 745 LEU A C 1
ATOM 5902 O O . LEU A 1 745 ? 48.583 19.594 -6.921 1.00 86.69 745 LEU A O 1
ATOM 5906 N N . SER A 1 746 ? 49.335 21.152 -8.361 1.00 82.38 746 SER A N 1
ATOM 5907 C CA . SER A 1 746 ? 48.127 21.991 -8.364 1.00 82.38 746 SER A CA 1
ATOM 5908 C C . SER A 1 746 ? 47.161 21.650 -9.504 1.00 82.38 746 SER A C 1
ATOM 5910 O O . SER A 1 746 ? 45.979 21.963 -9.418 1.00 82.38 746 SER A O 1
ATOM 5912 N N . HIS A 1 747 ? 47.653 21.009 -10.566 1.00 83.12 747 HIS A N 1
ATOM 5913 C CA . HIS A 1 747 ? 46.891 20.608 -11.748 1.00 83.12 747 HIS A CA 1
ATOM 5914 C C . HIS A 1 747 ? 47.581 19.425 -12.454 1.00 83.12 747 HIS A C 1
ATOM 5916 O O . HIS A 1 747 ? 48.751 19.143 -12.197 1.00 83.12 747 HIS A O 1
ATOM 5922 N N . PHE A 1 748 ? 46.848 18.719 -13.324 1.00 80.81 748 PHE A N 1
ATOM 5923 C CA . PHE A 1 748 ? 47.354 17.560 -14.086 1.00 80.81 748 PHE A CA 1
ATOM 5924 C C . PHE A 1 748 ? 47.573 17.835 -15.583 1.00 80.81 748 PHE A C 1
ATOM 5926 O O . PHE A 1 748 ? 48.303 17.087 -16.228 1.00 80.81 748 PHE A O 1
ATOM 5933 N N . TYR A 1 749 ? 46.944 18.876 -16.137 1.00 84.62 749 TYR A N 1
ATOM 5934 C CA . TYR A 1 749 ? 47.019 19.227 -17.556 1.00 84.62 749 TYR A CA 1
ATOM 5935 C C . TYR A 1 749 ? 47.209 20.738 -17.708 1.00 84.62 749 TYR A C 1
ATOM 5937 O O . TYR A 1 749 ? 46.429 21.518 -17.164 1.00 84.62 749 TYR A O 1
ATOM 5945 N N . GLU A 1 750 ? 48.231 21.154 -18.455 1.00 83.00 750 GLU A N 1
ATOM 5946 C CA . GLU A 1 750 ? 48.569 22.571 -18.661 1.00 83.00 750 GLU A CA 1
ATOM 5947 C C . GLU A 1 750 ? 47.454 23.370 -19.365 1.00 83.00 750 GLU A C 1
ATOM 5949 O O . GLU A 1 750 ? 47.353 24.579 -19.153 1.00 83.00 750 GLU A O 1
ATOM 5954 N N . ASP A 1 751 ? 46.606 22.696 -20.156 1.00 80.75 751 ASP A N 1
ATOM 5955 C CA . ASP A 1 751 ? 45.466 23.249 -20.905 1.00 80.75 751 ASP A CA 1
ATOM 5956 C C . ASP A 1 751 ? 44.112 23.140 -20.170 1.00 80.75 751 ASP A C 1
ATOM 5958 O O . ASP A 1 751 ? 43.063 23.342 -20.787 1.00 80.75 751 ASP A O 1
ATOM 5962 N N . ALA A 1 752 ? 44.116 22.779 -18.879 1.00 84.88 752 ALA A N 1
ATOM 5963 C CA . ALA A 1 752 ? 42.913 22.712 -18.051 1.00 84.88 752 ALA A CA 1
ATOM 5964 C C . ALA A 1 752 ? 43.229 22.931 -16.556 1.00 84.88 752 ALA A C 1
ATOM 5966 O O . ALA A 1 752 ? 43.503 21.987 -15.806 1.00 84.88 752 ALA A O 1
ATOM 5967 N N . LYS A 1 753 ? 43.176 24.196 -16.119 1.00 87.19 753 LYS A N 1
ATOM 5968 C CA . LYS A 1 753 ? 43.530 24.645 -14.757 1.00 87.19 753 LYS A CA 1
ATOM 5969 C C . LYS A 1 753 ? 42.313 25.062 -13.925 1.00 87.19 753 LYS A C 1
ATOM 5971 O O . LYS A 1 753 ? 42.384 25.074 -12.699 1.00 87.19 753 LYS A O 1
ATOM 5976 N N . THR A 1 754 ? 41.189 25.343 -14.575 1.00 85.69 754 THR A N 1
ATOM 5977 C CA . THR A 1 754 ? 39.886 25.662 -13.976 1.00 85.69 754 THR A CA 1
ATOM 5978 C C . THR A 1 754 ? 38.854 24.570 -14.268 1.00 85.69 754 THR A C 1
ATOM 5980 O O . THR A 1 754 ? 38.951 23.859 -15.269 1.00 85.69 754 THR A O 1
ATOM 5983 N N . ILE A 1 755 ? 37.819 24.459 -13.426 1.00 84.44 755 ILE A N 1
ATOM 5984 C CA . ILE A 1 755 ? 36.707 23.515 -13.651 1.00 84.44 755 ILE A CA 1
ATOM 5985 C C . ILE A 1 755 ? 35.960 23.824 -14.960 1.00 84.44 755 ILE A C 1
ATOM 5987 O O . ILE A 1 755 ? 35.497 22.899 -15.623 1.00 84.44 755 ILE A O 1
ATOM 5991 N N . TYR A 1 756 ? 35.922 25.097 -15.373 1.00 84.88 756 TYR A N 1
ATOM 5992 C CA . TYR A 1 756 ? 35.455 25.489 -16.700 1.00 84.88 756 TYR A CA 1
ATOM 5993 C C . TYR A 1 756 ? 36.295 24.823 -17.798 1.00 84.88 756 TYR A C 1
ATOM 5995 O O . TYR A 1 756 ? 35.759 23.996 -18.524 1.00 84.88 756 TYR A O 1
ATOM 6003 N N . GLU A 1 757 ? 37.609 25.075 -17.886 1.00 85.94 757 GLU A N 1
ATOM 6004 C CA . GLU A 1 757 ? 38.476 24.530 -18.954 1.00 85.94 757 GLU A CA 1
ATOM 6005 C C . GLU A 1 757 ? 38.509 22.991 -19.010 1.00 85.94 757 GLU A C 1
ATOM 6007 O O . GLU A 1 757 ? 38.663 22.411 -20.091 1.00 85.94 757 GLU A O 1
ATOM 6012 N N . TRP A 1 758 ? 38.334 22.315 -17.866 1.00 86.12 758 TRP A N 1
ATOM 6013 C CA . TRP A 1 758 ? 38.209 20.854 -17.800 1.00 86.12 758 TRP A CA 1
ATOM 6014 C C . TRP A 1 758 ? 37.066 20.321 -18.675 1.00 86.12 758 TRP A C 1
ATOM 6016 O O . TRP A 1 758 ? 37.196 19.234 -19.245 1.00 86.12 758 TRP A O 1
ATOM 6026 N N . PHE A 1 759 ? 35.970 21.070 -18.835 1.00 86.81 759 PHE A N 1
ATOM 6027 C CA . PHE A 1 759 ? 34.793 20.590 -19.557 1.00 86.81 759 PHE A CA 1
ATOM 6028 C C . PHE A 1 759 ? 34.946 20.669 -21.096 1.00 86.81 759 PHE A C 1
ATOM 6030 O O . PHE A 1 759 ? 34.769 19.633 -21.748 1.00 86.81 759 PHE A O 1
ATOM 6037 N N . PRO A 1 760 ? 35.427 21.776 -21.712 1.00 83.44 760 PRO A N 1
ATOM 6038 C CA . PRO A 1 760 ? 35.873 21.789 -23.108 1.00 83.44 760 PRO A CA 1
ATOM 6039 C C . PRO A 1 760 ? 37.087 20.890 -23.382 1.00 83.44 760 PRO A C 1
ATOM 6041 O O . PRO A 1 760 ? 37.229 20.396 -24.502 1.00 83.44 760 PRO A O 1
ATOM 6044 N N . ARG A 1 761 ? 37.958 20.610 -22.396 1.00 88.25 761 ARG A N 1
ATOM 6045 C CA . ARG A 1 761 ? 38.968 19.541 -22.544 1.00 88.25 761 ARG A CA 1
ATOM 6046 C C . ARG A 1 761 ? 38.294 18.169 -22.677 1.00 88.25 761 ARG A C 1
ATOM 6048 O O . ARG A 1 761 ? 38.662 17.400 -23.562 1.00 88.25 761 ARG A O 1
ATOM 6055 N N . GLY A 1 762 ? 37.244 17.904 -21.897 1.00 86.06 762 GLY A N 1
ATOM 6056 C CA . GLY A 1 762 ? 36.368 16.736 -22.054 1.00 86.06 762 GLY A CA 1
ATOM 6057 C C . GLY A 1 762 ? 35.710 16.634 -23.438 1.00 86.06 762 GLY A C 1
ATOM 6058 O O . GLY A 1 762 ? 35.717 15.554 -24.033 1.00 86.06 762 GLY A O 1
ATOM 6059 N N . LEU A 1 763 ? 35.227 17.747 -24.005 1.00 86.75 763 LEU A N 1
ATOM 6060 C CA . LEU A 1 763 ? 34.718 17.812 -25.386 1.00 86.75 763 LEU A CA 1
ATOM 6061 C C . LEU A 1 763 ? 35.780 17.368 -26.410 1.00 86.75 763 LEU A C 1
ATOM 6063 O O . LEU A 1 763 ? 35.489 16.522 -27.261 1.00 86.75 763 LEU A O 1
ATOM 6067 N N . ARG A 1 764 ? 37.012 17.898 -26.308 1.00 89.56 764 ARG A N 1
ATOM 6068 C CA . ARG A 1 764 ? 38.135 17.557 -27.205 1.00 89.56 764 ARG A CA 1
ATOM 6069 C C . ARG A 1 764 ? 38.512 16.076 -27.113 1.00 89.56 764 ARG A C 1
ATOM 6071 O O . ARG A 1 764 ? 38.524 15.380 -28.126 1.00 89.56 764 ARG A O 1
ATOM 6078 N N . GLU A 1 765 ? 38.788 15.591 -25.903 1.00 86.44 765 GLU A N 1
ATOM 6079 C CA . GLU A 1 765 ? 39.288 14.229 -25.658 1.00 86.44 765 GLU A CA 1
ATOM 6080 C C . GLU A 1 765 ? 38.229 13.149 -25.954 1.00 86.44 765 GLU A C 1
ATOM 6082 O O . GLU A 1 765 ? 38.550 12.081 -26.477 1.00 86.44 765 GLU A O 1
ATOM 6087 N N . SER A 1 766 ? 36.946 13.430 -25.688 1.00 85.25 766 SER A N 1
ATOM 6088 C CA . SER A 1 766 ? 35.837 12.523 -26.029 1.00 85.25 766 SER A CA 1
ATOM 6089 C C . SER A 1 766 ? 35.458 12.529 -27.514 1.00 85.25 766 SER A C 1
ATOM 6091 O O . SER A 1 766 ? 34.707 11.652 -27.940 1.00 85.25 766 SER A O 1
ATOM 6093 N N . LYS A 1 767 ? 35.950 13.509 -28.291 1.00 86.88 767 LYS A N 1
ATOM 6094 C CA . LYS A 1 767 ? 35.514 13.817 -29.667 1.00 86.88 767 LYS A CA 1
ATOM 6095 C C . LYS A 1 767 ? 34.000 14.042 -29.762 1.00 86.88 767 LYS A C 1
ATOM 6097 O O . LYS A 1 767 ? 33.337 13.490 -30.636 1.00 86.88 767 LYS A O 1
ATOM 6102 N N . ASN A 1 768 ? 33.476 14.841 -28.834 1.00 87.75 768 ASN A N 1
ATOM 6103 C CA . ASN A 1 768 ? 32.045 15.062 -28.620 1.00 87.75 768 ASN A CA 1
ATOM 6104 C C . ASN A 1 768 ? 31.233 13.779 -28.350 1.00 87.75 768 ASN A C 1
ATOM 6106 O O . ASN A 1 768 ? 30.168 13.548 -28.921 1.00 87.75 768 ASN A O 1
ATOM 6110 N N . GLY A 1 769 ? 31.758 12.918 -27.476 1.00 83.88 769 GLY A N 1
ATOM 6111 C CA . GLY A 1 769 ? 31.068 11.699 -27.055 1.00 83.88 769 GLY A CA 1
ATOM 6112 C C . GLY A 1 769 ? 29.881 11.959 -26.109 1.00 83.88 769 GLY A C 1
ATOM 6113 O O . GLY A 1 769 ? 29.659 13.093 -25.680 1.00 83.88 769 GLY A O 1
ATOM 6114 N N . PRO A 1 770 ? 29.130 10.907 -25.728 1.00 85.69 770 PRO A N 1
ATOM 6115 C CA . PRO A 1 770 ? 28.110 10.987 -24.682 1.00 85.69 770 PRO A CA 1
ATOM 6116 C C . PRO A 1 770 ? 28.689 11.490 -23.352 1.00 85.69 770 PRO A C 1
ATOM 6118 O O . PRO A 1 770 ? 29.711 10.981 -22.889 1.00 85.69 770 PRO A O 1
ATOM 6121 N N . CYS A 1 771 ? 28.012 12.457 -22.736 1.00 88.81 771 CYS A N 1
ATOM 6122 C CA . CYS A 1 771 ? 28.438 13.137 -21.518 1.00 88.81 771 CYS A CA 1
ATOM 6123 C C . CYS A 1 771 ? 27.494 12.847 -20.337 1.00 88.81 771 CYS A C 1
ATOM 6125 O O . CYS A 1 771 ? 27.864 12.128 -19.407 1.00 88.81 771 CYS A O 1
ATOM 6127 N N . LEU A 1 772 ? 26.253 13.346 -20.390 1.00 89.69 772 LEU A N 1
ATOM 6128 C CA . LEU A 1 772 ? 25.249 13.181 -19.330 1.00 89.69 772 LEU A CA 1
ATOM 6129 C C . LEU A 1 772 ? 24.090 12.308 -19.817 1.00 89.69 772 LEU A C 1
ATOM 6131 O O . LEU A 1 772 ? 23.632 12.463 -20.945 1.00 89.69 772 LEU A O 1
ATOM 6135 N N . GLY A 1 773 ? 23.601 11.397 -18.970 1.00 84.06 773 GLY A N 1
ATOM 6136 C CA . GLY A 1 773 ? 22.567 10.428 -19.347 1.00 84.06 773 GLY A CA 1
ATOM 6137 C C . GLY A 1 773 ? 21.417 10.336 -18.345 1.00 84.06 773 GLY A C 1
ATOM 6138 O O . GLY A 1 773 ? 21.645 10.140 -17.151 1.00 84.06 773 GLY A O 1
ATOM 6139 N N . SER A 1 774 ? 20.175 10.382 -18.834 1.00 84.94 774 SER A N 1
ATOM 6140 C CA . SER A 1 774 ? 18.957 10.142 -18.039 1.00 84.94 774 SER A CA 1
ATOM 6141 C C . SER A 1 774 ? 18.198 8.908 -18.535 1.00 84.94 774 SER A C 1
ATOM 6143 O O . SER A 1 774 ? 18.418 8.444 -19.650 1.00 84.94 774 SER A O 1
ATOM 6145 N N . ARG A 1 775 ? 17.298 8.342 -17.718 1.00 73.25 775 ARG A N 1
ATOM 6146 C CA . ARG A 1 775 ? 16.376 7.286 -18.171 1.00 73.25 775 ARG A CA 1
ATOM 6147 C C . ARG A 1 775 ? 15.092 7.231 -17.361 1.00 73.25 775 ARG A C 1
ATOM 6149 O O . ARG A 1 775 ? 15.113 7.360 -16.138 1.00 73.25 775 ARG A O 1
ATOM 6156 N N . LYS A 1 776 ? 13.990 6.885 -18.023 1.00 69.06 776 LYS A N 1
ATOM 6157 C CA . LYS A 1 776 ? 12.764 6.429 -17.348 1.00 69.06 776 LYS A CA 1
ATOM 6158 C C . LYS A 1 776 ? 12.918 4.963 -16.903 1.00 69.06 776 LYS A C 1
ATOM 6160 O O . LYS A 1 776 ? 13.690 4.210 -17.511 1.00 69.06 776 LYS A O 1
ATOM 6165 N N . PRO A 1 777 ? 12.201 4.501 -15.862 1.00 57.91 777 PRO A N 1
ATOM 6166 C CA . PRO A 1 777 ? 12.295 3.118 -15.400 1.00 57.91 777 PRO A CA 1
ATOM 6167 C C . PRO A 1 777 ? 12.071 2.100 -16.529 1.00 57.91 777 PRO A C 1
ATOM 6169 O O . PRO A 1 777 ? 11.057 2.136 -17.219 1.00 57.91 777 PRO A O 1
ATOM 6172 N N . LYS A 1 778 ? 13.013 1.157 -16.680 1.00 48.78 778 LYS A N 1
ATOM 6173 C CA . LYS A 1 778 ? 13.038 0.089 -17.710 1.00 48.78 778 LYS A CA 1
ATOM 6174 C C . LYS A 1 778 ? 13.319 0.565 -19.155 1.00 48.78 778 LYS A C 1
ATOM 6176 O O . LYS A 1 778 ? 13.336 -0.274 -20.053 1.00 48.78 778 LYS A O 1
ATOM 6181 N N . GLN A 1 779 ? 13.624 1.846 -19.372 1.00 65.50 779 GLN A N 1
ATOM 6182 C CA . GLN A 1 779 ? 14.156 2.389 -20.633 1.00 65.50 779 GLN A CA 1
ATOM 6183 C C . GLN A 1 779 ? 15.710 2.452 -20.591 1.00 65.50 779 GLN A C 1
ATOM 6185 O O . GLN A 1 779 ? 16.290 2.302 -19.506 1.00 65.50 779 GLN A O 1
ATOM 6190 N N . PRO A 1 780 ? 16.423 2.559 -21.736 1.00 71.69 780 PRO A N 1
ATOM 6191 C CA . PRO A 1 780 ? 17.870 2.788 -21.750 1.00 71.69 780 PRO A CA 1
ATOM 6192 C C . PRO A 1 780 ? 18.179 4.233 -21.343 1.00 71.69 780 PRO A C 1
ATOM 6194 O O . PRO A 1 780 ? 17.267 5.010 -21.079 1.00 71.69 780 PRO A O 1
ATOM 6197 N N . TYR A 1 781 ? 19.464 4.580 -21.318 1.00 76.31 781 TYR A N 1
ATOM 6198 C CA . TYR A 1 781 ? 19.884 5.965 -21.161 1.00 76.31 781 TYR A CA 1
ATOM 6199 C C . TYR A 1 781 ? 19.723 6.745 -22.469 1.00 76.31 781 TYR A C 1
ATOM 6201 O O . TYR A 1 781 ? 20.239 6.326 -23.505 1.00 76.31 781 TYR A O 1
ATOM 6209 N N . GLU A 1 782 ? 19.008 7.862 -22.384 1.00 80.62 782 GLU A N 1
ATOM 6210 C CA . GLU A 1 782 ? 19.021 8.969 -23.340 1.00 80.62 782 GLU A CA 1
ATOM 6211 C C . GLU A 1 782 ? 20.201 9.868 -22.939 1.00 80.62 782 GLU A C 1
ATOM 6213 O O . GLU A 1 782 ? 20.324 10.216 -21.760 1.00 80.62 782 GLU A O 1
ATOM 6218 N N . TRP A 1 783 ? 21.100 10.170 -23.880 1.00 84.56 783 TRP A N 1
ATOM 6219 C CA . TRP A 1 783 ? 22.372 10.851 -23.616 1.00 84.56 783 TRP A CA 1
ATOM 6220 C C . TRP A 1 783 ? 22.446 12.197 -24.326 1.00 84.56 783 TRP A C 1
ATOM 6222 O O . TRP A 1 783 ? 22.079 12.286 -25.492 1.00 84.56 783 TRP A O 1
ATOM 6232 N N . LEU A 1 784 ? 23.010 13.183 -23.636 1.00 83.88 784 LEU A N 1
ATOM 6233 C CA . LEU A 1 784 ? 23.492 14.442 -24.196 1.00 83.88 784 LEU A CA 1
ATOM 6234 C C . LEU A 1 784 ? 24.991 14.302 -24.486 1.00 83.88 784 LEU A C 1
ATOM 6236 O O . LEU A 1 784 ? 25.729 13.764 -23.651 1.00 83.88 784 LEU A O 1
ATOM 6240 N N . SER A 1 785 ? 25.448 14.783 -25.636 1.00 88.50 785 SER A N 1
ATOM 6241 C CA . SER A 1 785 ? 26.868 14.937 -25.972 1.00 88.50 785 SER A CA 1
ATOM 6242 C C . SER A 1 785 ? 27.530 16.070 -25.175 1.00 88.50 785 SER A C 1
ATOM 6244 O O . SER A 1 785 ? 26.858 16.859 -24.509 1.00 88.50 785 SER A O 1
ATOM 6246 N N . TYR A 1 786 ? 28.861 16.170 -25.220 1.00 88.38 786 TYR A N 1
ATOM 6247 C CA . TYR A 1 786 ? 29.571 17.277 -24.565 1.00 88.38 786 TYR A CA 1
ATOM 6248 C C . TYR A 1 786 ? 29.185 18.652 -25.135 1.00 88.38 786 TYR A C 1
ATOM 6250 O O . TYR A 1 786 ? 29.092 19.599 -24.360 1.00 88.38 786 TYR A O 1
ATOM 6258 N N . SER A 1 787 ? 28.933 18.778 -26.445 1.00 86.19 787 SER A N 1
ATOM 6259 C CA . SER A 1 787 ? 28.523 20.049 -27.056 1.00 86.19 787 SER A CA 1
ATOM 6260 C C . SER A 1 787 ? 27.123 20.456 -26.615 1.00 86.19 787 SER A C 1
ATOM 6262 O O . SER A 1 787 ? 26.942 21.597 -26.219 1.00 86.19 787 SER A O 1
ATOM 6264 N N . GLU A 1 788 ? 26.167 19.520 -26.588 1.00 81.88 788 GLU A N 1
ATOM 6265 C CA . GLU A 1 788 ? 24.811 19.791 -26.086 1.00 81.88 788 GLU A CA 1
ATOM 6266 C C . GLU A 1 788 ? 24.832 20.199 -24.604 1.00 81.88 788 GLU A C 1
ATOM 6268 O O . GLU A 1 788 ? 24.059 21.052 -24.187 1.00 81.88 788 GLU A O 1
ATOM 6273 N N . VAL A 1 789 ? 25.720 19.631 -23.779 1.00 87.38 789 VAL A N 1
ATOM 6274 C CA . VAL A 1 789 ? 25.836 20.050 -22.369 1.00 87.38 789 VAL A CA 1
ATOM 6275 C C . VAL A 1 789 ? 26.498 21.429 -22.230 1.00 87.38 789 VAL A C 1
ATOM 6277 O O . VAL A 1 789 ? 26.092 22.188 -21.353 1.00 87.38 789 VAL A O 1
ATOM 6280 N N . ILE A 1 790 ? 27.465 21.777 -23.091 1.00 85.25 790 ILE A N 1
ATOM 6281 C CA . ILE A 1 790 ? 28.083 23.116 -23.132 1.00 85.25 790 ILE A CA 1
ATOM 6282 C C . ILE A 1 790 ? 27.063 24.166 -23.583 1.00 85.25 790 ILE A C 1
ATOM 6284 O O . ILE A 1 790 ? 26.808 25.105 -22.839 1.00 85.25 790 ILE A O 1
ATOM 6288 N N . GLU A 1 791 ? 26.412 23.961 -24.727 1.00 78.00 791 GLU A N 1
ATOM 6289 C CA . GLU A 1 791 ? 25.403 24.867 -25.295 1.00 78.00 791 GLU A CA 1
ATOM 6290 C C . GLU A 1 791 ? 24.269 25.149 -24.296 1.00 78.00 791 GLU A C 1
ATOM 6292 O O . GLU A 1 791 ? 23.869 26.294 -24.089 1.00 78.00 791 GLU A O 1
ATOM 6297 N N . ARG A 1 792 ? 23.793 24.117 -23.587 1.00 82.19 792 ARG A N 1
ATOM 6298 C CA . ARG A 1 792 ? 22.763 24.270 -22.549 1.00 82.19 792 ARG A CA 1
ATOM 6299 C C . ARG A 1 792 ? 23.259 25.009 -21.306 1.00 82.19 792 ARG A C 1
ATOM 6301 O O . ARG A 1 792 ? 22.486 25.754 -20.705 1.00 82.19 792 ARG A O 1
ATOM 6308 N N . ALA A 1 793 ? 24.523 24.832 -20.919 1.00 83.31 793 ALA A N 1
ATOM 6309 C CA . ALA A 1 793 ? 25.132 25.575 -19.816 1.00 83.31 793 ALA A CA 1
ATOM 6310 C C . ALA A 1 793 ? 25.374 27.054 -20.180 1.00 83.31 793 ALA A C 1
ATOM 6312 O O . ALA A 1 793 ? 25.134 27.935 -19.355 1.00 83.31 793 ALA A O 1
ATOM 6313 N N . GLU A 1 794 ? 25.779 27.332 -21.421 1.00 78.38 794 GLU A N 1
ATOM 6314 C CA . GLU A 1 794 ? 25.929 28.682 -21.975 1.00 78.38 794 GLU A CA 1
ATOM 6315 C C . GLU A 1 794 ? 24.570 29.399 -22.046 1.00 78.38 794 GLU A C 1
ATOM 6317 O O . GLU A 1 794 ? 24.411 30.478 -21.473 1.00 78.38 794 GLU A O 1
ATOM 6322 N N . ASN A 1 795 ? 23.546 28.764 -22.628 1.00 67.06 795 ASN A N 1
ATOM 6323 C CA . ASN A 1 795 ? 22.189 29.317 -22.717 1.00 67.06 795 ASN A CA 1
ATOM 6324 C C . ASN A 1 795 ? 21.580 29.615 -21.331 1.00 67.06 795 ASN A C 1
ATOM 6326 O O . ASN A 1 795 ? 21.078 30.717 -21.092 1.00 67.06 795 ASN A O 1
ATOM 6330 N N . LEU A 1 796 ? 21.657 28.665 -20.390 1.00 74.69 796 LEU A N 1
ATOM 6331 C CA . LEU A 1 796 ? 21.134 28.840 -19.028 1.00 74.69 796 LEU A CA 1
ATOM 6332 C C . LEU A 1 796 ? 21.917 29.900 -18.236 1.00 74.69 796 LEU A C 1
ATOM 6334 O O . LEU A 1 796 ? 21.325 30.716 -17.529 1.00 74.69 796 LEU A O 1
ATOM 6338 N N . GLY A 1 797 ? 23.243 29.925 -18.372 1.00 71.62 797 GLY A N 1
ATOM 6339 C CA . GLY A 1 797 ? 24.089 30.904 -17.698 1.00 71.62 797 GLY A CA 1
ATOM 6340 C C . GLY A 1 797 ? 23.915 32.324 -18.245 1.00 71.62 797 GLY A C 1
ATOM 6341 O O . GLY A 1 797 ? 23.858 33.281 -17.471 1.00 71.62 797 GLY A O 1
ATOM 6342 N N . SER A 1 798 ? 23.707 32.466 -19.557 1.00 65.25 798 SER A N 1
ATOM 6343 C CA . SER A 1 798 ? 23.327 33.733 -20.188 1.00 65.25 798 SER A CA 1
ATOM 6344 C C . SER A 1 798 ? 21.978 34.246 -19.663 1.00 65.25 798 SER A C 1
ATOM 6346 O O . SER A 1 798 ? 21.842 35.432 -19.349 1.00 65.25 798 SER A O 1
ATOM 6348 N N . ALA A 1 799 ? 21.004 33.353 -19.446 1.00 61.06 799 ALA A N 1
ATOM 6349 C CA . ALA A 1 799 ? 19.731 33.707 -18.816 1.00 61.06 799 ALA A CA 1
ATOM 6350 C C . ALA A 1 799 ? 19.896 34.182 -17.356 1.00 61.06 799 ALA A C 1
ATOM 6352 O O . ALA A 1 799 ? 19.203 35.116 -16.943 1.00 61.06 799 ALA A O 1
ATOM 6353 N N . PHE A 1 800 ? 20.841 33.619 -16.585 1.00 77.75 800 PHE A N 1
ATOM 6354 C CA . PHE A 1 800 ? 21.191 34.154 -15.261 1.00 77.75 800 PHE A CA 1
ATOM 6355 C C . PHE A 1 800 ? 21.750 35.583 -15.362 1.00 77.75 800 PHE A C 1
ATOM 6357 O O . PHE A 1 800 ? 21.281 36.464 -14.637 1.00 77.75 800 PHE A O 1
ATOM 6364 N N . LEU A 1 801 ? 22.685 35.844 -16.287 1.00 69.38 801 LEU A N 1
ATOM 6365 C CA . LEU A 1 801 ? 23.231 37.193 -16.501 1.00 69.38 801 LEU A CA 1
ATOM 6366 C C . LEU A 1 801 ? 22.138 38.202 -16.895 1.00 69.38 801 LEU A C 1
ATOM 6368 O O . LEU A 1 801 ? 22.066 39.290 -16.326 1.00 69.38 801 LEU A O 1
ATOM 6372 N N . HIS A 1 802 ? 21.229 37.829 -17.802 1.00 62.75 802 HIS A N 1
ATOM 6373 C CA . HIS A 1 802 ? 20.097 38.677 -18.200 1.00 62.75 802 HIS A CA 1
ATOM 6374 C C . HIS A 1 802 ? 19.113 38.942 -17.040 1.00 62.75 802 HIS A C 1
ATOM 6376 O O . HIS A 1 802 ? 18.465 39.989 -16.994 1.00 62.75 802 HIS A O 1
ATOM 6382 N N . LYS A 1 803 ? 18.996 38.028 -16.068 1.00 64.75 803 LYS A N 1
ATOM 6383 C CA . LYS A 1 803 ? 18.228 38.244 -14.826 1.00 64.75 803 LYS A CA 1
ATOM 6384 C C . LYS A 1 803 ? 18.976 39.078 -13.769 1.00 64.75 803 LYS A C 1
ATOM 6386 O O . LYS A 1 803 ? 18.432 39.299 -12.688 1.00 64.75 803 LYS A O 1
ATOM 6391 N N . GLY A 1 804 ? 20.166 39.595 -14.088 1.00 69.81 804 GLY A N 1
ATOM 6392 C CA . GLY A 1 804 ? 20.943 40.508 -13.244 1.00 69.81 804 GLY A CA 1
ATOM 6393 C C . GLY A 1 804 ? 21.996 39.833 -12.364 1.00 69.81 804 GLY A C 1
ATOM 6394 O O . GLY A 1 804 ? 22.617 40.515 -11.547 1.00 69.81 804 GLY A O 1
ATOM 6395 N N . HIS A 1 805 ? 22.221 38.525 -12.518 1.00 76.88 805 HIS A N 1
ATOM 6396 C CA . HIS A 1 805 ? 23.331 37.855 -11.844 1.00 76.88 805 HIS A CA 1
ATOM 6397 C C . HIS A 1 805 ? 24.671 38.276 -12.441 1.00 76.88 805 HIS A C 1
ATOM 6399 O O . HIS A 1 805 ? 24.800 38.492 -13.644 1.00 76.88 805 HIS A O 1
ATOM 6405 N N . SER A 1 806 ? 25.691 38.361 -11.597 1.00 81.38 806 SER A N 1
ATOM 6406 C CA . SER A 1 806 ? 27.071 38.574 -12.026 1.00 81.38 806 SER A CA 1
ATOM 6407 C C . SER A 1 806 ? 28.027 38.223 -10.894 1.00 81.38 806 SER A C 1
ATOM 6409 O O . SER A 1 806 ? 27.658 38.261 -9.719 1.00 81.38 806 SER A O 1
ATOM 6411 N N . LYS A 1 807 ? 29.281 37.928 -11.248 1.00 82.25 807 LYS A N 1
ATOM 6412 C CA . LYS A 1 807 ? 30.381 37.681 -10.305 1.00 82.25 807 LYS A CA 1
ATOM 6413 C C . LYS A 1 807 ? 30.488 38.750 -9.204 1.00 82.25 807 LYS A C 1
ATOM 6415 O O . LYS A 1 807 ? 30.782 38.420 -8.059 1.00 82.25 807 LYS A O 1
ATOM 6420 N N . ASP A 1 808 ? 30.270 40.014 -9.568 1.00 78.25 808 ASP A N 1
ATOM 6421 C CA . ASP A 1 808 ? 30.537 41.182 -8.721 1.00 78.25 808 ASP A CA 1
ATOM 6422 C C . ASP A 1 808 ? 29.252 41.837 -8.154 1.00 78.25 808 ASP A C 1
ATOM 6424 O O . ASP A 1 808 ? 29.336 42.830 -7.434 1.00 78.25 808 ASP A O 1
ATOM 6428 N N . GLY A 1 809 ? 28.068 41.286 -8.466 1.00 78.38 809 GLY A N 1
ATOM 6429 C CA . GLY A 1 809 ? 26.752 41.771 -8.028 1.00 78.38 809 GLY A CA 1
ATOM 6430 C C . GLY A 1 809 ? 25.987 40.728 -7.208 1.00 78.38 809 GLY A C 1
ATOM 6431 O O . GLY A 1 809 ? 26.088 40.701 -5.983 1.00 78.38 809 GLY A O 1
ATOM 6432 N N . ASP A 1 810 ? 25.227 39.861 -7.883 1.00 81.88 810 ASP A N 1
ATOM 6433 C CA . ASP A 1 810 ? 24.567 38.696 -7.275 1.00 81.88 810 ASP A CA 1
ATOM 6434 C C . ASP A 1 810 ? 25.098 37.393 -7.902 1.00 81.88 810 ASP A C 1
ATOM 6436 O O . ASP A 1 810 ? 24.599 36.967 -8.950 1.00 81.88 810 ASP A O 1
ATOM 6440 N N . PRO A 1 811 ? 26.116 36.754 -7.298 1.00 86.12 811 PRO A N 1
ATOM 6441 C CA . PRO A 1 811 ? 26.721 35.554 -7.856 1.00 86.12 811 PRO A CA 1
ATOM 6442 C C . PRO A 1 811 ? 26.051 34.245 -7.407 1.00 86.12 811 PRO A C 1
ATOM 6444 O O . PRO A 1 811 ? 26.471 33.196 -7.883 1.00 86.12 811 PRO A O 1
ATOM 6447 N N . TYR A 1 812 ? 25.072 34.241 -6.491 1.00 89.50 812 TYR A N 1
ATOM 6448 C CA . TYR A 1 812 ? 24.610 33.000 -5.843 1.00 89.50 812 TYR A CA 1
ATOM 6449 C C . TYR A 1 812 ? 23.349 32.416 -6.498 1.00 89.50 812 TYR A C 1
ATOM 6451 O O . TYR A 1 812 ? 22.245 32.942 -6.341 1.00 89.50 812 TYR A O 1
ATOM 6459 N N . ILE A 1 813 ? 23.501 31.266 -7.161 1.00 87.94 813 ILE A N 1
ATOM 6460 C CA . ILE A 1 813 ? 22.392 30.492 -7.735 1.00 87.94 813 ILE A CA 1
ATOM 6461 C C . ILE A 1 813 ? 22.055 29.327 -6.803 1.00 87.94 813 ILE A C 1
ATOM 6463 O O . ILE A 1 813 ? 22.878 28.439 -6.572 1.00 87.94 813 ILE A O 1
ATOM 6467 N N . GLY A 1 814 ? 20.831 29.310 -6.277 1.00 88.62 814 GLY A N 1
ATOM 6468 C CA . GLY A 1 814 ? 20.312 28.180 -5.515 1.00 88.62 814 GLY A CA 1
ATOM 6469 C C . GLY A 1 814 ? 19.904 27.036 -6.436 1.00 88.62 814 GLY A C 1
ATOM 6470 O O . GLY A 1 814 ? 19.272 27.253 -7.469 1.00 88.62 814 GLY A O 1
ATOM 6471 N N . ILE A 1 815 ? 20.214 25.802 -6.052 1.00 87.00 815 ILE A N 1
ATOM 6472 C CA . ILE A 1 815 ? 19.806 24.608 -6.796 1.00 87.00 815 ILE A CA 1
ATOM 6473 C C . ILE A 1 815 ? 19.207 23.609 -5.796 1.00 87.00 815 ILE A C 1
ATOM 6475 O O . ILE A 1 815 ? 19.861 23.228 -4.828 1.00 87.00 815 ILE A O 1
ATOM 6479 N N . PHE A 1 816 ? 17.956 23.189 -6.000 1.00 85.31 816 PHE A N 1
ATOM 6480 C CA . PHE A 1 816 ? 17.180 22.326 -5.097 1.00 85.31 816 PHE A CA 1
ATOM 6481 C C . PHE A 1 816 ? 16.538 21.159 -5.864 1.00 85.31 816 PHE A C 1
ATOM 6483 O O . PHE A 1 816 ? 15.359 21.162 -6.221 1.00 85.31 816 PHE A O 1
ATOM 6490 N N . SER A 1 817 ? 17.348 20.146 -6.164 1.00 79.19 817 SER A N 1
ATOM 6491 C CA . SER A 1 817 ? 16.975 19.020 -7.016 1.00 79.19 817 SER A CA 1
ATOM 6492 C C . SER A 1 817 ? 17.755 17.766 -6.632 1.00 79.19 817 SER A C 1
ATOM 6494 O O . SER A 1 817 ? 18.885 17.834 -6.155 1.00 79.19 817 SER A O 1
ATOM 6496 N N . GLN A 1 818 ? 17.162 16.597 -6.862 1.00 74.88 818 GLN A N 1
ATOM 6497 C CA . GLN A 1 818 ? 17.881 15.323 -6.800 1.00 74.88 818 GLN A CA 1
ATOM 6498 C C . GLN A 1 818 ? 18.818 15.166 -8.014 1.00 74.88 818 GLN A C 1
ATOM 6500 O O . GLN A 1 818 ? 18.717 15.904 -8.993 1.00 74.88 818 GLN A O 1
ATOM 6505 N N . ASN A 1 819 ? 19.757 14.217 -7.950 1.00 77.50 819 ASN A N 1
ATOM 6506 C CA . ASN A 1 819 ? 20.786 14.030 -8.980 1.00 77.50 819 ASN A CA 1
ATOM 6507 C C . ASN A 1 819 ? 20.178 13.630 -10.345 1.00 77.50 819 ASN A C 1
ATOM 6509 O O . ASN A 1 819 ? 19.655 12.523 -10.500 1.00 77.50 819 ASN A O 1
ATOM 6513 N N . ARG A 1 820 ? 20.274 14.539 -11.324 1.00 75.56 820 ARG A N 1
ATOM 6514 C CA . ARG A 1 820 ? 19.775 14.432 -12.707 1.00 75.56 820 ARG A CA 1
ATOM 6515 C C . ARG A 1 820 ? 20.612 15.338 -13.635 1.00 75.56 820 ARG A C 1
ATOM 6517 O O . ARG A 1 820 ? 21.192 16.288 -13.120 1.00 75.56 820 ARG A O 1
ATOM 6524 N N . PRO A 1 821 ? 20.704 15.109 -14.961 1.00 83.94 821 PRO A N 1
ATOM 6525 C CA . PRO A 1 821 ? 21.555 15.919 -15.851 1.00 83.94 821 PRO A CA 1
ATOM 6526 C C . PRO A 1 821 ? 21.356 17.437 -15.750 1.00 83.94 821 PRO A C 1
ATOM 6528 O O . PRO A 1 821 ? 22.316 18.194 -15.844 1.00 83.94 821 PRO A O 1
ATOM 6531 N N . GLU A 1 822 ? 20.121 17.876 -15.518 1.00 83.38 822 GLU A N 1
ATOM 6532 C CA . GLU A 1 822 ? 19.734 19.283 -15.397 1.00 83.38 822 GLU A CA 1
ATOM 6533 C C . GLU A 1 822 ? 20.371 19.972 -14.169 1.00 83.38 822 GLU A C 1
ATOM 6535 O O . GLU A 1 822 ? 20.613 21.179 -14.191 1.00 83.38 822 GLU A O 1
ATOM 6540 N N . TRP A 1 823 ? 20.730 19.200 -13.133 1.00 87.19 823 TRP A N 1
ATOM 6541 C CA . TRP A 1 823 ? 21.533 19.660 -11.993 1.00 87.19 823 TRP A CA 1
ATOM 6542 C C . TRP A 1 823 ? 22.942 20.059 -12.430 1.00 87.19 823 TRP A C 1
ATOM 6544 O O . TRP A 1 823 ? 23.370 21.187 -12.208 1.00 87.19 823 TRP A O 1
ATOM 6554 N N . THR A 1 824 ? 23.641 19.144 -13.107 1.00 88.50 824 THR A N 1
ATOM 6555 C CA . THR A 1 824 ? 25.009 19.365 -13.590 1.00 88.50 824 THR A CA 1
ATOM 6556 C C . THR A 1 824 ? 25.060 20.449 -14.665 1.00 88.50 824 THR A C 1
ATOM 6558 O O . THR A 1 824 ? 26.014 21.212 -14.703 1.00 88.50 824 THR A O 1
ATOM 6561 N N . ILE A 1 825 ? 24.021 20.590 -15.496 1.00 86.00 825 ILE A N 1
ATOM 6562 C CA . ILE A 1 825 ? 23.901 21.718 -16.436 1.00 86.00 825 ILE A CA 1
ATOM 6563 C C . ILE A 1 825 ? 23.768 23.049 -15.680 1.00 86.00 825 ILE A C 1
ATOM 6565 O O . ILE A 1 825 ? 24.440 24.010 -16.039 1.00 86.00 825 ILE A O 1
ATOM 6569 N N . SER A 1 826 ? 22.973 23.103 -14.604 1.00 84.56 826 SER A N 1
ATOM 6570 C CA . SER A 1 826 ? 22.839 24.307 -13.763 1.00 84.56 826 SER A CA 1
ATOM 6571 C C . SER A 1 826 ? 24.149 24.669 -13.049 1.00 84.56 826 SER A C 1
ATOM 6573 O O . SER A 1 826 ? 24.505 25.839 -12.957 1.00 84.56 826 SER A O 1
ATOM 6575 N N . GLU A 1 827 ? 24.898 23.667 -12.590 1.00 90.56 827 GLU A N 1
ATOM 6576 C CA . GLU A 1 827 ? 26.221 23.812 -11.970 1.00 90.56 827 GLU A CA 1
ATOM 6577 C C . GLU A 1 827 ? 27.289 24.295 -12.976 1.00 90.56 827 GLU A C 1
ATOM 6579 O O . GLU A 1 827 ? 28.005 25.263 -12.712 1.00 90.56 827 GLU A O 1
ATOM 6584 N N . LEU A 1 828 ? 27.340 23.702 -14.175 1.00 89.06 828 LEU A N 1
ATOM 6585 C CA . LEU A 1 828 ? 28.226 24.128 -15.267 1.00 89.06 828 LEU A CA 1
ATOM 6586 C C . LEU A 1 828 ? 27.882 25.533 -15.789 1.00 89.06 828 LEU A C 1
ATOM 6588 O O . LEU A 1 828 ? 28.791 26.305 -16.102 1.00 89.06 828 LEU A O 1
ATOM 6592 N N . ALA A 1 829 ? 26.595 25.891 -15.842 1.00 83.56 829 ALA A N 1
ATOM 6593 C CA . ALA A 1 829 ? 26.138 27.237 -16.186 1.00 83.56 829 ALA A CA 1
ATOM 6594 C C . ALA A 1 829 ? 26.677 28.282 -15.198 1.00 83.56 829 ALA A C 1
ATOM 6596 O O . ALA A 1 829 ? 27.109 29.360 -15.612 1.00 83.56 829 ALA A O 1
ATOM 6597 N N . CYS A 1 830 ? 26.739 27.952 -13.901 1.00 86.94 830 CYS A N 1
ATOM 6598 C CA . CYS A 1 830 ? 27.389 28.816 -12.921 1.00 86.94 830 CYS A CA 1
ATOM 6599 C C . CYS A 1 830 ? 28.888 28.976 -13.213 1.00 86.94 830 CYS A C 1
ATOM 6601 O O . CYS A 1 830 ? 29.377 30.103 -13.298 1.00 86.94 830 CYS A O 1
ATOM 6603 N N . TYR A 1 831 ? 29.613 27.872 -13.418 1.00 89.44 831 TYR A N 1
ATOM 6604 C CA . TYR A 1 831 ? 31.065 27.911 -13.639 1.00 89.44 831 TYR A CA 1
ATOM 6605 C C . TYR A 1 831 ? 31.459 28.673 -14.913 1.00 89.44 831 TYR A C 1
ATOM 6607 O O . TYR A 1 831 ? 32.442 29.413 -14.896 1.00 89.44 831 TYR A O 1
ATOM 6615 N N . THR A 1 832 ? 30.671 28.543 -15.984 1.00 84.31 832 THR A N 1
ATOM 6616 C CA . THR A 1 832 ? 30.892 29.214 -17.280 1.00 84.31 832 THR A CA 1
ATOM 6617 C C . THR A 1 832 ? 30.909 30.741 -17.152 1.00 84.31 832 THR A C 1
ATOM 6619 O O . THR A 1 832 ? 31.723 31.402 -17.793 1.00 84.31 832 THR A O 1
ATOM 6622 N N . TYR A 1 833 ? 30.083 31.309 -16.265 1.00 81.50 833 TYR A N 1
ATOM 6623 C CA . TYR A 1 833 ? 29.974 32.762 -16.059 1.00 81.50 833 TYR A CA 1
ATOM 6624 C C . TYR A 1 833 ? 30.484 33.241 -14.688 1.00 81.50 833 TYR A C 1
ATOM 6626 O O . TYR A 1 833 ? 30.149 34.337 -14.242 1.00 81.50 833 TYR A O 1
ATOM 6634 N N . SER A 1 834 ? 31.333 32.445 -14.021 1.00 86.94 834 SER A N 1
ATOM 6635 C CA . SER A 1 834 ? 31.914 32.761 -12.699 1.00 86.94 834 SER A CA 1
ATOM 6636 C C . SER A 1 834 ? 30.885 33.037 -11.584 1.00 86.94 834 SER A C 1
ATOM 6638 O O . SER A 1 834 ? 31.155 33.805 -10.659 1.00 86.94 834 SER A O 1
ATOM 6640 N N . LEU A 1 835 ? 29.716 32.397 -11.662 1.00 85.62 835 LEU A N 1
ATOM 6641 C CA . LEU A 1 835 ? 28.696 32.372 -10.611 1.00 85.62 835 LEU A CA 1
ATOM 6642 C C . LEU A 1 835 ? 28.932 31.182 -9.658 1.00 85.62 835 LEU A C 1
ATOM 6644 O O . LEU A 1 835 ? 29.719 30.274 -9.932 1.00 85.62 835 LEU A O 1
ATOM 6648 N N . ILE A 1 836 ? 28.229 31.176 -8.528 1.00 88.19 836 ILE A N 1
ATOM 6649 C CA . ILE A 1 836 ? 28.400 30.245 -7.411 1.00 88.19 836 ILE A CA 1
ATOM 6650 C C . ILE A 1 836 ? 27.140 29.383 -7.261 1.00 88.19 836 ILE A C 1
ATOM 6652 O O . ILE A 1 836 ? 26.077 29.870 -6.876 1.00 88.19 836 ILE A O 1
ATOM 6656 N N . SER A 1 837 ? 27.283 28.083 -7.513 1.00 89.25 837 SER A N 1
ATOM 6657 C CA . SER A 1 837 ? 26.252 27.064 -7.292 1.00 89.25 837 SER A CA 1
ATOM 6658 C C . SER A 1 837 ? 26.076 26.754 -5.798 1.00 89.25 837 SER A C 1
ATOM 6660 O O . SER A 1 837 ? 27.026 26.307 -5.148 1.00 89.25 837 SER A O 1
ATOM 6662 N N . VAL A 1 838 ? 24.868 26.928 -5.253 1.00 89.12 838 VAL A N 1
ATOM 6663 C CA . VAL A 1 838 ? 24.535 26.625 -3.848 1.00 89.12 838 VAL A CA 1
ATOM 6664 C C . VAL A 1 838 ? 23.505 25.483 -3.771 1.00 89.12 838 VAL A C 1
ATOM 6666 O O . VAL A 1 838 ? 22.323 25.708 -4.041 1.00 89.12 838 VAL A O 1
ATOM 6669 N N . PRO A 1 839 ? 23.914 24.257 -3.392 1.00 86.19 839 PRO A N 1
ATOM 6670 C CA . PRO A 1 839 ? 23.019 23.105 -3.343 1.00 86.19 839 PRO A CA 1
ATOM 6671 C C . PRO A 1 839 ? 22.174 23.061 -2.058 1.00 86.19 839 PRO A C 1
ATOM 6673 O O . PRO A 1 839 ? 22.697 23.150 -0.945 1.00 86.19 839 PRO A O 1
ATOM 6676 N N . LEU A 1 840 ? 20.864 22.860 -2.212 1.00 81.19 840 LEU A N 1
ATOM 6677 C CA . LEU A 1 840 ? 19.893 22.658 -1.133 1.00 81.19 840 LEU A CA 1
ATOM 6678 C C . LEU A 1 840 ? 19.474 21.179 -1.057 1.00 81.19 840 LEU A C 1
ATOM 6680 O O . LEU A 1 840 ? 19.262 20.531 -2.081 1.00 81.19 840 LEU A O 1
ATOM 6684 N N . TYR A 1 841 ? 19.350 20.640 0.160 1.00 73.25 841 TYR A N 1
ATOM 6685 C CA . TYR A 1 841 ? 19.196 19.199 0.402 1.00 73.25 841 TYR A CA 1
ATOM 6686 C C . TYR A 1 841 ? 17.873 18.837 1.090 1.00 73.25 841 TYR A C 1
ATOM 6688 O O . TYR A 1 841 ? 17.615 19.265 2.217 1.00 73.25 841 TYR A O 1
ATOM 6696 N N . ASP A 1 842 ? 17.117 17.917 0.475 1.00 60.34 842 ASP A N 1
ATOM 6697 C CA . ASP A 1 842 ? 15.859 17.332 0.984 1.00 60.34 842 ASP A CA 1
ATOM 6698 C C . ASP A 1 842 ? 15.949 16.799 2.437 1.00 60.34 842 ASP A C 1
ATOM 6700 O O . ASP A 1 842 ? 14.939 16.660 3.124 1.00 60.34 842 ASP A O 1
ATOM 6704 N N . THR A 1 843 ? 17.152 16.454 2.908 1.00 52.81 843 THR A N 1
ATOM 6705 C CA . THR A 1 843 ? 17.407 15.745 4.174 1.00 52.81 843 THR A CA 1
ATOM 6706 C C . THR A 1 843 ? 17.706 16.637 5.380 1.00 52.81 843 THR A C 1
ATOM 6708 O O . THR A 1 843 ? 17.753 16.113 6.495 1.00 52.81 843 THR A O 1
ATOM 6711 N N . LEU A 1 844 ? 17.924 17.945 5.189 1.00 57.31 844 LEU A N 1
ATOM 6712 C CA . LEU A 1 844 ? 18.354 18.861 6.261 1.00 57.31 844 LEU A CA 1
ATOM 6713 C C . LEU A 1 844 ? 17.198 19.609 6.951 1.00 57.31 844 LEU A C 1
ATOM 6715 O O . LEU A 1 844 ? 17.394 20.184 8.018 1.00 57.31 844 LEU A O 1
ATOM 6719 N N . GLY A 1 845 ? 15.990 19.561 6.383 1.00 60.38 845 GLY A N 1
ATOM 6720 C CA . GLY A 1 845 ? 14.800 20.206 6.943 1.00 60.38 845 GLY A CA 1
ATOM 6721 C C . GLY A 1 845 ? 14.668 21.696 6.606 1.00 60.38 845 GLY A C 1
ATOM 6722 O O . GLY A 1 845 ? 15.587 22.343 6.103 1.00 60.38 845 GLY A O 1
ATOM 6723 N N . THR A 1 846 ? 13.479 22.239 6.867 1.00 65.56 846 THR A N 1
ATOM 6724 C CA . THR A 1 846 ? 13.085 23.610 6.499 1.00 65.56 846 THR A CA 1
ATOM 6725 C C . THR A 1 846 ? 13.917 24.682 7.202 1.00 65.56 846 THR A C 1
ATOM 6727 O O . THR A 1 846 ? 14.296 25.661 6.569 1.00 65.56 846 THR A O 1
ATOM 6730 N N . GLU A 1 847 ? 14.265 24.481 8.475 1.00 66.62 847 GLU A N 1
ATOM 6731 C CA . GLU A 1 847 ? 15.101 25.403 9.260 1.00 66.62 847 GLU A CA 1
ATOM 6732 C C . GLU A 1 847 ? 16.497 25.585 8.642 1.00 66.62 847 GLU A C 1
ATOM 6734 O O . GLU A 1 847 ? 16.960 26.712 8.465 1.00 66.62 847 GLU A O 1
ATOM 6739 N N . ALA A 1 848 ? 17.143 24.484 8.242 1.00 67.50 848 ALA A N 1
ATOM 6740 C CA . ALA A 1 848 ? 18.459 24.520 7.608 1.00 67.50 848 ALA A CA 1
ATOM 6741 C C . ALA A 1 848 ? 18.415 25.163 6.213 1.00 67.50 848 ALA A C 1
ATOM 6743 O O . ALA A 1 848 ? 19.316 25.922 5.862 1.00 67.50 848 ALA A O 1
ATOM 6744 N N . MET A 1 849 ? 17.360 24.909 5.428 1.00 74.31 849 MET A N 1
ATOM 6745 C CA . MET A 1 849 ? 17.183 25.558 4.124 1.00 74.31 849 MET A CA 1
ATOM 6746 C C . MET A 1 849 ? 16.958 27.067 4.263 1.00 74.31 849 MET A C 1
ATOM 6748 O O . MET A 1 849 ? 17.603 27.831 3.548 1.00 74.31 849 MET A O 1
ATOM 6752 N N . SER A 1 850 ? 16.133 27.510 5.218 1.00 73.19 850 SER A N 1
ATOM 6753 C CA . SER A 1 850 ? 15.970 28.937 5.527 1.00 73.19 850 SER A CA 1
ATOM 6754 C C . SER A 1 850 ? 17.295 29.579 5.949 1.00 73.19 850 SER A C 1
ATOM 6756 O O . SER A 1 850 ? 17.663 30.611 5.397 1.00 73.19 850 SER A O 1
ATOM 6758 N N . TYR A 1 851 ? 18.066 28.936 6.836 1.00 77.69 851 TYR A N 1
ATOM 6759 C CA . TYR A 1 851 ? 19.392 29.426 7.230 1.00 77.69 851 TYR A CA 1
ATOM 6760 C C . TYR A 1 851 ? 20.350 29.575 6.034 1.00 77.69 851 TYR A C 1
ATOM 6762 O O . TYR A 1 851 ? 21.042 30.587 5.931 1.00 77.69 851 TYR A O 1
ATOM 6770 N N . ILE A 1 852 ? 20.385 28.603 5.112 1.00 81.25 852 ILE A N 1
ATOM 6771 C CA . ILE A 1 852 ? 21.244 28.672 3.917 1.00 81.25 852 ILE A CA 1
ATOM 6772 C C . ILE A 1 852 ? 20.806 29.816 2.996 1.00 81.25 852 ILE A C 1
ATOM 6774 O O . ILE A 1 852 ? 21.659 30.610 2.592 1.00 81.25 852 ILE A O 1
ATOM 6778 N N . LEU A 1 853 ? 19.506 29.929 2.691 1.00 80.19 853 LEU A N 1
ATOM 6779 C CA . LEU A 1 853 ? 18.950 31.000 1.853 1.00 80.19 853 LEU A CA 1
ATOM 6780 C C . LEU A 1 853 ? 19.320 32.383 2.406 1.00 80.19 853 LEU A C 1
ATOM 6782 O O . LEU A 1 853 ? 19.847 33.217 1.673 1.00 80.19 853 LEU A O 1
ATOM 6786 N N . ASP A 1 854 ? 19.145 32.594 3.709 1.00 79.38 854 ASP A N 1
ATOM 6787 C CA . ASP A 1 854 ? 19.377 33.889 4.356 1.00 79.38 854 ASP A CA 1
ATOM 6788 C C . ASP A 1 854 ? 20.878 34.221 4.440 1.00 79.38 854 ASP A C 1
ATOM 6790 O O . ASP A 1 854 ? 21.298 35.350 4.171 1.00 79.38 854 ASP A O 1
ATOM 6794 N N . LYS A 1 855 ? 21.718 33.222 4.750 1.00 81.38 855 LYS A N 1
ATOM 6795 C CA . LYS A 1 855 ? 23.183 33.365 4.842 1.00 81.38 855 LYS A CA 1
ATOM 6796 C C . LYS A 1 855 ? 23.834 33.615 3.475 1.00 81.38 855 LYS A C 1
ATOM 6798 O O . LYS A 1 855 ? 24.867 34.290 3.418 1.00 81.38 855 LYS A O 1
ATOM 6803 N N . THR A 1 856 ? 23.258 33.101 2.387 1.00 80.19 856 THR A N 1
ATOM 6804 C CA . THR A 1 856 ? 23.774 33.256 1.009 1.00 80.19 856 THR A CA 1
ATOM 6805 C C . THR A 1 856 ? 23.105 34.378 0.216 1.00 80.19 856 THR A C 1
ATOM 6807 O O . THR A 1 856 ? 23.737 34.912 -0.688 1.00 80.19 856 THR A O 1
ATOM 6810 N N . CYS A 1 857 ? 21.901 34.802 0.607 1.00 78.88 857 CYS A N 1
ATOM 6811 C CA . CYS A 1 857 ? 21.118 35.873 -0.020 1.00 78.88 857 CYS A CA 1
ATOM 6812 C C . CYS A 1 857 ? 20.688 35.581 -1.476 1.00 78.88 857 CYS A C 1
ATOM 6814 O O . CYS A 1 857 ? 20.469 36.512 -2.246 1.00 78.88 857 CYS A O 1
ATOM 6816 N N . ILE A 1 858 ? 20.545 34.299 -1.841 1.00 82.38 858 ILE A N 1
ATOM 6817 C CA . ILE A 1 858 ? 20.159 33.824 -3.184 1.00 82.38 858 ILE A CA 1
ATOM 6818 C C . ILE A 1 858 ? 18.891 34.520 -3.696 1.00 82.38 858 ILE A C 1
ATOM 6820 O O . ILE A 1 858 ? 17.871 34.527 -2.998 1.00 82.38 858 ILE A O 1
ATOM 6824 N N . SER A 1 859 ? 18.917 35.017 -4.940 1.00 78.25 859 SER A N 1
ATOM 6825 C CA . SER A 1 859 ? 17.718 35.550 -5.606 1.00 78.25 859 SER A CA 1
ATOM 6826 C C . SER A 1 859 ? 17.077 34.618 -6.646 1.00 78.25 859 SER A C 1
ATOM 6828 O O . SER A 1 859 ? 15.889 34.770 -6.934 1.00 78.25 859 SER A O 1
ATOM 6830 N N . THR A 1 860 ? 17.793 33.606 -7.146 1.00 80.38 860 THR A N 1
ATOM 6831 C CA . THR A 1 860 ? 17.274 32.635 -8.130 1.00 80.38 860 THR A CA 1
ATOM 6832 C C . THR A 1 860 ? 17.478 31.203 -7.654 1.00 80.38 860 THR A C 1
ATOM 6834 O O . THR A 1 860 ? 18.594 30.829 -7.295 1.00 80.38 860 THR A O 1
ATOM 6837 N N . VAL A 1 861 ? 16.414 30.391 -7.675 1.00 86.19 861 VAL A N 1
ATOM 6838 C CA . VAL A 1 861 ? 16.463 28.965 -7.305 1.00 86.19 861 VAL A CA 1
ATOM 6839 C C . VAL A 1 861 ? 15.975 28.082 -8.457 1.00 86.19 861 VAL A C 1
ATOM 6841 O O . VAL A 1 861 ? 14.916 28.337 -9.027 1.00 86.19 861 VAL A O 1
ATOM 6844 N N . VAL A 1 862 ? 16.714 27.019 -8.780 1.00 80.44 862 VAL A N 1
ATOM 6845 C CA . VAL A 1 862 ? 16.287 25.963 -9.718 1.00 80.44 862 VAL A CA 1
ATOM 6846 C C . VAL A 1 862 ? 15.759 24.759 -8.927 1.00 80.44 862 VAL A C 1
ATOM 6848 O O . VAL A 1 862 ? 16.487 24.216 -8.100 1.00 80.44 862 VAL A O 1
ATOM 6851 N N . CYS A 1 863 ? 14.523 24.319 -9.167 1.00 82.19 863 CYS A N 1
ATOM 6852 C CA . CYS A 1 863 ? 13.841 23.254 -8.413 1.00 82.19 863 CYS A CA 1
ATOM 6853 C C . CYS A 1 863 ? 13.429 22.072 -9.314 1.00 82.19 863 CYS A C 1
ATOM 6855 O O . CYS A 1 863 ? 13.001 22.282 -10.448 1.00 82.19 863 CYS A O 1
ATOM 6857 N N . ASP A 1 864 ? 13.491 20.826 -8.817 1.00 74.62 864 ASP A N 1
ATOM 6858 C CA . ASP A 1 864 ? 13.071 19.654 -9.613 1.00 74.62 864 ASP A CA 1
ATOM 6859 C C . ASP A 1 864 ? 11.550 19.530 -9.793 1.00 74.62 864 ASP A C 1
ATOM 6861 O O . ASP A 1 864 ? 11.086 19.463 -10.932 1.00 74.62 864 ASP A O 1
ATOM 6865 N N . VAL A 1 865 ? 10.783 19.500 -8.698 1.00 79.25 865 VAL A N 1
ATOM 6866 C CA . VAL A 1 865 ? 9.344 19.173 -8.713 1.00 79.25 865 VAL A CA 1
ATOM 6867 C C . VAL A 1 865 ? 8.453 20.272 -8.102 1.00 79.25 865 VAL A C 1
ATOM 6869 O O . VAL A 1 865 ? 8.897 20.993 -7.197 1.00 79.25 865 VAL A O 1
ATOM 6872 N N . PRO A 1 866 ? 7.173 20.390 -8.522 1.00 74.56 866 PRO A N 1
ATOM 6873 C CA . PRO A 1 866 ? 6.223 21.371 -7.980 1.00 74.56 866 PRO A CA 1
ATOM 6874 C C . PRO A 1 866 ? 6.063 21.328 -6.457 1.00 74.56 866 PRO A C 1
ATOM 6876 O O . PRO A 1 866 ? 5.844 22.363 -5.835 1.00 74.56 866 PRO A O 1
ATOM 6879 N N . GLU A 1 867 ? 6.206 20.161 -5.830 1.00 76.75 867 GLU A N 1
ATOM 6880 C CA . GLU A 1 867 ? 6.133 19.995 -4.376 1.00 76.75 867 GLU A CA 1
ATOM 6881 C C . GLU A 1 867 ? 7.293 20.696 -3.651 1.00 76.75 867 GLU A C 1
ATOM 6883 O O . GLU A 1 867 ? 7.082 21.257 -2.576 1.00 76.75 867 GLU A O 1
ATOM 6888 N N . LYS A 1 868 ? 8.498 20.731 -4.240 1.00 78.62 868 LYS A N 1
ATOM 6889 C CA . LYS A 1 868 ? 9.644 21.460 -3.672 1.00 78.62 868 LYS A CA 1
ATOM 6890 C C . LYS A 1 868 ? 9.546 22.957 -3.903 1.00 78.62 868 LYS A C 1
ATOM 6892 O O . LYS A 1 868 ? 9.898 23.719 -3.011 1.00 78.62 868 LYS A O 1
ATOM 6897 N N . ALA A 1 869 ? 8.996 23.383 -5.040 1.00 77.94 869 ALA A N 1
ATOM 6898 C CA . ALA A 1 869 ? 8.602 24.776 -5.240 1.00 77.94 869 ALA A CA 1
ATOM 6899 C C . ALA A 1 869 ? 7.558 25.220 -4.199 1.00 77.94 869 ALA A C 1
ATOM 6901 O O . ALA A 1 869 ? 7.725 26.263 -3.574 1.00 77.94 869 ALA A O 1
ATOM 6902 N N . LYS A 1 870 ? 6.527 24.402 -3.946 1.00 80.44 870 LYS A N 1
ATOM 6903 C CA . LYS A 1 870 ? 5.505 24.663 -2.917 1.00 80.44 870 LYS A CA 1
ATOM 6904 C C . LYS A 1 870 ? 6.133 24.735 -1.514 1.00 80.44 870 LYS A C 1
ATOM 6906 O O . LYS A 1 870 ? 5.865 25.698 -0.806 1.00 80.44 870 LYS A O 1
ATOM 6911 N N . LEU A 1 871 ? 7.054 23.828 -1.173 1.00 78.75 871 LEU A N 1
ATOM 6912 C CA . LEU A 1 871 ? 7.791 23.846 0.100 1.00 78.75 871 LEU A CA 1
ATOM 6913 C C . LEU A 1 871 ? 8.758 25.042 0.231 1.00 78.75 871 LEU A C 1
ATOM 6915 O O . LEU A 1 871 ? 8.885 25.601 1.317 1.00 78.75 871 LEU A O 1
ATOM 6919 N N . LEU A 1 872 ? 9.401 25.479 -0.856 1.00 76.56 872 LEU A N 1
ATOM 6920 C CA . LEU A 1 872 ? 10.228 26.692 -0.877 1.00 76.56 872 LEU A CA 1
ATOM 6921 C C . LEU A 1 872 ? 9.374 27.951 -0.649 1.00 76.56 872 LEU A C 1
ATOM 6923 O O . LEU A 1 872 ? 9.760 28.805 0.146 1.00 76.56 872 LEU A O 1
ATOM 6927 N N . LEU A 1 873 ? 8.199 28.036 -1.289 1.00 77.69 873 LEU A N 1
ATOM 6928 C CA . LEU A 1 873 ? 7.218 29.107 -1.070 1.00 77.69 873 LEU A CA 1
ATOM 6929 C C . LEU A 1 873 ? 6.694 29.110 0.375 1.00 77.69 873 LEU A C 1
ATOM 6931 O O . LEU A 1 873 ? 6.626 30.167 0.997 1.00 77.69 873 LEU A O 1
ATOM 6935 N N . ASP A 1 874 ? 6.400 27.937 0.944 1.00 78.81 874 ASP A N 1
ATOM 6936 C CA . ASP A 1 874 ? 6.034 27.799 2.360 1.00 78.81 874 ASP A CA 1
ATOM 6937 C C . ASP A 1 874 ? 7.178 28.266 3.287 1.00 78.81 874 ASP A C 1
ATOM 6939 O O . ASP A 1 874 ? 6.927 28.922 4.296 1.00 78.81 874 ASP A O 1
ATOM 6943 N N . CYS A 1 875 ? 8.439 28.005 2.916 1.00 72.44 875 CYS A N 1
ATOM 6944 C CA . CYS A 1 875 ? 9.631 28.477 3.627 1.00 72.44 875 CYS A CA 1
ATOM 6945 C C . CYS A 1 875 ? 9.888 29.992 3.530 1.00 72.44 875 CYS A C 1
ATOM 6947 O O . CYS A 1 875 ? 10.638 30.501 4.364 1.00 72.44 875 CYS A O 1
ATOM 6949 N N . VAL A 1 876 ? 9.342 30.723 2.549 1.00 72.75 876 VAL A N 1
ATOM 6950 C CA . VAL A 1 876 ? 9.502 32.194 2.439 1.00 72.75 876 VAL A CA 1
ATOM 6951 C C . VAL A 1 876 ? 8.244 32.986 2.815 1.00 72.75 876 VAL A C 1
ATOM 6953 O O . VAL A 1 876 ? 8.338 34.174 3.119 1.00 72.75 876 VAL A O 1
ATOM 6956 N N . SER A 1 877 ? 7.079 32.337 2.865 1.00 69.12 877 SER A N 1
ATOM 6957 C CA . SER A 1 877 ? 5.800 32.964 3.206 1.00 69.12 877 SER A CA 1
ATOM 6958 C C . SER A 1 877 ? 5.833 33.674 4.566 1.00 69.12 877 SER A C 1
ATOM 6960 O O . SER A 1 877 ? 6.037 33.049 5.605 1.00 69.12 877 SER A O 1
ATOM 6962 N N . GLY A 1 878 ? 5.542 34.978 4.571 1.00 62.19 878 GLY A N 1
ATOM 6963 C CA . GLY A 1 878 ? 5.398 35.779 5.794 1.00 62.19 878 GLY A CA 1
ATOM 6964 C C . GLY A 1 878 ? 6.701 36.341 6.375 1.00 62.19 878 GLY A C 1
ATOM 6965 O O . GLY A 1 878 ? 6.671 36.892 7.473 1.00 62.19 878 GLY A O 1
ATOM 6966 N N . ARG A 1 879 ? 7.830 36.243 5.659 1.00 67.56 879 ARG A N 1
ATOM 6967 C CA . ARG A 1 879 ? 9.106 36.876 6.036 1.00 67.56 879 ARG A CA 1
ATOM 6968 C C . ARG A 1 879 ? 9.747 37.615 4.862 1.00 67.56 879 ARG A C 1
ATOM 6970 O O . ARG A 1 879 ? 9.427 37.358 3.709 1.00 67.56 879 ARG A O 1
ATOM 6977 N N . GLN A 1 880 ? 10.666 38.530 5.155 1.00 65.06 880 GLN A N 1
ATOM 6978 C CA . GLN A 1 880 ? 11.450 39.228 4.135 1.00 65.06 880 GLN A CA 1
ATOM 6979 C C . GLN A 1 880 ? 12.502 38.271 3.543 1.00 65.06 880 GLN A C 1
ATOM 6981 O O . GLN A 1 880 ? 13.251 37.650 4.296 1.00 65.06 880 GLN A O 1
ATOM 6986 N N . HIS A 1 881 ? 12.554 38.132 2.214 1.00 77.06 881 HIS A N 1
ATOM 6987 C CA . HIS A 1 881 ? 13.432 37.185 1.512 1.00 77.06 881 HIS A CA 1
ATOM 6988 C C . HIS A 1 881 ? 14.131 37.812 0.299 1.00 77.06 881 HIS A C 1
ATOM 6990 O O . HIS A 1 881 ? 13.666 38.800 -0.264 1.00 77.06 881 HIS A O 1
ATOM 6996 N N . SER A 1 882 ? 15.246 37.212 -0.125 1.00 75.12 882 SER A N 1
ATOM 6997 C CA . SER A 1 882 ? 16.014 37.618 -1.314 1.00 75.12 882 SER A CA 1
ATOM 6998 C C . SER A 1 882 ? 15.525 36.986 -2.624 1.00 75.12 882 SER A C 1
ATOM 7000 O O . SER A 1 882 ? 15.824 37.517 -3.693 1.00 75.12 882 SER A O 1
ATOM 7002 N N . VAL A 1 883 ? 14.790 35.866 -2.551 1.00 79.81 883 VAL A N 1
ATOM 7003 C CA . VAL A 1 883 ? 14.316 35.087 -3.712 1.00 79.81 883 VAL A CA 1
ATOM 7004 C C . VAL A 1 883 ? 13.347 35.909 -4.571 1.00 79.81 883 VAL A C 1
ATOM 7006 O O . VAL A 1 883 ? 12.406 36.490 -4.035 1.00 79.81 883 VAL A O 1
ATOM 7009 N N . LYS A 1 884 ? 13.588 35.923 -5.889 1.00 79.00 884 LYS A N 1
ATOM 7010 C CA . LYS A 1 884 ? 12.852 36.647 -6.946 1.00 79.00 884 LYS A CA 1
ATOM 7011 C C . LYS A 1 884 ? 12.508 35.768 -8.155 1.00 79.00 884 LYS A C 1
ATOM 7013 O O . LYS A 1 884 ? 11.512 36.027 -8.819 1.00 79.00 884 LYS A O 1
ATOM 7018 N N . ASN A 1 885 ? 13.314 34.747 -8.463 1.00 72.88 885 ASN A N 1
ATOM 7019 C CA . ASN A 1 885 ? 13.093 33.853 -9.607 1.00 72.88 885 ASN A CA 1
ATOM 7020 C C . ASN A 1 885 ? 13.114 32.379 -9.179 1.00 72.88 885 ASN A C 1
ATOM 7022 O O . ASN A 1 885 ? 13.932 31.970 -8.349 1.00 72.88 885 ASN A O 1
ATOM 7026 N N . LEU A 1 886 ? 12.257 31.573 -9.802 1.00 80.00 886 LEU A N 1
ATOM 7027 C CA . LEU A 1 886 ? 12.118 30.142 -9.560 1.00 80.00 886 LEU A CA 1
ATOM 7028 C C . LEU A 1 886 ? 12.042 29.388 -10.897 1.00 80.00 886 LEU A C 1
ATOM 7030 O O . LEU A 1 886 ? 11.081 29.529 -11.647 1.00 80.00 886 LEU A O 1
ATOM 7034 N N . ILE A 1 887 ? 13.051 28.580 -11.213 1.00 72.62 887 ILE A N 1
ATOM 7035 C CA . ILE A 1 887 ? 13.100 27.803 -12.462 1.00 72.62 887 ILE A CA 1
ATOM 7036 C C . ILE A 1 887 ? 12.718 26.358 -12.142 1.00 72.62 887 ILE A C 1
ATOM 7038 O O . ILE A 1 887 ? 13.389 25.718 -11.335 1.00 72.62 887 ILE A O 1
ATOM 7042 N N . LEU A 1 888 ? 11.648 25.834 -12.745 1.00 75.25 888 LEU A N 1
ATOM 7043 C CA . LEU A 1 888 ? 11.158 24.480 -12.468 1.00 75.25 888 LEU A CA 1
ATOM 7044 C C . LEU A 1 888 ? 11.490 23.503 -13.598 1.00 75.25 888 LEU A C 1
ATOM 7046 O O . LEU A 1 888 ? 11.199 23.763 -14.767 1.00 75.25 888 LEU A O 1
ATOM 7050 N N . ILE A 1 889 ? 12.085 22.365 -13.239 1.00 69.44 889 ILE A N 1
ATOM 7051 C CA . ILE A 1 889 ? 12.529 21.342 -14.198 1.00 69.44 889 ILE A CA 1
ATOM 7052 C C . ILE A 1 889 ? 11.342 20.512 -14.727 1.00 69.44 889 ILE A C 1
ATOM 7054 O O . ILE A 1 889 ? 11.352 20.069 -15.877 1.00 69.44 889 ILE A O 1
ATOM 7058 N N . GLU A 1 890 ? 10.298 20.318 -13.918 1.00 72.62 890 GLU A N 1
ATOM 7059 C CA . GLU A 1 890 ? 9.065 19.621 -14.310 1.00 72.62 890 GLU A CA 1
ATOM 7060 C C . GLU A 1 890 ? 7.877 20.581 -14.499 1.00 72.62 890 GLU A C 1
ATOM 7062 O O . GLU A 1 890 ? 7.888 21.722 -14.042 1.00 72.62 890 GLU A O 1
ATOM 7067 N N . ASN A 1 891 ? 6.838 20.132 -15.215 1.00 63.59 891 ASN A N 1
ATOM 7068 C CA . ASN A 1 891 ? 5.655 20.950 -15.507 1.00 63.59 891 ASN A CA 1
ATOM 7069 C C . ASN A 1 891 ? 4.904 21.345 -14.224 1.00 63.59 891 ASN A C 1
ATOM 7071 O O . ASN A 1 891 ? 4.637 20.495 -13.375 1.00 63.59 891 ASN A O 1
ATOM 7075 N N . PHE A 1 892 ? 4.465 22.601 -14.154 1.00 69.31 892 PHE A N 1
ATOM 7076 C CA . PHE A 1 892 ? 3.670 23.151 -13.054 1.00 69.31 892 PHE A CA 1
ATOM 7077 C C . PHE A 1 892 ? 2.250 23.558 -13.471 1.00 69.31 892 PHE A C 1
ATOM 7079 O O . PHE A 1 892 ? 1.922 23.674 -14.652 1.00 69.31 892 PHE A O 1
ATOM 7086 N N . ASP A 1 893 ? 1.403 23.757 -12.462 1.00 65.38 893 ASP A N 1
ATOM 7087 C CA . ASP A 1 893 ? 0.047 24.284 -12.556 1.00 65.38 893 ASP A CA 1
ATOM 7088 C C . ASP A 1 893 ? 0.023 25.824 -12.472 1.00 65.38 893 ASP A C 1
ATOM 7090 O O . ASP A 1 893 ? 0.847 26.443 -11.801 1.00 65.38 893 ASP A O 1
ATOM 7094 N N . ALA A 1 894 ? -0.956 26.462 -13.127 1.00 64.31 894 ALA A N 1
ATOM 7095 C CA . ALA A 1 894 ? -1.129 27.922 -13.078 1.00 64.31 894 ALA A CA 1
ATOM 7096 C C . ALA A 1 894 ? -1.370 28.447 -11.646 1.00 64.31 894 ALA A C 1
ATOM 7098 O O . ALA A 1 894 ? -0.967 29.558 -11.317 1.00 64.31 894 ALA A O 1
ATOM 7099 N N . ASP A 1 895 ? -1.955 27.613 -10.782 1.00 69.56 895 ASP A N 1
ATOM 7100 C CA . ASP A 1 895 ? -2.168 27.879 -9.354 1.00 69.56 895 ASP A CA 1
ATOM 7101 C C . ASP A 1 895 ? -0.843 28.153 -8.612 1.00 69.56 895 ASP A C 1
ATOM 7103 O O . ASP A 1 895 ? -0.753 29.072 -7.796 1.00 69.56 895 ASP A O 1
ATOM 7107 N N . LEU A 1 896 ? 0.233 27.432 -8.965 1.00 72.12 896 LEU A N 1
ATOM 7108 C CA . LEU A 1 896 ? 1.571 27.667 -8.420 1.00 72.12 896 LEU A CA 1
ATOM 7109 C C . LEU A 1 896 ? 2.163 29.003 -8.894 1.00 72.12 896 LEU A C 1
ATOM 7111 O O . LEU A 1 896 ? 2.821 29.682 -8.107 1.00 72.12 896 LEU A O 1
ATOM 7115 N N . VAL A 1 897 ? 1.891 29.407 -10.140 1.00 67.81 897 VAL A N 1
ATOM 7116 C CA . VAL A 1 897 ? 2.328 30.704 -10.689 1.00 67.81 897 VAL A CA 1
ATOM 7117 C C . VAL A 1 897 ? 1.639 31.851 -9.957 1.00 67.81 897 VAL A C 1
ATOM 7119 O O . VAL A 1 897 ? 2.319 32.741 -9.451 1.00 67.81 897 VAL A O 1
ATOM 7122 N N . THR A 1 898 ? 0.311 31.800 -9.808 1.00 71.88 898 THR A N 1
ATOM 7123 C CA . THR A 1 898 ? -0.441 32.802 -9.034 1.00 71.88 898 THR A CA 1
ATOM 7124 C C . THR A 1 898 ? 0.023 32.849 -7.575 1.00 71.88 898 THR A C 1
ATOM 7126 O O . THR A 1 898 ? 0.164 33.935 -7.009 1.00 71.88 898 THR A O 1
ATOM 7129 N N . ARG A 1 899 ? 0.338 31.692 -6.970 1.00 75.12 899 ARG A N 1
ATOM 7130 C CA . ARG A 1 899 ? 0.877 31.636 -5.604 1.00 75.12 899 ARG A CA 1
ATOM 7131 C C . ARG A 1 899 ? 2.263 32.279 -5.486 1.00 75.12 899 ARG A C 1
ATOM 7133 O O . ARG A 1 899 ? 2.497 32.970 -4.504 1.00 75.12 899 ARG A O 1
ATOM 7140 N N . ALA A 1 900 ? 3.164 32.091 -6.450 1.00 68.06 900 ALA A N 1
ATOM 7141 C CA . ALA A 1 900 ? 4.492 32.716 -6.428 1.00 68.06 900 ALA A CA 1
ATOM 7142 C C . ALA A 1 900 ? 4.449 34.225 -6.731 1.00 68.06 900 ALA A C 1
ATOM 7144 O O . ALA A 1 900 ? 5.111 35.004 -6.044 1.00 68.06 900 ALA A O 1
ATOM 7145 N N . GLN A 1 901 ? 3.594 34.653 -7.667 1.00 71.31 901 GLN A N 1
ATOM 7146 C CA . GLN A 1 901 ? 3.356 36.069 -7.969 1.00 71.31 901 GLN A CA 1
ATOM 7147 C C . GLN A 1 901 ? 2.873 36.854 -6.739 1.00 71.31 901 GLN A C 1
ATOM 7149 O O . GLN A 1 901 ? 3.280 37.997 -6.548 1.00 71.31 901 GLN A O 1
ATOM 7154 N N . HIS A 1 902 ? 2.080 36.232 -5.857 1.00 75.25 902 HIS A N 1
ATOM 7155 C CA . HIS A 1 902 ? 1.652 36.839 -4.589 1.00 75.25 902 HIS A CA 1
ATOM 7156 C C . HIS A 1 902 ? 2.817 37.178 -3.633 1.00 75.25 902 HIS A C 1
ATOM 7158 O O . HIS A 1 902 ? 2.686 38.087 -2.817 1.00 75.25 902 HIS A O 1
ATOM 7164 N N . TYR A 1 903 ? 3.962 36.498 -3.760 1.00 71.38 903 TYR A N 1
ATOM 7165 C CA . TYR A 1 903 ? 5.196 36.775 -3.010 1.00 71.38 903 TYR A CA 1
ATOM 7166 C C . TYR A 1 903 ? 6.268 37.494 -3.857 1.00 71.38 903 TYR A C 1
ATOM 7168 O O . TYR A 1 903 ? 7.417 37.598 -3.435 1.00 71.38 903 TYR A O 1
ATOM 7176 N N . GLY A 1 904 ? 5.922 37.986 -5.055 1.00 68.25 904 GLY A N 1
ATOM 7177 C CA . GLY A 1 904 ? 6.859 38.682 -5.945 1.00 68.25 904 GLY A CA 1
ATOM 7178 C C . GLY A 1 904 ? 7.917 37.781 -6.596 1.00 68.25 904 GLY A C 1
ATOM 7179 O O . GLY A 1 904 ? 9.019 38.254 -6.872 1.00 68.25 904 GLY A O 1
ATOM 7180 N N . ILE A 1 905 ? 7.606 36.497 -6.813 1.00 80.69 905 ILE A N 1
ATOM 7181 C CA . ILE A 1 905 ? 8.518 35.509 -7.408 1.00 80.69 905 ILE A CA 1
ATOM 7182 C C . ILE A 1 905 ? 8.024 35.085 -8.803 1.00 80.69 905 ILE A C 1
ATOM 7184 O O . ILE A 1 905 ? 6.916 34.562 -8.943 1.00 80.69 905 ILE A O 1
ATOM 7188 N N . ASP A 1 906 ? 8.871 35.253 -9.821 1.00 71.12 906 ASP A N 1
ATOM 7189 C CA . ASP A 1 906 ? 8.651 34.746 -11.185 1.00 71.12 906 ASP A CA 1
ATOM 7190 C C . ASP A 1 906 ? 8.878 33.225 -11.252 1.00 71.12 906 ASP A C 1
ATOM 7192 O O . ASP A 1 906 ? 9.884 32.740 -10.731 1.00 71.12 906 ASP A O 1
ATOM 7196 N N . ILE A 1 907 ? 8.022 32.478 -11.968 1.00 74.25 907 ILE A N 1
ATOM 7197 C CA . ILE A 1 907 ? 8.271 31.061 -12.307 1.00 74.25 907 ILE A CA 1
ATOM 7198 C C . ILE A 1 907 ? 8.535 30.890 -13.807 1.00 74.25 907 ILE A C 1
ATOM 7200 O O . ILE A 1 907 ? 7.763 31.375 -14.632 1.00 74.25 907 ILE A O 1
ATOM 7204 N N . ILE A 1 908 ? 9.589 30.147 -14.153 1.00 61.78 908 ILE A N 1
ATOM 7205 C CA . ILE A 1 908 ? 9.974 29.789 -15.530 1.00 61.78 908 ILE A CA 1
ATOM 7206 C C . ILE A 1 908 ? 10.094 28.258 -15.639 1.00 61.78 908 ILE A C 1
ATOM 7208 O O . ILE A 1 908 ? 10.523 27.605 -14.688 1.00 61.78 908 ILE A O 1
ATOM 7212 N N . SER A 1 909 ? 9.718 27.662 -16.776 1.00 57.62 909 SER A N 1
ATOM 7213 C CA . SER A 1 909 ? 9.871 26.218 -17.022 1.00 57.62 909 SER A CA 1
ATOM 7214 C C . SER A 1 909 ? 11.175 25.909 -17.764 1.00 57.62 909 SER A C 1
ATOM 7216 O O . SER A 1 909 ? 11.529 26.585 -18.726 1.00 57.62 909 SER A O 1
ATOM 7218 N N . LEU A 1 910 ? 11.873 24.845 -17.353 1.00 58.47 910 LEU A N 1
ATOM 7219 C CA . LEU A 1 910 ? 13.031 24.312 -18.084 1.00 58.47 910 LEU A CA 1
ATOM 7220 C C . LEU A 1 910 ? 12.617 23.544 -19.356 1.00 58.47 910 LEU A C 1
ATOM 7222 O O . LEU A 1 910 ? 13.457 23.134 -20.151 1.00 58.47 910 LEU A O 1
ATOM 7226 N N . ARG A 1 911 ? 11.321 23.271 -19.537 1.00 42.56 911 ARG A N 1
ATOM 7227 C CA . ARG A 1 911 ? 10.820 22.408 -20.614 1.00 42.56 911 ARG A CA 1
ATOM 7228 C C . ARG A 1 911 ? 10.486 23.161 -21.896 1.00 42.56 911 ARG A C 1
ATOM 7230 O O . ARG A 1 911 ? 10.322 22.533 -22.937 1.00 42.56 911 ARG A O 1
ATOM 7237 N N . ASP A 1 912 ? 10.468 24.485 -21.823 1.00 45.81 912 ASP A N 1
ATOM 7238 C CA . ASP A 1 912 ? 10.460 25.374 -22.983 1.00 45.81 912 ASP A CA 1
ATOM 7239 C C . ASP A 1 912 ? 11.862 25.478 -23.635 1.00 45.81 912 ASP A C 1
ATOM 7241 O O . ASP A 1 912 ? 12.052 26.275 -24.549 1.00 45.81 912 ASP A O 1
ATOM 7245 N N . ALA A 1 913 ? 12.826 24.648 -23.192 1.00 42.81 913 ALA A N 1
ATOM 7246 C CA . ALA A 1 913 ? 14.177 24.537 -23.742 1.00 42.81 913 ALA A CA 1
ATOM 7247 C C . ALA A 1 913 ? 14.443 23.246 -24.580 1.00 42.81 913 ALA A C 1
ATOM 7249 O O . ALA A 1 913 ? 14.787 23.392 -25.749 1.00 42.81 913 ALA A O 1
ATOM 7250 N N . GLU A 1 914 ? 14.284 21.990 -24.086 1.00 33.38 914 GLU A N 1
ATOM 7251 C CA . GLU A 1 914 ? 14.725 20.763 -24.837 1.00 33.38 914 GLU A CA 1
ATOM 7252 C C . GLU A 1 914 ? 13.876 19.442 -24.751 1.00 33.38 914 GLU A C 1
ATOM 7254 O O . GLU A 1 914 ? 13.003 19.273 -23.896 1.00 33.38 914 GLU A O 1
ATOM 7259 N N . ILE A 1 915 ? 14.168 18.468 -25.657 1.00 31.94 915 ILE A N 1
ATOM 7260 C CA . ILE A 1 915 ? 13.382 17.265 -26.099 1.00 31.94 915 ILE A CA 1
ATOM 7261 C C . ILE A 1 915 ? 14.331 16.145 -26.684 1.00 31.94 915 ILE A C 1
ATOM 7263 O O . ILE A 1 915 ? 15.374 16.526 -27.192 1.00 31.94 915 ILE A O 1
ATOM 7267 N N . TYR A 1 916 ? 14.110 14.800 -26.789 1.00 27.55 916 TYR A N 1
ATOM 7268 C CA . TYR A 1 916 ? 13.230 13.763 -26.154 1.00 27.55 916 TYR A CA 1
ATOM 7269 C C . TYR A 1 916 ? 13.433 12.311 -26.766 1.00 27.55 916 TYR A C 1
ATOM 7271 O O . TYR A 1 916 ? 13.046 12.100 -27.915 1.00 27.55 916 TYR A O 1
ATOM 7279 N N . GLY A 1 917 ? 13.848 11.253 -26.022 1.00 29.84 917 GLY A N 1
ATOM 7280 C CA . GLY A 1 917 ? 13.639 9.801 -26.369 1.00 29.84 917 GLY A CA 1
ATOM 7281 C C . GLY A 1 917 ? 14.798 8.959 -27.001 1.00 29.84 917 GLY A C 1
ATOM 7282 O O . GLY A 1 917 ? 15.729 9.536 -27.538 1.00 29.84 917 GLY A O 1
ATOM 7283 N N . GLN A 1 918 ? 14.807 7.596 -27.079 1.00 27.16 918 GLN A N 1
ATOM 7284 C CA . GLN A 1 918 ? 14.196 6.498 -26.263 1.00 27.16 918 GLN A CA 1
ATOM 7285 C C . GLN A 1 918 ? 14.645 5.035 -26.682 1.00 27.16 918 GLN A C 1
ATOM 7287 O O . GLN A 1 918 ? 14.988 4.816 -27.835 1.00 27.16 918 GLN A O 1
ATOM 7292 N N . ALA A 1 919 ? 14.490 4.016 -25.792 1.00 27.92 919 ALA A N 1
ATOM 7293 C CA . ALA A 1 919 ? 14.318 2.528 -26.026 1.00 27.92 919 ALA A CA 1
ATOM 7294 C C . ALA A 1 919 ? 15.473 1.589 -26.580 1.00 27.92 919 ALA A C 1
ATOM 7296 O O . ALA A 1 919 ? 16.264 2.037 -27.391 1.00 27.92 919 ALA A O 1
ATOM 7297 N N . THR A 1 920 ? 15.663 0.256 -26.309 1.00 35.91 920 THR A N 1
ATOM 7298 C CA . THR A 1 920 ? 15.495 -0.684 -25.130 1.00 35.91 920 THR A CA 1
ATOM 7299 C C . THR A 1 920 ? 16.127 -2.126 -25.302 1.00 35.91 920 THR A C 1
ATOM 7301 O O . THR A 1 920 ? 15.739 -2.840 -26.221 1.00 35.91 920 THR A O 1
ATOM 7304 N N . SER A 1 921 ? 16.851 -2.671 -24.284 1.00 36.66 921 SER A N 1
ATOM 7305 C CA . SER A 1 921 ? 16.946 -4.136 -23.882 1.00 36.66 921 SER A CA 1
ATOM 7306 C C . SER A 1 921 ? 17.804 -5.159 -24.724 1.00 36.66 921 SER A C 1
ATOM 7308 O O . SER A 1 921 ? 18.285 -4.771 -25.775 1.00 36.66 921 SER A O 1
ATOM 7310 N N . THR A 1 922 ? 18.043 -6.476 -24.430 1.00 35.47 922 THR A N 1
ATOM 7311 C CA . THR A 1 922 ? 18.196 -7.355 -23.210 1.00 35.47 922 THR A CA 1
ATOM 7312 C C . THR A 1 922 ? 18.810 -8.770 -23.527 1.00 35.47 922 THR A C 1
ATOM 7314 O O . THR A 1 922 ? 18.934 -9.138 -24.687 1.00 35.47 922 THR A O 1
ATOM 7317 N N . LEU A 1 923 ? 19.096 -9.596 -22.482 1.00 31.08 923 LEU A N 1
ATOM 7318 C CA . LEU A 1 923 ? 19.152 -11.097 -22.420 1.00 31.08 923 LEU A CA 1
ATOM 7319 C C . LEU A 1 923 ? 20.520 -11.847 -22.394 1.00 31.08 923 LEU A C 1
ATOM 7321 O O . LEU A 1 923 ? 21.162 -12.036 -23.420 1.00 31.08 923 LEU A O 1
ATOM 7325 N N . LYS A 1 924 ? 20.837 -12.484 -21.239 1.00 32.47 924 LYS A N 1
ATOM 7326 C CA . LYS A 1 924 ? 21.184 -13.937 -21.082 1.00 32.47 924 LYS A CA 1
ATOM 7327 C C . LYS A 1 924 ? 21.430 -14.319 -19.601 1.00 32.47 924 LYS A C 1
ATOM 7329 O O . LYS A 1 924 ? 22.527 -14.190 -19.065 1.00 32.47 924 LYS A O 1
ATOM 7334 N N . ARG A 1 925 ? 20.391 -14.807 -18.899 1.00 32.75 925 ARG A N 1
ATOM 7335 C CA . ARG A 1 925 ? 20.375 -14.968 -17.419 1.00 32.75 925 ARG A CA 1
ATOM 7336 C C . ARG A 1 925 ? 20.867 -16.335 -16.873 1.00 32.75 925 ARG A C 1
ATOM 7338 O O . ARG A 1 925 ? 20.704 -16.555 -15.681 1.00 32.75 925 ARG A O 1
ATOM 7345 N N . ARG A 1 926 ? 21.463 -17.253 -17.650 1.00 33.31 926 ARG A N 1
ATOM 7346 C CA . ARG A 1 926 ? 21.599 -18.680 -17.230 1.00 33.31 926 ARG A CA 1
ATOM 7347 C C . ARG A 1 926 ? 22.999 -19.310 -17.094 1.00 33.31 926 ARG A C 1
ATOM 7349 O O . ARG A 1 926 ? 23.074 -20.508 -16.884 1.00 33.31 926 ARG A O 1
ATOM 7356 N N . ILE A 1 927 ? 24.089 -18.543 -17.139 1.00 40.66 927 ILE A N 1
ATOM 7357 C CA . ILE A 1 927 ? 25.459 -19.102 -17.018 1.00 40.66 927 ILE A CA 1
ATOM 7358 C C . ILE A 1 927 ? 26.069 -18.900 -15.594 1.00 40.66 927 ILE A C 1
ATOM 7360 O O . ILE A 1 927 ? 27.212 -19.254 -15.324 1.00 40.66 927 ILE A O 1
ATOM 7364 N N . LEU A 1 928 ? 25.283 -18.366 -14.640 1.00 37.41 928 LEU A N 1
ATOM 7365 C CA . LEU A 1 928 ? 25.759 -17.806 -13.357 1.00 37.41 928 LEU A CA 1
ATOM 7366 C C . LEU A 1 928 ? 25.943 -18.802 -12.189 1.00 37.41 928 LEU A C 1
ATOM 7368 O O . LEU A 1 928 ? 26.158 -18.334 -11.081 1.00 37.41 928 LEU A O 1
ATOM 7372 N N . GLU A 1 929 ? 25.927 -20.126 -12.374 1.00 34.53 929 GLU A N 1
ATOM 7373 C CA . GLU A 1 929 ? 26.015 -21.059 -11.220 1.00 34.53 929 GLU A CA 1
ATOM 7374 C C . GLU A 1 929 ? 27.222 -22.038 -11.173 1.00 34.53 929 GLU A C 1
ATOM 7376 O O . GLU A 1 929 ? 27.376 -22.739 -10.178 1.00 34.53 929 GLU A O 1
ATOM 7381 N N . PHE A 1 930 ? 28.156 -22.038 -12.142 1.00 39.38 930 PHE A N 1
ATOM 7382 C CA . PHE A 1 930 ? 29.323 -22.958 -12.132 1.00 39.38 930 PHE A CA 1
ATOM 7383 C C . PHE A 1 930 ? 30.682 -22.327 -11.725 1.00 39.38 930 PHE A C 1
ATOM 7385 O O . PHE A 1 930 ? 31.375 -22.790 -10.823 1.00 39.38 930 PHE A O 1
ATOM 7392 N N . ALA A 1 931 ? 31.071 -21.228 -12.370 1.00 40.50 931 ALA A N 1
ATOM 7393 C CA . ALA A 1 931 ? 32.419 -20.643 -12.361 1.00 40.50 931 ALA A CA 1
ATOM 7394 C C . ALA A 1 931 ? 32.914 -19.831 -11.130 1.00 40.50 931 ALA A C 1
ATOM 7396 O O . ALA A 1 931 ? 34.104 -19.526 -11.041 1.00 40.50 931 ALA A O 1
ATOM 7397 N N . PHE A 1 932 ? 32.060 -19.525 -10.154 1.00 37.69 932 PHE A N 1
ATOM 7398 C CA . PHE A 1 932 ? 32.398 -18.868 -8.883 1.00 37.69 932 PHE A CA 1
ATOM 7399 C C . PHE A 1 932 ? 33.377 -19.741 -8.099 1.00 37.69 932 PHE A C 1
ATOM 7401 O O . PHE A 1 932 ? 34.346 -19.243 -7.537 1.00 37.69 932 PHE A O 1
ATOM 7408 N N . ARG A 1 933 ? 33.183 -21.064 -8.230 1.00 42.47 933 ARG A N 1
ATOM 7409 C CA . ARG A 1 933 ? 34.035 -22.163 -7.764 1.00 42.47 933 ARG A CA 1
ATOM 7410 C C . ARG A 1 933 ? 35.551 -21.990 -7.986 1.00 42.47 933 ARG A C 1
ATOM 7412 O O . ARG A 1 933 ? 36.331 -22.635 -7.296 1.00 42.47 933 ARG A O 1
ATOM 7419 N N . ARG A 1 934 ? 35.983 -21.221 -9.002 1.00 46.69 934 ARG A N 1
ATOM 7420 C CA . ARG A 1 934 ? 37.385 -21.232 -9.477 1.00 46.69 934 ARG A CA 1
ATOM 7421 C C . ARG A 1 934 ? 38.152 -19.915 -9.315 1.00 46.69 934 ARG A C 1
ATOM 7423 O O . ARG A 1 934 ? 39.340 -19.973 -9.011 1.00 46.69 934 ARG A O 1
ATOM 7430 N N . LYS A 1 935 ? 37.522 -18.741 -9.483 1.00 50.12 935 LYS A N 1
ATOM 7431 C CA . LYS A 1 935 ? 38.246 -17.449 -9.385 1.00 50.12 935 LYS A CA 1
ATOM 7432 C C . LYS A 1 935 ? 38.850 -17.185 -8.010 1.00 50.12 935 LYS A C 1
ATOM 7434 O O . LYS A 1 935 ? 39.889 -16.536 -7.929 1.00 50.12 935 LYS A O 1
ATOM 7439 N N . GLU A 1 936 ? 38.219 -17.690 -6.953 1.00 44.91 936 GLU A N 1
ATOM 7440 C CA . GLU A 1 936 ? 38.652 -17.461 -5.571 1.00 44.91 936 GLU A CA 1
ATOM 7441 C C . GLU A 1 936 ? 40.106 -17.904 -5.319 1.00 44.91 936 GLU A C 1
ATOM 7443 O O . GLU A 1 936 ? 40.790 -17.324 -4.479 1.00 44.91 936 GLU A O 1
ATOM 7448 N N . ASN A 1 937 ? 40.601 -18.883 -6.085 1.00 51.28 937 ASN A N 1
ATOM 7449 C CA . ASN A 1 937 ? 41.972 -19.381 -5.979 1.00 51.28 937 ASN A CA 1
ATOM 7450 C C . ASN A 1 937 ? 42.967 -18.666 -6.913 1.00 51.28 937 ASN A C 1
ATOM 7452 O O . ASN A 1 937 ? 44.151 -18.648 -6.602 1.00 51.28 937 ASN A O 1
ATOM 7456 N N . GLU A 1 938 ? 42.524 -18.039 -8.013 1.00 53.75 938 GLU A N 1
ATOM 7457 C CA . GLU A 1 938 ? 43.420 -17.280 -8.914 1.00 53.75 938 GLU A CA 1
ATOM 7458 C C . GLU A 1 938 ? 43.812 -15.914 -8.318 1.00 53.75 938 GLU A C 1
ATOM 7460 O O . GLU A 1 938 ? 44.951 -15.469 -8.459 1.00 53.75 938 GLU A O 1
ATOM 7465 N N . MET A 1 939 ? 42.900 -15.266 -7.581 1.00 51.38 939 MET A N 1
ATOM 7466 C CA . MET A 1 939 ? 43.199 -14.000 -6.896 1.00 51.38 939 MET A CA 1
ATOM 7467 C C . MET A 1 939 ? 44.280 -14.164 -5.815 1.00 51.38 939 MET A C 1
ATOM 7469 O O . MET A 1 939 ? 45.138 -13.296 -5.666 1.00 51.38 939 MET A O 1
ATOM 7473 N N . LYS A 1 940 ? 44.265 -15.287 -5.082 1.00 47.31 940 LYS A N 1
ATOM 7474 C CA . LYS A 1 940 ? 45.197 -15.571 -3.974 1.00 47.31 940 LYS A CA 1
ATOM 7475 C C . LYS A 1 940 ? 46.656 -15.748 -4.433 1.00 47.31 940 LYS A C 1
ATOM 7477 O O . LYS A 1 940 ? 47.543 -15.766 -3.590 1.00 47.31 940 LYS A O 1
ATOM 7482 N N . SER A 1 941 ? 46.912 -15.826 -5.744 1.00 49.72 941 SER A N 1
ATOM 7483 C CA . SER A 1 941 ? 48.255 -15.855 -6.344 1.00 49.72 941 SER A CA 1
ATOM 7484 C C . SER A 1 941 ? 48.613 -14.579 -7.127 1.00 49.72 941 SER A C 1
ATOM 7486 O O . SER A 1 941 ? 49.485 -14.622 -7.993 1.00 49.72 941 SER A O 1
ATOM 7488 N N . GLY A 1 942 ? 47.919 -13.457 -6.894 1.00 48.19 942 GLY A N 1
ATOM 7489 C CA . GLY A 1 942 ? 48.227 -12.158 -7.514 1.00 48.19 942 GLY A CA 1
ATOM 7490 C C . GLY A 1 942 ? 47.837 -12.014 -8.993 1.00 48.19 942 GLY A C 1
ATOM 7491 O O . GLY A 1 942 ? 48.228 -11.041 -9.637 1.00 48.19 942 GLY A O 1
ATOM 7492 N N . ILE A 1 943 ? 47.065 -12.954 -9.557 1.00 54.78 943 ILE A N 1
ATOM 7493 C CA . ILE A 1 943 ? 46.685 -12.945 -10.979 1.00 54.78 943 ILE A CA 1
ATOM 7494 C C . ILE A 1 943 ? 45.269 -12.373 -11.140 1.00 54.78 943 ILE A C 1
ATOM 7496 O O . ILE A 1 943 ? 44.271 -13.015 -10.815 1.00 54.78 943 ILE A O 1
ATOM 7500 N N . MET A 1 944 ? 45.173 -11.164 -11.698 1.00 55.00 944 MET A N 1
ATOM 7501 C CA . MET A 1 944 ? 43.902 -10.510 -12.036 1.00 55.00 944 MET A CA 1
ATOM 7502 C C . MET A 1 944 ? 43.642 -10.585 -13.544 1.00 55.00 944 MET A C 1
ATOM 7504 O O . MET A 1 944 ? 44.372 -9.991 -14.335 1.00 55.00 944 MET A O 1
ATOM 7508 N N . ARG A 1 945 ? 42.587 -11.304 -13.954 1.00 55.09 945 ARG A N 1
ATOM 7509 C CA . ARG A 1 945 ? 42.197 -11.455 -15.368 1.00 55.09 945 ARG A CA 1
ATOM 7510 C C . ARG A 1 945 ? 40.680 -11.462 -15.603 1.00 55.09 945 ARG A C 1
ATOM 7512 O O . ARG A 1 945 ? 39.896 -11.635 -14.665 1.00 55.09 945 ARG A O 1
ATOM 7519 N N . ARG A 1 946 ? 40.303 -11.250 -16.872 1.00 50.56 946 ARG A N 1
ATOM 7520 C CA . ARG A 1 946 ? 38.925 -11.065 -17.392 1.00 50.56 946 ARG A CA 1
ATOM 7521 C C . ARG A 1 946 ? 38.509 -12.078 -18.470 1.00 50.56 946 ARG A C 1
ATOM 7523 O O . ARG A 1 946 ? 37.369 -12.075 -18.924 1.00 50.56 946 ARG A O 1
ATOM 7530 N N . ASP A 1 947 ? 39.441 -12.889 -18.948 1.00 53.56 947 ASP A N 1
ATOM 7531 C CA . ASP A 1 947 ? 39.341 -13.694 -20.171 1.00 53.56 947 ASP A CA 1
ATOM 7532 C C . ASP A 1 947 ? 39.198 -15.202 -19.906 1.00 53.56 947 ASP A C 1
ATOM 7534 O O . ASP A 1 947 ? 38.992 -15.985 -20.847 1.00 53.56 947 ASP A O 1
ATOM 7538 N N . SER A 1 948 ? 39.278 -15.596 -18.629 1.00 54.09 948 SER A N 1
ATOM 7539 C CA . SER A 1 948 ? 39.219 -16.986 -18.188 1.00 54.09 948 SER A CA 1
ATOM 7540 C C . SER A 1 948 ? 37.926 -17.674 -18.644 1.00 54.09 948 SER A C 1
ATOM 7542 O O . SER A 1 948 ? 36.881 -17.045 -18.849 1.00 54.09 948 SER A O 1
ATOM 7544 N N . VAL A 1 949 ? 37.969 -19.006 -18.741 1.00 50.50 949 VAL A N 1
ATOM 7545 C CA . VAL A 1 949 ? 36.771 -19.842 -18.962 1.00 50.50 949 VAL A CA 1
ATOM 7546 C C . VAL A 1 949 ? 35.672 -19.497 -17.944 1.00 50.50 949 VAL A C 1
ATOM 7548 O O . VAL A 1 949 ? 34.488 -19.506 -18.264 1.00 50.50 949 VAL A O 1
ATOM 7551 N N . TRP A 1 950 ? 36.068 -19.111 -16.731 1.00 43.91 950 TRP A N 1
ATOM 7552 C CA . TRP A 1 950 ? 35.183 -18.854 -15.606 1.00 43.91 950 TRP A CA 1
ATOM 7553 C C . TRP A 1 950 ? 34.623 -17.409 -15.590 1.00 43.91 950 TRP A C 1
ATOM 7555 O O . TRP A 1 950 ? 33.491 -17.202 -15.147 1.00 43.91 950 TRP A O 1
ATOM 7565 N N . ASP A 1 951 ? 35.323 -16.423 -16.170 1.00 51.44 951 ASP A N 1
ATOM 7566 C CA . ASP A 1 951 ? 34.764 -15.092 -16.479 1.00 51.44 951 ASP A CA 1
ATOM 7567 C C . ASP A 1 951 ? 33.614 -15.206 -17.477 1.00 51.44 951 ASP A C 1
ATOM 7569 O O . ASP A 1 951 ? 32.503 -14.751 -17.207 1.00 51.44 951 ASP A O 1
ATOM 7573 N N . LYS A 1 952 ? 33.872 -15.883 -18.606 1.00 51.16 952 LYS A N 1
ATOM 7574 C CA . LYS A 1 952 ? 32.906 -16.092 -19.699 1.00 51.16 952 LYS A CA 1
ATOM 7575 C C . LYS A 1 952 ? 31.642 -16.836 -19.241 1.00 51.16 952 LYS A C 1
ATOM 7577 O O . LYS A 1 952 ? 30.599 -16.684 -19.880 1.00 51.16 952 LYS A O 1
ATOM 7582 N N . ILE A 1 953 ? 31.741 -17.593 -18.144 1.00 44.44 953 ILE A N 1
ATOM 7583 C CA . ILE A 1 953 ? 30.675 -18.403 -17.545 1.00 44.44 953 ILE A CA 1
ATOM 7584 C C . ILE A 1 953 ? 29.965 -17.649 -16.397 1.00 44.44 953 ILE A C 1
ATOM 7586 O O . ILE A 1 953 ? 28.846 -17.185 -16.614 1.00 44.44 953 ILE A O 1
ATOM 7590 N N . ILE A 1 954 ? 30.575 -17.462 -15.212 1.00 42.94 954 ILE A N 1
ATOM 7591 C CA . ILE A 1 954 ? 29.898 -16.806 -14.067 1.00 42.94 954 ILE A CA 1
ATOM 7592 C C . ILE A 1 954 ? 30.037 -15.302 -14.107 1.00 42.94 954 ILE A C 1
ATOM 7594 O O . ILE A 1 954 ? 29.027 -14.594 -14.180 1.00 42.94 954 ILE A O 1
ATOM 7598 N N . PHE A 1 955 ? 31.270 -14.808 -13.997 1.00 45.97 955 PHE A N 1
ATOM 7599 C CA . PHE A 1 955 ? 31.450 -13.449 -13.492 1.00 45.97 955 PHE A CA 1
ATOM 7600 C C . PHE A 1 955 ? 30.917 -12.413 -14.470 1.00 45.97 955 PHE A C 1
ATOM 7602 O O . PHE A 1 955 ? 30.374 -11.407 -14.017 1.00 45.97 955 PHE A O 1
ATOM 7609 N N . LYS A 1 956 ? 30.842 -12.765 -15.762 1.00 57.00 956 LYS A N 1
ATOM 7610 C CA . LYS A 1 956 ? 30.108 -12.047 -16.803 1.00 57.00 956 LYS A CA 1
ATOM 7611 C C . LYS A 1 956 ? 28.737 -11.525 -16.373 1.00 57.00 956 LYS A C 1
ATOM 7613 O O . LYS A 1 956 ? 28.380 -10.459 -16.851 1.00 57.00 956 LYS A O 1
ATOM 7618 N N . LYS A 1 957 ? 27.955 -12.188 -15.504 1.00 44.47 957 LYS A N 1
ATOM 7619 C CA . LYS A 1 957 ? 26.641 -11.645 -15.079 1.00 44.47 957 LYS A CA 1
ATOM 7620 C C . LYS A 1 957 ? 26.677 -10.769 -13.819 1.00 44.47 957 LYS A C 1
ATOM 7622 O O . LYS A 1 957 ? 25.791 -9.932 -13.687 1.00 44.47 957 LYS A O 1
ATOM 7627 N N . VAL A 1 958 ? 27.672 -10.912 -12.936 1.00 47.88 958 VAL A N 1
ATOM 7628 C CA . VAL A 1 958 ? 27.905 -9.936 -11.847 1.00 47.88 958 VAL A CA 1
ATOM 7629 C C . VAL A 1 958 ? 28.533 -8.683 -12.449 1.00 47.88 958 VAL A C 1
ATOM 7631 O O . VAL A 1 958 ? 27.962 -7.601 -12.347 1.00 47.88 958 VAL A O 1
ATOM 7634 N N . GLN A 1 959 ? 29.607 -8.858 -13.220 1.00 58.06 959 GLN A N 1
ATOM 7635 C CA . GLN A 1 959 ? 30.220 -7.825 -14.050 1.00 58.06 959 GLN A CA 1
ATOM 7636 C C . GLN A 1 959 ? 29.161 -7.133 -14.930 1.00 58.06 959 GLN A C 1
ATOM 7638 O O . GLN A 1 959 ? 29.027 -5.920 -14.852 1.00 58.06 959 GLN A O 1
ATOM 7643 N N . ALA A 1 960 ? 28.326 -7.848 -15.700 1.00 58.19 960 ALA A N 1
ATOM 7644 C CA . ALA A 1 960 ? 27.278 -7.206 -16.514 1.00 58.19 960 ALA A CA 1
ATOM 7645 C C . ALA A 1 960 ? 26.135 -6.561 -15.709 1.00 58.19 960 ALA A C 1
ATOM 7647 O O . ALA A 1 960 ? 25.464 -5.687 -16.254 1.00 58.19 960 ALA A O 1
ATOM 7648 N N . SER A 1 961 ? 25.911 -6.920 -14.435 1.00 47.41 961 SER A N 1
ATOM 7649 C CA . SER A 1 961 ? 24.964 -6.173 -13.585 1.00 47.41 961 SER A CA 1
ATOM 7650 C C . SER A 1 961 ? 25.457 -4.755 -13.269 1.00 47.41 961 SER A C 1
ATOM 7652 O O . SER A 1 961 ? 24.638 -3.855 -13.114 1.00 47.41 961 SER A O 1
ATOM 7654 N N . ILE A 1 962 ? 26.778 -4.543 -13.306 1.00 57.38 962 ILE A N 1
ATOM 7655 C CA . ILE A 1 962 ? 27.451 -3.234 -13.272 1.00 57.38 962 ILE A CA 1
ATOM 7656 C C . ILE A 1 962 ? 27.951 -2.802 -14.672 1.00 57.38 962 ILE A C 1
ATOM 7658 O O . ILE A 1 962 ? 28.966 -2.127 -14.807 1.00 57.38 962 ILE A O 1
ATOM 7662 N N . GLY A 1 963 ? 27.277 -3.231 -15.747 1.00 59.62 963 GLY A N 1
ATOM 7663 C CA . GLY A 1 963 ? 27.576 -2.824 -17.133 1.00 59.62 963 GLY A CA 1
ATOM 7664 C C . GLY A 1 963 ? 28.707 -3.589 -17.840 1.00 59.62 963 GLY A C 1
ATOM 7665 O O . GLY A 1 963 ? 28.912 -3.424 -19.037 1.00 59.62 963 GLY A O 1
ATOM 7666 N N . GLY A 1 964 ? 29.429 -4.472 -17.148 1.00 59.19 964 GLY A N 1
ATOM 7667 C CA . GLY A 1 964 ? 30.358 -5.448 -17.742 1.00 59.19 964 GLY A CA 1
ATOM 7668 C C . GLY A 1 964 ? 31.745 -4.914 -18.092 1.00 59.19 964 GLY A C 1
ATOM 7669 O O . GLY A 1 964 ? 32.645 -5.705 -18.363 1.00 59.19 964 GLY A O 1
ATOM 7670 N N . GLN A 1 965 ? 31.934 -3.594 -18.066 1.00 67.50 965 GLN A N 1
ATOM 7671 C CA . GLN A 1 965 ? 33.161 -2.943 -18.529 1.00 67.50 965 GLN A CA 1
ATOM 7672 C C . GLN A 1 965 ? 34.054 -2.395 -17.404 1.00 67.50 965 GLN A C 1
ATOM 7674 O O . GLN A 1 965 ? 35.206 -2.060 -17.681 1.00 67.50 965 GLN A O 1
ATOM 7679 N N . VAL A 1 966 ? 33.588 -2.353 -16.147 1.00 63.56 966 VAL A N 1
ATOM 7680 C CA . VAL A 1 966 ? 34.250 -1.664 -15.014 1.00 63.56 966 VAL A CA 1
ATOM 7681 C C . VAL A 1 966 ? 35.700 -2.118 -14.799 1.00 63.56 966 VAL A C 1
ATOM 7683 O O . VAL A 1 966 ? 35.968 -3.269 -14.448 1.00 63.56 966 VAL A O 1
ATOM 7686 N N . ARG A 1 967 ? 36.653 -1.214 -15.067 1.00 67.25 967 ARG A N 1
ATOM 7687 C CA . ARG A 1 967 ? 38.115 -1.448 -15.000 1.00 67.25 967 ARG A CA 1
ATOM 7688 C C . ARG A 1 967 ? 38.700 -1.163 -13.614 1.00 67.25 967 ARG A C 1
ATOM 7690 O O . ARG A 1 967 ? 39.704 -1.761 -13.233 1.00 67.25 967 ARG A O 1
ATOM 7697 N N . MET A 1 968 ? 38.060 -0.249 -12.896 1.00 74.94 968 MET A N 1
ATOM 7698 C CA . MET A 1 968 ? 38.485 0.358 -11.643 1.00 74.94 968 MET A CA 1
ATOM 7699 C C . MET A 1 968 ? 37.231 0.665 -10.820 1.00 74.94 968 MET A C 1
ATOM 7701 O O . MET A 1 968 ? 36.220 1.075 -11.388 1.00 74.94 968 MET A O 1
ATOM 7705 N N . MET A 1 969 ? 37.322 0.506 -9.505 1.00 73.88 969 MET A N 1
ATOM 7706 C CA . MET A 1 969 ? 36.423 1.112 -8.526 1.00 73.88 969 MET A CA 1
ATOM 7707 C C . MET A 1 969 ? 37.253 1.844 -7.470 1.00 73.88 969 MET A C 1
ATOM 7709 O O . MET A 1 969 ? 38.355 1.407 -7.136 1.00 73.88 969 MET A O 1
ATOM 7713 N N . LEU A 1 970 ? 36.706 2.936 -6.946 1.00 76.38 970 LEU A N 1
ATOM 7714 C CA . LEU A 1 970 ? 37.216 3.670 -5.793 1.00 76.38 970 LEU A CA 1
ATOM 7715 C C . LEU A 1 970 ? 36.094 3.711 -4.751 1.00 76.38 970 LEU A C 1
ATOM 7717 O O . LEU A 1 970 ? 34.945 3.975 -5.105 1.00 76.38 970 LEU A O 1
ATOM 7721 N N . THR A 1 971 ? 36.421 3.442 -3.490 1.00 69.25 971 THR A N 1
ATOM 7722 C CA . THR A 1 971 ? 35.545 3.699 -2.341 1.00 69.25 971 THR A CA 1
ATOM 7723 C C . THR A 1 971 ? 36.194 4.711 -1.410 1.00 69.25 971 THR A C 1
ATOM 7725 O O . THR A 1 971 ? 37.419 4.810 -1.339 1.00 69.25 971 THR A O 1
ATOM 7728 N N . GLY A 1 972 ? 35.356 5.446 -0.691 1.00 67.62 972 GLY A N 1
ATOM 7729 C CA . GLY A 1 972 ? 35.752 6.450 0.283 1.00 67.62 972 GLY A CA 1
ATOM 7730 C C . GLY A 1 972 ? 34.558 6.843 1.145 1.00 67.62 972 GLY A C 1
ATOM 7731 O O . GLY A 1 972 ? 33.582 6.098 1.229 1.00 67.62 972 GLY A O 1
ATOM 7732 N N . ALA A 1 973 ? 34.636 8.011 1.782 1.00 55.31 973 ALA A N 1
ATOM 7733 C CA . ALA A 1 973 ? 33.714 8.514 2.809 1.00 55.31 973 ALA A CA 1
ATOM 7734 C C . ALA A 1 973 ? 33.632 7.673 4.105 1.00 55.31 973 ALA A C 1
ATOM 7736 O O . ALA A 1 973 ? 33.502 8.268 5.175 1.00 55.31 973 ALA A O 1
ATOM 7737 N N . ALA A 1 974 ? 33.750 6.345 4.048 1.00 49.03 974 ALA A N 1
ATOM 7738 C CA . ALA A 1 974 ? 33.832 5.437 5.195 1.00 49.03 974 ALA A CA 1
ATOM 7739 C C . ALA A 1 974 ? 34.867 4.321 4.953 1.00 49.03 974 ALA A C 1
ATOM 7741 O O . ALA A 1 974 ? 35.088 3.956 3.794 1.00 49.03 974 ALA A O 1
ATOM 7742 N N . PRO A 1 975 ? 35.487 3.767 6.013 1.00 53.66 975 PRO A N 1
ATOM 7743 C CA . PRO A 1 975 ? 36.423 2.656 5.878 1.00 53.66 975 PRO A CA 1
ATOM 7744 C C . PRO A 1 975 ? 35.684 1.362 5.510 1.00 53.66 975 PRO A C 1
ATOM 7746 O O . PRO A 1 975 ? 34.647 1.040 6.095 1.00 53.66 975 PRO A O 1
ATOM 7749 N N . ILE A 1 976 ? 36.226 0.593 4.563 1.00 56.12 976 ILE A N 1
ATOM 7750 C CA . ILE A 1 976 ? 35.631 -0.682 4.131 1.00 56.12 976 ILE A CA 1
ATOM 7751 C C . ILE A 1 976 ? 36.312 -1.870 4.823 1.00 56.12 976 ILE A C 1
ATOM 7753 O O . ILE A 1 976 ? 37.525 -1.899 5.032 1.00 56.12 976 ILE A O 1
ATOM 7757 N N . SER A 1 977 ? 35.545 -2.905 5.177 1.00 50.03 977 SER A N 1
ATOM 7758 C CA . SER A 1 977 ? 36.138 -4.103 5.776 1.00 50.03 977 SER A CA 1
ATOM 7759 C C . SER A 1 977 ? 36.983 -4.873 4.752 1.00 50.03 977 SER A C 1
ATOM 7761 O O . SER A 1 977 ? 36.580 -5.104 3.607 1.00 50.03 977 SER A O 1
ATOM 7763 N N . ALA A 1 978 ? 38.175 -5.306 5.173 1.00 55.41 978 ALA A N 1
ATOM 7764 C CA . ALA A 1 978 ? 39.153 -5.952 4.295 1.00 55.41 978 ALA A CA 1
ATOM 7765 C C . ALA A 1 978 ? 38.613 -7.217 3.599 1.00 55.41 978 ALA A C 1
ATOM 7767 O O . ALA A 1 978 ? 38.990 -7.510 2.463 1.00 55.41 978 ALA A O 1
ATOM 7768 N N . SER A 1 979 ? 37.697 -7.946 4.245 1.00 43.66 979 SER A N 1
ATOM 7769 C CA . SER A 1 979 ? 37.013 -9.113 3.678 1.00 43.66 979 SER A CA 1
ATOM 7770 C C . SER A 1 979 ? 36.063 -8.742 2.535 1.00 43.66 979 SER A C 1
ATOM 7772 O O . SER A 1 979 ? 36.089 -9.399 1.494 1.00 43.66 979 SER A O 1
ATOM 7774 N N . VAL A 1 980 ? 35.278 -7.667 2.675 1.00 50.94 980 VAL A N 1
ATOM 7775 C CA . VAL A 1 980 ? 34.383 -7.168 1.616 1.00 50.94 980 VAL A CA 1
ATOM 7776 C C . VAL A 1 980 ? 35.190 -6.584 0.457 1.00 50.94 980 VAL A C 1
ATOM 7778 O O . VAL A 1 980 ? 34.911 -6.906 -0.697 1.00 50.94 980 VAL A O 1
ATOM 7781 N N . LEU A 1 981 ? 36.243 -5.811 0.739 1.00 61.88 981 LEU A N 1
ATOM 7782 C CA . LEU A 1 981 ? 37.146 -5.278 -0.288 1.00 61.88 981 LEU A CA 1
ATOM 7783 C C . LEU A 1 981 ? 37.821 -6.406 -1.093 1.00 61.88 981 LEU A C 1
ATOM 7785 O O . LEU A 1 981 ? 37.842 -6.376 -2.325 1.00 61.88 981 LEU A O 1
ATOM 7789 N N . THR A 1 982 ? 38.292 -7.453 -0.409 1.00 56.44 982 THR A N 1
ATOM 7790 C CA . THR A 1 982 ? 38.858 -8.666 -1.028 1.00 56.44 982 THR A CA 1
ATOM 7791 C C . THR A 1 982 ? 37.819 -9.426 -1.861 1.00 56.44 982 THR A C 1
ATOM 7793 O O . THR A 1 982 ? 38.105 -9.833 -2.988 1.00 56.44 982 THR A O 1
ATOM 7796 N N . PHE A 1 983 ? 36.588 -9.572 -1.361 1.00 54.84 983 PHE A N 1
ATOM 7797 C CA . PHE A 1 983 ? 35.484 -10.193 -2.097 1.00 54.84 983 PHE A CA 1
ATOM 7798 C C . PHE A 1 983 ? 35.117 -9.418 -3.373 1.00 54.84 983 PHE A C 1
ATOM 7800 O O . PHE A 1 983 ? 34.935 -10.028 -4.427 1.00 54.84 983 PHE A O 1
ATOM 7807 N N . LEU A 1 984 ? 35.050 -8.084 -3.316 1.00 61.22 984 LEU A N 1
ATOM 7808 C CA . LEU A 1 984 ? 34.728 -7.247 -4.476 1.00 61.22 984 LEU A CA 1
ATOM 7809 C C . LEU A 1 984 ? 35.839 -7.295 -5.536 1.00 61.22 984 LEU A C 1
ATOM 7811 O O . LEU A 1 984 ? 35.539 -7.480 -6.719 1.00 61.22 984 LEU A O 1
ATOM 7815 N N . ARG A 1 985 ? 37.116 -7.245 -5.122 1.00 68.88 985 ARG A N 1
ATOM 7816 C CA . ARG A 1 985 ? 38.277 -7.487 -6.005 1.00 68.88 985 ARG A CA 1
ATOM 7817 C C . ARG A 1 985 ? 38.152 -8.846 -6.722 1.00 68.88 985 ARG A C 1
ATOM 7819 O O . ARG A 1 985 ? 38.265 -8.903 -7.950 1.00 68.88 985 ARG A O 1
ATOM 7826 N N . ALA A 1 986 ? 37.810 -9.917 -5.995 1.00 57.12 986 ALA A N 1
ATOM 7827 C CA . ALA A 1 986 ? 37.612 -11.262 -6.553 1.00 57.12 986 ALA A CA 1
ATOM 7828 C C . ALA A 1 986 ? 36.441 -11.350 -7.550 1.00 57.12 986 ALA A C 1
ATOM 7830 O O . ALA A 1 986 ? 36.590 -11.864 -8.663 1.00 57.12 986 ALA A O 1
ATOM 7831 N N . ALA A 1 987 ? 35.264 -10.873 -7.133 1.00 55.75 987 ALA A N 1
ATOM 7832 C CA . ALA A 1 987 ? 34.001 -11.078 -7.837 1.00 55.75 987 ALA A CA 1
ATOM 7833 C C . ALA A 1 987 ? 33.851 -10.187 -9.076 1.00 55.75 987 ALA A C 1
ATOM 7835 O O . ALA A 1 987 ? 33.180 -10.566 -10.037 1.00 55.75 987 ALA A O 1
ATOM 7836 N N . LEU A 1 988 ? 34.474 -9.008 -9.077 1.00 66.19 988 LEU A N 1
ATOM 7837 C CA . LEU A 1 988 ? 34.414 -8.088 -10.210 1.00 66.19 988 LEU A CA 1
ATOM 7838 C C . LEU A 1 988 ? 35.603 -8.281 -11.162 1.00 66.19 988 LEU A C 1
ATOM 7840 O O . LEU A 1 988 ? 35.441 -8.138 -12.376 1.00 66.19 988 LEU A O 1
ATOM 7844 N N . GLY A 1 989 ? 36.774 -8.692 -10.658 1.00 64.94 989 GLY A N 1
ATOM 7845 C CA . GLY A 1 989 ? 37.985 -8.835 -11.474 1.00 64.94 989 GLY A CA 1
ATOM 7846 C C . GLY A 1 989 ? 38.498 -7.489 -11.992 1.00 64.94 989 GLY A C 1
ATOM 7847 O O . GLY A 1 989 ? 38.917 -7.383 -13.147 1.00 64.94 989 GLY A O 1
ATOM 7848 N N . CYS A 1 990 ? 38.399 -6.457 -11.155 1.00 69.25 990 CYS A N 1
ATOM 7849 C CA . CYS A 1 990 ? 38.847 -5.095 -11.416 1.00 69.25 990 CYS A CA 1
ATOM 7850 C C . CYS A 1 990 ? 39.643 -4.566 -10.218 1.00 69.25 990 CYS A C 1
ATOM 7852 O O . CYS A 1 990 ? 39.491 -5.056 -9.098 1.00 69.25 990 CYS A O 1
ATOM 7854 N N . HIS A 1 991 ? 40.468 -3.543 -10.442 1.00 71.81 991 HIS A N 1
ATOM 7855 C CA . HIS A 1 991 ? 41.165 -2.883 -9.340 1.00 71.81 991 HIS A CA 1
ATOM 7856 C C . HIS A 1 991 ? 40.155 -2.162 -8.446 1.00 71.81 991 HIS A C 1
ATOM 7858 O O . HIS A 1 991 ? 39.213 -1.549 -8.950 1.00 71.81 991 HIS A O 1
ATOM 7864 N N . PHE A 1 992 ? 40.349 -2.252 -7.133 1.00 71.12 992 PHE A N 1
ATOM 7865 C CA . PHE A 1 992 ? 39.462 -1.654 -6.142 1.00 71.12 992 PHE A CA 1
ATOM 7866 C C . PHE A 1 992 ? 40.315 -0.903 -5.124 1.00 71.12 992 PHE A C 1
ATOM 7868 O O . PHE A 1 992 ? 41.074 -1.524 -4.372 1.00 71.12 992 PHE A O 1
ATOM 7875 N N . TYR A 1 993 ? 40.203 0.418 -5.151 1.00 82.56 993 TYR A N 1
ATOM 7876 C CA . TYR A 1 993 ? 40.977 1.350 -4.344 1.00 82.56 993 TYR A CA 1
ATOM 7877 C C . TYR A 1 993 ? 40.136 1.848 -3.169 1.00 82.56 993 TYR A C 1
ATOM 7879 O O . TYR A 1 993 ? 38.936 2.073 -3.314 1.00 82.56 993 TYR A O 1
ATOM 7887 N N . GLU A 1 994 ? 40.772 2.024 -2.018 1.00 78.88 994 GLU A N 1
ATOM 7888 C CA . GLU A 1 994 ? 40.225 2.743 -0.867 1.00 78.88 994 GLU A CA 1
ATOM 7889 C C . GLU A 1 994 ? 40.958 4.088 -0.765 1.00 78.88 994 GLU A C 1
ATOM 7891 O O . GLU A 1 994 ? 42.179 4.132 -0.958 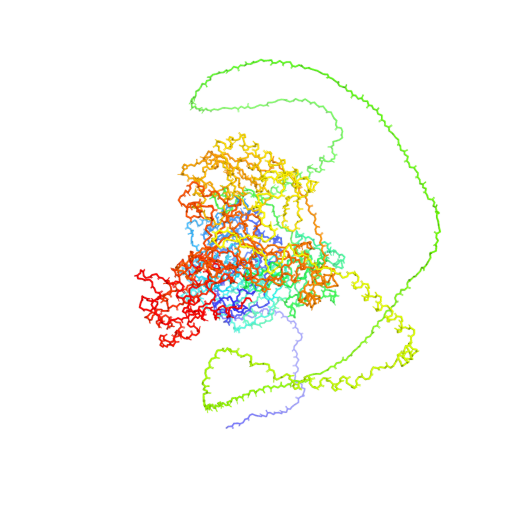1.00 78.88 994 GLU A O 1
ATOM 7896 N N . GLY A 1 995 ? 40.224 5.174 -0.524 1.00 83.50 995 GLY A N 1
ATOM 7897 C CA . GLY A 1 995 ? 40.767 6.526 -0.402 1.00 83.50 995 GLY A CA 1
ATOM 7898 C C . GLY A 1 995 ? 40.016 7.359 0.633 1.00 83.50 995 GLY A C 1
ATOM 7899 O O . GLY A 1 995 ? 38.837 7.127 0.909 1.00 83.50 995 GLY A O 1
ATOM 7900 N N . TYR A 1 996 ? 40.717 8.323 1.224 1.00 87.12 996 TYR A N 1
ATOM 7901 C CA . TYR A 1 996 ? 40.222 9.170 2.309 1.00 87.12 996 TYR A CA 1
ATOM 7902 C C . TYR A 1 996 ? 40.439 10.650 1.999 1.00 87.12 996 TYR A C 1
ATOM 7904 O O . TYR A 1 996 ? 41.396 11.030 1.324 1.00 87.12 996 TYR A O 1
ATOM 7912 N N . GLY A 1 997 ? 39.530 11.467 2.519 1.00 85.25 997 GLY A N 1
ATOM 7913 C CA . GLY A 1 997 ? 39.499 12.915 2.415 1.00 85.25 997 GLY A CA 1
ATOM 7914 C C . GLY A 1 997 ? 38.140 13.440 2.881 1.00 85.25 997 GLY A C 1
ATOM 7915 O O . GLY A 1 997 ? 37.239 12.666 3.222 1.00 85.25 997 GLY A O 1
ATOM 7916 N N . GLN A 1 998 ? 38.005 14.762 2.902 1.00 80.94 998 GLN A N 1
ATOM 7917 C CA . GLN A 1 998 ? 36.829 15.483 3.396 1.00 80.94 998 GLN A CA 1
ATOM 7918 C C . GLN A 1 998 ? 36.523 16.704 2.513 1.00 80.94 998 GLN A C 1
ATOM 7920 O O . GLN A 1 998 ? 37.312 17.042 1.627 1.00 80.94 998 GLN A O 1
ATOM 7925 N N . THR A 1 999 ? 35.380 17.360 2.721 1.00 81.56 999 THR A N 1
ATOM 7926 C CA . THR A 1 999 ? 34.918 18.507 1.912 1.00 81.56 999 THR A CA 1
ATOM 7927 C C . THR A 1 999 ? 35.941 19.646 1.908 1.00 81.56 999 THR A C 1
ATOM 7929 O O . THR A 1 999 ? 36.253 20.219 0.868 1.00 81.56 999 THR A O 1
ATOM 7932 N N . GLU A 1 1000 ? 36.539 19.889 3.070 1.00 85.56 1000 GLU A N 1
ATOM 7933 C CA . GLU A 1 1000 ? 37.544 20.903 3.392 1.00 85.56 1000 GLU A CA 1
ATOM 7934 C C . GLU A 1 1000 ? 38.891 20.652 2.677 1.00 85.56 1000 GLU A C 1
ATOM 7936 O O . GLU A 1 1000 ? 39.751 21.530 2.626 1.00 85.56 1000 GLU A O 1
ATOM 7941 N N . CYS A 1 1001 ? 39.069 19.461 2.091 1.00 85.69 1001 CYS A N 1
ATOM 7942 C CA . CYS A 1 1001 ? 40.223 19.058 1.279 1.00 85.69 1001 CYS A CA 1
ATOM 7943 C C . CYS A 1 1001 ? 39.825 18.720 -0.175 1.00 85.69 1001 CYS A C 1
ATOM 7945 O O . CYS A 1 1001 ? 40.541 17.995 -0.867 1.00 85.69 1001 CYS A O 1
ATOM 7947 N N . THR A 1 1002 ? 38.659 19.191 -0.636 1.00 85.00 1002 THR A N 1
ATOM 7948 C CA . THR A 1 1002 ? 38.084 18.870 -1.957 1.00 85.00 1002 THR A CA 1
ATOM 7949 C C . THR A 1 1002 ? 38.002 17.350 -2.192 1.00 85.00 1002 THR A C 1
ATOM 7951 O O . THR A 1 1002 ? 38.491 16.804 -3.180 1.00 85.00 1002 THR A O 1
ATOM 7954 N N . ALA A 1 1003 ? 37.399 16.654 -1.223 1.00 80.19 1003 ALA A N 1
ATOM 7955 C CA . ALA A 1 1003 ? 37.117 15.213 -1.158 1.00 80.19 1003 ALA A CA 1
ATOM 7956 C C . ALA A 1 1003 ? 38.314 14.237 -1.102 1.00 80.19 1003 ALA A C 1
ATOM 7958 O O . ALA A 1 1003 ? 38.133 13.120 -0.616 1.00 80.19 1003 ALA A O 1
ATOM 7959 N N . GLY A 1 1004 ? 39.515 14.612 -1.553 1.00 84.94 1004 GLY A N 1
ATOM 7960 C CA . GLY A 1 1004 ? 40.685 13.723 -1.617 1.00 84.94 1004 GLY A CA 1
ATOM 7961 C C . GLY A 1 1004 ? 41.835 14.137 -0.696 1.00 84.94 1004 GLY A C 1
ATOM 7962 O O . GLY A 1 1004 ? 42.122 15.318 -0.528 1.00 84.94 1004 GLY A O 1
ATOM 7963 N N . SER A 1 1005 ? 42.528 13.166 -0.100 1.00 89.00 1005 SER A N 1
ATOM 7964 C CA . SER A 1 1005 ? 43.774 13.389 0.661 1.00 89.00 1005 SER A CA 1
ATOM 7965 C C . SER A 1 1005 ? 44.732 12.191 0.590 1.00 89.00 1005 SER A C 1
ATOM 7967 O O . SER A 1 1005 ? 45.938 12.377 0.424 1.00 89.00 1005 SER A O 1
ATOM 7969 N N . THR A 1 1006 ? 44.214 10.958 0.630 1.00 89.94 1006 THR A N 1
ATOM 7970 C CA . THR A 1 1006 ? 44.980 9.721 0.388 1.00 89.94 1006 THR A CA 1
ATOM 7971 C C . THR A 1 1006 ? 44.259 8.765 -0.565 1.00 89.94 1006 THR A C 1
ATOM 7973 O O . THR A 1 1006 ? 43.032 8.790 -0.681 1.00 89.94 1006 THR A O 1
ATOM 7976 N N . THR A 1 1007 ? 45.017 7.895 -1.242 1.00 90.06 1007 THR A N 1
ATOM 7977 C CA . THR A 1 1007 ? 44.469 6.760 -2.005 1.00 90.06 1007 THR A CA 1
ATOM 7978 C C . THR A 1 1007 ? 45.398 5.549 -1.989 1.00 90.06 1007 THR A C 1
ATOM 7980 O O . THR A 1 1007 ? 46.625 5.667 -1.982 1.00 90.06 1007 THR A O 1
ATOM 7983 N N . THR A 1 1008 ? 44.807 4.357 -2.046 1.00 87.25 1008 THR A N 1
ATOM 7984 C CA . THR A 1 1008 ? 45.503 3.094 -2.337 1.00 87.25 1008 THR A CA 1
ATOM 7985 C C . THR A 1 1008 ? 46.197 3.172 -3.705 1.00 87.25 1008 THR A C 1
ATOM 7987 O O . THR A 1 1008 ? 45.605 3.681 -4.660 1.00 87.25 1008 THR A O 1
ATOM 7990 N N . LEU A 1 1009 ? 47.428 2.659 -3.826 1.00 83.00 1009 LEU A N 1
ATOM 7991 C CA . LEU A 1 1009 ? 48.209 2.732 -5.069 1.00 83.00 1009 LEU A CA 1
ATOM 7992 C C . LEU A 1 1009 ? 47.933 1.566 -6.045 1.00 83.00 1009 LEU A C 1
ATOM 7994 O O . LEU A 1 1009 ? 47.635 0.448 -5.618 1.00 83.00 1009 LEU A O 1
ATOM 7998 N N . PRO A 1 1010 ? 48.071 1.776 -7.373 1.00 76.94 1010 PRO A N 1
ATOM 7999 C CA . PRO A 1 1010 ? 48.015 0.702 -8.365 1.00 76.94 1010 PRO A CA 1
ATOM 8000 C C . PRO A 1 1010 ? 49.032 -0.405 -8.078 1.00 76.94 1010 PRO A C 1
ATOM 8002 O O . PRO A 1 1010 ? 50.227 -0.152 -7.961 1.00 76.94 1010 PRO A O 1
ATOM 8005 N N . GLY A 1 1011 ? 48.543 -1.642 -7.995 1.00 70.88 1011 GLY A N 1
ATOM 8006 C CA . GLY A 1 1011 ? 49.343 -2.816 -7.643 1.00 70.88 1011 GLY A CA 1
ATOM 8007 C C . GLY A 1 1011 ? 49.247 -3.225 -6.171 1.00 70.88 1011 GLY A C 1
ATOM 8008 O O . GLY A 1 1011 ? 49.558 -4.372 -5.875 1.00 70.88 1011 GLY A O 1
ATOM 8009 N N . ASP A 1 1012 ? 48.759 -2.363 -5.273 1.00 76.75 1012 ASP A N 1
ATOM 8010 C CA . ASP A 1 1012 ? 48.526 -2.744 -3.878 1.00 76.75 1012 ASP A CA 1
ATOM 8011 C C . ASP A 1 1012 ? 47.278 -3.640 -3.751 1.00 76.75 1012 ASP A C 1
ATOM 8013 O O . ASP A 1 1012 ? 46.159 -3.256 -4.107 1.00 76.75 1012 ASP A O 1
ATOM 8017 N N . TRP A 1 1013 ? 47.480 -4.866 -3.265 1.00 67.94 1013 TRP A N 1
ATOM 8018 C CA . TRP A 1 1013 ? 46.416 -5.834 -2.978 1.00 67.94 1013 TRP A CA 1
ATOM 8019 C C . TRP A 1 1013 ? 46.062 -5.912 -1.488 1.00 67.94 1013 TRP A C 1
ATOM 8021 O O . TRP A 1 1013 ? 45.142 -6.653 -1.128 1.00 67.94 1013 TRP A O 1
ATOM 8031 N N . THR A 1 1014 ? 46.764 -5.174 -0.623 1.00 71.81 1014 THR A N 1
ATOM 8032 C CA . THR A 1 1014 ? 46.487 -5.124 0.817 1.00 71.81 1014 THR A CA 1
ATOM 8033 C C . THR A 1 1014 ? 45.273 -4.228 1.122 1.00 71.81 1014 THR A C 1
ATOM 8035 O O . THR A 1 1014 ? 44.609 -3.722 0.207 1.00 71.81 1014 THR A O 1
ATOM 8038 N N . ALA A 1 1015 ? 44.826 -4.215 2.380 1.00 66.94 1015 ALA A N 1
ATOM 8039 C CA . ALA A 1 1015 ? 43.514 -3.699 2.774 1.00 66.94 1015 ALA A CA 1
ATOM 8040 C C . ALA A 1 1015 ? 43.489 -3.283 4.253 1.00 66.94 1015 ALA A C 1
ATOM 8042 O O . ALA A 1 1015 ? 44.284 -3.780 5.053 1.00 66.94 1015 ALA A O 1
ATOM 8043 N N . GLY A 1 1016 ? 42.538 -2.420 4.632 1.00 67.56 1016 GLY A N 1
ATOM 8044 C CA . GLY A 1 1016 ? 42.448 -1.872 5.992 1.00 67.56 1016 GLY A CA 1
ATOM 8045 C C . GLY A 1 1016 ? 43.357 -0.658 6.224 1.00 67.56 1016 GLY A C 1
ATOM 8046 O O . GLY A 1 1016 ? 43.759 -0.399 7.360 1.00 67.56 1016 GLY A O 1
ATOM 8047 N N . HIS A 1 1017 ? 43.681 0.057 5.145 1.00 83.75 1017 HIS A N 1
ATOM 8048 C CA . HIS A 1 1017 ? 44.402 1.326 5.100 1.00 83.75 1017 HIS A CA 1
ATOM 8049 C C . HIS A 1 1017 ? 43.833 2.169 3.954 1.00 83.75 1017 HIS A C 1
ATOM 8051 O O . HIS A 1 1017 ? 43.399 1.637 2.937 1.00 83.75 1017 HIS A O 1
ATOM 8057 N N . VAL A 1 1018 ? 43.893 3.491 4.087 1.00 85.62 1018 VAL A N 1
ATOM 8058 C CA . VAL A 1 1018 ? 43.385 4.436 3.077 1.00 85.62 1018 VAL A CA 1
ATOM 8059 C C . VAL A 1 1018 ? 44.458 4.840 2.052 1.00 85.62 1018 VAL A C 1
ATOM 8061 O O . VAL A 1 1018 ? 44.197 5.610 1.133 1.00 85.62 1018 VAL A O 1
ATOM 8064 N N . GLY A 1 1019 ? 45.669 4.284 2.181 1.00 88.31 1019 GLY A N 1
ATOM 8065 C CA . GLY A 1 1019 ? 46.739 4.373 1.185 1.00 88.31 1019 GLY A CA 1
ATOM 8066 C C . GLY A 1 1019 ? 47.717 5.526 1.412 1.00 88.31 1019 GLY A C 1
ATOM 8067 O O . GLY A 1 1019 ? 47.926 5.955 2.545 1.00 88.31 1019 GLY A O 1
ATOM 8068 N N . ALA A 1 1020 ? 48.371 5.982 0.346 1.00 90.75 1020 ALA A N 1
ATOM 8069 C CA . ALA A 1 1020 ? 49.415 7.006 0.397 1.00 90.75 1020 ALA A CA 1
ATOM 8070 C C . ALA A 1 1020 ? 48.840 8.426 0.209 1.00 90.75 1020 ALA A C 1
ATOM 8072 O O . ALA A 1 1020 ? 47.778 8.555 -0.408 1.00 90.75 1020 ALA A O 1
ATOM 8073 N N . PRO A 1 1021 ? 49.524 9.492 0.684 1.00 92.12 1021 PRO A N 1
ATOM 8074 C CA . PRO A 1 1021 ? 49.165 10.877 0.373 1.00 92.12 1021 PRO A CA 1
ATOM 8075 C C . PRO A 1 1021 ? 49.074 11.118 -1.135 1.00 92.12 1021 PRO A C 1
ATOM 8077 O O . PRO A 1 1021 ? 49.911 10.629 -1.901 1.00 92.12 1021 PRO A O 1
ATOM 8080 N N . LEU A 1 1022 ? 48.062 11.876 -1.558 1.00 90.19 1022 LEU A N 1
ATOM 8081 C CA . LEU A 1 1022 ? 47.900 12.266 -2.957 1.00 90.19 1022 LEU A CA 1
ATOM 8082 C C . LEU A 1 1022 ? 49.048 13.182 -3.426 1.00 90.19 1022 LEU A C 1
ATOM 8084 O O . LEU A 1 1022 ? 49.621 13.907 -2.615 1.00 90.19 1022 LEU A O 1
ATOM 8088 N N . PRO A 1 1023 ? 49.346 13.242 -4.741 1.00 87.31 1023 PRO A N 1
ATOM 8089 C CA . PRO A 1 1023 ? 50.352 14.154 -5.302 1.00 87.31 1023 PRO A CA 1
ATOM 8090 C C . PRO A 1 1023 ? 50.116 15.654 -5.040 1.00 87.31 1023 PRO A C 1
ATOM 8092 O O . PRO A 1 1023 ? 51.009 16.463 -5.270 1.00 87.31 1023 PRO A O 1
ATOM 8095 N N . CYS A 1 1024 ? 48.923 16.035 -4.580 1.00 87.94 1024 CYS A N 1
ATOM 8096 C CA . CYS A 1 1024 ? 48.576 17.390 -4.164 1.00 87.94 1024 CYS A CA 1
ATOM 8097 C C . CYS A 1 1024 ? 48.739 17.639 -2.653 1.00 87.94 1024 CYS A C 1
ATOM 8099 O O . CYS A 1 1024 ? 48.559 18.778 -2.235 1.00 87.94 1024 CYS A O 1
ATOM 8101 N N . ASN A 1 1025 ? 49.070 16.633 -1.827 1.00 90.38 1025 ASN A N 1
ATOM 8102 C CA . ASN A 1 1025 ? 49.035 16.756 -0.365 1.00 90.38 1025 ASN A CA 1
ATOM 8103 C C . ASN A 1 1025 ? 50.328 16.379 0.372 1.00 90.38 1025 ASN A C 1
ATOM 8105 O O . ASN A 1 1025 ? 50.914 15.316 0.161 1.00 90.38 1025 ASN A O 1
ATOM 8109 N N . ASP A 1 1026 ? 50.668 17.228 1.345 1.00 91.62 1026 ASP A N 1
ATOM 8110 C CA . ASP A 1 1026 ? 51.442 16.851 2.527 1.00 91.62 1026 ASP A CA 1
ATOM 8111 C C . ASP A 1 1026 ? 50.465 16.460 3.647 1.00 91.62 1026 ASP A C 1
ATOM 8113 O O . ASP A 1 1026 ? 49.402 17.074 3.793 1.00 91.62 1026 ASP A O 1
ATOM 8117 N N . ILE A 1 1027 ? 50.821 15.461 4.459 1.00 93.06 1027 ILE A N 1
ATOM 8118 C CA . ILE A 1 1027 ? 50.019 15.025 5.613 1.00 93.06 1027 ILE A CA 1
ATOM 8119 C C . ILE A 1 1027 ? 50.926 14.839 6.831 1.00 93.06 1027 ILE A C 1
ATOM 8121 O O . ILE A 1 1027 ? 51.886 14.070 6.762 1.00 93.06 1027 ILE A O 1
ATOM 8125 N N . LYS A 1 1028 ? 50.606 15.486 7.956 1.00 92.81 1028 LYS A N 1
ATOM 8126 C CA . LYS A 1 1028 ? 51.242 15.232 9.261 1.00 92.81 1028 LYS A CA 1
ATOM 8127 C C . LYS A 1 1028 ? 50.245 14.642 10.258 1.00 92.81 1028 LYS A C 1
ATOM 8129 O O . LYS A 1 1028 ? 49.037 14.667 10.023 1.00 92.81 1028 LYS A O 1
ATOM 8134 N N . LEU A 1 1029 ? 50.767 14.088 11.349 1.00 92.19 1029 LEU A N 1
ATOM 8135 C CA . LEU A 1 1029 ? 49.975 13.715 12.520 1.00 92.19 1029 LEU A CA 1
ATOM 8136 C C . LEU A 1 1029 ? 50.319 14.678 13.657 1.00 92.19 1029 LEU A C 1
ATOM 8138 O O . LEU A 1 1029 ? 51.485 15.032 13.814 1.00 92.19 1029 LEU A O 1
ATOM 8142 N N . VAL A 1 1030 ? 49.320 15.093 14.431 1.00 90.56 1030 VAL A N 1
ATOM 8143 C CA . VAL A 1 1030 ? 49.481 15.991 15.586 1.00 90.56 1030 VAL A CA 1
ATOM 8144 C C . VAL A 1 1030 ? 49.049 15.272 16.865 1.00 90.56 1030 VAL A C 1
ATOM 8146 O O . VAL A 1 1030 ? 48.105 14.479 16.847 1.00 90.56 1030 VAL A O 1
ATOM 8149 N N . ASP A 1 1031 ? 49.754 15.526 17.968 1.00 88.75 1031 ASP A N 1
ATOM 8150 C CA . ASP A 1 1031 ? 49.460 14.943 19.279 1.00 88.75 1031 ASP A CA 1
ATOM 8151 C C . ASP A 1 1031 ? 48.024 15.255 19.735 1.00 88.75 1031 ASP A C 1
ATOM 8153 O O . ASP A 1 1031 ? 47.541 16.384 19.637 1.00 88.75 1031 ASP A O 1
ATOM 8157 N N . VAL A 1 1032 ? 47.361 14.238 20.287 1.00 83.56 1032 VAL A N 1
ATOM 8158 C CA . VAL A 1 1032 ? 46.039 14.336 20.922 1.00 83.56 1032 VAL A CA 1
ATOM 8159 C C . VAL A 1 1032 ? 46.198 13.753 22.319 1.00 83.56 1032 VAL A C 1
ATOM 8161 O O . VAL A 1 1032 ? 45.910 12.578 22.581 1.00 83.56 1032 VAL A O 1
ATOM 8164 N N . THR A 1 1033 ? 46.778 14.568 23.202 1.00 77.88 1033 THR A N 1
ATOM 8165 C CA . THR A 1 1033 ? 47.221 14.157 24.542 1.00 77.88 1033 THR A CA 1
ATOM 8166 C C . THR A 1 1033 ? 46.046 13.706 25.408 1.00 77.88 1033 THR A C 1
ATOM 8168 O O . THR A 1 1033 ? 46.169 12.735 26.153 1.00 77.88 1033 THR A O 1
ATOM 8171 N N . GLU A 1 1034 ? 44.871 14.304 25.206 1.00 67.31 1034 GLU A N 1
ATOM 8172 C CA . GLU A 1 1034 ? 43.593 13.944 25.820 1.00 67.31 1034 GLU A CA 1
ATOM 8173 C C . GLU A 1 1034 ? 43.064 12.552 25.407 1.00 67.31 1034 GLU A C 1
ATOM 8175 O O . GLU A 1 1034 ? 42.176 12.005 26.062 1.00 67.31 1034 GLU A O 1
ATOM 8180 N N . MET A 1 1035 ? 43.629 11.948 24.352 1.00 64.75 1035 MET A N 1
ATOM 8181 C CA . MET A 1 1035 ? 43.342 10.578 23.899 1.00 64.75 1035 MET A CA 1
ATOM 8182 C C . MET A 1 1035 ? 44.563 9.639 23.971 1.00 64.75 1035 MET A C 1
ATOM 8184 O O . MET A 1 1035 ? 44.448 8.472 23.606 1.00 64.75 1035 MET A O 1
ATOM 8188 N N . ASN A 1 1036 ? 45.712 10.106 24.481 1.00 76.31 1036 ASN A N 1
ATOM 8189 C CA . ASN A 1 1036 ? 47.002 9.393 24.509 1.00 76.31 1036 ASN A CA 1
ATOM 8190 C C . ASN A 1 1036 ? 47.580 9.011 23.123 1.00 76.31 1036 ASN A C 1
ATOM 8192 O O . ASN A 1 1036 ? 48.392 8.082 23.033 1.00 76.31 1036 ASN A O 1
ATOM 8196 N N . TYR A 1 1037 ? 47.210 9.724 22.052 1.00 81.25 1037 TYR A N 1
ATOM 8197 C CA . TYR A 1 1037 ? 47.842 9.582 20.733 1.00 81.25 1037 TYR A CA 1
ATOM 8198 C C . TYR A 1 1037 ? 48.979 10.601 20.569 1.00 81.25 1037 TYR A C 1
ATOM 8200 O O . TYR A 1 1037 ? 48.815 11.773 20.907 1.00 81.25 1037 TYR A O 1
ATOM 8208 N N . TYR A 1 1038 ? 50.126 10.147 20.054 1.00 84.25 1038 TYR A N 1
ATOM 8209 C CA . TYR A 1 1038 ? 51.360 10.932 19.943 1.00 84.25 1038 TYR A CA 1
ATOM 8210 C C . TYR A 1 1038 ? 52.022 10.717 18.576 1.00 84.25 1038 TYR A C 1
ATOM 8212 O O . TYR A 1 1038 ? 52.356 9.580 18.217 1.00 84.25 1038 TYR A O 1
ATOM 8220 N N . ALA A 1 1039 ? 52.290 11.798 17.845 1.00 85.50 1039 ALA A N 1
ATOM 8221 C CA . ALA A 1 1039 ? 52.862 11.788 16.502 1.00 85.50 1039 ALA A CA 1
ATOM 8222 C C . ALA A 1 1039 ? 54.220 11.066 16.451 1.00 85.50 1039 ALA A C 1
ATOM 8224 O O . ALA A 1 1039 ? 54.490 10.325 15.507 1.00 85.50 1039 ALA A O 1
ATOM 8225 N N . ALA A 1 1040 ? 55.013 11.161 17.526 1.00 82.69 1040 ALA A N 1
ATOM 8226 C CA . ALA A 1 1040 ? 56.274 10.432 17.705 1.00 82.69 1040 ALA A CA 1
ATOM 8227 C C . ALA A 1 1040 ? 56.128 8.889 17.739 1.00 82.69 1040 ALA A C 1
ATOM 8229 O O . ALA A 1 1040 ? 57.113 8.172 17.579 1.00 82.69 1040 ALA A O 1
ATOM 8230 N N . LYS A 1 1041 ? 54.910 8.358 17.933 1.00 82.69 1041 LYS A N 1
ATOM 8231 C CA . LYS A 1 1041 ? 54.568 6.923 17.809 1.00 82.69 1041 LYS A CA 1
ATOM 8232 C C . LYS A 1 1041 ? 53.934 6.582 16.450 1.00 82.69 1041 LYS A C 1
ATOM 8234 O O . LYS A 1 1041 ? 53.574 5.430 16.212 1.00 82.69 1041 LYS A O 1
ATOM 8239 N N . GLY A 1 1042 ? 53.781 7.573 15.571 1.00 85.44 1042 GLY A N 1
ATOM 8240 C CA . GLY A 1 1042 ? 53.084 7.458 14.293 1.00 85.44 1042 GLY A CA 1
ATOM 8241 C C . GLY A 1 1042 ? 51.557 7.431 14.411 1.00 85.44 1042 GLY A C 1
ATOM 8242 O O . GLY A 1 1042 ? 50.922 6.870 13.521 1.00 85.44 1042 GLY A O 1
ATOM 8243 N N . GLU A 1 1043 ? 50.972 7.995 15.476 1.00 87.88 1043 GLU A N 1
ATOM 8244 C CA . GLU A 1 1043 ? 49.521 8.026 15.747 1.00 87.88 1043 GLU A CA 1
ATOM 8245 C C . GLU A 1 1043 ? 49.075 9.427 16.203 1.00 87.88 1043 GLU A C 1
ATOM 8247 O O . GLU A 1 1043 ? 49.679 9.978 17.114 1.00 87.88 1043 GLU A O 1
ATOM 8252 N N . GLY A 1 1044 ? 48.020 10.015 15.632 1.00 88.38 1044 GLY A N 1
ATOM 8253 C CA . GLY A 1 1044 ? 47.575 11.367 16.016 1.00 88.38 1044 GLY A CA 1
ATOM 8254 C C . GLY A 1 1044 ? 46.435 11.914 15.158 1.00 88.38 1044 GLY A C 1
ATOM 8255 O O . GLY A 1 1044 ? 45.934 11.219 14.275 1.00 88.38 1044 GLY A O 1
ATOM 8256 N N . GLU A 1 1045 ? 46.020 13.158 15.398 1.00 92.31 1045 GLU A N 1
ATOM 8257 C CA . GLU A 1 1045 ? 45.078 13.869 14.522 1.00 92.31 1045 GLU A CA 1
ATOM 8258 C C . GLU A 1 1045 ? 45.699 14.053 13.135 1.00 92.31 1045 GLU A C 1
ATOM 8260 O O . GLU A 1 1045 ? 46.828 14.528 13.019 1.00 92.31 1045 GLU A O 1
ATOM 8265 N N . VAL A 1 1046 ? 44.973 13.676 12.080 1.00 92.75 1046 VAL A N 1
ATOM 8266 C CA . VAL A 1 1046 ? 45.433 13.867 10.701 1.00 92.75 1046 VAL A CA 1
ATOM 8267 C C . VAL A 1 1046 ? 45.301 15.343 10.335 1.00 92.75 1046 VAL A C 1
ATOM 8269 O O . VAL A 1 1046 ? 44.193 15.884 10.328 1.00 92.75 1046 VAL A O 1
ATOM 8272 N N . CYS A 1 1047 ? 46.417 15.969 9.969 1.00 92.50 1047 CYS A N 1
ATOM 8273 C CA . CYS A 1 1047 ? 46.449 17.328 9.438 1.00 92.50 1047 CYS A CA 1
ATOM 8274 C C . CYS A 1 1047 ? 46.893 17.310 7.973 1.00 92.50 1047 CYS A C 1
ATOM 8276 O O . CYS A 1 1047 ? 47.903 16.689 7.633 1.00 92.50 1047 CYS A O 1
ATOM 8278 N N . VAL A 1 1048 ? 46.142 17.987 7.099 1.00 93.38 1048 VAL A N 1
ATOM 8279 C CA . VAL A 1 1048 ? 46.325 17.942 5.635 1.00 93.38 1048 VAL A CA 1
ATOM 8280 C C . VAL A 1 1048 ? 46.613 19.336 5.083 1.00 93.38 1048 VAL A C 1
ATOM 8282 O O . VAL A 1 1048 ? 45.883 20.277 5.380 1.00 93.38 1048 VAL A O 1
ATOM 8285 N N . ARG A 1 1049 ? 47.642 19.465 4.240 1.00 92.38 1049 ARG A N 1
ATOM 8286 C CA . ARG A 1 1049 ? 47.991 20.702 3.520 1.00 92.38 1049 ARG A CA 1
ATOM 8287 C C . ARG A 1 1049 ? 48.127 20.412 2.026 1.00 92.38 1049 ARG A C 1
ATOM 8289 O O . ARG A 1 1049 ? 48.615 19.347 1.646 1.00 92.38 1049 ARG A O 1
ATOM 8296 N N . GLY A 1 1050 ? 47.703 21.333 1.163 1.00 90.44 1050 GLY A N 1
ATOM 8297 C CA . GLY A 1 1050 ? 47.826 21.184 -0.293 1.00 90.44 1050 GLY A CA 1
ATOM 8298 C C . GLY A 1 1050 ? 46.956 22.160 -1.094 1.00 90.44 1050 GLY A C 1
ATOM 8299 O O . GLY A 1 1050 ? 46.083 22.794 -0.506 1.00 90.44 1050 GLY A O 1
ATOM 8300 N N . PRO A 1 1051 ? 47.131 22.280 -2.426 1.00 87.25 1051 PRO A N 1
ATOM 8301 C CA . PRO A 1 1051 ? 46.344 23.197 -3.264 1.00 87.25 1051 PRO A CA 1
ATOM 8302 C C . PRO A 1 1051 ? 44.833 22.897 -3.315 1.00 87.25 1051 PRO A C 1
ATOM 8304 O O . PRO A 1 1051 ? 44.057 23.736 -3.756 1.00 87.25 1051 PRO A O 1
ATOM 8307 N N . ASN A 1 1052 ? 44.420 21.705 -2.875 1.00 89.25 1052 ASN A N 1
ATOM 8308 C CA . ASN A 1 1052 ? 43.033 21.246 -2.749 1.00 89.25 1052 ASN A CA 1
ATOM 8309 C C . ASN A 1 1052 ? 42.374 21.582 -1.395 1.00 89.25 1052 ASN A C 1
ATOM 8311 O O . ASN A 1 1052 ? 41.210 21.236 -1.185 1.00 89.25 1052 ASN A O 1
ATOM 8315 N N . VAL A 1 1053 ? 43.097 22.221 -0.470 1.00 91.06 1053 VAL A N 1
ATOM 8316 C CA . VAL A 1 1053 ? 42.543 22.725 0.795 1.00 91.06 1053 VAL A CA 1
ATOM 8317 C C . VAL A 1 1053 ? 41.623 23.923 0.539 1.00 91.06 1053 VAL A C 1
ATOM 8319 O O . VAL A 1 1053 ? 41.938 24.818 -0.247 1.00 91.06 1053 VAL A O 1
ATOM 8322 N N . PHE A 1 1054 ? 40.469 23.941 1.206 1.00 90.81 1054 PHE A N 1
ATOM 8323 C CA . PHE A 1 1054 ? 39.510 25.041 1.134 1.00 90.81 1054 PHE A CA 1
ATOM 8324 C C . PHE A 1 1054 ? 40.059 26.356 1.722 1.00 90.81 1054 PHE A C 1
ATOM 8326 O O . PHE A 1 1054 ? 40.945 26.364 2.570 1.00 90.81 1054 PHE A O 1
ATOM 8333 N N . LYS A 1 1055 ? 39.483 27.494 1.315 1.00 87.75 1055 LYS A N 1
ATOM 8334 C CA . LYS A 1 1055 ? 39.855 28.824 1.842 1.00 87.75 1055 LYS A CA 1
ATOM 8335 C C . LYS A 1 1055 ? 39.173 29.183 3.174 1.00 87.75 1055 LYS A C 1
ATOM 8337 O O . LYS A 1 1055 ? 39.352 30.298 3.654 1.00 87.75 1055 LYS A O 1
ATOM 8342 N N . GLY A 1 1056 ? 38.362 28.283 3.733 1.00 88.19 1056 GLY A N 1
ATOM 8343 C CA . GLY A 1 1056 ? 37.530 28.525 4.913 1.00 88.19 1056 GLY A CA 1
ATOM 8344 C C . GLY A 1 1056 ? 36.024 28.498 4.652 1.00 88.19 1056 GLY A C 1
ATOM 8345 O O . GLY A 1 1056 ? 35.560 28.249 3.538 1.00 88.19 1056 GLY A O 1
ATOM 8346 N N . TYR A 1 1057 ? 35.254 28.758 5.708 1.00 88.88 1057 TYR A N 1
ATOM 8347 C CA . TYR A 1 1057 ? 33.791 28.727 5.704 1.00 88.88 1057 TYR A CA 1
ATOM 8348 C C . TYR A 1 1057 ? 33.184 30.097 5.356 1.00 88.88 1057 TYR A C 1
ATOM 8350 O O . TYR A 1 1057 ? 33.559 31.137 5.907 1.00 88.88 1057 TYR A O 1
ATOM 8358 N N . LEU A 1 1058 ? 32.193 30.101 4.459 1.00 84.69 1058 LEU A N 1
ATOM 8359 C CA . LEU A 1 1058 ? 31.557 31.317 3.942 1.00 84.69 1058 LEU A CA 1
ATOM 8360 C C . LEU A 1 1058 ? 30.924 32.165 5.063 1.00 84.69 1058 LEU A C 1
ATOM 8362 O O . LEU A 1 1058 ? 29.966 31.748 5.714 1.00 84.69 1058 LEU A O 1
ATOM 8366 N N . LYS A 1 1059 ? 31.429 33.396 5.235 1.00 82.81 1059 LYS A N 1
ATOM 8367 C CA . LYS A 1 1059 ? 30.992 34.362 6.264 1.00 82.81 1059 LYS A CA 1
ATOM 8368 C C . LYS A 1 1059 ? 31.114 33.818 7.709 1.00 82.81 1059 LYS A C 1
ATOM 8370 O O . LYS A 1 1059 ? 30.291 34.174 8.553 1.00 82.81 1059 LYS A O 1
ATOM 8375 N N . GLU A 1 1060 ? 32.096 32.952 7.988 1.00 85.38 1060 GLU A N 1
ATOM 8376 C CA . GLU A 1 1060 ? 32.342 32.314 9.301 1.00 85.38 1060 GLU A CA 1
ATOM 8377 C C . GLU A 1 1060 ? 33.865 32.256 9.626 1.00 85.38 1060 GLU A C 1
ATOM 8379 O O . GLU A 1 1060 ? 34.488 31.189 9.556 1.00 85.38 1060 GLU A O 1
ATOM 8384 N N . PRO A 1 1061 ? 34.510 33.394 9.964 1.00 84.12 1061 PRO A N 1
ATOM 8385 C CA . PRO A 1 1061 ? 35.968 33.469 10.131 1.00 84.12 1061 PRO A CA 1
ATOM 8386 C C . PRO A 1 1061 ? 36.497 32.679 11.339 1.00 84.12 1061 PRO A C 1
ATOM 8388 O O . PRO A 1 1061 ? 37.533 32.030 11.233 1.00 84.12 1061 PRO A O 1
ATOM 8391 N N . GLU A 1 1062 ? 35.783 32.647 12.466 1.00 81.50 1062 GLU A N 1
ATOM 8392 C CA . GLU A 1 1062 ? 36.289 31.962 13.668 1.00 81.50 1062 GLU A CA 1
ATOM 8393 C C . GLU A 1 1062 ? 36.262 30.432 13.526 1.00 81.50 1062 GLU A C 1
ATOM 8395 O O . GLU A 1 1062 ? 37.229 29.764 13.879 1.00 81.50 1062 GLU A O 1
ATOM 8400 N N . LYS A 1 1063 ? 35.227 29.869 12.884 1.00 82.81 1063 LYS A N 1
ATOM 8401 C CA . LYS A 1 1063 ? 35.202 28.440 12.504 1.00 82.81 1063 LYS A CA 1
ATOM 8402 C C . LYS A 1 1063 ? 36.248 28.100 11.443 1.00 82.81 1063 LYS A C 1
ATOM 8404 O O . LYS A 1 1063 ? 36.675 26.955 11.349 1.00 82.81 1063 LYS A O 1
ATOM 8409 N N . THR A 1 1064 ? 36.655 29.081 10.635 1.00 87.00 1064 THR A N 1
ATOM 8410 C CA . THR A 1 1064 ? 37.755 28.905 9.679 1.00 87.00 1064 THR A CA 1
ATOM 8411 C C . THR A 1 1064 ? 39.074 28.726 10.425 1.00 87.00 1064 THR A C 1
ATOM 8413 O O . THR A 1 1064 ? 39.755 27.741 10.170 1.00 87.00 1064 THR A O 1
ATOM 8416 N N . LYS A 1 1065 ? 39.375 29.585 11.409 1.00 85.75 1065 LYS A N 1
ATOM 8417 C CA . LYS A 1 1065 ? 40.555 29.448 12.287 1.00 85.75 1065 LYS A CA 1
ATOM 8418 C C . LYS A 1 1065 ? 40.541 28.166 13.133 1.00 85.75 1065 LYS A C 1
ATOM 8420 O O . LYS A 1 1065 ? 41.596 27.627 13.432 1.00 85.75 1065 LYS A O 1
ATOM 8425 N N . GLU A 1 1066 ? 39.362 27.667 13.523 1.00 82.81 1066 GLU A N 1
ATOM 8426 C CA . GLU A 1 1066 ? 39.235 26.382 14.238 1.00 82.81 1066 GLU A CA 1
ATOM 8427 C C . GLU A 1 1066 ? 39.654 25.182 13.363 1.00 82.81 1066 GLU A C 1
ATOM 8429 O O . GLU A 1 1066 ? 40.150 24.183 13.879 1.00 82.81 1066 GLU A O 1
ATOM 8434 N N . ALA A 1 1067 ? 39.431 25.262 12.046 1.00 84.81 1067 ALA A N 1
ATOM 8435 C CA . ALA A 1 1067 ? 39.632 24.150 11.117 1.00 84.81 1067 ALA A CA 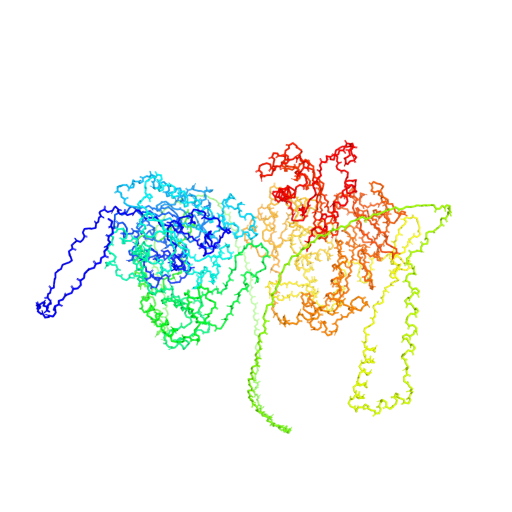1
ATOM 8436 C C . ALA A 1 1067 ? 40.918 24.246 10.278 1.00 84.81 1067 ALA A C 1
ATOM 8438 O O . ALA A 1 1067 ? 41.398 23.214 9.815 1.00 84.81 1067 ALA A O 1
ATOM 8439 N N . LEU A 1 1068 ? 41.454 25.449 10.057 1.00 90.44 1068 LEU A N 1
ATOM 8440 C CA . LEU A 1 1068 ? 42.616 25.738 9.213 1.00 90.44 1068 LEU A CA 1
ATOM 8441 C C . LEU A 1 1068 ? 43.614 26.602 9.997 1.00 90.44 1068 LEU A C 1
ATOM 8443 O O . LEU A 1 1068 ? 43.282 27.725 10.378 1.00 90.44 1068 LEU A O 1
ATOM 8447 N N . ASP A 1 1069 ? 44.822 26.079 10.229 1.00 89.19 1069 ASP A N 1
ATOM 8448 C CA . ASP A 1 1069 ? 45.871 26.787 10.972 1.00 89.19 1069 ASP A CA 1
ATOM 8449 C C . ASP A 1 1069 ? 46.572 27.877 10.135 1.00 89.19 1069 ASP A C 1
ATOM 8451 O O . ASP A 1 1069 ? 46.449 27.948 8.908 1.00 89.19 1069 ASP A O 1
ATOM 8455 N N . GLU A 1 1070 ? 47.357 28.724 10.806 1.00 85.75 1070 GLU A N 1
ATOM 8456 C CA . GLU A 1 1070 ? 48.110 29.826 10.182 1.00 85.75 1070 GLU A CA 1
ATOM 8457 C C . GLU A 1 1070 ? 49.181 29.347 9.176 1.00 85.75 1070 GLU A C 1
ATOM 8459 O O . GLU A 1 1070 ? 49.651 30.128 8.350 1.00 85.75 1070 GLU A O 1
ATOM 8464 N N . ASN A 1 1071 ? 49.534 28.055 9.197 1.00 85.75 1071 ASN A N 1
ATOM 8465 C CA . ASN A 1 1071 ? 50.502 27.413 8.303 1.00 85.75 1071 ASN A CA 1
ATOM 8466 C C . ASN A 1 1071 ? 49.834 26.657 7.130 1.00 85.75 1071 ASN A C 1
ATOM 8468 O O . ASN A 1 1071 ? 50.522 25.990 6.343 1.00 85.75 1071 ASN A O 1
ATOM 8472 N N . GLY A 1 1072 ? 48.504 26.743 6.999 1.00 85.81 1072 GLY A N 1
ATOM 8473 C CA . GLY A 1 1072 ? 47.721 26.129 5.925 1.00 85.81 1072 GLY A CA 1
ATOM 8474 C C . GLY A 1 1072 ? 47.375 24.646 6.121 1.00 85.81 1072 GLY A C 1
ATOM 8475 O O . GLY A 1 1072 ? 47.026 23.977 5.145 1.00 85.81 1072 GLY A O 1
ATOM 8476 N N . TRP A 1 1073 ? 47.478 24.111 7.339 1.00 92.00 1073 TRP A N 1
ATOM 8477 C CA . TRP A 1 1073 ? 47.048 22.754 7.684 1.00 92.00 1073 TRP A CA 1
ATOM 8478 C C . TRP A 1 1073 ? 45.575 22.725 8.098 1.00 92.00 1073 TRP A C 1
ATOM 8480 O O . TRP A 1 1073 ? 45.171 23.384 9.055 1.00 92.00 1073 TRP A O 1
ATOM 8490 N N . VAL A 1 1074 ? 44.778 21.889 7.432 1.00 92.38 1074 VAL A N 1
ATOM 8491 C CA . VAL A 1 1074 ? 43.424 21.555 7.887 1.00 92.38 1074 VAL A CA 1
ATOM 8492 C C . VAL A 1 1074 ? 43.502 20.501 8.984 1.00 92.38 1074 VAL A C 1
ATOM 8494 O O . VAL A 1 1074 ? 43.996 19.398 8.734 1.00 92.38 1074 VAL A O 1
ATOM 8497 N N . HIS A 1 1075 ? 42.965 20.808 10.164 1.00 91.94 1075 HIS A N 1
ATOM 8498 C CA . HIS A 1 1075 ? 42.729 19.837 11.232 1.00 91.94 1075 HIS A CA 1
ATOM 8499 C C . HIS A 1 1075 ? 41.463 19.034 10.911 1.00 91.94 1075 HIS A C 1
ATOM 8501 O O . HIS A 1 1075 ? 40.358 19.574 10.869 1.00 91.94 1075 HIS A O 1
ATOM 8507 N N . THR A 1 1076 ? 41.612 17.734 10.644 1.00 87.88 1076 THR A N 1
ATOM 8508 C CA . THR A 1 1076 ? 40.484 16.892 10.192 1.00 87.88 1076 THR A CA 1
ATOM 8509 C C . THR A 1 1076 ? 39.563 16.432 11.327 1.00 87.88 1076 THR A C 1
ATOM 8511 O O . THR A 1 1076 ? 38.426 16.036 11.077 1.00 87.88 1076 THR A O 1
ATOM 8514 N N . GLY A 1 1077 ? 40.032 16.422 12.581 1.00 84.38 1077 GLY A N 1
ATOM 8515 C CA . GLY A 1 1077 ? 39.336 15.767 13.692 1.00 84.38 1077 GLY A CA 1
ATOM 8516 C C . GLY A 1 1077 ? 39.273 14.232 13.602 1.00 84.38 1077 GLY A C 1
ATOM 8517 O O . GLY A 1 1077 ? 38.729 13.600 14.513 1.00 84.38 1077 GLY A O 1
ATOM 8518 N N . ASP A 1 1078 ? 39.824 13.625 12.547 1.00 85.12 1078 ASP A N 1
ATOM 8519 C CA . ASP A 1 1078 ? 39.999 12.182 12.371 1.00 85.12 1078 ASP A CA 1
ATOM 8520 C C . ASP A 1 1078 ? 41.400 11.773 12.879 1.00 85.12 1078 ASP A C 1
ATOM 8522 O O . ASP A 1 1078 ? 42.407 12.425 12.593 1.00 85.12 1078 ASP A O 1
ATOM 8526 N N . ILE A 1 1079 ? 41.477 10.690 13.656 1.00 86.06 1079 ILE A N 1
ATOM 8527 C CA . ILE A 1 1079 ? 42.732 10.138 14.185 1.00 86.06 1079 ILE A CA 1
ATOM 8528 C C . ILE A 1 1079 ? 43.284 9.113 13.197 1.00 86.06 1079 ILE A C 1
ATOM 8530 O O . ILE A 1 1079 ? 42.605 8.143 12.843 1.00 86.06 1079 ILE A O 1
ATOM 8534 N N . GLY A 1 1080 ? 44.533 9.299 12.784 1.00 87.88 1080 GLY A N 1
ATOM 8535 C CA . GLY A 1 1080 ? 45.250 8.434 11.860 1.00 87.88 1080 GLY A CA 1
ATOM 8536 C C . GLY A 1 1080 ? 46.468 7.759 12.483 1.00 87.88 1080 GLY A C 1
ATOM 8537 O O . GLY A 1 1080 ? 47.016 8.204 13.490 1.00 87.88 1080 GLY A O 1
ATOM 8538 N N . ARG A 1 1081 ? 46.908 6.681 11.835 1.00 89.44 1081 ARG A N 1
ATOM 8539 C CA . ARG A 1 1081 ? 48.145 5.954 12.117 1.00 89.44 1081 ARG A CA 1
ATOM 8540 C C . ARG A 1 1081 ? 48.924 5.693 10.833 1.00 89.44 1081 ARG A C 1
ATOM 8542 O O . ARG A 1 1081 ? 48.349 5.219 9.851 1.00 89.44 1081 ARG A O 1
ATOM 8549 N N . TRP A 1 1082 ? 50.236 5.909 10.864 1.00 92.12 1082 TRP A N 1
ATOM 8550 C CA . TRP A 1 1082 ? 51.140 5.446 9.810 1.00 92.12 1082 TRP A CA 1
ATOM 8551 C C . TRP A 1 1082 ? 51.438 3.949 9.954 1.00 92.12 1082 TRP A C 1
ATOM 8553 O O . TRP A 1 1082 ? 51.773 3.455 11.035 1.00 92.12 1082 TRP A O 1
ATOM 8563 N N . LEU A 1 1083 ? 51.320 3.210 8.852 1.00 89.25 1083 LEU A N 1
ATOM 8564 C CA . LEU A 1 1083 ? 51.733 1.810 8.759 1.00 89.25 1083 LEU A CA 1
ATOM 8565 C C . LEU A 1 1083 ? 53.182 1.698 8.243 1.00 89.25 1083 LEU A C 1
ATOM 8567 O O . LEU A 1 1083 ? 53.635 2.589 7.522 1.00 89.25 1083 LEU A O 1
ATOM 8571 N N . PRO A 1 1084 ? 53.911 0.598 8.532 1.00 84.00 1084 PRO A N 1
ATOM 8572 C CA . PRO A 1 1084 ? 55.319 0.445 8.139 1.00 84.00 1084 PRO A CA 1
ATOM 8573 C C . PRO A 1 1084 ? 55.597 0.531 6.630 1.00 84.00 1084 PRO A C 1
ATOM 8575 O O . PRO A 1 1084 ? 56.727 0.791 6.238 1.00 84.00 1084 PRO A O 1
ATOM 8578 N N . ASN A 1 1085 ? 54.581 0.334 5.783 1.00 83.25 1085 ASN A N 1
ATOM 8579 C CA . ASN A 1 1085 ? 54.679 0.493 4.329 1.00 83.25 1085 ASN A CA 1
ATOM 8580 C C . ASN A 1 1085 ? 54.517 1.953 3.845 1.00 83.25 1085 ASN A C 1
ATOM 8582 O O . ASN A 1 1085 ? 54.490 2.199 2.640 1.00 83.25 1085 ASN A O 1
ATOM 8586 N N . GLY A 1 1086 ? 54.353 2.919 4.754 1.00 85.12 1086 GLY A N 1
ATOM 8587 C CA . GLY A 1 1086 ? 54.107 4.327 4.437 1.00 85.12 1086 GLY A CA 1
ATOM 8588 C C . GLY A 1 1086 ? 52.658 4.662 4.057 1.00 85.12 1086 GLY A C 1
ATOM 8589 O O . GLY A 1 1086 ? 52.417 5.762 3.560 1.00 85.12 1086 GLY A O 1
ATOM 8590 N N . THR A 1 1087 ? 51.692 3.763 4.270 1.00 90.50 1087 THR A N 1
ATOM 8591 C CA . THR A 1 1087 ? 50.261 4.079 4.089 1.00 90.50 1087 THR A CA 1
ATOM 8592 C C . THR A 1 1087 ? 49.625 4.603 5.378 1.00 90.50 1087 THR A C 1
ATOM 8594 O O . THR A 1 1087 ? 50.032 4.239 6.483 1.00 90.50 1087 THR A O 1
ATOM 8597 N N . LEU A 1 1088 ? 48.621 5.469 5.237 1.00 89.62 1088 LEU A N 1
ATOM 8598 C CA . LEU A 1 1088 ? 47.796 5.968 6.332 1.00 89.62 1088 LEU A CA 1
ATOM 8599 C C . LEU A 1 1088 ? 46.642 4.997 6.608 1.00 89.62 1088 LEU A C 1
ATOM 8601 O O . LEU A 1 1088 ? 46.015 4.471 5.684 1.00 89.62 1088 LEU A O 1
ATOM 8605 N N . LYS A 1 1089 ? 46.305 4.817 7.882 1.00 86.81 1089 LYS A N 1
ATOM 8606 C CA . LYS A 1 1089 ? 45.093 4.142 8.351 1.00 86.81 1089 LYS A CA 1
ATOM 8607 C C . LYS A 1 1089 ? 44.323 5.077 9.282 1.00 86.81 1089 LYS A C 1
ATOM 8609 O O . LYS A 1 1089 ? 44.922 5.622 10.199 1.00 86.81 1089 LYS A O 1
ATOM 8614 N N . ILE A 1 1090 ? 43.014 5.229 9.086 1.00 83.50 1090 ILE A N 1
ATOM 8615 C CA . ILE A 1 1090 ? 42.143 5.943 10.035 1.00 83.50 1090 ILE A CA 1
ATOM 8616 C C . ILE A 1 1090 ? 41.760 4.994 11.181 1.00 83.50 1090 ILE A C 1
ATOM 8618 O O . ILE A 1 1090 ? 41.550 3.798 10.955 1.00 83.50 1090 ILE A O 1
ATOM 8622 N N . VAL A 1 1091 ? 41.733 5.512 12.410 1.00 74.62 1091 VAL A N 1
ATOM 8623 C CA . VAL A 1 1091 ? 41.632 4.729 13.654 1.00 74.62 1091 VAL A CA 1
ATOM 8624 C C . VAL A 1 1091 ? 40.493 5.208 14.558 1.00 74.62 1091 VAL A C 1
ATOM 8626 O O . VAL A 1 1091 ? 39.791 4.368 15.120 1.00 74.62 1091 VAL A O 1
ATOM 8629 N N . ASP A 1 1092 ? 40.300 6.522 14.706 1.00 66.50 1092 ASP A N 1
ATOM 8630 C CA . ASP A 1 1092 ? 39.362 7.098 15.685 1.00 66.50 1092 ASP A CA 1
ATOM 8631 C C . ASP A 1 1092 ? 38.949 8.544 15.346 1.00 66.50 1092 ASP A C 1
ATOM 8633 O O . ASP A 1 1092 ? 39.311 9.042 14.281 1.00 66.50 1092 ASP A O 1
ATOM 8637 N N . ARG A 1 1093 ? 38.219 9.236 16.238 1.00 70.38 1093 ARG A N 1
ATOM 8638 C CA . ARG A 1 1093 ? 37.846 10.660 16.096 1.00 70.38 1093 ARG A CA 1
ATOM 8639 C C . ARG A 1 1093 ? 38.013 11.483 17.373 1.00 70.38 1093 ARG A C 1
ATOM 8641 O O . ARG A 1 1093 ? 37.642 11.049 18.458 1.00 70.38 1093 ARG A O 1
ATOM 8648 N N . LYS A 1 1094 ? 38.494 12.720 17.201 1.00 66.00 1094 LYS A N 1
ATOM 8649 C CA . LYS A 1 1094 ? 38.768 13.704 18.265 1.00 66.00 1094 LYS A CA 1
ATOM 8650 C C . LYS A 1 1094 ? 37.488 14.278 18.888 1.00 66.00 1094 LYS A C 1
ATOM 8652 O O . LYS A 1 1094 ? 37.377 14.406 20.103 1.00 66.00 1094 LYS A O 1
ATOM 8657 N N . LYS A 1 1095 ? 36.479 14.584 18.063 1.00 60.00 1095 LYS A N 1
ATOM 8658 C CA . LYS A 1 1095 ? 35.127 14.976 18.517 1.00 60.00 1095 LYS A CA 1
ATOM 8659 C C . LYS A 1 1095 ? 34.258 13.720 18.665 1.00 60.00 1095 LYS A C 1
ATOM 8661 O O . LYS A 1 1095 ? 34.366 12.810 17.850 1.00 60.00 1095 LYS A O 1
ATOM 8666 N N . HIS A 1 1096 ? 33.364 13.670 19.661 1.00 58.12 1096 HIS A N 1
ATOM 8667 C CA . HIS A 1 1096 ? 32.581 12.474 20.052 1.00 58.12 1096 HIS A CA 1
ATOM 8668 C C . HIS A 1 1096 ? 31.536 11.961 19.021 1.00 58.12 1096 HIS A C 1
ATOM 8670 O O . HIS A 1 1096 ? 30.610 11.241 19.390 1.00 58.12 1096 HIS A O 1
ATOM 8676 N N . ILE A 1 1097 ? 31.665 12.307 17.736 1.00 59.34 1097 ILE A N 1
ATOM 8677 C CA . ILE A 1 1097 ? 30.771 11.910 16.641 1.00 59.34 1097 ILE A CA 1
ATOM 8678 C C . ILE A 1 1097 ? 31.492 10.887 15.749 1.00 59.34 1097 ILE A C 1
ATOM 8680 O O . ILE A 1 1097 ? 32.169 11.241 14.777 1.00 59.34 1097 ILE A O 1
ATOM 8684 N N . PHE A 1 1098 ? 31.355 9.604 16.085 1.00 64.94 1098 PHE A N 1
ATOM 8685 C CA . PHE A 1 1098 ? 31.907 8.506 15.285 1.00 64.94 1098 PHE A CA 1
ATOM 8686 C C . PHE A 1 1098 ? 31.077 8.261 14.009 1.00 64.94 1098 PHE A C 1
ATOM 8688 O O . PHE A 1 1098 ? 29.933 8.705 13.889 1.00 64.94 1098 PHE A O 1
ATOM 8695 N N . LYS A 1 1099 ? 31.667 7.574 13.026 1.00 67.31 1099 LYS A N 1
ATOM 8696 C CA . LYS A 1 1099 ? 31.105 7.380 11.680 1.00 67.31 1099 LYS A CA 1
ATOM 8697 C C . LYS A 1 1099 ? 31.011 5.890 11.375 1.00 67.31 1099 LYS A C 1
ATOM 8699 O O . LYS A 1 1099 ? 32.014 5.205 11.508 1.00 67.31 1099 LYS A O 1
ATOM 8704 N N . LEU A 1 1100 ? 29.840 5.390 10.988 1.00 74.56 1100 LEU A N 1
ATOM 8705 C CA . LEU A 1 1100 ? 29.650 3.961 10.687 1.00 74.56 1100 LEU A CA 1
ATOM 8706 C C . LEU A 1 1100 ? 30.119 3.604 9.270 1.00 74.56 1100 LEU A C 1
ATOM 8708 O O . LEU A 1 1100 ? 30.285 4.487 8.426 1.00 74.56 1100 LEU A O 1
ATOM 8712 N N . ALA A 1 1101 ? 30.260 2.306 8.985 1.00 67.19 1101 ALA A N 1
ATOM 8713 C CA . ALA A 1 1101 ? 30.782 1.785 7.713 1.00 67.19 1101 ALA A CA 1
ATOM 8714 C C . ALA A 1 1101 ? 30.006 2.243 6.452 1.00 67.19 1101 ALA A C 1
ATOM 8716 O O . ALA A 1 1101 ? 30.537 2.206 5.346 1.00 67.19 1101 ALA A O 1
ATOM 8717 N N . GLN A 1 1102 ? 28.759 2.702 6.600 1.00 57.44 1102 GLN A N 1
ATOM 8718 C CA . GLN A 1 1102 ? 27.941 3.312 5.539 1.00 57.44 1102 GLN A CA 1
ATOM 8719 C C . GLN A 1 1102 ? 28.161 4.827 5.328 1.00 57.44 1102 GLN A C 1
ATOM 8721 O O . GLN A 1 1102 ? 27.488 5.422 4.492 1.00 57.44 1102 GLN A O 1
ATOM 8726 N N . GLY A 1 1103 ? 29.054 5.472 6.085 1.00 57.88 1103 GLY A N 1
ATOM 8727 C CA . GLY A 1 1103 ? 29.376 6.903 5.963 1.00 57.88 1103 GLY A CA 1
ATOM 8728 C C . GLY A 1 1103 ? 28.519 7.859 6.794 1.00 57.88 1103 GLY A C 1
ATOM 8729 O O . GLY A 1 1103 ? 28.774 9.062 6.787 1.00 57.88 1103 GLY A O 1
ATOM 8730 N N . GLU A 1 1104 ? 27.552 7.342 7.545 1.00 66.38 1104 GLU A N 1
ATOM 8731 C CA . GLU A 1 1104 ? 26.663 8.128 8.408 1.00 66.38 1104 GLU A CA 1
ATOM 8732 C C . GLU A 1 1104 ? 27.353 8.524 9.726 1.00 66.38 1104 GLU A C 1
ATOM 8734 O O . GLU A 1 1104 ? 28.009 7.700 10.371 1.00 66.38 1104 GLU A O 1
ATOM 8739 N N . TYR A 1 1105 ? 27.188 9.788 10.126 1.00 69.00 1105 TYR A N 1
ATOM 8740 C CA . TYR A 1 1105 ? 27.743 10.369 11.356 1.00 69.00 1105 TYR A CA 1
ATOM 8741 C C . TYR A 1 1105 ? 26.767 10.149 12.522 1.00 69.00 1105 TYR A C 1
ATOM 8743 O O . TYR A 1 1105 ? 25.570 10.407 12.387 1.00 69.00 1105 TYR A O 1
ATOM 8751 N N . ILE A 1 1106 ? 27.271 9.708 13.677 1.00 77.00 1106 ILE A N 1
ATOM 8752 C CA . ILE A 1 1106 ? 26.461 9.341 14.844 1.00 77.00 1106 ILE A CA 1
ATOM 8753 C C . ILE A 1 1106 ? 26.859 10.184 16.054 1.00 77.00 1106 ILE A C 1
ATOM 8755 O O . ILE A 1 1106 ? 27.991 10.107 16.521 1.00 77.00 1106 ILE A O 1
ATOM 8759 N N . ALA A 1 1107 ? 25.909 10.937 16.611 1.00 78.19 1107 ALA A N 1
ATOM 8760 C CA . ALA A 1 1107 ? 26.055 11.562 17.923 1.00 78.19 1107 ALA A CA 1
ATOM 8761 C C . ALA A 1 1107 ? 25.517 10.597 19.003 1.00 78.19 1107 ALA A C 1
ATOM 8763 O O . ALA A 1 1107 ? 24.297 10.447 19.110 1.00 78.19 1107 ALA A O 1
ATOM 8764 N N . PRO A 1 1108 ? 26.367 9.923 19.802 1.00 80.75 1108 PRO A N 1
ATOM 8765 C CA . PRO A 1 1108 ? 25.906 8.929 20.771 1.00 80.75 1108 PRO A CA 1
ATOM 8766 C C . PRO A 1 1108 ? 25.092 9.554 21.908 1.00 80.75 1108 PRO A C 1
ATOM 8768 O O . PRO A 1 1108 ? 24.088 8.979 22.309 1.00 80.75 1108 PRO A O 1
ATOM 8771 N N . GLU A 1 1109 ? 25.443 10.763 22.355 1.00 72.56 1109 GLU A N 1
ATOM 8772 C CA . GLU A 1 1109 ? 24.756 11.459 23.455 1.00 72.56 1109 GLU A CA 1
ATOM 8773 C C . GLU A 1 1109 ? 23.271 11.714 23.141 1.00 72.56 1109 GLU A C 1
ATOM 8775 O O . GLU A 1 1109 ? 22.413 11.600 24.015 1.00 72.56 1109 GLU A O 1
ATOM 8780 N N . LYS A 1 1110 ? 22.928 11.978 21.871 1.00 77.81 1110 LYS A N 1
ATOM 8781 C CA . LYS A 1 1110 ? 21.536 12.074 21.389 1.00 77.81 1110 LYS A CA 1
ATOM 8782 C C . LYS A 1 1110 ? 20.765 10.767 21.623 1.00 77.81 1110 LYS A C 1
ATOM 8784 O O . LYS A 1 1110 ? 19.588 10.799 21.966 1.00 77.81 1110 LYS A O 1
ATOM 8789 N N . ILE A 1 1111 ? 21.424 9.632 21.405 1.00 86.31 1111 ILE A N 1
ATOM 8790 C CA . ILE A 1 1111 ? 20.844 8.286 21.479 1.00 86.31 1111 ILE A CA 1
ATOM 8791 C C . ILE A 1 1111 ? 20.736 7.841 22.945 1.00 86.31 1111 ILE A C 1
ATOM 8793 O O . ILE A 1 1111 ? 19.697 7.339 23.370 1.00 86.31 1111 ILE A O 1
ATOM 8797 N N . GLU A 1 1112 ? 21.771 8.106 23.742 1.00 88.50 1112 GLU A N 1
ATOM 8798 C CA . GLU A 1 1112 ? 21.821 7.842 25.186 1.00 88.50 1112 GLU A CA 1
ATOM 8799 C C . GLU A 1 1112 ? 20.693 8.583 25.918 1.00 88.50 1112 GLU A C 1
ATOM 8801 O O . GLU A 1 1112 ? 19.895 7.948 26.608 1.00 88.50 1112 GLU A O 1
ATOM 8806 N N . ASN A 1 1113 ? 20.518 9.883 25.641 1.00 70.75 1113 ASN A N 1
ATOM 8807 C CA . ASN A 1 1113 ? 19.428 10.723 26.165 1.00 70.75 1113 ASN A CA 1
ATOM 8808 C C . ASN A 1 1113 ? 18.009 10.320 25.693 1.00 70.75 1113 ASN A C 1
ATOM 8810 O O . ASN A 1 1113 ? 17.010 10.909 26.127 1.00 70.75 1113 ASN A O 1
ATOM 8814 N N . ILE A 1 1114 ? 17.893 9.335 24.796 1.00 74.94 1114 ILE A N 1
ATOM 8815 C CA . ILE A 1 1114 ? 16.627 8.712 24.383 1.00 74.94 1114 ILE A CA 1
ATOM 8816 C C . ILE A 1 1114 ? 16.438 7.344 25.055 1.00 74.94 1114 ILE A C 1
ATOM 8818 O O . ILE A 1 1114 ? 15.313 7.001 25.411 1.00 74.94 1114 ILE A O 1
ATOM 8822 N N . TYR A 1 1115 ? 17.509 6.578 25.282 1.00 90.00 1115 TYR A N 1
ATOM 8823 C CA . TYR A 1 1115 ? 17.435 5.255 25.916 1.00 90.00 1115 TYR A CA 1
ATOM 8824 C C . TYR A 1 1115 ? 17.251 5.307 27.439 1.00 90.00 1115 TYR A C 1
ATOM 8826 O O . TYR A 1 1115 ? 16.509 4.481 27.968 1.00 90.00 1115 TYR A O 1
ATOM 8834 N N . ILE A 1 1116 ? 17.794 6.321 28.125 1.00 85.31 1116 ILE A N 1
ATOM 8835 C CA . ILE A 1 1116 ? 17.527 6.584 29.561 1.00 85.31 1116 ILE A CA 1
ATOM 8836 C C . ILE A 1 1116 ? 16.073 7.015 29.857 1.00 85.31 1116 ILE A C 1
ATOM 8838 O O . ILE A 1 1116 ? 15.736 7.362 30.981 1.00 85.31 1116 ILE A O 1
ATOM 8842 N N . ARG A 1 1117 ? 15.190 7.021 28.847 1.00 81.31 1117 ARG A N 1
ATOM 8843 C CA . ARG A 1 1117 ? 13.743 7.259 29.002 1.00 81.31 1117 ARG A CA 1
ATOM 8844 C C . ARG A 1 1117 ? 12.949 5.970 29.253 1.00 81.31 1117 ARG A C 1
ATOM 8846 O O . ARG A 1 1117 ? 11.729 6.030 29.387 1.00 81.31 1117 ARG A O 1
ATOM 8853 N N . SER A 1 1118 ? 13.605 4.807 29.260 1.00 87.69 1118 SER A N 1
ATOM 8854 C CA . SER A 1 1118 ? 12.982 3.546 29.672 1.00 87.69 1118 SER A CA 1
ATOM 8855 C C . SER A 1 1118 ? 12.949 3.457 31.196 1.00 87.69 1118 SER A C 1
ATOM 8857 O O . SER A 1 1118 ? 13.975 3.647 31.837 1.00 87.69 1118 SER A O 1
ATOM 8859 N N . GLU A 1 1119 ? 11.802 3.064 31.763 1.00 83.12 1119 GLU A N 1
ATOM 8860 C CA . GLU A 1 1119 ? 11.622 2.757 33.199 1.00 83.12 1119 GLU A CA 1
ATOM 8861 C C . GLU A 1 1119 ? 12.661 1.762 33.774 1.00 83.12 1119 GLU A C 1
ATOM 8863 O O . GLU A 1 1119 ? 12.721 1.588 34.984 1.00 83.12 1119 GLU A O 1
ATOM 8868 N N . ALA A 1 1120 ? 13.426 1.054 32.935 1.00 85.50 1120 ALA A N 1
ATOM 8869 C CA . ALA A 1 1120 ? 14.405 0.052 33.355 1.00 85.50 1120 ALA A CA 1
ATOM 8870 C C . ALA A 1 1120 ? 15.874 0.491 33.226 1.00 85.50 1120 ALA A C 1
ATOM 8872 O O . ALA A 1 1120 ? 16.747 -0.340 33.466 1.00 85.50 1120 ALA A O 1
ATOM 8873 N N . VAL A 1 1121 ? 16.172 1.729 32.808 1.00 92.38 1121 VAL A N 1
ATOM 8874 C CA . VAL A 1 1121 ? 17.534 2.163 32.437 1.00 92.38 1121 VAL A CA 1
ATOM 8875 C C . VAL A 1 1121 ? 17.940 3.435 33.179 1.00 92.38 1121 VAL A C 1
ATOM 8877 O O . VAL A 1 1121 ? 17.441 4.512 32.869 1.00 92.38 1121 VAL A O 1
ATOM 8880 N N . ALA A 1 1122 ? 18.914 3.318 34.085 1.00 85.44 1122 ALA A N 1
ATOM 8881 C CA . ALA A 1 1122 ? 19.497 4.456 34.795 1.00 85.44 1122 ALA A CA 1
ATOM 8882 C C . ALA A 1 1122 ? 20.585 5.165 33.967 1.00 85.44 1122 ALA A C 1
ATOM 8884 O O . ALA A 1 1122 ? 20.638 6.394 33.923 1.00 85.44 1122 ALA A O 1
ATOM 8885 N N . GLN A 1 1123 ? 21.459 4.410 33.287 1.00 88.75 1123 GLN A N 1
ATOM 8886 C CA . GLN A 1 1123 ? 22.531 4.965 32.448 1.00 88.75 1123 GLN A CA 1
ATOM 8887 C C . GLN A 1 1123 ? 22.734 4.136 31.172 1.00 88.75 1123 GLN A C 1
ATOM 8889 O O . GLN A 1 1123 ? 22.531 2.921 31.153 1.00 88.75 1123 GLN A O 1
ATOM 8894 N N . ALA A 1 1124 ? 23.181 4.788 30.098 1.00 93.38 1124 ALA A N 1
ATOM 8895 C CA . ALA A 1 1124 ? 23.489 4.152 28.820 1.00 93.38 1124 ALA A CA 1
ATOM 8896 C C . ALA A 1 1124 ? 24.817 4.674 28.254 1.00 93.38 1124 ALA A C 1
ATOM 8898 O O . ALA A 1 1124 ? 25.060 5.878 28.256 1.00 93.38 1124 ALA A O 1
ATOM 8899 N N . PHE A 1 1125 ? 25.645 3.766 27.733 1.00 93.81 1125 PHE A N 1
ATOM 8900 C CA . PHE A 1 1125 ? 26.859 4.069 26.978 1.00 93.81 1125 PHE A CA 1
ATOM 8901 C C . PHE A 1 1125 ? 26.796 3.391 25.604 1.00 93.81 1125 PHE A C 1
ATOM 8903 O O . PHE A 1 1125 ? 26.963 2.177 25.480 1.00 93.81 1125 PHE A O 1
ATOM 8910 N N . VAL A 1 1126 ? 26.526 4.181 24.567 1.00 93.38 1126 VAL A N 1
ATOM 8911 C CA . VAL A 1 1126 ? 26.389 3.759 23.169 1.00 93.38 1126 VAL A CA 1
ATOM 8912 C C . VAL A 1 1126 ? 27.740 3.841 22.461 1.00 93.38 1126 VAL A C 1
ATOM 8914 O O . VAL A 1 1126 ? 28.433 4.863 22.499 1.00 93.38 1126 VAL A O 1
ATOM 8917 N N . HIS A 1 1127 ? 28.100 2.767 21.762 1.00 90.75 1127 HIS A N 1
ATOM 8918 C CA . HIS A 1 1127 ? 29.342 2.663 21.010 1.00 90.75 1127 HIS A CA 1
ATOM 8919 C C . HIS A 1 1127 ? 29.088 2.208 19.568 1.00 90.75 1127 HIS A C 1
ATOM 8921 O O . HIS A 1 1127 ? 28.410 1.210 19.324 1.00 90.75 1127 HIS A O 1
ATOM 8927 N N . GLY A 1 1128 ? 29.671 2.935 18.617 1.00 86.56 1128 GLY A N 1
ATOM 8928 C CA . GLY A 1 1128 ? 29.835 2.526 17.226 1.00 86.56 1128 GLY A CA 1
ATOM 8929 C C . GLY A 1 1128 ? 31.317 2.331 16.926 1.00 86.56 1128 GLY A C 1
ATOM 8930 O O . GLY A 1 1128 ? 32.131 3.174 17.298 1.00 86.56 1128 GLY A O 1
ATOM 8931 N N . ASP A 1 1129 ? 31.656 1.231 16.262 1.00 79.94 1129 ASP A N 1
ATOM 8932 C CA . ASP A 1 1129 ? 32.972 1.024 15.655 1.00 79.94 1129 ASP A CA 1
ATOM 8933 C C . ASP A 1 1129 ? 32.874 1.366 14.16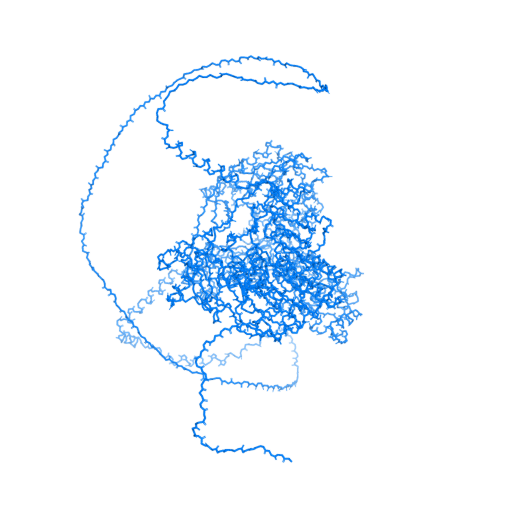2 1.00 79.94 1129 ASP A C 1
ATOM 8935 O O . ASP A 1 1129 ? 31.908 0.984 13.498 1.00 79.94 1129 ASP A O 1
ATOM 8939 N N . SER A 1 1130 ? 33.849 2.097 13.622 1.00 75.38 1130 SER A N 1
ATOM 8940 C CA . SER A 1 1130 ? 33.776 2.620 12.252 1.00 75.38 1130 SER A CA 1
ATOM 8941 C C . SER A 1 1130 ? 33.775 1.539 11.166 1.00 75.38 1130 SER A C 1
ATOM 8943 O O . SER A 1 1130 ? 33.345 1.801 10.045 1.00 75.38 1130 SER A O 1
ATOM 8945 N N . LEU A 1 1131 ? 34.223 0.319 11.488 1.00 71.81 1131 LEU A N 1
ATOM 8946 C CA . LEU A 1 1131 ? 34.186 -0.843 10.591 1.00 71.81 1131 LEU A CA 1
ATOM 8947 C C . LEU A 1 1131 ? 32.846 -1.597 10.640 1.00 71.81 1131 LEU A C 1
ATOM 8949 O O . LEU A 1 1131 ? 32.657 -2.570 9.905 1.00 71.81 1131 LEU A O 1
ATOM 8953 N N . GLN A 1 1132 ? 31.921 -1.174 11.504 1.00 77.19 1132 GLN A N 1
ATOM 8954 C CA . GLN A 1 1132 ? 30.626 -1.808 11.730 1.00 77.19 1132 GLN A CA 1
ATOM 8955 C C . GLN A 1 1132 ? 29.493 -0.972 11.125 1.00 77.19 1132 GLN A C 1
ATOM 8957 O O . GLN A 1 1132 ? 29.521 0.258 11.109 1.00 77.19 1132 GLN A O 1
ATOM 8962 N N . ALA A 1 1133 ? 28.451 -1.647 10.637 1.00 78.75 1133 ALA A N 1
ATOM 8963 C CA . ALA A 1 1133 ? 27.295 -0.981 10.029 1.00 78.75 1133 ALA A CA 1
ATOM 8964 C C . ALA A 1 1133 ? 26.250 -0.486 11.057 1.00 78.75 1133 ALA A C 1
ATOM 8966 O O . ALA A 1 1133 ? 25.166 -0.016 10.695 1.00 78.75 1133 ALA A O 1
ATOM 8967 N N . CYS A 1 1134 ? 26.517 -0.672 12.353 1.00 84.88 1134 CYS A N 1
ATOM 8968 C CA . CYS A 1 1134 ? 25.525 -0.567 13.419 1.00 84.88 1134 CYS A CA 1
ATOM 8969 C C . CYS A 1 1134 ? 26.157 -0.333 14.799 1.00 84.88 1134 CYS A C 1
ATOM 8971 O O . CYS A 1 1134 ? 27.375 -0.377 14.939 1.00 84.88 1134 CYS A O 1
ATOM 8973 N N . LEU A 1 1135 ? 25.310 -0.090 15.804 1.00 91.81 1135 LEU A N 1
ATOM 8974 C CA . LEU A 1 1135 ? 25.710 0.256 17.169 1.00 91.81 1135 LEU A CA 1
ATOM 8975 C C . LEU A 1 1135 ? 25.497 -0.897 18.154 1.00 91.81 1135 LEU A C 1
ATOM 8977 O O . LEU A 1 1135 ? 24.602 -1.730 17.979 1.00 91.81 1135 LEU A O 1
ATOM 8981 N N . VAL A 1 1136 ? 26.246 -0.853 19.252 1.00 94.44 1136 VAL A N 1
ATOM 8982 C CA . VAL A 1 1136 ? 26.017 -1.631 20.479 1.00 94.44 1136 VAL A CA 1
ATOM 8983 C C . VAL A 1 1136 ? 25.985 -0.684 21.684 1.00 94.44 1136 VAL A C 1
ATOM 8985 O O . VAL A 1 1136 ? 26.393 0.473 21.568 1.00 94.44 1136 VAL A O 1
ATOM 8988 N N . ALA A 1 1137 ? 25.500 -1.133 22.843 1.00 95.44 1137 ALA A N 1
ATOM 8989 C CA . ALA A 1 1137 ? 25.597 -0.335 24.070 1.00 95.44 1137 ALA A CA 1
ATOM 8990 C C . ALA A 1 1137 ? 25.838 -1.163 25.336 1.00 95.44 1137 ALA A C 1
ATOM 8992 O O . ALA A 1 1137 ? 25.422 -2.316 25.445 1.00 95.44 1137 ALA A O 1
ATOM 8993 N N . ILE A 1 1138 ? 26.471 -0.525 26.315 1.00 96.06 1138 ILE A N 1
ATOM 8994 C CA . ILE A 1 1138 ? 26.464 -0.960 27.710 1.00 96.06 1138 ILE A CA 1
ATOM 8995 C C . ILE A 1 1138 ? 25.332 -0.199 28.401 1.00 96.06 1138 ILE A C 1
ATOM 8997 O O . ILE A 1 1138 ? 25.246 1.024 28.295 1.00 96.06 1138 ILE A O 1
ATOM 9001 N N . ILE A 1 1139 ? 24.440 -0.922 29.066 1.00 95.94 1139 ILE A N 1
ATOM 9002 C CA . ILE A 1 1139 ? 23.271 -0.378 29.755 1.00 95.94 1139 ILE A CA 1
ATOM 9003 C C . ILE A 1 1139 ? 23.413 -0.695 31.240 1.00 95.94 1139 ILE A C 1
ATOM 9005 O O . ILE A 1 1139 ? 23.621 -1.855 31.593 1.00 95.94 1139 ILE A O 1
ATOM 9009 N N . VAL A 1 1140 ? 23.279 0.315 32.097 1.00 94.69 1140 VAL A N 1
ATOM 9010 C CA . VAL A 1 1140 ? 23.126 0.138 33.546 1.00 94.69 1140 VAL A CA 1
ATOM 9011 C C . VAL A 1 1140 ? 21.631 0.185 33.851 1.00 94.69 1140 VAL A C 1
ATOM 9013 O O . VAL A 1 1140 ? 21.015 1.246 33.678 1.00 94.69 1140 VAL A O 1
ATOM 9016 N N . PRO A 1 1141 ? 21.007 -0.940 34.238 1.00 92.44 1141 PRO A N 1
ATOM 9017 C CA . PRO A 1 1141 ? 19.611 -0.932 34.630 1.00 92.44 1141 PRO A CA 1
ATOM 9018 C C . PRO A 1 1141 ? 19.402 -0.169 35.935 1.00 92.44 1141 PRO A C 1
ATOM 9020 O O . PRO A 1 1141 ? 20.314 -0.040 36.745 1.00 92.44 1141 PRO A O 1
ATOM 9023 N N . ASP A 1 1142 ? 18.187 0.315 36.150 1.00 87.75 1142 ASP A N 1
ATOM 9024 C CA . ASP A 1 1142 ? 17.836 0.960 37.413 1.00 87.75 1142 ASP A CA 1
ATOM 9025 C C . ASP A 1 1142 ? 17.579 -0.095 38.517 1.00 87.75 1142 ASP A C 1
ATOM 9027 O O . ASP A 1 1142 ? 16.746 -0.982 38.304 1.00 87.75 1142 ASP A O 1
ATOM 9031 N N . PRO A 1 1143 ? 18.264 -0.051 39.677 1.00 84.00 1143 PRO A N 1
ATOM 9032 C CA . PRO A 1 1143 ? 18.132 -1.078 40.712 1.00 84.00 1143 PRO A CA 1
ATOM 9033 C C . PRO A 1 1143 ? 16.778 -1.067 41.434 1.00 84.00 1143 PRO A C 1
ATOM 9035 O O . PRO A 1 1143 ? 16.297 -2.137 41.816 1.00 84.00 1143 PRO A O 1
ATOM 9038 N N . ASP A 1 1144 ? 16.141 0.097 41.580 1.00 81.00 1144 ASP A N 1
ATOM 9039 C CA . ASP A 1 1144 ? 14.859 0.242 42.277 1.00 81.00 1144 ASP A CA 1
ATOM 9040 C C . ASP A 1 1144 ? 13.686 -0.089 41.342 1.00 81.00 1144 ASP A C 1
ATOM 9042 O O . ASP A 1 1144 ? 12.719 -0.757 41.732 1.00 81.00 1144 ASP A O 1
ATOM 9046 N N . PHE A 1 1145 ? 13.777 0.321 40.071 1.00 82.81 1145 PHE A N 1
ATOM 9047 C CA . PHE A 1 1145 ? 12.697 0.141 39.100 1.00 82.81 1145 PHE A CA 1
ATOM 9048 C C . PHE A 1 1145 ? 12.773 -1.178 38.304 1.00 82.81 1145 PHE A C 1
ATOM 9050 O O . PHE A 1 1145 ? 11.713 -1.731 37.971 1.00 82.81 1145 PHE A O 1
ATOM 9057 N N . LEU A 1 1146 ? 13.961 -1.754 38.043 1.00 85.50 1146 LEU A N 1
ATOM 9058 C CA . LEU A 1 1146 ? 14.092 -3.004 37.268 1.00 85.50 1146 LEU A CA 1
ATOM 9059 C C . LEU A 1 1146 ? 13.289 -4.181 37.858 1.00 85.50 1146 LEU A C 1
ATOM 9061 O O . LEU A 1 1146 ? 12.589 -4.836 37.078 1.00 85.50 1146 LEU A O 1
ATOM 9065 N N . PRO A 1 1147 ? 13.315 -4.484 39.174 1.00 83.69 1147 PRO A N 1
ATOM 9066 C CA . PRO A 1 1147 ? 12.583 -5.633 39.716 1.00 83.69 1147 PRO A CA 1
ATOM 9067 C C . PRO A 1 1147 ? 11.067 -5.498 39.526 1.00 83.69 1147 PRO A C 1
ATOM 9069 O O . PRO A 1 1147 ? 10.391 -6.459 39.147 1.00 83.69 1147 PRO A O 1
ATOM 9072 N N . GLY A 1 1148 ? 10.524 -4.288 39.700 1.00 81.94 1148 GLY A N 1
ATOM 9073 C CA . GLY A 1 1148 ? 9.120 -3.989 39.416 1.00 81.94 1148 GLY A CA 1
ATOM 9074 C C . GLY A 1 1148 ? 8.789 -4.110 37.925 1.00 81.94 1148 GLY A C 1
ATOM 9075 O O . GLY A 1 1148 ? 7.794 -4.736 37.549 1.00 81.94 1148 GLY A O 1
ATOM 9076 N N . TRP A 1 1149 ? 9.645 -3.567 37.060 1.00 85.81 1149 TRP A N 1
ATOM 9077 C CA . TRP A 1 1149 ? 9.496 -3.587 35.602 1.00 85.81 1149 TRP A CA 1
ATOM 9078 C C . TRP A 1 1149 ? 9.600 -4.997 34.993 1.00 85.81 1149 TRP A C 1
ATOM 9080 O O . TRP A 1 1149 ? 8.873 -5.320 34.045 1.00 85.81 1149 TRP A O 1
ATOM 9090 N N . ALA A 1 1150 ? 10.453 -5.852 35.561 1.00 84.12 1150 ALA A N 1
ATOM 9091 C CA . ALA A 1 1150 ? 10.575 -7.267 35.221 1.00 84.12 1150 ALA A CA 1
ATOM 9092 C C . ALA A 1 1150 ? 9.348 -8.063 35.699 1.00 84.12 1150 ALA A C 1
ATOM 9094 O O . ALA A 1 1150 ? 8.770 -8.832 34.923 1.00 84.12 1150 ALA A O 1
ATOM 9095 N N . LYS A 1 1151 ? 8.864 -7.796 36.922 1.00 84.00 1151 LYS A N 1
ATOM 9096 C CA . LYS A 1 1151 ? 7.663 -8.436 37.485 1.00 84.00 1151 LYS A CA 1
ATOM 9097 C C . LYS A 1 1151 ? 6.403 -8.135 36.667 1.00 84.00 1151 LYS A C 1
ATOM 9099 O O . LYS A 1 1151 ? 5.617 -9.051 36.426 1.00 84.00 1151 LYS A O 1
ATOM 9104 N N . LYS A 1 1152 ? 6.256 -6.909 36.129 1.00 82.44 1152 LYS A N 1
ATOM 9105 C CA . LYS A 1 1152 ? 5.210 -6.543 35.137 1.00 82.44 1152 LYS A CA 1
ATOM 9106 C C . LYS A 1 1152 ? 5.212 -7.451 33.885 1.00 82.44 1152 LYS A C 1
ATOM 9108 O O . LYS A 1 1152 ? 4.209 -7.508 33.180 1.00 82.44 1152 LYS A O 1
ATOM 9113 N N . ARG A 1 1153 ? 6.324 -8.140 33.592 1.00 80.81 1153 ARG A N 1
ATOM 9114 C CA . ARG A 1 1153 ? 6.545 -9.011 32.418 1.00 80.81 1153 ARG A CA 1
ATOM 9115 C C . ARG A 1 1153 ? 6.651 -10.504 32.773 1.00 80.81 1153 ARG A C 1
ATOM 9117 O O . ARG A 1 1153 ? 6.994 -11.305 31.911 1.00 80.81 1153 ARG A O 1
ATOM 9124 N N . GLY A 1 1154 ? 6.351 -10.887 34.018 1.00 80.38 1154 GLY A N 1
ATOM 9125 C CA . GLY A 1 1154 ? 6.410 -12.281 34.480 1.00 80.38 1154 GLY A CA 1
ATOM 9126 C C . GLY A 1 1154 ? 7.818 -12.800 34.800 1.00 80.38 1154 GLY A C 1
ATOM 9127 O O . GLY A 1 1154 ? 7.991 -14.005 34.961 1.00 80.38 1154 GLY A O 1
ATOM 9128 N N . LEU A 1 1155 ? 8.815 -11.915 34.901 1.00 81.44 1155 LEU A N 1
ATOM 9129 C CA . LEU A 1 1155 ? 10.189 -12.250 35.282 1.00 81.44 1155 LEU A CA 1
ATOM 9130 C C . LEU A 1 1155 ? 10.443 -11.815 36.734 1.00 81.44 1155 LEU A C 1
ATOM 9132 O O . LEU A 1 1155 ? 10.075 -10.708 37.121 1.00 81.44 1155 LEU A O 1
ATOM 9136 N N . ALA A 1 1156 ? 11.068 -12.676 37.536 1.00 75.56 1156 ALA A N 1
ATOM 9137 C CA . ALA A 1 1156 ? 11.386 -12.415 38.940 1.00 75.56 1156 ALA A CA 1
ATOM 9138 C C . ALA A 1 1156 ? 12.759 -13.004 39.309 1.00 75.56 1156 ALA A C 1
ATOM 9140 O O . ALA A 1 1156 ? 13.178 -14.001 38.722 1.00 75.56 1156 ALA A O 1
ATOM 9141 N N . GLY A 1 1157 ? 13.434 -12.367 40.265 1.00 81.31 1157 GLY A N 1
ATOM 9142 C CA . GLY A 1 1157 ? 14.787 -12.671 40.744 1.00 81.31 1157 GLY A CA 1
ATOM 9143 C C . GLY A 1 1157 ? 15.367 -11.456 41.479 1.00 81.31 1157 GLY A C 1
ATOM 9144 O O . GLY A 1 1157 ? 14.704 -10.415 41.547 1.00 81.31 1157 GLY A O 1
ATOM 9145 N N . SER A 1 1158 ? 16.584 -11.568 42.013 1.00 83.94 1158 SER A N 1
ATOM 9146 C CA . SER A 1 1158 ? 17.342 -10.411 42.516 1.00 83.94 1158 SER A CA 1
ATOM 9147 C C . SER A 1 1158 ? 17.765 -9.472 41.374 1.00 83.94 1158 SER A C 1
ATOM 9149 O O . SER A 1 1158 ? 17.719 -9.841 40.198 1.00 83.94 1158 SER A O 1
ATOM 9151 N N . TYR A 1 1159 ? 18.225 -8.261 41.699 1.00 83.06 1159 TYR A N 1
ATOM 9152 C CA . TYR A 1 1159 ? 18.776 -7.325 40.710 1.00 83.06 1159 TYR A CA 1
ATOM 9153 C C . TYR A 1 1159 ? 19.935 -7.952 39.907 1.00 83.06 1159 TYR A C 1
ATOM 9155 O O . TYR A 1 1159 ? 19.967 -7.879 38.678 1.00 83.06 1159 TYR A O 1
ATOM 9163 N N . GLU A 1 1160 ? 20.837 -8.671 40.575 1.00 84.81 1160 GLU A N 1
ATOM 9164 C CA . GLU A 1 1160 ? 21.995 -9.337 39.969 1.00 84.81 1160 GLU A CA 1
ATOM 9165 C C . GLU A 1 1160 ? 21.597 -10.545 39.109 1.00 84.81 1160 GLU A C 1
ATOM 9167 O O . GLU A 1 1160 ? 22.276 -10.849 38.125 1.00 84.81 1160 GLU A O 1
ATOM 9172 N N . GLU A 1 1161 ? 20.524 -11.252 39.476 1.00 84.88 1161 GLU A N 1
ATOM 9173 C CA . GLU A 1 1161 ? 19.951 -12.347 38.685 1.00 84.88 1161 GLU A CA 1
ATOM 9174 C C . GLU A 1 1161 ? 19.243 -11.815 37.435 1.00 84.88 1161 GLU A C 1
ATOM 9176 O O . GLU A 1 1161 ? 19.452 -12.337 36.337 1.00 84.88 1161 GLU A O 1
ATOM 9181 N N . LEU A 1 1162 ? 18.458 -10.741 37.575 1.00 86.19 1162 LEU A N 1
ATOM 9182 C CA . LEU A 1 1162 ? 17.774 -10.070 36.469 1.00 86.19 1162 LEU A CA 1
ATOM 9183 C C . LEU A 1 1162 ? 18.781 -9.482 35.470 1.00 86.19 1162 LEU A C 1
ATOM 9185 O O . LEU A 1 1162 ? 18.643 -9.717 34.272 1.00 86.19 1162 LEU A O 1
ATOM 9189 N N . CYS A 1 1163 ? 19.851 -8.831 35.934 1.00 85.25 1163 CYS A N 1
ATOM 9190 C CA . CYS A 1 1163 ? 20.925 -8.322 35.072 1.00 85.25 1163 CYS A CA 1
ATOM 9191 C C . CYS A 1 1163 ? 21.695 -9.429 34.320 1.00 85.25 1163 CYS A C 1
ATOM 9193 O O . CYS A 1 1163 ? 22.250 -9.177 33.251 1.00 85.25 1163 CYS A O 1
ATOM 9195 N N . LYS A 1 1164 ? 21.701 -10.671 34.826 1.00 85.88 1164 LYS A N 1
ATOM 9196 C CA . LYS A 1 1164 ? 22.282 -11.847 34.141 1.00 85.88 1164 LYS A CA 1
ATOM 9197 C C . LYS A 1 1164 ? 21.273 -12.592 33.253 1.00 85.88 1164 LYS A C 1
ATOM 9199 O O . LYS A 1 1164 ? 21.662 -13.488 32.500 1.00 85.88 1164 LYS A O 1
ATOM 9204 N N . ASN A 1 1165 ? 19.986 -12.250 33.318 1.00 87.56 1165 ASN A N 1
ATOM 9205 C CA . ASN A 1 1165 ? 18.922 -12.958 32.617 1.00 87.56 1165 ASN A CA 1
ATOM 9206 C C . ASN A 1 1165 ? 18.801 -12.494 31.151 1.00 87.56 1165 ASN A C 1
ATOM 9208 O O . ASN A 1 1165 ? 18.576 -11.321 30.850 1.00 87.56 1165 ASN A O 1
ATOM 9212 N N . LYS A 1 1166 ? 18.901 -13.447 30.216 1.00 87.62 1166 LYS A N 1
ATOM 9213 C CA . LYS A 1 1166 ? 18.851 -13.180 28.769 1.00 87.62 1166 LYS A CA 1
ATOM 9214 C C . LYS A 1 1166 ? 17.511 -12.605 28.300 1.00 87.62 1166 LYS A C 1
ATOM 9216 O O . LYS A 1 1166 ? 17.515 -11.766 27.401 1.00 87.62 1166 LYS A O 1
ATOM 9221 N N . GLU A 1 1167 ? 16.391 -12.983 28.920 1.00 86.25 1167 GLU A N 1
ATOM 9222 C CA . GLU A 1 1167 ? 15.083 -12.403 28.582 1.00 86.25 1167 GLU A CA 1
ATOM 9223 C C . GLU A 1 1167 ? 14.927 -10.976 29.134 1.00 86.25 1167 GLU A C 1
ATOM 9225 O O . GLU A 1 1167 ? 14.262 -10.161 28.502 1.00 86.25 1167 GLU A O 1
ATOM 9230 N N . VAL A 1 1168 ? 15.602 -10.623 30.238 1.00 88.31 1168 VAL A N 1
ATOM 9231 C CA . VAL A 1 1168 ? 15.651 -9.234 30.738 1.00 88.31 1168 VAL A CA 1
ATOM 9232 C C . VAL A 1 1168 ? 16.498 -8.362 29.810 1.00 88.31 1168 VAL A C 1
ATOM 9234 O O . VAL A 1 1168 ? 16.008 -7.335 29.344 1.00 88.31 1168 VAL A O 1
ATOM 9237 N N . LYS A 1 1169 ? 17.714 -8.804 29.445 1.00 92.25 1169 LYS A N 1
ATOM 9238 C CA . LYS A 1 1169 ? 18.552 -8.149 28.416 1.00 92.25 1169 LYS A CA 1
ATOM 9239 C C . LYS A 1 1169 ? 17.756 -7.885 27.133 1.00 92.25 1169 LYS A C 1
ATOM 9241 O O . LYS A 1 1169 ? 17.758 -6.770 26.617 1.00 92.25 1169 LYS A O 1
ATOM 9246 N N . LYS A 1 1170 ? 17.051 -8.902 26.635 1.00 90.75 1170 LYS A N 1
ATOM 9247 C CA . LYS A 1 1170 ? 16.228 -8.813 25.425 1.00 90.75 1170 LYS A CA 1
ATOM 9248 C C . LYS A 1 1170 ? 15.039 -7.861 25.591 1.00 90.75 1170 LYS A C 1
ATOM 9250 O O . LYS A 1 1170 ? 14.804 -7.047 24.706 1.00 90.75 1170 LYS A O 1
ATOM 9255 N N . ALA A 1 1171 ? 14.327 -7.910 26.717 1.00 90.06 1171 ALA A N 1
ATOM 9256 C CA . ALA A 1 1171 ? 13.213 -7.002 26.980 1.00 90.06 1171 ALA A CA 1
ATOM 9257 C C . ALA A 1 1171 ? 13.666 -5.533 27.051 1.00 90.06 1171 ALA A C 1
ATOM 9259 O O . ALA A 1 1171 ? 12.974 -4.663 26.523 1.00 90.06 1171 ALA A O 1
ATOM 9260 N N . ILE A 1 1172 ? 14.819 -5.251 27.675 1.00 92.69 1172 ILE A N 1
ATOM 9261 C CA . ILE A 1 1172 ? 15.392 -3.896 27.740 1.00 92.69 1172 ILE A CA 1
ATOM 9262 C C . ILE A 1 1172 ? 15.805 -3.436 26.336 1.00 92.69 1172 ILE A C 1
ATOM 9264 O O . ILE A 1 1172 ? 15.446 -2.331 25.934 1.00 92.69 1172 ILE A O 1
ATOM 9268 N N . LEU A 1 1173 ? 16.470 -4.299 25.555 1.00 93.88 1173 LEU A N 1
ATOM 9269 C CA . LEU A 1 1173 ? 16.817 -4.029 24.155 1.00 93.88 1173 LEU A CA 1
ATOM 9270 C C . LEU A 1 1173 ? 15.575 -3.691 23.313 1.00 93.88 1173 LEU A C 1
ATOM 9272 O O . LEU A 1 1173 ? 15.585 -2.706 22.577 1.00 93.88 1173 LEU A O 1
ATOM 9276 N N . GLU A 1 1174 ? 14.498 -4.473 23.431 1.00 92.38 1174 GLU A N 1
ATOM 9277 C CA . GLU A 1 1174 ? 13.239 -4.225 22.716 1.00 92.38 1174 GLU A CA 1
ATOM 9278 C C . GLU A 1 1174 ? 12.597 -2.877 23.101 1.00 92.38 1174 GLU A C 1
ATOM 9280 O O . GLU A 1 1174 ? 12.076 -2.184 22.221 1.00 92.38 1174 GLU A O 1
ATOM 9285 N N . ASP A 1 1175 ? 12.669 -2.471 24.374 1.00 92.12 1175 ASP A N 1
ATOM 9286 C CA . ASP A 1 1175 ? 12.077 -1.221 24.871 1.00 92.12 1175 ASP A CA 1
ATOM 9287 C C . ASP A 1 1175 ? 12.890 0.026 24.470 1.00 92.12 1175 ASP A C 1
ATOM 9289 O O . ASP A 1 1175 ? 12.319 0.986 23.948 1.00 92.12 1175 ASP A O 1
ATOM 9293 N N . ILE A 1 1176 ? 14.226 0.001 24.585 1.00 92.69 1176 ILE A N 1
ATOM 9294 C CA . ILE A 1 1176 ? 15.072 1.127 24.138 1.00 92.69 1176 ILE A CA 1
ATOM 9295 C C . ILE A 1 1176 ? 15.068 1.276 22.607 1.00 92.69 1176 ILE A C 1
ATOM 9297 O O . ILE A 1 1176 ? 15.004 2.391 22.086 1.00 92.69 1176 ILE A O 1
ATOM 9301 N N . VAL A 1 1177 ? 15.031 0.166 21.856 1.00 92.44 1177 VAL A N 1
ATOM 9302 C CA . VAL A 1 1177 ? 14.899 0.186 20.386 1.00 92.44 1177 VAL A CA 1
ATOM 9303 C C . VAL A 1 1177 ? 13.508 0.672 19.955 1.00 92.44 1177 VAL A C 1
ATOM 9305 O O . VAL A 1 1177 ? 13.380 1.319 18.912 1.00 92.44 1177 VAL A O 1
ATOM 9308 N N . LYS A 1 1178 ? 12.458 0.415 20.748 1.00 89.19 1178 LYS A N 1
ATOM 9309 C CA . LYS A 1 1178 ? 11.130 1.023 20.569 1.00 89.19 1178 LYS A CA 1
ATOM 9310 C C . LYS A 1 1178 ? 11.182 2.537 20.811 1.00 89.19 1178 LYS A C 1
ATOM 9312 O O . LYS A 1 1178 ? 10.797 3.282 19.912 1.00 89.19 1178 LYS A O 1
ATOM 9317 N N . LEU A 1 1179 ? 11.715 2.990 21.949 1.00 85.12 1179 LEU A N 1
ATOM 9318 C CA . LEU A 1 1179 ? 11.848 4.418 22.283 1.00 85.12 1179 LEU A CA 1
ATOM 9319 C C . LEU A 1 1179 ? 12.680 5.186 21.247 1.00 85.12 1179 LEU A C 1
ATOM 9321 O O . LEU A 1 1179 ? 12.334 6.312 20.888 1.00 85.12 1179 LEU A O 1
ATOM 9325 N N . GLY A 1 1180 ? 13.724 4.557 20.699 1.00 83.88 1180 GLY A N 1
ATOM 9326 C CA . GLY A 1 1180 ? 14.503 5.096 19.585 1.00 83.88 1180 GLY A CA 1
ATOM 9327 C C . GLY A 1 1180 ? 13.662 5.341 18.329 1.00 83.88 1180 GLY A C 1
ATOM 9328 O O . GLY A 1 1180 ? 13.728 6.424 17.753 1.00 83.88 1180 GLY A O 1
ATOM 9329 N N . LYS A 1 1181 ? 12.821 4.376 17.930 1.00 83.06 1181 LYS A N 1
ATOM 9330 C CA . LYS A 1 1181 ? 11.899 4.520 16.783 1.00 83.06 1181 LYS A CA 1
ATOM 9331 C C . LYS A 1 1181 ? 10.823 5.575 17.038 1.00 83.06 1181 LYS A C 1
ATOM 9333 O O . LYS A 1 1181 ? 10.500 6.337 16.133 1.00 83.06 1181 LYS A O 1
ATOM 9338 N N . GLU A 1 1182 ? 10.285 5.620 18.254 1.00 75.81 1182 GLU A N 1
ATOM 9339 C CA . GLU A 1 1182 ? 9.272 6.596 18.678 1.00 75.81 1182 GLU A CA 1
ATOM 9340 C C . GLU A 1 1182 ? 9.847 8.025 18.733 1.00 75.81 1182 GLU A C 1
ATOM 9342 O O . GLU A 1 1182 ? 9.144 8.976 18.403 1.00 75.81 1182 GLU A O 1
ATOM 9347 N N . SER A 1 1183 ? 11.143 8.167 19.040 1.00 65.38 1183 SER A N 1
ATOM 9348 C CA . SER A 1 1183 ? 11.880 9.444 19.064 1.00 65.38 1183 SER A CA 1
ATOM 9349 C C . SER A 1 1183 ? 12.580 9.793 17.737 1.00 65.38 1183 SER A C 1
ATOM 9351 O O . SER A 1 1183 ? 13.421 10.690 17.703 1.00 65.38 1183 SER A O 1
ATOM 9353 N N . GLY A 1 1184 ? 12.273 9.087 16.643 1.00 75.50 1184 GLY A N 1
ATOM 9354 C CA . GLY A 1 1184 ? 12.766 9.415 15.298 1.00 75.50 1184 GLY A CA 1
ATOM 9355 C C . GLY A 1 1184 ? 14.223 9.040 14.987 1.00 75.50 1184 GLY A C 1
ATOM 9356 O O . GLY A 1 1184 ? 14.748 9.496 13.972 1.00 75.50 1184 GLY A O 1
ATOM 9357 N N . LEU A 1 1185 ? 14.886 8.207 15.800 1.00 77.69 1185 LEU A N 1
ATOM 9358 C CA . LEU A 1 1185 ? 16.226 7.697 15.476 1.00 77.69 1185 LEU A CA 1
ATOM 9359 C C . LEU A 1 1185 ? 16.186 6.827 14.214 1.00 77.69 1185 LEU A C 1
ATOM 9361 O O . LEU A 1 1185 ? 15.395 5.881 14.123 1.00 77.69 1185 LEU A O 1
ATOM 9365 N N . LYS A 1 1186 ? 17.081 7.100 13.261 1.00 81.44 1186 LYS A N 1
ATOM 9366 C CA . LYS A 1 1186 ? 17.237 6.323 12.023 1.00 81.44 1186 LYS A CA 1
ATOM 9367 C C . LYS A 1 1186 ? 17.648 4.875 12.333 1.00 81.44 1186 LYS A C 1
ATOM 9369 O O . LYS A 1 1186 ? 18.190 4.568 13.391 1.00 81.44 1186 LYS A O 1
ATOM 9374 N N . SER A 1 1187 ? 17.453 3.958 11.384 1.00 81.19 1187 SER A N 1
ATOM 9375 C CA . SER A 1 1187 ? 17.722 2.516 11.569 1.00 81.19 1187 SER A CA 1
ATOM 9376 C C . SER A 1 1187 ? 19.186 2.147 11.858 1.00 81.19 1187 SER A C 1
ATOM 9378 O O . SER A 1 1187 ? 19.452 1.012 12.262 1.00 81.19 1187 SER A O 1
ATOM 9380 N N . PHE A 1 1188 ? 20.115 3.079 11.626 1.00 80.12 1188 PHE A N 1
ATOM 9381 C CA . PHE A 1 1188 ? 21.537 2.976 11.957 1.00 80.12 1188 PHE A CA 1
ATOM 9382 C C . PHE A 1 1188 ? 21.928 3.710 13.252 1.00 80.12 1188 PHE A C 1
ATOM 9384 O O . PHE A 1 1188 ? 22.962 3.398 13.827 1.00 80.12 1188 PHE A O 1
ATOM 9391 N N . GLU A 1 1189 ? 21.092 4.629 13.750 1.00 84.19 1189 GLU A N 1
ATOM 9392 C CA . GLU A 1 1189 ? 21.225 5.250 15.079 1.00 84.19 1189 GLU A CA 1
ATOM 9393 C C . GLU A 1 1189 ? 20.682 4.328 16.192 1.00 84.19 1189 GLU A C 1
ATOM 9395 O O . GLU A 1 1189 ? 20.537 4.739 17.339 1.00 84.19 1189 GLU A O 1
ATOM 9400 N N . GLN A 1 1190 ? 20.326 3.083 15.858 1.00 90.31 1190 GLN A N 1
ATOM 9401 C CA . GLN A 1 1190 ? 19.737 2.118 16.781 1.00 90.31 1190 GLN A CA 1
ATOM 9402 C C . GLN A 1 1190 ? 20.688 0.957 17.065 1.00 90.31 1190 GLN A C 1
ATOM 9404 O O . GLN A 1 1190 ? 21.231 0.340 16.141 1.00 90.31 1190 GLN A O 1
ATOM 9409 N N . VAL A 1 1191 ? 20.843 0.641 18.352 1.00 93.19 1191 VAL A N 1
ATOM 9410 C CA . VAL A 1 1191 ? 21.655 -0.488 18.818 1.00 93.19 1191 VAL A CA 1
ATOM 9411 C C . VAL A 1 1191 ? 21.068 -1.832 18.387 1.00 93.19 1191 VAL A C 1
ATOM 9413 O O . VAL A 1 1191 ? 19.850 -2.004 18.308 1.00 93.19 1191 VAL A O 1
ATOM 9416 N N . LYS A 1 1192 ? 21.949 -2.783 18.065 1.00 92.31 1192 LYS A N 1
ATOM 9417 C CA . LYS A 1 1192 ? 21.587 -4.144 17.635 1.00 92.31 1192 LYS A CA 1
ATOM 9418 C C . LYS A 1 1192 ? 21.683 -5.164 18.757 1.00 92.31 1192 LYS A C 1
ATOM 9420 O O . LYS A 1 1192 ? 20.905 -6.111 18.756 1.00 92.31 1192 LYS A O 1
ATOM 9425 N N . ASP A 1 1193 ? 22.598 -4.953 19.697 1.00 93.31 1193 ASP A N 1
ATOM 9426 C CA . ASP A 1 1193 ? 22.680 -5.716 20.936 1.00 93.31 1193 ASP A CA 1
ATOM 9427 C C . ASP A 1 1193 ? 23.224 -4.841 22.080 1.00 93.31 1193 ASP A C 1
ATOM 9429 O O . ASP A 1 1193 ? 23.839 -3.796 21.840 1.00 93.31 1193 ASP A O 1
ATOM 9433 N N . ILE A 1 1194 ? 22.982 -5.265 23.322 1.00 95.38 1194 ILE A N 1
ATOM 9434 C CA . ILE A 1 1194 ? 23.437 -4.589 24.545 1.00 95.38 1194 ILE A CA 1
ATOM 9435 C C . ILE A 1 1194 ? 24.037 -5.556 25.566 1.00 95.38 1194 ILE A C 1
ATOM 9437 O O . ILE A 1 1194 ? 23.648 -6.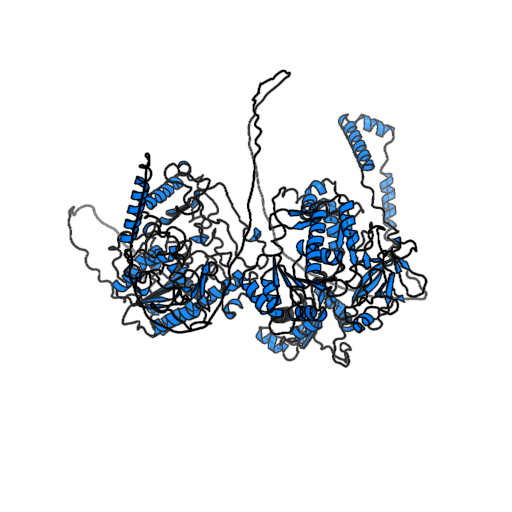723 25.635 1.00 95.38 1194 ILE A O 1
ATOM 9441 N N . ALA A 1 1195 ? 24.939 -5.069 26.413 1.00 94.44 1195 ALA A N 1
ATOM 9442 C CA . ALA A 1 1195 ? 25.311 -5.738 27.659 1.00 94.44 1195 ALA A CA 1
ATOM 9443 C C . ALA A 1 1195 ? 24.669 -5.005 28.843 1.00 94.44 1195 ALA A C 1
ATOM 9445 O O . ALA A 1 1195 ? 24.595 -3.777 28.837 1.00 94.44 1195 ALA A O 1
ATOM 9446 N N . LEU A 1 1196 ? 24.209 -5.755 29.848 1.00 93.44 1196 LEU A N 1
ATOM 9447 C CA . LEU A 1 1196 ? 23.748 -5.183 31.112 1.00 93.44 1196 LEU A CA 1
ATOM 9448 C C . LEU A 1 1196 ? 24.919 -5.140 32.100 1.00 93.44 1196 LEU A C 1
ATOM 9450 O O . LEU A 1 1196 ? 25.643 -6.128 32.244 1.00 93.44 1196 LEU A O 1
ATOM 9454 N N . HIS A 1 1197 ? 25.091 -4.013 32.780 1.00 93.44 1197 HIS A N 1
ATOM 9455 C CA . HIS A 1 1197 ? 26.105 -3.805 33.809 1.00 93.44 1197 HIS A CA 1
ATOM 9456 C C . HIS A 1 1197 ? 25.434 -3.385 35.122 1.00 93.44 1197 HIS A C 1
ATOM 9458 O O . HIS A 1 1197 ? 24.464 -2.639 35.105 1.00 93.44 1197 HIS A O 1
ATOM 9464 N N . THR A 1 1198 ? 25.905 -3.905 36.256 1.00 88.12 1198 THR A N 1
ATOM 9465 C CA . THR A 1 1198 ? 25.219 -3.757 37.553 1.00 88.12 1198 THR A CA 1
ATOM 9466 C C . THR A 1 1198 ? 25.642 -2.528 38.353 1.00 88.12 1198 THR A C 1
ATOM 9468 O O . THR A 1 1198 ? 24.902 -2.121 39.244 1.00 88.12 1198 THR A O 1
ATOM 9471 N N . GLU A 1 1199 ? 26.817 -1.962 38.076 1.00 88.38 1199 GLU A N 1
ATOM 9472 C CA . GLU A 1 1199 ? 27.378 -0.814 38.795 1.00 88.38 1199 GLU A CA 1
ATOM 9473 C C . GLU A 1 1199 ? 27.110 0.486 38.021 1.00 88.38 1199 GLU A C 1
ATOM 9475 O O . GLU A 1 1199 ? 27.210 0.516 36.794 1.00 88.38 1199 GLU A O 1
ATOM 9480 N N . MET A 1 1200 ? 26.775 1.571 38.725 1.00 88.38 1200 MET A N 1
ATOM 9481 C CA . MET A 1 1200 ? 26.616 2.886 38.100 1.00 88.38 1200 MET A CA 1
ATOM 9482 C C . MET A 1 1200 ? 27.973 3.505 37.762 1.00 88.38 1200 MET A C 1
ATOM 9484 O O . MET A 1 1200 ? 28.895 3.515 38.578 1.00 88.38 1200 MET A O 1
ATOM 9488 N N . PHE A 1 1201 ? 28.084 4.106 36.580 1.00 91.56 1201 PHE A N 1
ATOM 9489 C CA . PHE A 1 1201 ? 29.211 4.959 36.222 1.00 91.56 1201 PHE A CA 1
ATOM 9490 C C . PHE A 1 1201 ? 29.235 6.151 37.187 1.00 91.56 1201 PHE A C 1
ATOM 9492 O O . PHE A 1 1201 ? 28.231 6.855 37.329 1.00 91.56 1201 PHE A O 1
ATOM 9499 N N . SER A 1 1202 ? 30.367 6.374 37.852 1.00 84.00 1202 SER A N 1
ATOM 9500 C CA . SER A 1 1202 ? 30.522 7.391 38.894 1.00 84.00 1202 SER A CA 1
ATOM 9501 C C . SER A 1 1202 ? 31.854 8.134 38.761 1.00 84.00 1202 SER A C 1
ATOM 9503 O O . SER A 1 1202 ? 32.717 7.792 37.951 1.00 84.00 1202 SER A O 1
ATOM 9505 N N . ILE A 1 1203 ? 32.038 9.175 39.576 1.00 81.75 1203 ILE A N 1
ATOM 9506 C CA . ILE A 1 1203 ? 33.345 9.830 39.725 1.00 81.75 1203 ILE A CA 1
ATOM 9507 C C . ILE A 1 1203 ? 34.308 8.902 40.491 1.00 81.75 1203 ILE A C 1
ATOM 9509 O 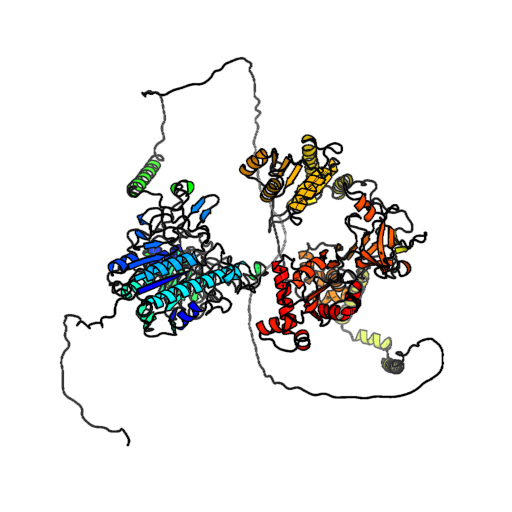O . ILE A 1 1203 ? 35.499 8.881 40.193 1.00 81.75 1203 ILE A O 1
ATOM 9513 N N . GLN A 1 1204 ? 33.801 8.095 41.435 1.00 77.62 1204 GLN A N 1
ATOM 9514 C CA . GLN A 1 1204 ? 34.612 7.235 42.309 1.00 77.62 1204 GLN A CA 1
ATOM 9515 C C . GLN A 1 1204 ? 35.217 6.023 41.586 1.00 77.62 1204 GLN A C 1
ATOM 9517 O O . GLN A 1 1204 ? 36.389 5.729 41.796 1.00 77.62 1204 GLN A O 1
ATOM 9522 N N . ASN A 1 1205 ? 34.471 5.364 40.690 1.00 83.19 1205 ASN A N 1
ATOM 9523 C CA . ASN A 1 1205 ? 35.030 4.343 39.785 1.00 83.19 1205 ASN A CA 1
ATOM 9524 C C . ASN A 1 1205 ? 35.718 4.949 38.547 1.00 83.19 1205 ASN A C 1
ATOM 9526 O O . ASN A 1 1205 ? 36.152 4.230 37.650 1.00 83.19 1205 ASN A O 1
ATOM 9530 N N . GLY A 1 1206 ? 35.846 6.278 38.500 1.00 83.06 1206 GLY A N 1
ATOM 9531 C CA . GLY A 1 1206 ? 36.602 6.996 37.484 1.00 83.06 1206 GLY A CA 1
ATOM 9532 C C . GLY A 1 1206 ? 35.949 7.057 36.105 1.00 83.06 1206 GLY A C 1
ATOM 9533 O O . GLY A 1 1206 ? 36.584 7.612 35.212 1.00 83.06 1206 GLY A O 1
ATOM 9534 N N . LEU A 1 1207 ? 34.723 6.548 35.919 1.00 86.25 1207 LEU A N 1
ATOM 9535 C CA . LEU A 1 1207 ? 34.030 6.469 34.623 1.00 86.25 1207 LEU A CA 1
ATOM 9536 C C . LEU A 1 1207 ? 33.261 7.749 34.235 1.00 86.25 1207 LEU A C 1
ATOM 9538 O O . LEU A 1 1207 ? 32.923 7.931 33.062 1.00 86.25 1207 LEU A O 1
ATOM 9542 N N . LEU A 1 1208 ? 33.020 8.660 35.184 1.00 74.38 1208 LEU A N 1
ATOM 9543 C CA . LEU A 1 1208 ? 32.506 10.011 34.924 1.00 74.38 1208 LEU A CA 1
ATOM 9544 C C . LEU A 1 1208 ? 33.560 11.101 35.176 1.00 74.38 1208 LEU A C 1
ATOM 9546 O O . LEU A 1 1208 ? 34.502 10.937 35.955 1.00 74.38 1208 LEU A O 1
ATOM 9550 N N . THR A 1 1209 ? 33.383 12.253 34.531 1.00 72.69 1209 THR A N 1
ATOM 9551 C CA . THR A 1 1209 ? 34.047 13.508 34.914 1.00 72.69 1209 THR A CA 1
ATOM 9552 C C . THR A 1 1209 ? 33.456 14.057 36.225 1.00 72.69 1209 THR A C 1
ATOM 9554 O O . THR A 1 1209 ? 32.317 13.729 36.562 1.00 72.69 1209 THR A O 1
ATOM 9557 N N . PRO A 1 1210 ? 34.144 14.983 36.926 1.00 58.78 1210 PRO A N 1
ATOM 9558 C CA . PRO A 1 1210 ? 33.554 15.736 38.043 1.00 58.78 1210 PRO A CA 1
ATOM 9559 C C . PRO A 1 1210 ? 32.260 16.491 37.683 1.00 58.78 1210 PRO A C 1
ATOM 9561 O O . PRO A 1 1210 ? 31.462 16.810 38.553 1.00 58.78 1210 PRO A O 1
ATOM 9564 N N . THR A 1 1211 ? 32.033 16.746 36.390 1.00 54.94 1211 THR A N 1
ATOM 9565 C CA . THR A 1 1211 ? 30.816 17.340 35.813 1.00 54.94 1211 THR A CA 1
ATOM 9566 C C . THR A 1 1211 ? 29.777 16.299 35.359 1.00 54.94 1211 THR A C 1
ATOM 9568 O O . THR A 1 1211 ? 28.917 16.609 34.539 1.00 54.94 1211 THR A O 1
ATOM 9571 N N . LEU A 1 1212 ? 29.867 15.064 35.872 1.00 58.34 1212 LEU A N 1
ATOM 9572 C CA . LEU A 1 1212 ? 28.970 13.925 35.616 1.00 58.34 1212 LEU A CA 1
ATOM 9573 C C . LEU A 1 1212 ? 28.843 13.494 34.139 1.00 58.34 1212 LEU A C 1
ATOM 9575 O O . LEU A 1 1212 ? 27.909 12.779 33.778 1.00 58.34 1212 LEU A O 1
ATOM 9579 N N . LYS A 1 1213 ? 29.794 13.870 33.275 1.00 63.97 1213 LYS A N 1
ATOM 9580 C CA . LYS A 1 1213 ? 29.824 13.437 31.868 1.00 63.97 1213 LYS A CA 1
ATOM 9581 C C . LYS A 1 1213 ? 30.534 12.094 31.718 1.00 63.97 1213 LYS A C 1
ATOM 9583 O O . LYS A 1 1213 ? 31.545 11.845 32.369 1.00 63.97 1213 LYS A O 1
ATOM 9588 N N . ALA A 1 1214 ? 30.033 11.253 30.818 1.00 76.19 1214 ALA A N 1
ATOM 9589 C CA . ALA A 1 1214 ? 30.605 9.948 30.504 1.00 76.19 1214 ALA A CA 1
ATOM 9590 C C . ALA A 1 1214 ? 32.017 10.071 29.899 1.00 76.19 1214 ALA A C 1
ATOM 9592 O O . ALA A 1 1214 ? 32.181 10.608 28.800 1.00 76.19 1214 ALA A O 1
ATOM 9593 N N . LYS A 1 1215 ? 33.043 9.529 30.569 1.00 79.19 1215 LYS A N 1
ATOM 9594 C CA . LYS A 1 1215 ? 34.407 9.459 30.023 1.00 79.19 1215 LYS A CA 1
ATOM 9595 C C . LYS A 1 1215 ? 34.491 8.346 28.983 1.00 79.19 1215 LYS A C 1
ATOM 9597 O O . LYS A 1 1215 ? 34.819 7.198 29.278 1.00 79.19 1215 LYS A O 1
ATOM 9602 N N . ARG A 1 1216 ? 34.143 8.686 27.741 1.00 82.12 1216 ARG A N 1
ATOM 9603 C CA . ARG A 1 1216 ? 33.921 7.714 26.656 1.00 82.12 1216 ARG A CA 1
ATOM 9604 C C . ARG A 1 1216 ? 35.135 6.816 26.378 1.00 82.12 1216 ARG A C 1
ATOM 9606 O O . ARG A 1 1216 ? 34.950 5.642 26.066 1.00 82.12 1216 ARG A O 1
ATOM 9613 N N . THR A 1 1217 ? 36.352 7.341 26.530 1.00 78.44 1217 THR A N 1
ATOM 9614 C CA . THR A 1 1217 ? 37.614 6.595 26.373 1.00 78.44 1217 THR A CA 1
ATOM 9615 C C . THR A 1 1217 ? 37.784 5.531 27.460 1.00 78.44 1217 THR A C 1
ATOM 9617 O O . THR A 1 1217 ? 38.004 4.362 27.144 1.00 78.44 1217 THR A O 1
ATOM 9620 N N . ASP A 1 1218 ? 37.597 5.909 28.727 1.00 82.94 1218 ASP A N 1
ATOM 9621 C CA . ASP A 1 1218 ? 37.730 5.011 29.879 1.00 82.94 1218 ASP A CA 1
ATOM 9622 C C . ASP A 1 1218 ? 36.626 3.942 29.889 1.00 82.94 1218 ASP A C 1
ATOM 9624 O O . ASP A 1 1218 ? 36.909 2.759 30.074 1.00 82.94 1218 ASP A O 1
ATOM 9628 N N . LEU A 1 1219 ? 35.385 4.326 29.567 1.00 83.81 1219 LEU A N 1
ATOM 9629 C CA . LEU A 1 1219 ? 34.251 3.411 29.385 1.00 83.81 1219 LEU A CA 1
ATOM 9630 C C . LEU A 1 1219 ? 34.502 2.390 28.261 1.00 83.81 1219 LEU A C 1
ATOM 9632 O O . LEU A 1 1219 ? 34.260 1.195 28.442 1.00 83.81 1219 LEU A O 1
ATOM 9636 N N . ARG A 1 1220 ? 35.036 2.827 27.110 1.00 85.31 1220 ARG A N 1
ATOM 9637 C CA . ARG A 1 1220 ? 35.402 1.928 25.999 1.00 85.31 1220 ARG A CA 1
ATOM 9638 C C . ARG A 1 1220 ? 36.550 0.990 26.371 1.00 85.31 1220 ARG A C 1
ATOM 9640 O O . ARG A 1 1220 ? 36.548 -0.150 25.916 1.00 85.31 1220 ARG A O 1
ATOM 9647 N N . SER A 1 1221 ? 37.507 1.451 27.177 1.00 84.19 1221 SER A N 1
ATOM 9648 C CA . SER A 1 1221 ? 38.615 0.635 27.686 1.00 84.19 1221 SER A CA 1
ATOM 9649 C C . SER A 1 1221 ? 38.113 -0.430 28.671 1.00 84.19 1221 SER A C 1
ATOM 9651 O O . SER A 1 1221 ? 38.334 -1.624 28.461 1.00 84.19 1221 SER A O 1
ATOM 9653 N N . CYS A 1 1222 ? 37.338 -0.012 29.678 1.00 88.56 1222 CYS A N 1
ATOM 9654 C CA . CYS A 1 1222 ? 36.735 -0.869 30.699 1.00 88.56 1222 CYS A CA 1
ATOM 9655 C C . CYS A 1 1222 ? 35.875 -1.986 30.080 1.00 88.56 1222 CYS A C 1
ATOM 9657 O O . CYS A 1 1222 ? 36.080 -3.171 30.354 1.00 88.56 1222 CYS A O 1
ATOM 9659 N N . PHE A 1 1223 ? 34.961 -1.623 29.175 1.00 92.00 1223 PHE A N 1
ATOM 9660 C CA . PHE A 1 1223 ? 34.000 -2.558 28.585 1.00 92.00 1223 PHE A CA 1
ATOM 9661 C C . PHE A 1 1223 ? 34.450 -3.173 27.250 1.00 92.00 1223 PHE A C 1
ATOM 9663 O O . PHE A 1 1223 ? 33.652 -3.844 26.593 1.00 92.00 1223 PHE A O 1
ATOM 9670 N N . ARG A 1 1224 ? 35.724 -3.015 26.848 1.00 89.19 1224 ARG A N 1
ATOM 9671 C CA . ARG A 1 1224 ? 36.238 -3.440 25.528 1.00 89.19 1224 ARG A CA 1
ATOM 9672 C C . ARG A 1 1224 ? 35.866 -4.879 25.169 1.00 89.19 1224 ARG A C 1
ATOM 9674 O O . ARG A 1 1224 ? 35.277 -5.114 24.122 1.00 89.19 1224 ARG A O 1
ATOM 9681 N N . LYS A 1 1225 ? 36.107 -5.825 26.084 1.00 90.25 1225 LYS A N 1
ATOM 9682 C CA . LYS A 1 1225 ? 35.785 -7.253 25.888 1.00 90.25 1225 LYS A CA 1
ATOM 9683 C C . LYS A 1 1225 ? 34.294 -7.505 25.637 1.00 90.25 1225 LYS A C 1
ATOM 9685 O O . LYS A 1 1225 ? 33.958 -8.358 24.827 1.00 90.25 1225 LYS A O 1
ATOM 9690 N N . GLN A 1 1226 ? 33.416 -6.769 26.320 1.00 90.31 1226 GLN A N 1
ATOM 9691 C CA . GLN A 1 1226 ? 31.966 -6.896 26.158 1.00 90.31 1226 GLN A CA 1
ATOM 9692 C C . GLN A 1 1226 ? 31.515 -6.280 24.831 1.00 90.31 1226 GLN A C 1
ATOM 9694 O O . GLN A 1 1226 ? 30.732 -6.888 24.116 1.00 90.31 1226 GLN A O 1
ATOM 9699 N N . ILE A 1 1227 ? 32.048 -5.111 24.468 1.00 91.50 1227 ILE A N 1
ATOM 9700 C CA . ILE A 1 1227 ? 31.798 -4.456 23.175 1.00 91.50 1227 ILE A CA 1
ATOM 9701 C C . ILE A 1 1227 ? 32.188 -5.379 22.009 1.00 91.50 1227 ILE A C 1
ATOM 9703 O O . ILE A 1 1227 ? 31.395 -5.583 21.088 1.00 91.50 1227 ILE A O 1
ATOM 9707 N N . ASP A 1 1228 ? 33.378 -5.975 22.077 1.00 87.88 1228 ASP A N 1
ATOM 9708 C CA . ASP A 1 1228 ? 33.887 -6.890 21.053 1.00 87.88 1228 ASP A CA 1
ATOM 9709 C C . ASP A 1 1228 ? 33.046 -8.187 20.995 1.00 87.88 1228 ASP A C 1
ATOM 9711 O O . ASP A 1 1228 ? 32.742 -8.690 19.909 1.00 87.88 1228 ASP A O 1
ATOM 9715 N N . GLU A 1 1229 ? 32.578 -8.692 22.146 1.00 90.19 1229 GLU A N 1
ATOM 9716 C CA . GLU A 1 1229 ? 31.638 -9.819 22.220 1.00 90.19 1229 GLU A CA 1
ATOM 9717 C C . GLU A 1 1229 ? 30.275 -9.477 21.588 1.00 90.19 1229 GLU A C 1
ATOM 9719 O O . GLU A 1 1229 ? 29.761 -10.277 20.800 1.00 90.19 1229 GLU A O 1
ATOM 9724 N N . LEU A 1 1230 ? 29.702 -8.297 21.860 1.00 91.06 1230 LEU A N 1
ATOM 9725 C CA . LEU A 1 1230 ? 28.429 -7.856 21.271 1.00 91.06 1230 LEU A CA 1
ATOM 9726 C C . LEU A 1 1230 ? 28.521 -7.794 19.739 1.00 91.06 1230 LEU A C 1
ATOM 9728 O O . LEU A 1 1230 ? 27.648 -8.331 19.058 1.00 91.06 1230 LEU A O 1
ATOM 9732 N N . TYR A 1 1231 ? 29.605 -7.236 19.184 1.00 87.62 1231 TYR A N 1
ATOM 9733 C CA . TYR A 1 1231 ? 29.822 -7.252 17.733 1.00 87.62 1231 TYR A CA 1
ATOM 9734 C C . TYR A 1 1231 ? 30.024 -8.663 17.168 1.00 87.62 1231 TYR A C 1
ATOM 9736 O O . TYR A 1 1231 ? 29.499 -8.954 16.096 1.00 87.62 1231 TYR A O 1
ATOM 9744 N N . SER A 1 1232 ? 30.714 -9.565 17.876 1.00 84.19 1232 SER A N 1
ATOM 9745 C CA . SER A 1 1232 ? 30.898 -10.948 17.398 1.00 84.19 1232 SER A CA 1
ATOM 9746 C C . SER A 1 1232 ? 29.600 -11.774 17.377 1.00 84.19 1232 SER A C 1
ATOM 9748 O O . SER A 1 1232 ? 29.465 -12.695 16.570 1.00 84.19 1232 SER A O 1
ATOM 9750 N N . ASN A 1 1233 ? 28.622 -11.426 18.223 1.00 80.25 1233 ASN A N 1
ATOM 9751 C CA . ASN A 1 1233 ? 27.298 -12.053 18.250 1.00 80.25 1233 ASN A CA 1
ATOM 9752 C C . ASN A 1 1233 ? 26.344 -11.520 17.160 1.00 80.25 1233 ASN A C 1
ATOM 9754 O O . ASN A 1 1233 ? 25.371 -12.199 16.811 1.00 80.25 1233 ASN A O 1
ATOM 9758 N N . ILE A 1 1234 ? 26.612 -10.340 16.587 1.00 81.38 1234 ILE A N 1
ATOM 9759 C CA . ILE A 1 1234 ? 25.819 -9.771 15.491 1.00 81.38 1234 ILE A CA 1
ATOM 9760 C C . ILE A 1 1234 ? 26.222 -10.444 14.172 1.00 81.38 1234 ILE A C 1
ATOM 9762 O O . ILE A 1 1234 ? 27.212 -10.092 13.532 1.00 81.38 1234 ILE A O 1
ATOM 9766 N N . LYS A 1 1235 ? 25.413 -11.411 13.729 1.00 53.78 1235 LYS A N 1
ATOM 9767 C CA . LYS A 1 1235 ? 25.510 -11.951 12.366 1.00 53.78 1235 LYS A CA 1
ATOM 9768 C C . LYS A 1 1235 ? 25.087 -10.883 11.352 1.00 53.78 1235 LYS A C 1
ATOM 9770 O O . LYS A 1 1235 ? 23.926 -10.470 11.361 1.00 53.78 1235 LYS A O 1
ATOM 9775 N N . MET A 1 1236 ? 26.031 -10.477 10.501 1.00 40.06 1236 MET A N 1
ATOM 9776 C CA . MET A 1 1236 ? 25.783 -9.719 9.265 1.00 40.06 1236 MET A CA 1
ATOM 9777 C C . MET A 1 1236 ? 25.063 -10.576 8.216 1.00 40.06 1236 MET A C 1
ATOM 9779 O O . MET A 1 1236 ? 25.346 -11.797 8.171 1.00 40.06 1236 MET A O 1
#

InterPro domains:
  IPR000873 AMP-dependent synthetase/ligase domain [PF00501] (780-888)
  IPR000873 AMP-dependent synthetase/ligase domain [PF00501] (959-1058)
  IPR000917 Sulfatase, N-terminal [PF00884] (38-351)
  IPR017850 Alkaline-phosphatase-like, core domain superfamily [G3DSA:3.40.720.10] (38-377)
  IPR017850 Alkaline-phosphatase-like, core domain superfamily [SSF53649] (37-515)
  IPR024607 Sulfatase, conserved site [PS00149] (130-140)
  IPR024607 Sulfatase, conserved site [PS00523] (82-94)
  IPR042099 ANL, N-terminal domain [G3DSA:3.40.50.12780] (745-926)
  IPR042099 ANL, N-terminal domain [G3DSA:3.40.50.12780] (947-1095)
  IPR047115 Arylsulfatase B [PTHR10342] (7-515)

Sequence (1236 aa):
MTAAALTALSLMSLLSLGYLSQDWTSPNQVEQPNHPRPHIIFIMTDDQGFNDIGYHNRDIHTPTLDKLAAEGVKLENYYIQPICTPSRSQFITGRYQIHTGLQHSIIRSQQPSCLPFDLRTLPQRLQEAGYATHMVGKWHLGFYKRDCLPTRRGFHTYFGSLTGSVDYYTYKSCDGPGICGYDLHEGERVAWGQGGRYSTHLYAQRVRKILAAHDPSSQPLFIFLSFQAVHTPLQSPKEYVYPYRQMGNVFRRKYAGMVSAVDEAVRNVTYALRKYGYYKNSVIIFSTDNGGQPLFGGSNWPLRGRKGTYWEGGVRGIGFVHSPLLRRRKRVSKALVHITDWYPTLVGLAGGNVSRMDGLDGYDMWETISSGKESPRLEILHNIDPLYNAARHGSLKNGYGIWNTAVQAAVRVGDWKLLTGNPGYGDWIPPQMLGNFPESWWNLERHMEAKKSLWLFNVADDPYERYDLAERRPDVVKQLLARLAFYNRTAVPVRYPAEDPRADPRRNGGAWVPWEGDDENWEAFYLRKRKVKKQKRKFCKMNSQIDTNSETPTGSQTPSPGIPTGSETPTRSQIDTGCQTHTSSQIDTGSQTVTPSGTPIGSQISQTAFGLTLGLALGLTLKHPALILATKHSGKSSKRSQSDTHVRLSEGFCLLQIEFAVVMQAHELLKQMRIPELSEVRDYFRGLSTNTLLGMGAFTAVTAYWFATRPKALKAPCDLRMQSVELPGGEFARRGAALNGGPLLSHFYEDAKTIYEWFPRGLRESKNGPCLGSRKPKQPYEWLSYSEVIERAENLGSAFLHKGHSKDGDPYIGIFSQNRPEWTISELACYTYSLISVPLYDTLGTEAMSYILDKTCISTVVCDVPEKAKLLLDCVSGRQHSVKNLILIENFDADLVTRAQHYGIDIISLRDAEIYGQATSTLKRRILEFAFRRKENEMKSGIMRRDSVWDKIIFKKVQASIGGQVRMMLTGAAPISASVLTFLRAALGCHFYEGYGQTECTAGSTTTLPGDWTAGHVGAPLPCNDIKLVDVTEMNYYAAKGEGEVCVRGPNVFKGYLKEPEKTKEALDENGWVHTGDIGRWLPNGTLKIVDRKKHIFKLAQGEYIAPEKIENIYIRSEAVAQAFVHGDSLQACLVAIIVPDPDFLPGWAKKRGLAGSYEELCKNKEVKKAILEDIVKLGKESGLKSFEQVKDIALHTEMFSIQNGLLTPTLKAKRTDLRSCFRKQIDELYSNIKM

pLDDT: mean 75.12, std 23.96, range [20.88, 98.88]